Protein 3B4T (pdb70)

Radius of gyration: 34.4 Å; Cα contacts (8 Å, |Δi|>4): 3650; chains: 6; bounding box: 78×94×95 Å

CATH classification: 3.30.230.70

Foldseek 3Di:
DPDPVPDDQLDWADWDWDWCPDPPALTWIWIDRHQWTKIKAKHKDAFDVDDWFAAEFFWEEEQQVQDPHGDDDCVVVVHDDPVRVVLRVVLRLLLVVFFQRNQATRMYIYIYMYIPHAWACRSQRNSLRNQLNVVSSLVQCLLVVVGSHNDRGRWTKGKWKWAQFPNDTHIRHTNVRVQRTQFMWMWMATPVPGGRDTGGDDDDHDDDPVVVVVRCVSGVVNVVVSVVSSVVNSVDDNPHDRD/DDPVPDDQLDWADWDWDWCPDAQALTWIWIDRHQWTKIKAKHKDAAQCCAAEFFFEEEQQVQDPHGDDDQVVVPHDDPVRVVLRVVLRQLQVVFFQSVQAPRMYIYMYIYIDHAFAFSSQRRSLNNQLNVVSSLVQCVLVPRTSHNDRGRWGKGKWKWAQFPNDIGTHHTNVRLVRGLWMWMWMATPVPGGRDIDDIDPPHDDDPVRVVVRVVSTVVVVVVSVVSSCVNSVDDRPHDRD/DDPVPDDQLDWADWDWDWCPDFQALTWIWIDRHQWTKIKGKHKFAADDPDLAAEFFWEEEQQVQEPHGDDDQVVVVHDDPVRVVLRVVLRQLLVVFFRSVQAARMYIYMYMYIDHAFAFRSQRRSLNNQLNVVSNLVQCVLVPVGNHNDRGRWGKGKWKWAAAPNRIHIHDTNVRLVRGLWMWMWMDTPVLGGRDIDDIRPPHDDDVVVVVVRSVSGSVSVNVSVVNSCVNSVDPNPYDRD/DDDVPDDFQAFADWDWDWCPDPPALTWIWIDRHPWTKIKAKHKDDADCCAAEFEWEEEQQVQDPHGDDDQVVVVHDDPVRVVLRVVLRQLLVVFFRSVQAANMYIYIYIYIDHAFACSSQRRSLRNQLNVVSNLVVCVLVVRGNHNDRGRWGKGKWKWAAFPNDIHIRDTNVRLQHTQFIWMWMATPPPGGRDIGGDDPDHDDDPVVVVVRCVSGVVNVNVSVVSSCVNSVDDHPPDDD/DADPVRDDQLDWADWDWDWCPDAPALTWIWIDRHQWTKIKAKHKDDFDCCAAEFFWEEEQQVQDPHGDDDQVVVVHDDPVGVVLRVVLRQLLVVFFSSLQAPGMYIYMYIYIPHAFAPSSQRRSLNNQLNVVSNLVQCVLVVRTNHNPRGRWGKGKWKWAQFPNDTHIRHTNVRVVRGLFMWMWMATPVGGTDDTGGDDPDHDDDVVVVVVNCVSGVVVVNVSVVSSCVNSVDDRPDPRD/DADPVRDDQLDWADWDWDWCPDPQALTWIWIDRHPWIKIKGKHKDAAQCCAAEFFWEEEQQVQDPHGDDDQVVVPHDDPVRVQLRVVLRQLQVVFFQSVFAARMYIYMYIYIDHAFAWSSQRRNLNNQLNVVSSLVQCVLVVRTNHNDGGRWGKGKWKWFQFPNDTHIHHTNVRLVRTLWIWMWMATPVPGGRDIDDIRVPHDDDPVVVVVNVVSGVSVVNVSVVVSCVNSVDPNPHDGD

GO terms:
  GO:0005886 plasma membrane (C, HDA)

Solvent-accessible surface area: 52532 Å² total; per-residue (Å²): 89,176,11,150,74,52,15,77,25,107,63,28,10,100,39,89,29,57,28,26,34,2,101,50,14,10,2,2,0,9,0,28,0,21,104,0,15,0,2,0,3,0,11,42,71,121,23,51,136,128,125,27,88,3,92,0,57,14,41,2,14,47,8,3,4,0,39,102,89,62,45,84,24,31,14,47,155,41,98,27,28,9,79,12,17,12,0,14,88,4,0,2,35,0,0,37,16,0,12,69,26,45,13,0,5,90,4,18,1,16,1,1,0,3,0,1,4,9,26,14,14,7,25,0,0,0,0,0,0,0,18,0,0,0,12,3,0,12,52,75,1,50,46,32,63,85,31,78,68,98,207,2,43,85,19,14,0,0,0,0,10,0,0,20,0,82,60,90,33,3,0,0,3,17,103,88,5,64,75,106,18,116,12,15,5,6,0,0,2,4,64,85,69,28,2,6,8,8,12,10,20,49,98,23,30,43,17,38,69,69,33,2,51,122,0,0,86,50,0,46,42,6,1,94,78,0,7,35,25,3,140,102,9,54,87,113,113,45,71,38,144,71,96,186,18,155,72,36,15,71,44,114,62,27,12,97,39,90,26,55,27,24,36,3,93,40,11,10,1,2,0,10,0,29,0,21,99,0,26,0,2,0,2,0,8,38,60,142,38,49,140,150,4,75,0,53,14,37,1,10,45,9,4,4,1,42,97,90,59,50,104,27,27,10,66,128,39,91,24,33,11,78,10,18,15,0,13,78,0,0,2,13,0,1,36,18,0,11,73,19,54,11,0,16,126,6,16,0,9,1,2,0,4,0,0,4,13,25,16,15,7,38,0,0,0,0,0,0,0,18,0,0,0,12,2,0,11,59,75,1,51,44,35,63,97,30,84,62,101,202,1,41,82,16,14,0,0,0,0,10,0,0,15,0,67,65,119,32,8,0,0,3,19,95,95,8,63,75,109,22,114,14,22,2,12,0,0,1,7,68,84,67,31,3,9,7,8,13,12,10,15,102,47,11,45,6,39,71,72,33,4,51,121,0,1,82,43,0,49,42,6,0,93,80,0,7,36,26,3,142,101,11,52,86,116,114,44,53,49,137,89,73,191,13,154,66,48,14,83,29,112,63,26,8,98,39,86,29,56,27,30,39,3,96,49,9,12,1,2,0,10,0,28,0,22,103,0,18,0,1,0,3,0,11,44,67,125,27,48,85,220,157,92,0,59,0,51,14,42,2,13,47,10,4,6,0,40,108,91,66,46,87,25,29,12,61,148,43,110,22,37,11,86,11,18,14,0,14,80,0,0,2,15,0,0,33,18,0,11,69,17,47,8,0,13,118,11,14,0,10,1,2,0,4,0,1,2,13,26,16,14,7,36,0,0,0,0,0,0,0,16,0,0,0,13,3,0,15,56,73,0,54,53,41,56,93,30,87,59,100,200,1,41,85,23,14,0,0,0,0,8,0,0,17,0,94,57,110,30,12,0,0,3,8,120,54,1,65,83,100,20,110,7,19,3,13,0,0,0,3,68,102,40,28,0,10,7,7,12,15,8,15,102,43,9,49,8,36,72,71,33,2,48,128,0,0,85,47,0,38,39,6,1,95,78,0,8,40,23,3,140,100,9,54,84,114,114,40,68,34,142,86,86,228,12,137,82,66,19,106,29,103,61,27,10,102,42,91,28,54,29,28,34,2,93,42,11,12,0,3,0,12,0,30,3,22,100,0,19,0,2,0,2,0,9,41,64,172,19,68,138,168,5,81,0,52,9,30,1,12,45,11,3,5,0,38,107,88,59,41,86,25,31,13,60,142,43,93,29,42,11,79,13,11,11,0,15,88,5,0,0,29,0,0,37,16,0,10,69,28,50,3,2,9,137,12,12,0,11,1,2,0,4,0,1,2,11,29,13,12,5,22,0,0,0,0,0,0,0,17,0,0,0,11,4,0,8,63,71,0,50,46,34,64,100,26,82,53,112,205,1,42,85,18,14,0,0,0,0,7,0,0,20,0,87,61,137,23,4,0,2,2,13,109,57,0,61,72,102,25,99,17,15,5,4,0,0,2,7,64,80,68,34,1,3,5,9,10,11,17,53,90,20,29,42,16,38,58,67,29,2,58,121,0,4,86,48,0,43,40,4,1,92,76,0,7,36,26,3,143,98,10,55,87,114,112,52,70,67,114,68,154,106,136,10,158,77,43,14,64,26,107,67,27,8,100,39,86,28,56,25,32,37,2,55,42,9,12,0,3,0,10,0,23,1,21,104,0,29,0,2,0,3,0,10,36,60,166,39,70,140,141,2,90,0,55,9,33,2,11,44,9,2,4,0,40,98,88,62,44,86,28,30,11,66,146,44,111,29,35,8,78,11,19,9,0,14,97,4,0,2,29,0,0,34,18,0,14,76,33,50,12,0,13,124,13,17,0,8,1,2,0,4,0,0,4,10,24,16,14,8,23,0,0,0,0,0,0,0,17,0,0,0,11,2,0,14,65,54,0,56,72,34,64,115,26,84,54,91,195,1,45,78,21,12,0,0,0,0,9,0,0,19,0,87,65,83,31,10,0,0,3,19,102,83,7,66,78,109,22,124,11,19,6,7,0,0,1,6,64,93,58,36,3,2,4,8,9,13,30,40,94,22,36,48,16,44,58,69,28,1,46,117,0,1,85,49,0,47,38,7,1,94,78,0,7,38,23,3,143,102,9,52,85,118,115,36,62,24,80,126,86,134,135,8,145,82,36,17,71,24,110,63,26,11,102,42,90,29,55,25,35,34,3,94,42,9,9,2,3,0,8,0,29,0,24,90,0,22,0,2,0,2,0,10,39,66,124,28,57,147,153,4,83,0,48,13,33,2,9,42,10,3,4,0,41,99,89,56,47,101,26,26,12,62,116,41,98,28,32,11,85,11,21,14,0,11,71,0,0,3,14,0,0,34,18,0,16,65,19,56,9,1,13,111,10,19,0,9,1,2,0,3,0,1,5,14,24,14,14,5,33,0,0,0,0,0,0,0,17,0,0,0,12,3,0,15,56,74,4,57,46,40,65,87,34,83,60,99,191,2,39,82,18,12,0,0,0,0,10,0,0,14,0,97,63,105,33,14,0,0,2,16,117,61,2,61,74,119,22,119,2,19,4,13,0,0,1,6,65,84,70,34,2,10,6,7,11,13,8,14,107,42,9,42,7,40,64,68,30,3,46,120,0,1,84,45,0,48,40,6,1,93,80,0,6,37,26,3,144,103,10,57,84,114,114,48,64,43,145,72,73

InterPro domains:
  IPR001247 Exoribonuclease, phosphorolytic domain 1 [PF01138] (12-142)
  IPR002381 Ribonuclease PH, bacterial-type [MF_00564] (16-240)
  IPR002381 Ribonuclease PH, bacterial-type [TIGR01966] (4-239)
  IPR002381 Ribonuclease PH, bacterial-type [cd11362] (12-239)
  IPR015847 Exoribonuclease, phosphorolytic domain 2 [PF03725] (161-225)
  IPR018336 Ribonuclease PH, conserved site [PS01277] (118-131)
  IPR020568 Ribosomal protein uS5 domain 2-type superfamily [SSF54211] (3-184)
  IPR027408 PNPase/RNase PH domain superfamily [G3DSA:3.30.230.70] (11-242)
  IPR036345 Exoribonuclease, PH domain 2 superfamily [SSF55666] (157-247)
  IPR050080 Ribonuclease PH [PTHR11953] (4-236)

B-factor: mean 39.55, std 15.1, range [13.48, 109.02]

Sequence (1442 aa):
SKREDGRLDHELRPVIITRGFTENPAGSVLIEFGHTKVLCTASVTEGVPATGLGWLTAEYAMLPSATHSRSDRESVRGRLSGRTQEISRLIGRSLRACIDLAALGENTIAIDCDVLQADGGTRTAAITGAYVALADAVTYLSAAGKLSDPRPLSCAIAAVSVGVVDGRIRVDLPYEEDSRAEVDMNVVATDTGTLVEIQGTGEGATFARSTLDKLLDMALGACDTLFAAQRDALALPYPGVLPKREDGRLDHELRPVIITRGFTENPAGSVLIEFGHTKVLCTASVTEGVPLGWLTAEYAMLPSATHSRSDRESVRGRLSGRTQEISRLIGRSLRACIDLAALGENTIAIDCDVLQADGGTRTAAITGAYVALADAVTYLSAAGKLSDPRPLSCAIAAVSVGVVDGRIRVDLPYEEDSRAEVDMNVVATDTGTLVEIQGTGEGATFARSTLDKLLDMALGACDTLFAAQRDALALPYPGVLPKREDGRLDHELRPVIITRGFTENPAGSVLIEFGHTKVLCTASVTEGVPRWLGWLTAEYAMLPSATHSRSDRESVRGRLSGRTQEISRLIGRSLRACIDLAALGENTIAIDCDVLQADGGTRTAAITGAYVALADAVTYLSAAGKLSDPRPLSCAIAAVSVGVVDGRIRVDLPYEEDSRAEVDMNVVATDTGTLVEIQGTGEGATFARSTLDKLLDMALGACDTLFAAQRDALALPYPGVLPKREDGRLDHELRPVIITRGFTENPAGSVLIEFGHTKVLCTASVTEGVPLGWLTAEYAMLPSATHSRSDRESVRGRLSGRTQEISRLIGRSLRACIDLAALGENTIAIDCDVLQADGGTRTAAITGAYVALADAVTYLSAAGKLSDPRPLSCAIAAVSVGVVDGRIRVDLPYEEDSRAEVDMNVVATDTGTLVEIQGTGEGATFARSTLDKLLDMALGACDTLFAAQRDALALPYPGVLPSKREDGRLDHELRPVIITRGFTENPAGSVLIEFGHTKVLCTASVTEGVPLGWLTAEYAMLPSATHSRSDRESVRGRLSGRTQEISRLIGRSLRACIDLAALGENTIAIDCDVLQADGGTRTAAITGAYVALADAVTYLSAAGKLSDPRPLSCAIAAVSVGVVDGRIRVDLPYEEDSRAEVDMNVVATDTGTLVEIQGTGEGATFARSTLDKLLDMALGACDTLFAAQRDALALPYPGVLPSKREDGRLDHELRPVIITRGFTENPAGSVLIEFGHTKVLCTASVTEGVPLGWLTAEYAMLPSATHSRSDRESVRGRLSGRTQEISRLIGRSLRACIDLAALGENTIAIDCDVLQADGGTRTAAITGAYVALADAVTYLSAAGKLSDPRPLSCAIAAVSVGVVDGRIRVDLPYEEDSRAEVDMNVVATDTGTLVEIQGTGEGATFARSTLDKLLDMALGACDTLFAAQRDALALPYPGVLP

Structure (mmCIF, N/CA/C/O backbone):
data_3B4T
#
_entry.id   3B4T
#
_cell.length_a   73.529
_cell.length_b   152.406
_cell.length_c   83.512
_cell.angle_alpha   90.00
_cell.angle_beta   109.46
_cell.angle_gamma   90.00
#
_symmetry.space_group_name_H-M   'P 1 21 1'
#
loop_
_entity.id
_entity.type
_entity.pdbx_description
1 polymer 'Ribonuclease PH'
2 non-polymer 'PHOSPHATE ION'
3 water water
#
loop_
_atom_site.group_PDB
_atom_site.id
_atom_site.type_symbol
_atom_site.label_atom_id
_atom_site.label_alt_id
_atom_site.label_comp_id
_atom_site.label_asym_id
_atom_site.label_entity_id
_atom_site.label_seq_id
_atom_site.pdbx_PDB_ins_code
_atom_site.Cartn_x
_atom_site.Cartn_y
_atom_site.Cartn_z
_atom_site.occupancy
_atom_site.B_iso_or_equiv
_atom_site.auth_seq_id
_atom_site.auth_comp_id
_atom_site.auth_asym_id
_atom_site.auth_atom_id
_atom_site.pdbx_PDB_model_num
ATOM 1 N N . SER A 1 5 ? 11.847 -31.329 11.565 1.00 52.91 1 SER A N 1
ATOM 2 C CA . SER A 1 5 ? 11.067 -31.896 12.659 1.00 52.25 1 SER A CA 1
ATOM 3 C C . SER A 1 5 ? 11.842 -32.985 13.384 1.00 47.26 1 SER A C 1
ATOM 4 O O . SER A 1 5 ? 11.782 -34.156 13.008 1.00 49.27 1 SER A O 1
ATOM 7 N N . LYS A 1 6 ? 12.564 -32.596 14.429 1.00 45.15 2 LYS A N 1
ATOM 8 C CA . LYS A 1 6 ? 13.370 -33.547 15.184 1.00 44.63 2 LYS A CA 1
ATOM 9 C C . LYS A 1 6 ? 12.675 -33.995 16.466 1.00 41.88 2 LYS A C 1
ATOM 10 O O . LYS A 1 6 ? 13.330 -34.402 17.429 1.00 45.85 2 LYS A O 1
ATOM 16 N N . ARG A 1 7 ? 11.347 -33.927 16.475 1.00 36.22 3 ARG A N 1
ATOM 17 C CA . ARG A 1 7 ? 10.584 -34.337 17.649 1.00 34.40 3 ARG A CA 1
ATOM 18 C C . ARG A 1 7 ? 10.058 -35.762 17.510 1.00 34.82 3 ARG A C 1
ATOM 19 O O . ARG A 1 7 ? 9.676 -36.193 16.421 1.00 36.46 3 ARG A O 1
ATOM 27 N N . GLU A 1 8 ? 10.049 -36.484 18.625 1.00 31.93 4 GLU A N 1
ATOM 28 C CA . GLU A 1 8 ? 9.713 -37.905 18.635 1.00 38.00 4 GLU A CA 1
ATOM 29 C C . GLU A 1 8 ? 8.364 -38.210 17.987 1.00 36.03 4 GLU A C 1
ATOM 30 O O . GLU A 1 8 ? 8.172 -39.287 17.424 1.00 42.27 4 GLU A O 1
ATOM 36 N N . ASP A 1 9 ? 7.433 -37.265 18.058 1.00 34.17 5 ASP A N 1
ATOM 37 C CA . ASP A 1 9 ? 6.103 -37.484 17.498 1.00 34.22 5 ASP A CA 1
ATOM 38 C C . ASP A 1 9 ? 5.875 -36.749 16.174 1.00 36.92 5 ASP A C 1
ATOM 39 O O . ASP A 1 9 ? 4.743 -36.643 15.704 1.00 37.78 5 ASP A O 1
ATOM 44 N N . GLY A 1 10 ? 6.954 -36.245 15.580 1.00 34.70 6 GLY A N 1
ATOM 45 C CA . GLY A 1 10 ? 6.888 -35.634 14.263 1.00 31.92 6 GLY A CA 1
ATOM 46 C C . GLY A 1 10 ? 6.547 -34.154 14.235 1.00 37.14 6 GLY A C 1
ATOM 47 O O . GLY A 1 10 ? 6.487 -33.550 13.163 1.00 33.53 6 GLY A O 1
ATOM 48 N N . ARG A 1 11 ? 6.330 -33.562 15.407 1.00 36.17 7 ARG A N 1
ATOM 49 C CA . ARG A 1 11 ? 5.931 -32.157 15.487 1.00 31.48 7 ARG A CA 1
ATOM 50 C C . ARG A 1 11 ? 7.073 -31.171 15.259 1.00 33.53 7 ARG A C 1
ATOM 51 O O . ARG A 1 11 ? 8.244 -31.484 15.485 1.00 30.80 7 ARG A O 1
ATOM 59 N N . LEU A 1 12 ? 6.715 -29.973 14.810 1.00 30.22 8 LEU A N 1
ATOM 60 C CA . LEU A 1 12 ? 7.642 -28.852 14.803 1.00 32.12 8 LEU A CA 1
ATOM 61 C C . LEU A 1 12 ? 7.679 -28.273 16.214 1.00 35.79 8 LEU A C 1
ATOM 62 O O . LEU A 1 12 ? 6.766 -28.503 17.009 1.00 29.80 8 LEU A O 1
ATOM 67 N N . ASP A 1 13 ? 8.730 -27.522 16.522 1.00 33.83 9 ASP A N 1
ATOM 68 C CA . ASP A 1 13 ? 8.925 -26.995 17.868 1.00 33.22 9 ASP A CA 1
ATOM 69 C C . ASP A 1 13 ? 7.717 -26.226 18.401 1.00 31.79 9 ASP A C 1
ATOM 70 O O . ASP A 1 13 ? 7.391 -26.317 19.583 1.00 29.22 9 ASP A O 1
ATOM 75 N N . HIS A 1 14 ? 7.050 -25.482 17.525 1.00 29.29 10 HIS A N 1
ATOM 76 C CA . HIS A 1 14 ? 5.960 -24.602 17.939 1.00 30.51 10 HIS A CA 1
ATOM 77 C C . HIS A 1 14 ? 4.580 -25.256 17.862 1.00 30.56 10 HIS A C 1
ATOM 78 O O . HIS A 1 14 ? 3.577 -24.637 18.214 1.00 28.83 10 HIS A O 1
ATOM 85 N N . GLU A 1 15 ? 4.531 -26.504 17.407 1.00 29.88 11 GLU A N 1
ATOM 86 C CA . GLU A 1 15 ? 3.258 -27.193 17.210 1.00 29.42 11 GLU A CA 1
ATOM 87 C C . GLU A 1 15 ? 2.711 -27.864 18.471 1.00 28.42 11 GLU A C 1
ATOM 88 O O . GLU A 1 15 ? 3.454 -28.477 19.236 1.00 27.88 11 GLU A O 1
ATOM 94 N N . LEU A 1 16 ? 1.401 -27.748 18.666 1.00 25.70 12 LEU A N 1
ATOM 95 C CA . LEU A 1 16 ? 0.695 -28.500 19.695 1.00 28.12 12 LEU A CA 1
ATOM 96 C C . LEU A 1 16 ? 0.442 -29.922 19.209 1.00 28.33 12 LEU A C 1
ATOM 97 O O . LEU A 1 16 ? 0.390 -30.173 18.004 1.00 24.66 12 LEU A O 1
ATOM 102 N N . ARG A 1 17 ? 0.280 -30.851 20.146 1.00 24.92 13 ARG A N 1
ATOM 103 C CA . ARG A 1 17 ? -0.192 -32.186 19.813 1.00 23.36 13 ARG A CA 1
ATOM 104 C C . ARG A 1 17 ? -1.647 -32.077 19.380 1.00 23.87 13 ARG A C 1
ATOM 105 O O . ARG A 1 17 ? -2.297 -31.071 19.657 1.00 21.04 13 ARG A O 1
ATOM 113 N N . PRO A 1 18 ? -2.164 -33.101 18.680 1.00 26.67 14 PRO A N 1
ATOM 114 C CA . PRO A 1 18 ? -3.588 -33.074 18.331 1.00 28.48 14 PRO A CA 1
ATOM 115 C C . PRO A 1 18 ? -4.456 -32.950 19.579 1.00 23.81 14 PRO A C 1
ATOM 116 O O . PRO A 1 18 ? -4.291 -33.713 20.528 1.00 25.47 14 PRO A O 1
ATOM 120 N N . VAL A 1 19 ? -5.373 -31.991 19.570 1.00 23.06 15 VAL A N 1
ATOM 121 C CA . VAL A 1 19 ? -6.254 -31.766 20.706 1.00 21.19 15 VAL A CA 1
ATOM 122 C C . VAL A 1 19 ? -7.652 -32.298 20.423 1.00 30.26 15 VAL A C 1
ATOM 123 O O . VAL A 1 19 ? -8.258 -31.962 19.406 1.00 25.35 15 VAL A O 1
ATOM 127 N N . ILE A 1 20 ? -8.159 -33.136 21.322 1.00 25.80 16 ILE A N 1
ATOM 128 C CA . ILE A 1 20 ? -9.514 -33.650 21.194 1.00 24.41 16 ILE A CA 1
ATOM 129 C C . ILE A 1 20 ? -10.323 -33.301 22.432 1.00 24.71 16 ILE A C 1
ATOM 130 O O . ILE A 1 20 ? -9.927 -33.617 23.551 1.00 23.48 16 ILE A O 1
ATOM 135 N N . ILE A 1 21 ? -11.455 -32.642 22.220 1.00 25.15 17 ILE A N 1
ATOM 136 C CA . ILE A 1 21 ? -12.344 -32.260 23.306 1.00 24.26 17 ILE A CA 1
ATOM 137 C C . ILE A 1 21 ? -13.706 -32.916 23.114 1.00 29.93 17 ILE A C 1
ATOM 138 O O . ILE A 1 21 ? -14.374 -32.693 22.103 1.00 26.73 17 ILE A O 1
ATOM 143 N N . THR A 1 22 ? -14.106 -33.736 24.079 1.00 23.35 18 THR A N 1
ATOM 144 C CA . THR A 1 22 ? -15.389 -34.424 24.013 1.00 20.37 18 THR A CA 1
ATOM 145 C C . THR A 1 22 ? -16.266 -34.035 25.196 1.00 23.11 18 THR A C 1
ATOM 146 O O . THR A 1 22 ? -16.041 -34.487 26.318 1.00 21.62 18 THR A O 1
ATOM 150 N N . ARG A 1 23 ? -17.262 -33.193 24.945 1.00 18.13 19 ARG A N 1
ATOM 151 C CA . ARG A 1 23 ? -18.185 -32.771 25.992 1.00 22.75 19 ARG A CA 1
ATOM 152 C C . ARG A 1 23 ? -19.193 -33.869 26.313 1.00 27.92 19 ARG A C 1
ATOM 153 O O . ARG A 1 23 ? -19.422 -34.771 25.505 1.00 24.67 19 ARG A O 1
ATOM 161 N N . GLY A 1 24 ? -19.791 -33.787 27.497 1.00 22.55 20 GLY A N 1
ATOM 162 C CA . GLY A 1 24 ? -20.772 -34.763 27.933 1.00 24.72 20 GLY A CA 1
ATOM 163 C C . GLY A 1 24 ? -20.272 -36.197 27.949 1.00 27.25 20 GLY A C 1
ATOM 164 O O . GLY A 1 24 ? -21.029 -37.123 27.657 1.00 31.10 20 GLY A O 1
ATOM 165 N N . PHE A 1 25 ? -19.003 -36.394 28.293 1.00 27.33 21 PHE A N 1
ATOM 166 C CA . PHE A 1 25 ? -18.440 -37.744 28.346 1.00 28.13 21 PHE A CA 1
ATOM 167 C C . PHE A 1 25 ? -19.194 -38.618 29.349 1.00 28.46 21 PHE A C 1
ATOM 168 O O . PHE A 1 25 ? -19.475 -39.784 29.083 1.00 31.70 21 PHE A O 1
ATOM 176 N N . THR A 1 26 ? -19.513 -38.046 30.504 1.00 25.03 22 THR A N 1
ATOM 177 C CA . THR A 1 26 ? -20.446 -38.671 31.433 1.00 27.04 22 THR A CA 1
ATOM 178 C C . THR A 1 26 ? -21.617 -37.719 31.622 1.00 29.12 22 THR A C 1
ATOM 179 O O . THR A 1 26 ? -21.501 -36.530 31.336 1.00 34.23 22 THR A O 1
ATOM 183 N N . GLU A 1 27 ? -22.743 -38.233 32.102 1.00 35.86 23 GLU A N 1
ATOM 184 C CA . GLU A 1 27 ? -23.991 -37.478 32.050 1.00 38.63 23 GLU A CA 1
ATOM 185 C C . GLU A 1 27 ? -24.479 -36.952 33.399 1.00 40.72 23 GLU A C 1
ATOM 186 O O . GLU A 1 27 ? -25.372 -36.107 33.451 1.00 43.69 23 GLU A O 1
ATOM 192 N N . ASN A 1 28 ? -23.895 -37.447 34.485 1.00 35.46 24 ASN A N 1
ATOM 193 C CA . ASN A 1 28 ? -24.299 -37.019 35.822 1.00 37.81 24 ASN A CA 1
ATOM 194 C C . ASN A 1 28 ? -23.925 -35.568 36.159 1.00 40.62 24 ASN A C 1
ATOM 195 O O . ASN A 1 28 ? -24.753 -34.819 36.675 1.00 42.82 24 ASN A O 1
ATOM 200 N N . PRO A 1 29 ? -22.674 -35.167 35.873 1.00 34.82 25 PRO A N 1
ATOM 201 C CA . PRO A 1 29 ? -22.247 -33.792 36.169 1.00 34.37 25 PRO A CA 1
ATOM 202 C C . PRO A 1 29 ? -22.808 -32.760 35.186 1.00 30.90 25 PRO A C 1
ATOM 203 O O . PRO A 1 29 ? -23.141 -33.099 34.051 1.00 29.95 25 PRO A O 1
ATOM 207 N N . ALA A 1 30 ? -22.902 -31.509 35.629 1.00 33.32 26 ALA A N 1
ATOM 208 C CA . ALA A 1 30 ? -23.370 -30.420 34.776 1.00 31.88 26 ALA A CA 1
ATOM 209 C C . ALA A 1 30 ? -22.413 -30.217 33.610 1.00 31.54 26 ALA A C 1
ATOM 210 O O . ALA A 1 30 ? -22.818 -29.834 32.514 1.00 31.42 26 ALA A O 1
ATOM 212 N N . GLY A 1 31 ? -21.135 -30.469 33.864 1.00 26.60 27 GLY A N 1
ATOM 213 C CA . GLY A 1 31 ? -20.121 -30.435 32.830 1.00 23.01 27 GLY A CA 1
ATOM 214 C C . GLY A 1 31 ? -19.255 -31.670 32.946 1.00 23.63 27 GLY A C 1
ATOM 215 O O . GLY A 1 31 ? -18.899 -32.087 34.047 1.00 26.04 27 GLY A O 1
ATOM 216 N N . SER A 1 32 ? -18.920 -32.266 31.810 1.00 21.58 28 SER A N 1
ATOM 217 C CA . SER A 1 32 ? -18.107 -33.474 31.801 1.00 22.39 28 SER A CA 1
ATOM 218 C C . SER A 1 32 ? -17.344 -33.568 30.492 1.00 24.97 28 SER A C 1
ATOM 219 O O . SER A 1 32 ? -17.908 -33.918 29.457 1.00 25.71 28 SER A O 1
ATOM 222 N N . VAL A 1 33 ? -16.056 -33.256 30.546 1.00 23.81 29 VAL A N 1
ATOM 223 C CA . VAL A 1 33 ? -15.252 -33.136 29.341 1.00 18.97 29 VAL A CA 1
ATOM 224 C C . VAL A 1 33 ? -14.040 -34.051 29.371 1.00 23.91 29 VAL A C 1
ATOM 225 O O . VAL A 1 33 ? -13.218 -33.971 30.281 1.00 22.57 29 VAL A O 1
ATOM 229 N N . LEU A 1 34 ? -13.931 -34.921 28.374 1.00 22.46 30 LEU A N 1
ATOM 230 C CA . LEU A 1 34 ? -12.704 -35.674 28.176 1.00 20.82 30 LEU A CA 1
ATOM 231 C C . LEU A 1 34 ? -11.831 -34.887 27.215 1.00 22.57 30 LEU A C 1
ATOM 232 O O . LEU A 1 34 ? -12.207 -34.666 26.065 1.00 22.68 30 LEU A O 1
ATOM 237 N N . ILE A 1 35 ? -10.672 -34.446 27.689 1.00 20.45 31 ILE A N 1
ATOM 238 C CA . ILE A 1 35 ? -9.757 -33.698 26.838 1.00 17.68 31 ILE A CA 1
ATOM 239 C C . ILE A 1 35 ? -8.491 -34.500 26.586 1.00 20.02 31 ILE A C 1
ATOM 240 O O . ILE A 1 35 ? -8.003 -35.203 27.473 1.00 19.35 31 ILE A O 1
ATOM 245 N N . GLU A 1 36 ? -7.966 -34.400 25.370 1.00 17.07 32 GLU A N 1
ATOM 246 C CA . GLU A 1 36 ? -6.778 -35.150 24.990 1.00 19.55 32 GLU A CA 1
ATOM 247 C C . GLU A 1 36 ? -5.738 -34.250 24.333 1.00 22.03 32 GLU A C 1
ATOM 248 O O . GLU A 1 36 ? -6.031 -33.554 23.365 1.00 19.20 32 GLU A O 1
ATOM 254 N N . PHE A 1 37 ? -4.528 -34.255 24.883 1.00 22.40 33 PHE A N 1
ATOM 255 C CA . PHE A 1 37 ? -3.383 -33.612 24.251 1.00 20.77 33 PHE A CA 1
ATOM 256 C C . PHE A 1 37 ? -2.513 -34.741 23.734 1.00 23.27 33 PHE A C 1
ATOM 257 O O . PHE A 1 37 ? -1.731 -35.318 24.489 1.00 22.99 33 PHE A O 1
ATOM 265 N N . GLY A 1 38 ? -2.651 -35.079 22.458 1.00 22.11 34 GLY A N 1
ATOM 266 C CA . GLY A 1 38 ? -2.010 -36.280 21.959 1.00 23.97 34 GLY A CA 1
ATOM 267 C C . GLY A 1 38 ? -2.431 -37.460 22.822 1.00 25.62 34 GLY A C 1
ATOM 268 O O . GLY A 1 38 ? -3.622 -37.714 22.992 1.00 25.48 34 GLY A O 1
ATOM 269 N N . HIS A 1 39 ? -1.459 -38.164 23.394 1.00 25.53 35 HIS A N 1
ATOM 270 C CA . HIS A 1 39 ? -1.744 -39.376 24.160 1.00 26.27 35 HIS A CA 1
ATOM 271 C C . HIS A 1 39 ? -2.157 -39.114 25.609 1.00 28.88 35 HIS A C 1
ATOM 272 O O . HIS A 1 39 ? -2.599 -40.026 26.307 1.00 27.17 35 HIS A O 1
ATOM 279 N N . THR A 1 40 ? -2.008 -37.873 26.063 1.00 25.55 36 THR A N 1
ATOM 280 C CA . THR A 1 40 ? -2.455 -37.504 27.402 1.00 20.20 36 THR A CA 1
ATOM 281 C C . THR A 1 40 ? -3.973 -37.391 27.428 1.00 21.52 36 THR A C 1
ATOM 282 O O . THR A 1 40 ? -4.569 -36.784 26.540 1.00 23.52 36 THR A O 1
ATOM 286 N N . LYS A 1 41 ? -4.595 -37.993 28.437 1.00 18.10 37 LYS A N 1
ATOM 287 C CA . LYS A 1 41 ? -6.051 -38.012 28.532 1.00 21.04 37 LYS A CA 1
ATOM 288 C C . LYS A 1 41 ? -6.521 -37.666 29.934 1.00 20.41 37 LYS A C 1
ATOM 289 O O . LYS A 1 41 ? -6.118 -38.305 30.903 1.00 21.45 37 LYS A O 1
ATOM 295 N N . VAL A 1 42 ? -7.381 -36.657 30.035 1.00 21.02 38 VAL A N 1
ATOM 296 C CA . VAL A 1 42 ? -7.885 -36.208 31.327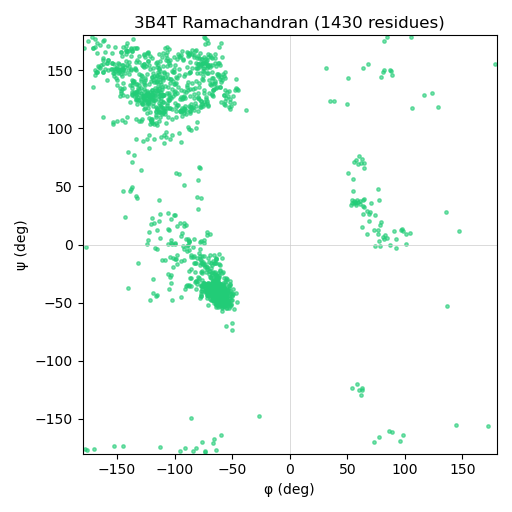 1.00 22.29 38 VAL A CA 1
ATOM 297 C C . VAL A 1 42 ? -9.394 -35.997 31.289 1.00 18.34 38 VAL A C 1
ATOM 298 O O . VAL A 1 42 ? -9.912 -35.333 30.392 1.00 20.29 38 VAL A O 1
ATOM 302 N N . LEU A 1 43 ? -10.097 -36.565 32.265 1.00 20.71 39 LEU A N 1
ATOM 303 C CA . LEU A 1 43 ? -11.535 -36.350 32.392 1.00 20.11 39 LEU A CA 1
ATOM 304 C C . LEU A 1 43 ? -11.791 -35.187 33.343 1.00 21.99 39 LEU A C 1
ATOM 305 O O . LEU A 1 43 ? -11.480 -35.268 34.530 1.00 22.71 39 LEU A O 1
ATOM 310 N N . CYS A 1 44 ? -12.349 -34.104 32.813 1.00 22.04 40 CYS A N 1
ATOM 311 C CA . CYS A 1 44 ? -12.593 -32.904 33.602 1.00 21.82 40 CYS A CA 1
ATOM 312 C C . CYS A 1 44 ? -14.084 -32.682 33.808 1.00 19.86 40 CYS A C 1
ATOM 313 O O . CYS A 1 44 ? -14.813 -32.393 32.864 1.00 20.04 40 CYS A O 1
ATOM 316 N N . THR A 1 45 ? -14.536 -32.814 35.049 1.00 18.21 41 THR A N 1
ATOM 317 C CA . THR A 1 45 ? -15.952 -32.640 35.347 1.00 21.80 41 THR A CA 1
ATOM 318 C C . THR A 1 45 ? -16.210 -31.407 36.201 1.00 21.70 41 THR A C 1
ATOM 319 O O . THR A 1 45 ? -15.319 -30.906 36.882 1.00 22.93 41 THR A O 1
ATOM 323 N N . ALA A 1 46 ? -17.445 -30.923 36.145 1.00 25.85 42 ALA A N 1
ATOM 324 C CA . ALA A 1 46 ? -17.873 -29.790 36.943 1.00 27.11 42 ALA A CA 1
ATOM 325 C C . ALA A 1 46 ? -19.215 -30.128 37.567 1.00 29.14 42 ALA A C 1
ATOM 326 O O . ALA A 1 46 ? -20.231 -30.189 36.875 1.00 31.62 42 ALA A O 1
ATOM 328 N N . SER A 1 47 ? -19.211 -30.362 38.873 1.00 28.08 43 SER A N 1
ATOM 329 C CA . SER A 1 47 ? -20.430 -30.710 39.587 1.00 33.12 43 SER A CA 1
ATOM 330 C C . SER A 1 47 ? -20.985 -29.499 40.321 1.00 36.32 43 SER A C 1
ATOM 331 O O . SER A 1 47 ? -20.261 -28.801 41.025 1.00 36.20 43 SER A O 1
ATOM 334 N N . VAL A 1 48 ? -22.278 -29.256 40.147 1.00 43.33 44 VAL A N 1
ATOM 335 C CA . VAL A 1 48 ? -22.927 -28.106 40.756 1.00 45.35 44 VAL A CA 1
ATOM 336 C C . VAL A 1 48 ? -23.663 -28.477 42.039 1.00 50.23 44 VAL A C 1
ATOM 337 O O . VAL A 1 48 ? -24.316 -29.519 42.118 1.00 48.66 44 VAL A O 1
ATOM 341 N N . THR A 1 49 ? -23.547 -27.613 43.041 1.00 55.25 45 THR A N 1
ATOM 342 C CA . THR A 1 49 ? -24.216 -27.806 44.320 1.00 64.02 45 THR A CA 1
ATOM 343 C C . THR A 1 49 ? -24.990 -26.545 44.697 1.00 73.34 45 THR A C 1
ATOM 344 O O . THR A 1 49 ? -24.654 -25.446 44.252 1.00 67.98 45 THR A O 1
ATOM 348 N N . GLU A 1 50 ? -26.031 -26.707 45.508 1.00 78.64 46 GLU A N 1
ATOM 349 C CA . GLU A 1 50 ? -26.833 -25.574 45.952 1.00 81.34 46 GLU A CA 1
ATOM 350 C C . GLU A 1 50 ? -26.246 -24.944 47.213 1.00 78.93 46 GLU A C 1
ATOM 351 O O . GLU A 1 50 ? -26.137 -25.600 48.249 1.00 80.18 46 GLU A O 1
ATOM 357 N N . GLY A 1 51 ? -25.866 -23.671 47.117 1.00 78.75 47 GLY A N 1
ATOM 358 C CA . GLY A 1 51 ? -25.286 -22.952 48.242 1.00 74.78 47 GLY A CA 1
ATOM 359 C C . GLY A 1 51 ? -23.767 -22.955 48.222 1.00 74.08 47 GLY A C 1
ATOM 360 O O . GLY A 1 51 ? -23.160 -23.358 47.233 1.00 71.90 47 GLY A O 1
ATOM 361 N N . VAL A 1 52 ? -23.157 -22.514 49.321 1.00 74.33 48 VAL A N 1
ATOM 362 C CA . VAL A 1 52 ? -21.704 -22.413 49.434 1.00 69.37 48 VAL A CA 1
ATOM 363 C C . VAL A 1 52 ? -21.249 -22.740 50.865 1.00 69.78 48 VAL A C 1
ATOM 364 O O . VAL A 1 52 ? -21.993 -22.509 51.820 1.00 75.94 48 VAL A O 1
ATOM 368 N N . PRO A 1 53 ? -20.026 -23.28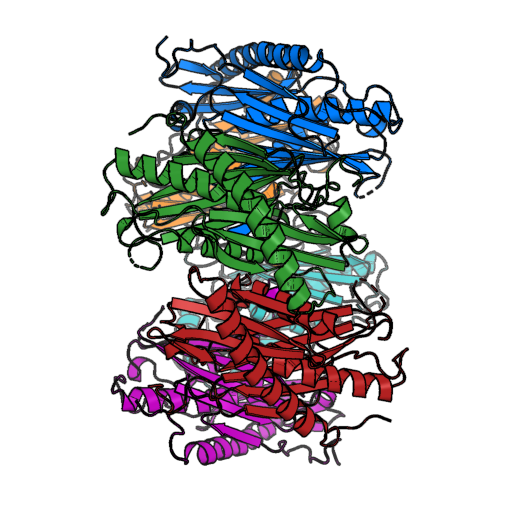3 51.019 1.00 76.07 49 PRO A N 1
ATOM 369 C CA . PRO A 1 53 ? -19.435 -23.471 52.338 1.00 75.80 49 PRO A CA 1
ATOM 370 C C . PRO A 1 53 ? -18.496 -22.311 52.554 1.00 82.89 49 PRO A C 1
ATOM 371 O O . PRO A 1 53 ? -17.296 -22.607 52.445 1.00 79.94 49 PRO A O 1
ATOM 375 N N . ALA A 1 58 ? -20.509 -17.215 52.601 1.00 62.29 54 ALA A N 1
ATOM 376 C CA . ALA A 1 58 ? -21.503 -16.767 53.578 1.00 78.87 54 ALA A CA 1
ATOM 377 C C . ALA A 1 58 ? -21.918 -15.330 53.298 1.00 78.13 54 ALA A C 1
ATOM 378 O O . ALA A 1 58 ? -22.772 -14.769 53.993 1.00 74.31 54 ALA A O 1
ATOM 380 N N . THR A 1 59 ? -21.298 -14.733 52.284 1.00 73.18 55 THR A N 1
ATOM 381 C CA . THR A 1 59 ? -21.513 -13.331 51.975 1.00 71.74 55 THR A CA 1
ATOM 382 C C . THR A 1 59 ? -22.587 -13.184 50.909 1.00 73.71 55 THR A C 1
ATOM 383 O O . THR A 1 59 ? -23.488 -12.346 51.020 1.00 80.68 55 THR A O 1
ATOM 387 N N . GLY A 1 60 ? -22.494 -14.002 49.871 1.00 74.14 56 GLY A N 1
ATOM 388 C CA . GLY A 1 60 ? -23.490 -13.996 48.815 1.00 80.05 56 GLY A CA 1
ATOM 389 C C . GLY A 1 60 ? -22.859 -14.320 47.477 1.00 76.92 56 GLY A C 1
ATOM 390 O O . GLY A 1 60 ? -23.480 -14.153 46.417 1.00 70.83 56 GLY A O 1
ATOM 391 N N . LEU A 1 61 ? -21.615 -14.782 47.528 1.00 67.37 57 LEU A N 1
ATOM 392 C CA . LEU A 1 61 ? -20.867 -15.101 46.324 1.00 62.64 57 LEU A CA 1
ATOM 393 C C . LEU A 1 61 ? -20.601 -16.600 46.265 1.00 56.13 57 LEU A C 1
ATOM 394 O O . LEU A 1 61 ? -20.244 -17.213 47.270 1.00 56.13 57 LEU A O 1
ATOM 399 N N . GLY A 1 62 ? -20.788 -17.188 45.088 1.00 57.54 58 GLY A N 1
ATOM 400 C CA . GLY A 1 62 ? -20.572 -18.611 44.912 1.00 52.98 58 GLY A CA 1
ATOM 401 C C . GLY A 1 62 ? -19.125 -18.991 45.140 1.00 50.71 58 GLY A C 1
ATOM 402 O O . GLY A 1 62 ? -18.299 -18.148 45.486 1.00 49.33 58 GLY A O 1
ATOM 403 N N . TRP A 1 63 ? -18.810 -20.266 44.946 1.00 44.17 59 TRP A N 1
ATOM 404 C CA . TRP A 1 63 ? -17.443 -20.730 45.122 1.00 40.36 59 TRP A CA 1
ATOM 405 C C . TRP A 1 63 ? -17.093 -21.832 44.133 1.00 38.44 59 TRP A C 1
ATOM 406 O O . TRP A 1 63 ? -17.954 -22.605 43.718 1.00 38.90 59 TRP A O 1
ATOM 417 N N . LEU A 1 64 ? -15.822 -21.889 43.752 1.00 36.23 60 LEU A N 1
ATOM 418 C CA . LEU A 1 64 ? -15.331 -22.943 42.879 1.00 33.04 60 LEU A CA 1
ATOM 419 C C . LEU A 1 64 ? -14.112 -23.603 43.511 1.00 33.60 60 LEU A C 1
ATOM 420 O O . LEU A 1 64 ? -13.158 -22.925 43.885 1.00 32.17 60 LEU A O 1
ATOM 425 N N . THR A 1 65 ? -14.155 -24.924 43.641 1.00 26.24 61 THR A N 1
ATOM 426 C CA . THR A 1 65 ? -13.010 -25.677 44.137 1.00 31.89 61 THR A CA 1
ATOM 427 C C . THR A 1 65 ? -12.504 -26.604 43.043 1.00 29.03 61 THR A C 1
ATOM 428 O O . THR A 1 65 ? -13.249 -26.957 42.128 1.00 31.18 61 THR A O 1
ATOM 432 N N . ALA A 1 66 ? -11.237 -26.990 43.130 1.00 20.42 62 ALA A N 1
ATOM 433 C CA . ALA A 1 66 ? -10.660 -27.879 42.129 1.00 28.24 62 ALA A CA 1
ATOM 434 C C . ALA A 1 66 ? -9.824 -28.979 42.759 1.00 25.71 62 ALA A C 1
ATOM 435 O O . ALA A 1 66 ? -9.106 -28.751 43.730 1.00 23.34 62 ALA A O 1
ATOM 437 N N . GLU A 1 67 ? -9.927 -30.176 42.196 1.00 20.51 63 GLU A N 1
ATOM 438 C CA . GLU A 1 67 ? -9.107 -31.295 42.629 1.00 22.80 63 GLU A CA 1
ATOM 439 C C . GLU A 1 67 ? -8.583 -32.054 41.420 1.00 23.74 63 GLU A C 1
ATOM 440 O O . GLU A 1 67 ? -9.307 -32.289 40.451 1.00 23.54 63 GLU A O 1
ATOM 446 N N . TYR A 1 68 ? -7.313 -32.424 41.485 1.00 20.86 64 TYR A N 1
ATOM 447 C CA . TYR A 1 68 ? -6.658 -33.150 40.409 1.00 22.04 64 TYR A CA 1
ATOM 448 C C . TYR A 1 68 ? -6.118 -34.473 40.942 1.00 24.47 64 TYR A C 1
ATOM 449 O O . TYR A 1 68 ? -5.567 -34.528 42.044 1.00 20.58 64 TYR A O 1
ATOM 458 N N . ALA A 1 69 ? -6.289 -35.539 40.168 1.00 19.71 65 ALA A N 1
ATOM 459 C CA . ALA A 1 69 ? -5.761 -36.845 40.551 1.00 24.87 65 ALA A CA 1
ATOM 460 C C . ALA A 1 69 ? -5.364 -37.661 39.330 1.00 23.89 65 ALA A C 1
ATOM 461 O O . ALA A 1 69 ? -5.876 -37.445 38.228 1.00 21.84 65 ALA A O 1
ATOM 463 N N . MET A 1 70 ? -4.445 -38.597 39.534 1.00 24.18 66 MET A N 1
ATOM 464 C CA . MET A 1 70 ? -4.011 -39.492 38.472 1.00 26.84 66 MET A CA 1
ATOM 465 C C . MET A 1 70 ? -4.420 -40.923 38.788 1.00 26.66 66 MET A C 1
ATOM 466 O O . MET A 1 70 ? -4.102 -41.441 39.859 1.00 27.74 66 MET A O 1
ATOM 471 N N . LEU A 1 71 ? -5.131 -41.558 37.864 1.00 25.02 67 LEU A N 1
ATOM 472 C CA . LEU A 1 71 ? -5.428 -42.976 38.004 1.00 23.02 67 LEU A CA 1
ATOM 473 C C . LEU A 1 71 ? -4.104 -43.720 38.073 1.00 28.13 67 LEU A C 1
ATOM 474 O O . LEU A 1 71 ? -3.140 -43.329 37.414 1.00 23.82 67 LEU A O 1
ATOM 479 N N . PRO A 1 72 ? -4.046 -44.787 38.884 1.00 24.11 68 PRO A N 1
ATOM 480 C CA . PRO A 1 72 ? -2.813 -45.554 39.085 1.00 28.17 68 PRO A CA 1
ATOM 481 C C . PRO A 1 72 ? -2.178 -45.991 37.770 1.00 26.73 68 PRO A C 1
ATOM 482 O O . PRO A 1 72 ? -0.957 -45.950 37.633 1.00 28.86 68 PRO A O 1
ATOM 486 N N . SER A 1 73 ? -3.003 -46.402 36.813 1.00 22.60 69 SER A N 1
ATOM 487 C CA . SER A 1 73 ? -2.495 -46.939 35.557 1.00 32.36 69 SER A CA 1
ATOM 488 C C . SER A 1 73 ? -2.231 -45.854 34.514 1.00 32.13 69 SER A C 1
ATOM 489 O O . SER A 1 73 ? -1.838 -46.155 33.388 1.00 32.26 69 SER A O 1
ATOM 492 N N . ALA A 1 74 ? -2.445 -44.595 34.889 1.00 29.76 70 ALA A N 1
ATOM 493 C CA . ALA A 1 74 ? -2.230 -43.486 33.965 1.00 29.63 70 ALA A CA 1
ATOM 494 C C . ALA A 1 74 ? -0.756 -43.351 33.594 1.00 27.82 70 ALA A C 1
ATOM 495 O O . ALA A 1 74 ? -0.420 -43.094 32.441 1.00 28.67 70 ALA A O 1
ATOM 497 N N . THR A 1 75 ? 0.121 -43.528 34.576 1.00 29.53 71 THR A N 1
ATOM 498 C CA . THR A 1 75 ? 1.558 -43.420 34.344 1.00 35.64 71 THR A CA 1
ATOM 499 C C . THR A 1 75 ? 2.106 -44.635 33.600 1.00 38.88 71 THR A C 1
ATOM 500 O O . THR A 1 75 ? 1.467 -45.686 33.551 1.00 36.42 71 THR A O 1
ATOM 504 N N . HIS A 1 76 ? 3.289 -44.479 33.016 1.00 42.04 72 HIS A N 1
ATOM 505 C CA . HIS A 1 76 ? 3.926 -45.558 32.269 1.00 46.59 72 HIS A CA 1
ATOM 506 C C . HIS A 1 76 ? 4.054 -46.802 33.141 1.00 47.48 72 HIS A C 1
ATOM 507 O O . HIS A 1 76 ? 3.678 -47.901 32.733 1.00 47.17 72 HIS A O 1
ATOM 514 N N . SER A 1 77 ? 4.583 -46.620 34.345 1.00 44.43 73 SER A N 1
ATOM 515 C CA . SER A 1 77 ? 4.580 -47.675 35.347 1.00 44.81 73 SER A CA 1
ATOM 516 C C . SER A 1 77 ? 3.552 -47.319 36.412 1.00 43.82 73 SER A C 1
ATOM 517 O O . SER A 1 77 ? 3.545 -46.201 36.928 1.00 35.86 73 SER A O 1
ATOM 520 N N . ARG A 1 78 ? 2.681 -48.268 36.734 1.00 39.82 74 ARG A N 1
ATOM 521 C CA . ARG A 1 78 ? 1.599 -48.017 37.676 1.00 33.83 74 ARG A CA 1
ATOM 522 C C . ARG A 1 78 ? 2.080 -47.317 38.938 1.00 33.37 74 ARG A C 1
ATOM 523 O O . ARG A 1 78 ? 3.088 -47.701 39.528 1.00 38.15 74 ARG A O 1
ATOM 531 N N . SER A 1 79 ? 1.356 -46.280 39.342 1.00 32.12 75 SER A N 1
ATOM 532 C CA . SER A 1 79 ? 1.612 -45.619 40.614 1.00 35.46 75 SER A CA 1
ATOM 533 C C . SER A 1 79 ? 0.543 -46.031 41.622 1.00 39.86 75 SER A C 1
ATOM 534 O O . SER A 1 79 ? -0.537 -46.480 41.243 1.00 39.57 75 SER A O 1
ATOM 537 N N . ASP A 1 80 ? 0.847 -45.881 42.906 1.00 37.13 76 ASP A N 1
ATOM 538 C CA . ASP A 1 80 ? -0.091 -46.261 43.955 1.00 40.21 76 ASP A CA 1
ATOM 539 C C . ASP A 1 80 ? -1.144 -45.180 44.178 1.00 38.05 76 ASP A C 1
ATOM 540 O O . ASP A 1 80 ? -0.867 -43.991 44.020 1.00 33.35 76 ASP A O 1
ATOM 545 N N . ARG A 1 81 ? -2.352 -45.597 44.542 1.00 32.15 77 ARG A N 1
ATOM 546 C CA . ARG A 1 81 ? -3.414 -44.655 44.870 1.00 31.46 77 ARG A CA 1
ATOM 547 C C . ARG A 1 81 ? -3.056 -43.856 46.112 1.00 31.16 77 ARG A C 1
ATOM 548 O O . ARG A 1 81 ? -2.498 -44.395 47.064 1.00 30.10 77 ARG A O 1
ATOM 556 N N . GLU A 1 82 ? -3.386 -42.569 46.098 1.00 32.69 78 GLU A N 1
ATOM 557 C CA . GLU A 1 82 ? -3.137 -41.703 47.245 1.00 30.67 78 GLU A CA 1
ATOM 558 C C . GLU A 1 82 ? -4.054 -42.072 48.404 1.00 29.37 78 GLU A C 1
ATOM 559 O O . GLU A 1 82 ? -3.712 -41.868 49.570 1.00 31.30 78 GLU A O 1
ATOM 565 N N . SER A 1 83 ? -5.222 -42.613 48.074 1.00 23.63 79 SER A N 1
ATOM 566 C CA . SER A 1 83 ? -6.169 -43.063 49.087 1.00 25.68 79 SER A CA 1
ATOM 567 C C . SER A 1 83 ? -5.614 -44.278 49.825 1.00 30.84 79 SER A C 1
ATOM 568 O O . SER A 1 83 ? -5.873 -44.467 51.012 1.00 32.80 79 SER A O 1
ATOM 571 N N . VAL A 1 84 ? -4.849 -45.100 49.115 1.00 33.06 80 VAL A N 1
ATOM 572 C CA . VAL A 1 84 ? -4.268 -46.300 49.704 1.00 36.87 80 VAL A CA 1
ATOM 573 C C . VAL A 1 84 ? -3.060 -45.947 50.567 1.00 39.49 80 VAL A C 1
ATOM 574 O O . VAL A 1 84 ? -2.897 -46.474 51.667 1.00 40.73 80 VAL A O 1
ATOM 578 N N . ARG A 1 85 ? -2.219 -45.048 50.062 1.00 39.10 81 ARG A N 1
ATOM 579 C CA . ARG A 1 85 ? -1.101 -44.523 50.839 1.00 40.84 81 ARG A CA 1
ATOM 580 C C . ARG A 1 85 ? -1.594 -43.732 52.048 1.00 38.61 81 ARG A C 1
ATOM 581 O O . ARG A 1 85 ? -0.900 -43.634 53.058 1.00 44.45 81 ARG A O 1
ATOM 589 N N . GLY A 1 86 ? -2.789 -43.160 51.932 1.00 36.87 82 GLY A N 1
ATOM 590 C CA . GLY A 1 86 ? -3.370 -42.378 53.010 1.00 34.79 82 GLY A CA 1
ATOM 591 C C . GLY A 1 86 ? -2.779 -40.984 53.110 1.00 45.47 82 GLY A C 1
ATOM 592 O O . GLY A 1 86 ? -2.579 -40.460 54.207 1.00 43.82 82 GLY A O 1
ATOM 593 N N . ARG A 1 87 ? -2.514 -40.374 51.958 1.00 40.95 83 ARG A N 1
ATOM 594 C CA . ARG A 1 87 ? -1.822 -39.093 51.910 1.00 42.44 83 ARG A CA 1
ATOM 595 C C . ARG A 1 87 ? -1.847 -38.506 50.498 1.00 34.96 83 ARG A C 1
ATOM 596 O O . ARG A 1 87 ? -1.612 -39.217 49.524 1.00 30.43 83 ARG A O 1
ATOM 604 N N . LEU A 1 88 ? -2.134 -37.211 50.394 1.00 32.73 84 LEU A N 1
ATOM 605 C CA . LEU A 1 88 ? -2.065 -36.503 49.117 1.00 32.13 84 LEU A CA 1
ATOM 606 C C . LEU A 1 88 ? -0.625 -36.099 48.819 1.00 33.20 84 LEU A C 1
ATOM 607 O O . LEU A 1 88 ? 0.071 -35.578 49.690 1.00 35.12 84 LEU A O 1
ATOM 612 N N . SER A 1 89 ? -0.180 -36.329 47.588 1.00 25.75 85 SER A N 1
ATOM 613 C CA . SER A 1 89 ? 1.155 -35.903 47.184 1.00 31.39 85 SER A CA 1
ATOM 614 C C . SER A 1 89 ? 1.209 -34.384 47.045 1.00 31.22 85 SER A C 1
ATOM 615 O O . SER A 1 89 ? 0.198 -33.742 46.748 1.00 24.17 85 SER A O 1
ATOM 618 N N . GLY A 1 90 ? 2.391 -33.815 47.264 1.00 26.03 86 GLY A N 1
ATOM 619 C CA . GLY A 1 90 ? 2.584 -32.386 47.105 1.00 27.64 86 GLY A CA 1
ATOM 620 C C . GLY A 1 90 ? 2.263 -31.951 45.689 1.00 23.08 86 GLY A C 1
ATOM 621 O O . GLY A 1 90 ? 1.708 -30.873 45.470 1.00 25.42 86 GLY A O 1
ATOM 622 N N . ARG A 1 91 ? 2.615 -32.795 44.725 1.00 22.80 87 ARG A N 1
ATOM 623 C CA . ARG A 1 91 ? 2.323 -32.524 43.321 1.00 26.76 87 ARG A CA 1
ATOM 624 C C . ARG A 1 91 ? 0.822 -32.349 43.106 1.00 23.88 87 ARG A C 1
ATOM 625 O O . ARG A 1 91 ? 0.379 -31.422 42.425 1.00 22.34 87 ARG A O 1
ATOM 633 N N . THR A 1 92 ? 0.045 -33.247 43.701 1.00 24.97 88 THR A N 1
ATOM 634 C CA . THR A 1 92 ? -1.407 -33.211 43.589 1.00 24.07 88 THR A CA 1
ATOM 635 C C . THR A 1 92 ? -2.003 -31.922 44.144 1.00 22.25 88 THR A C 1
ATOM 636 O O . THR A 1 92 ? -2.803 -31.266 43.478 1.00 24.19 88 THR A O 1
ATOM 640 N N . GLN A 1 93 ? -1.622 -31.569 45.367 1.00 24.60 89 GLN A N 1
ATOM 641 C CA . GLN A 1 93 ? -2.130 -30.354 45.995 1.00 22.04 89 GLN A CA 1
ATOM 642 C C . GLN A 1 93 ? -1.699 -29.112 45.223 1.00 18.76 89 GLN A C 1
ATOM 643 O O . GLN A 1 93 ? -2.469 -28.165 45.081 1.00 18.49 89 GLN A O 1
ATOM 649 N N . GLU A 1 94 ? -0.467 -29.126 44.724 1.00 17.28 90 GLU A N 1
ATOM 650 C CA . GLU A 1 94 ? 0.062 -28.019 43.935 1.00 22.07 90 GLU A CA 1
ATOM 651 C C . GLU A 1 94 ? -0.809 -27.763 42.698 1.00 24.86 90 GLU A C 1
ATOM 652 O O . GLU A 1 94 ? -1.234 -26.637 42.447 1.00 21.27 90 GLU A O 1
ATOM 658 N N . ILE A 1 95 ? -1.075 -28.817 41.932 1.00 25.08 91 ILE A N 1
ATOM 659 C CA . ILE A 1 95 ? -1.892 -28.699 40.725 1.00 23.58 91 ILE A CA 1
ATOM 660 C C . ILE A 1 95 ? -3.348 -28.376 41.051 1.00 23.34 91 ILE A C 1
ATOM 661 O O . ILE A 1 95 ? -3.972 -27.553 40.381 1.00 22.29 91 ILE A O 1
ATOM 666 N N . SER A 1 96 ? -3.887 -29.025 42.079 1.00 20.34 92 SER A N 1
ATOM 667 C CA . SER A 1 96 ? -5.272 -28.795 42.477 1.00 22.03 92 SER A CA 1
ATOM 668 C C . SER A 1 96 ? -5.528 -27.322 42.781 1.00 23.42 92 SER A C 1
ATOM 669 O O . SER A 1 96 ? -6.551 -26.763 42.385 1.00 18.86 92 SER A O 1
ATOM 672 N N . ARG A 1 97 ? -4.592 -26.700 43.492 1.00 20.91 93 ARG A N 1
ATOM 673 C CA . ARG A 1 97 ? -4.725 -25.301 43.877 1.00 23.47 93 ARG A CA 1
ATOM 674 C C . ARG A 1 97 ? -4.599 -24.364 42.674 1.00 23.85 93 ARG A C 1
ATOM 675 O O . ARG A 1 97 ? -5.340 -23.388 42.558 1.00 21.55 93 ARG A O 1
ATOM 683 N N . LEU A 1 98 ? -3.663 -24.667 41.779 1.00 20.48 94 LEU A N 1
ATOM 684 C CA . LEU A 1 98 ? -3.475 -23.867 40.574 1.00 23.69 94 LEU A CA 1
ATOM 685 C C . LEU A 1 98 ? -4.705 -23.901 39.662 1.00 23.10 94 LEU A C 1
ATOM 686 O O . LEU A 1 98 ? -5.114 -22.874 39.125 1.00 21.53 94 LEU A O 1
ATOM 691 N N . ILE A 1 99 ? -5.290 -25.082 39.488 1.00 21.59 95 ILE A N 1
ATOM 692 C CA . ILE A 1 99 ? -6.476 -25.219 38.647 1.00 21.51 95 ILE A CA 1
ATOM 693 C C . ILE A 1 99 ? -7.630 -24.355 39.153 1.00 22.49 95 ILE A C 1
ATOM 694 O O . ILE A 1 99 ? -8.276 -23.653 38.376 1.00 19.25 95 ILE A O 1
ATOM 699 N N . GLY A 1 100 ? -7.887 -24.413 40.457 1.00 19.07 96 GLY A N 1
ATOM 700 C CA . GLY A 1 100 ? -8.967 -23.646 41.051 1.00 20.35 96 GLY A CA 1
ATOM 701 C C . GLY A 1 100 ? -8.714 -22.156 40.944 1.00 25.14 96 GLY A C 1
ATOM 702 O O . GLY A 1 100 ? -9.616 -21.378 40.632 1.00 23.03 96 GLY A O 1
ATOM 703 N N . ARG A 1 101 ? -7.470 -21.764 41.195 1.00 24.55 97 ARG A N 1
ATOM 704 C CA . ARG A 1 101 ? -7.058 -20.370 41.097 1.00 24.94 97 ARG A CA 1
ATOM 705 C C . ARG A 1 101 ? -7.190 -19.864 39.657 1.00 23.58 97 ARG A C 1
ATOM 706 O O . ARG A 1 101 ? -7.622 -18.738 39.419 1.00 21.42 97 ARG A O 1
ATOM 714 N N . SER A 1 102 ? -6.823 -20.705 38.697 1.00 23.13 98 SER A N 1
ATOM 715 C CA . SER A 1 102 ? -6.886 -20.321 37.290 1.00 26.10 98 SER A CA 1
ATOM 716 C C . SER A 1 102 ? -8.321 -20.091 36.816 1.00 26.20 98 SER A C 1
ATOM 717 O O . SER A 1 102 ? -8.607 -19.107 36.130 1.00 26.42 98 SER A O 1
ATOM 720 N N . LEU A 1 103 ? -9.223 -20.992 37.187 1.00 23.58 99 LEU A N 1
ATOM 721 C CA . LEU A 1 103 ? -10.611 -20.892 36.746 1.00 23.72 99 LEU A CA 1
ATOM 722 C C . LEU A 1 103 ? -11.363 -19.744 37.423 1.00 32.33 99 LEU A C 1
ATOM 723 O O . LEU A 1 103 ? -12.229 -19.115 36.812 1.00 29.74 99 LEU A O 1
ATOM 728 N N . ARG A 1 104 ? -11.032 -19.469 38.682 1.00 28.60 100 ARG A N 1
ATOM 729 C CA . ARG A 1 104 ? -11.709 -18.404 39.420 1.00 32.41 100 ARG A CA 1
ATOM 730 C C . ARG A 1 104 ? -11.378 -17.021 38.859 1.00 31.58 100 ARG A C 1
ATOM 731 O O . ARG A 1 104 ? -12.117 -16.064 39.077 1.00 30.74 100 ARG A O 1
ATOM 739 N N . ALA A 1 105 ? -10.272 -16.929 38.126 1.00 25.67 101 ALA A N 1
ATOM 740 C CA . ALA A 1 105 ? -9.830 -15.667 37.547 1.00 30.23 101 ALA A CA 1
ATOM 741 C C . ALA A 1 105 ? -10.729 -15.179 36.412 1.00 32.54 101 ALA A C 1
ATOM 742 O O . ALA A 1 105 ? -10.653 -14.018 36.015 1.00 37.81 101 ALA A O 1
ATOM 744 N N . CYS A 1 106 ? -11.574 -16.063 35.892 1.00 33.77 102 CYS A N 1
ATOM 745 C CA . CYS A 1 106 ? -12.431 -15.720 34.761 1.00 34.80 102 CYS A CA 1
ATOM 746 C C . CYS A 1 106 ? -13.913 -15.901 35.074 1.00 37.08 102 CYS A C 1
ATOM 747 O O . CYS A 1 106 ? -14.759 -15.842 34.180 1.00 34.24 102 CYS A O 1
ATOM 750 N N . ILE A 1 107 ? -14.225 -16.114 36.346 1.00 31.49 103 ILE A N 1
ATOM 751 C CA . ILE A 1 107 ? -15.609 -16.312 36.755 1.00 37.76 103 ILE A CA 1
ATOM 752 C C . ILE A 1 107 ? -16.030 -15.288 37.809 1.00 42.13 103 ILE A C 1
ATOM 753 O O . ILE A 1 107 ? -15.331 -15.080 38.801 1.00 40.01 103 ILE A O 1
ATOM 758 N N . ASP A 1 108 ? -17.166 -14.637 37.576 1.00 37.93 104 ASP A N 1
ATOM 759 C CA . ASP A 1 108 ? -17.717 -13.693 38.542 1.00 42.84 104 ASP A CA 1
ATOM 760 C C . ASP A 1 108 ? -18.590 -14.447 39.537 1.00 46.19 104 ASP A C 1
ATOM 761 O O . ASP A 1 108 ? -19.745 -14.765 39.250 1.00 46.25 104 ASP A O 1
ATOM 766 N N . LEU A 1 109 ? -18.026 -14.735 40.705 1.00 44.22 105 LEU A N 1
ATOM 767 C CA . LEU A 1 109 ? -18.683 -15.590 41.690 1.00 50.47 105 LEU A CA 1
ATOM 768 C C . LEU A 1 109 ? -19.928 -14.942 42.290 1.00 53.43 105 LEU A C 1
ATOM 769 O O . LEU A 1 109 ? -20.842 -15.635 42.739 1.00 53.81 105 LEU A O 1
ATOM 774 N N . ALA A 1 110 ? -19.954 -13.613 42.297 1.00 53.69 106 ALA A N 1
ATOM 775 C CA . ALA A 1 110 ? -21.127 -12.872 42.746 1.00 57.21 106 ALA A CA 1
ATOM 776 C C . ALA A 1 110 ? -22.249 -13.011 41.723 1.00 59.75 106 ALA A C 1
ATOM 777 O O . ALA A 1 110 ? -23.373 -13.386 42.063 1.00 62.30 106 ALA A O 1
ATOM 779 N N . ALA A 1 111 ? -21.933 -12.714 40.466 1.00 54.79 107 ALA A N 1
ATOM 780 C CA . ALA A 1 111 ? -22.891 -12.856 39.376 1.00 57.42 107 ALA A CA 1
ATOM 781 C C . ALA A 1 111 ? -23.283 -14.319 39.183 1.00 58.27 107 ALA A C 1
ATOM 782 O O . ALA A 1 111 ? -24.232 -14.629 38.462 1.00 61.65 107 ALA A O 1
ATOM 784 N N . LEU A 1 112 ? -22.543 -15.212 39.830 1.00 54.37 108 LEU A N 1
ATOM 785 C CA . LEU A 1 112 ? -22.846 -16.636 39.791 1.00 56.82 108 LEU A CA 1
ATOM 786 C C . LEU A 1 112 ? -23.968 -16.968 40.766 1.00 55.85 108 LEU A C 1
ATOM 787 O O . LEU A 1 112 ? -24.719 -17.921 40.564 1.00 57.90 108 LEU A O 1
ATOM 792 N N . GLY A 1 113 ? -24.081 -16.170 41.823 1.00 59.74 109 GLY A N 1
ATOM 793 C CA . GLY A 1 113 ? -25.029 -16.450 42.885 1.00 60.00 109 GLY A CA 1
ATOM 794 C C . GLY A 1 113 ? -24.413 -17.418 43.875 1.00 59.66 109 GLY A C 1
ATOM 795 O O . GLY A 1 113 ? -23.283 -17.862 43.683 1.00 62.30 109 GLY A O 1
ATOM 796 N N . GLU A 1 114 ? -25.146 -17.747 44.933 1.00 63.82 110 GLU A N 1
ATOM 797 C CA . GLU A 1 114 ? -24.626 -18.655 45.951 1.00 65.62 110 GLU A CA 1
ATOM 798 C C . GLU A 1 114 ? -24.711 -20.116 45.522 1.00 68.52 110 GLU A C 1
ATOM 799 O O . GLU A 1 114 ? -25.467 -20.905 46.088 1.00 73.83 110 GLU A O 1
ATOM 805 N N . ASN A 1 115 ? -23.926 -20.458 44.507 1.00 66.65 111 ASN A N 1
ATOM 806 C CA . ASN A 1 115 ? -23.789 -21.832 44.051 1.00 66.87 111 ASN A CA 1
ATOM 807 C C . ASN A 1 115 ? -22.318 -22.223 44.093 1.00 60.65 111 ASN A C 1
ATOM 808 O O . ASN A 1 115 ? -21.445 -21.385 43.870 1.00 54.33 111 ASN A O 1
ATOM 813 N N . THR A 1 116 ? -22.036 -23.486 44.386 1.00 58.99 112 THR A N 1
ATOM 814 C CA . THR A 1 116 ? -20.653 -23.951 44.393 1.00 53.42 112 THR A CA 1
ATOM 815 C C . THR A 1 116 ? -20.386 -24.955 43.270 1.00 47.94 112 THR A C 1
ATOM 816 O O . THR A 1 116 ? -21.147 -25.901 43.066 1.00 46.34 112 THR A O 1
ATOM 820 N N . ILE A 1 117 ? -19.305 -24.726 42.535 1.00 36.23 113 ILE A N 1
ATOM 821 C CA . ILE A 1 117 ? -18.921 -25.598 41.438 1.00 30.14 113 ILE A CA 1
ATOM 822 C C . ILE A 1 117 ? -17.667 -26.372 41.812 1.00 32.56 113 ILE A C 1
ATOM 823 O O . ILE A 1 117 ? -16.640 -25.783 42.147 1.00 30.38 113 ILE A O 1
ATOM 828 N N . ALA A 1 118 ? -17.758 -27.696 41.772 1.00 28.88 114 ALA A N 1
ATOM 829 C CA . ALA A 1 118 ? -16.615 -28.539 42.091 1.00 28.12 114 ALA A CA 1
ATOM 830 C C . ALA A 1 118 ? -15.977 -29.080 40.817 1.00 26.55 114 ALA A C 1
ATOM 831 O O . ALA A 1 118 ? -16.603 -29.821 40.062 1.00 27.27 114 ALA A O 1
ATOM 833 N N . ILE A 1 119 ? -14.730 -28.693 40.581 1.00 22.20 115 ILE A N 1
ATOM 834 C CA . ILE A 1 119 ? -13.988 -29.153 39.417 1.00 25.15 115 ILE A CA 1
ATOM 835 C C . ILE A 1 119 ? -13.152 -30.377 39.787 1.00 24.19 115 ILE A C 1
ATOM 836 O O . ILE A 1 119 ? -12.397 -30.350 40.758 1.00 19.08 115 ILE A O 1
ATOM 841 N N . ASP A 1 120 ? -13.310 -31.455 39.024 1.00 19.75 116 ASP A N 1
ATOM 842 C CA . ASP A 1 120 ? -12.526 -32.669 39.234 1.00 20.96 116 ASP A CA 1
ATOM 843 C C . ASP A 1 120 ? -11.786 -33.056 37.962 1.00 24.93 116 ASP A C 1
ATOM 844 O O . ASP A 1 120 ? -12.402 -33.300 36.924 1.00 24.51 116 ASP A O 1
ATOM 849 N N . CYS A 1 121 ? -10.462 -33.117 38.047 1.00 18.93 117 CYS A N 1
ATOM 850 C CA . CYS A 1 121 ? -9.645 -33.470 36.898 1.00 17.60 117 CYS A CA 1
ATOM 851 C C . CYS A 1 121 ? -8.904 -34.775 37.151 1.00 23.13 117 CYS A C 1
ATOM 852 O O . CYS A 1 121 ? -7.924 -34.812 37.891 1.00 21.20 117 CYS A O 1
ATOM 855 N N . ASP A 1 122 ? -9.377 -35.849 36.534 1.00 20.19 118 ASP A N 1
ATOM 856 C CA . ASP A 1 122 ? -8.757 -37.153 36.724 1.00 20.64 118 ASP A CA 1
ATOM 857 C C . ASP A 1 122 ? -8.039 -37.633 35.470 1.00 20.71 118 ASP A C 1
ATOM 858 O O . ASP A 1 122 ? -8.657 -37.841 34.422 1.00 21.24 118 ASP A O 1
ATOM 863 N N . VAL A 1 123 ? -6.727 -37.802 35.591 1.00 18.95 119 VAL A N 1
ATOM 864 C CA . VAL A 1 123 ? -5.900 -38.247 34.478 1.00 21.61 119 VAL A CA 1
ATOM 865 C C . VAL A 1 123 ? -6.113 -39.736 34.199 1.00 22.93 119 VAL A C 1
ATOM 866 O O . VAL A 1 123 ? -5.892 -40.579 35.070 1.00 20.19 119 VAL A O 1
ATOM 870 N N . LEU A 1 124 ? -6.548 -40.051 32.983 1.00 19.07 120 LEU A N 1
ATOM 871 C CA . LEU A 1 124 ? -6.755 -41.438 32.578 1.00 21.80 120 LEU A CA 1
ATOM 872 C C . LEU A 1 124 ? -5.471 -41.999 31.971 1.00 23.57 120 LEU A C 1
ATOM 8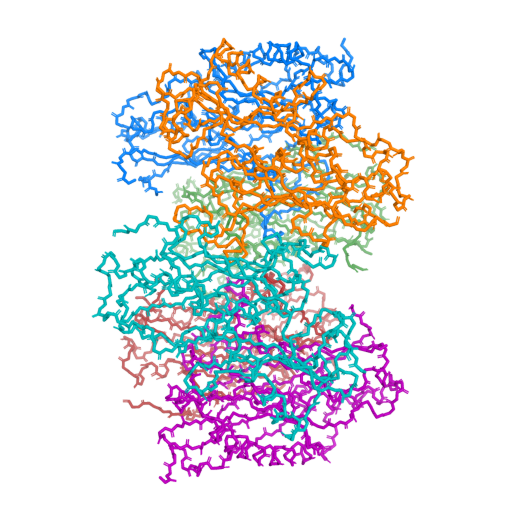73 O O . LEU A 1 124 ? -5.149 -43.173 32.152 1.00 24.08 120 LEU A O 1
ATOM 878 N N . GLN A 1 125 ? -4.740 -41.144 31.261 1.00 19.63 121 GLN A N 1
ATOM 879 C CA . GLN A 1 125 ? -3.452 -41.507 30.683 1.00 20.65 121 GLN A CA 1
ATOM 880 C C . GLN A 1 125 ? -2.507 -40.309 30.742 1.00 22.37 121 GLN A C 1
ATOM 881 O O . GLN A 1 125 ? -2.898 -39.185 30.419 1.00 20.94 121 GLN A O 1
ATOM 887 N N . ALA A 1 126 ? -1.266 -40.549 31.158 1.00 22.88 122 ALA A N 1
ATOM 888 C CA . ALA A 1 126 ? -0.306 -39.468 31.374 1.00 22.55 122 ALA A CA 1
ATOM 889 C C . ALA A 1 126 ? 0.886 -39.554 30.430 1.00 28.30 122 ALA A C 1
ATOM 890 O O . ALA A 1 126 ? 1.674 -40.497 30.490 1.00 26.93 122 ALA A O 1
ATOM 892 N N . ASP A 1 127 ? 1.007 -38.562 29.557 1.00 25.64 123 ASP A N 1
ATOM 893 C CA . ASP A 1 127 ? 2.130 -38.484 28.636 1.00 28.37 123 ASP A CA 1
ATOM 894 C C . ASP A 1 127 ? 2.604 -37.040 28.541 1.00 27.36 123 ASP A C 1
ATOM 895 O O . ASP A 1 127 ? 2.824 -36.517 27.447 1.00 25.41 123 ASP A O 1
ATOM 900 N N . GLY A 1 128 ? 2.749 -36.399 29.697 1.00 25.73 124 GLY A N 1
ATOM 901 C CA . GLY A 1 128 ? 3.170 -35.011 29.759 1.00 22.58 124 GLY A CA 1
ATOM 902 C C . GLY A 1 128 ? 2.026 -34.042 29.518 1.00 22.86 124 GLY A C 1
ATOM 903 O O . GLY A 1 128 ? 1.070 -34.356 28.811 1.00 18.56 124 GLY A O 1
ATOM 904 N N . GLY A 1 129 ? 2.123 -32.861 30.118 1.00 21.59 125 GLY A N 1
ATOM 905 C CA . GLY A 1 129 ? 1.133 -31.818 29.927 1.00 20.25 125 GLY A CA 1
ATOM 906 C C . GLY A 1 129 ? -0.221 -32.125 30.537 1.00 23.46 125 GLY A C 1
ATOM 907 O O . GLY A 1 129 ? -1.238 -31.607 30.081 1.00 21.42 125 GLY A O 1
ATOM 908 N N . THR A 1 130 ? -0.241 -32.959 31.573 1.00 22.97 126 THR A N 1
ATOM 909 C CA . THR A 1 130 ? -1.508 -33.378 32.169 1.00 27.04 126 THR A CA 1
ATOM 910 C C . THR A 1 130 ? -2.205 -32.265 32.949 1.00 23.46 126 THR A C 1
ATOM 911 O O . THR A 1 130 ? -3.433 -32.207 32.994 1.00 21.21 126 THR A O 1
ATOM 915 N N . ARG A 1 131 ? -1.430 -31.383 33.571 1.00 23.37 127 ARG A N 1
ATOM 916 C CA . ARG A 1 131 ? -2.039 -30.311 34.348 1.00 26.66 127 ARG A CA 1
ATOM 917 C C . ARG A 1 131 ? -2.477 -29.158 33.450 1.00 19.32 127 ARG A C 1
ATOM 918 O O . ARG A 1 131 ? -3.462 -28.484 33.738 1.00 20.26 127 ARG A O 1
ATOM 926 N N . THR A 1 132 ? -1.759 -28.946 32.352 1.00 15.78 128 THR A N 1
ATOM 927 C CA . THR A 1 132 ? -2.182 -27.953 31.370 1.00 23.00 128 THR A CA 1
ATOM 928 C C . THR A 1 132 ? -3.421 -28.443 30.623 1.00 19.39 128 THR A C 1
ATOM 929 O O . THR A 1 132 ? -4.330 -27.666 30.345 1.00 20.07 128 THR A O 1
ATOM 933 N N . ALA A 1 133 ? -3.456 -29.735 30.310 1.00 18.12 129 ALA A N 1
ATOM 934 C CA . ALA A 1 133 ? -4.634 -30.337 29.696 1.00 18.77 129 ALA A CA 1
ATOM 935 C C . ALA A 1 133 ? -5.817 -30.263 30.656 1.00 16.92 129 ALA A C 1
ATOM 936 O O . ALA A 1 133 ? -6.932 -29.932 30.260 1.00 16.04 129 ALA A O 1
ATOM 938 N N . ALA A 1 134 ? -5.560 -30.563 31.926 1.00 19.51 130 ALA A N 1
ATOM 939 C CA . ALA A 1 134 ? -6.595 -30.504 32.955 1.00 17.32 130 ALA A CA 1
ATOM 940 C C . ALA A 1 134 ? -7.241 -29.124 33.033 1.00 16.92 130 ALA A C 1
ATOM 941 O O . ALA A 1 134 ? -8.466 -29.005 33.075 1.00 20.26 130 ALA A O 1
ATOM 943 N N . ILE A 1 135 ? -6.410 -28.087 33.064 1.00 15.67 131 ILE A N 1
ATOM 944 C CA . ILE A 1 135 ? -6.891 -26.709 33.117 1.00 18.54 131 ILE A CA 1
ATOM 945 C C . ILE A 1 135 ? -7.699 -26.364 31.867 1.00 17.96 131 ILE A C 1
ATOM 946 O O . ILE A 1 135 ? -8.804 -25.825 31.953 1.00 18.58 131 ILE A O 1
ATOM 951 N N . THR A 1 136 ? -7.139 -26.680 30.704 1.00 20.36 132 THR A N 1
ATOM 952 C CA . THR A 1 136 ? -7.799 -26.401 29.433 1.00 17.02 132 THR A CA 1
ATOM 953 C C . THR A 1 136 ? -9.161 -27.093 29.345 1.00 19.47 132 THR A C 1
ATOM 954 O O . THR A 1 136 ? -10.134 -26.510 28.865 1.00 20.43 132 THR A O 1
ATOM 958 N N . GLY A 1 137 ? -9.233 -28.333 29.822 1.00 18.82 133 GLY A N 1
ATOM 959 C CA . GLY A 1 137 ? -10.476 -29.085 29.788 1.00 16.34 133 GLY A CA 1
ATOM 960 C C . GLY A 1 137 ? -11.458 -28.646 30.859 1.00 20.59 133 GLY A C 1
ATOM 961 O O . GLY A 1 137 ? -12.670 -28.635 30.638 1.00 18.67 133 GLY A O 1
ATOM 962 N N . ALA A 1 138 ? -10.933 -28.282 32.025 1.00 17.15 134 ALA A N 1
ATOM 963 C CA . ALA A 1 138 ? -11.768 -27.842 33.137 1.00 18.44 134 ALA A CA 1
ATOM 964 C C . ALA A 1 138 ? -12.560 -26.589 32.783 1.00 17.34 134 ALA A C 1
ATOM 965 O O . ALA A 1 138 ? -13.694 -26.419 33.228 1.00 22.59 134 ALA A O 1
ATOM 967 N N . TYR A 1 139 ? -11.967 -25.703 31.991 1.00 19.00 135 TYR A N 1
ATOM 968 C CA . TYR A 1 139 ? -12.689 -24.505 31.587 1.00 22.83 135 TYR A CA 1
ATOM 969 C C . TYR A 1 139 ? -13.922 -24.849 30.754 1.00 20.90 135 TYR A C 1
ATOM 970 O O . TYR A 1 139 ? -14.982 -24.248 30.928 1.00 25.16 135 TYR A O 1
ATOM 979 N N . VAL A 1 140 ? -13.782 -25.809 29.846 1.00 17.28 136 VAL A N 1
ATOM 980 C CA . VAL A 1 140 ? -14.910 -26.226 29.017 1.00 18.24 136 VAL A CA 1
ATOM 981 C C . VAL A 1 140 ? -16.002 -26.832 29.895 1.00 20.27 136 VAL A C 1
ATOM 982 O O . VAL A 1 140 ? -17.186 -26.543 29.722 1.00 23.08 136 VAL A O 1
ATOM 986 N N . ALA A 1 141 ? -15.594 -27.662 30.851 1.00 20.81 137 ALA A N 1
ATOM 987 C CA . ALA A 1 141 ? -16.531 -28.249 31.802 1.00 19.64 137 ALA A CA 1
ATOM 988 C C . ALA A 1 141 ? -17.218 -27.160 32.614 1.00 20.47 137 ALA A C 1
ATOM 989 O O . ALA A 1 141 ? -18.419 -27.231 32.870 1.00 21.16 137 ALA A O 1
ATOM 991 N N . LEU A 1 142 ? -16.441 -26.158 33.020 1.00 20.68 138 LEU A N 1
ATOM 992 C CA . LEU A 1 142 ? -16.966 -25.015 33.756 1.00 24.74 138 LEU A CA 1
ATOM 993 C C . LEU A 1 142 ? -17.998 -24.263 32.922 1.00 25.07 138 LEU A C 1
ATOM 994 O O . LEU A 1 142 ? -19.066 -23.895 33.418 1.00 23.57 138 LEU A O 1
ATOM 999 N N . ALA A 1 143 ? -17.669 -24.031 31.656 1.00 20.53 139 ALA A N 1
ATOM 1000 C CA . ALA A 1 143 ? -18.588 -23.372 30.733 1.00 22.99 139 ALA A CA 1
ATOM 1001 C C . ALA A 1 143 ? -19.898 -24.149 30.604 1.00 24.78 139 ALA A C 1
ATOM 1002 O O . ALA A 1 143 ? -20.977 -23.560 30.555 1.00 25.54 139 ALA A O 1
ATOM 1004 N N . ASP A 1 144 ? -19.805 -25.473 30.553 1.00 24.06 140 ASP A N 1
ATOM 1005 C CA . ASP A 1 144 ? -21.001 -26.303 30.474 1.00 24.34 140 ASP A CA 1
ATOM 1006 C C . ASP A 1 144 ? -21.813 -26.251 31.767 1.00 26.48 140 ASP A C 1
ATOM 1007 O O . ASP A 1 144 ? -23.041 -26.213 31.733 1.00 25.14 140 ASP A O 1
ATOM 1012 N N . ALA A 1 145 ? -21.121 -26.237 32.903 1.00 28.68 141 ALA A N 1
ATOM 1013 C CA . ALA A 1 145 ? -21.785 -26.095 34.193 1.00 29.36 141 ALA A CA 1
ATOM 1014 C C . ALA A 1 145 ? -22.533 -24.766 34.271 1.00 29.04 141 ALA A C 1
ATOM 1015 O O . ALA A 1 145 ? -23.625 -24.690 34.830 1.00 34.73 141 ALA A O 1
ATOM 1017 N N . VAL A 1 146 ? -21.940 -23.721 33.704 1.00 28.63 142 VAL A N 1
ATOM 1018 C CA . VAL A 1 146 ? -22.573 -22.405 33.673 1.00 31.48 142 VAL A CA 1
ATOM 1019 C C . VAL A 1 146 ? -23.809 -22.416 32.775 1.00 33.31 142 VAL A C 1
ATOM 1020 O O . VAL A 1 146 ? -24.840 -21.832 33.108 1.00 33.86 142 VAL A O 1
ATOM 1024 N N . THR A 1 147 ? -23.704 -23.092 31.637 1.00 30.74 143 THR A N 1
ATOM 1025 C CA . THR A 1 147 ? -24.845 -23.248 30.742 1.00 32.14 143 THR A CA 1
ATOM 1026 C C . THR A 1 147 ? -25.981 -23.961 31.466 1.00 34.36 143 THR A C 1
ATOM 1027 O O . THR A 1 147 ? -27.145 -23.590 31.337 1.00 37.18 143 THR A O 1
ATOM 1031 N N . TYR A 1 148 ? -25.629 -24.982 32.239 1.00 32.73 144 TYR A N 1
ATOM 1032 C CA . TYR A 1 148 ? -26.605 -25.726 33.026 1.00 35.31 144 TYR A CA 1
ATOM 1033 C C . TYR A 1 148 ? -27.313 -24.835 34.046 1.00 40.67 144 TYR A C 1
ATOM 1034 O O . TYR A 1 148 ? -28.542 -24.796 34.103 1.00 43.14 144 TYR A O 1
ATOM 1043 N N . LEU A 1 149 ? -26.529 -24.130 34.855 1.00 38.51 145 LEU A N 1
ATOM 1044 C CA . LEU A 1 149 ? -27.073 -23.255 35.887 1.00 42.01 145 LEU A CA 1
ATOM 1045 C C . LEU A 1 149 ? -27.930 -22.147 35.286 1.00 47.53 145 LEU A C 1
ATOM 1046 O O . LEU A 1 149 ? -28.951 -21.760 35.854 1.00 46.61 145 LEU A O 1
ATOM 1051 N N . SER A 1 150 ? -27.506 -21.639 34.134 1.00 43.69 146 SER A N 1
ATOM 1052 C CA . SER A 1 150 ? -28.244 -20.588 33.449 1.00 44.57 146 SER A CA 1
ATOM 1053 C C . SER A 1 150 ? -29.641 -21.071 33.083 1.00 47.12 146 SER A C 1
ATOM 1054 O O . SER A 1 150 ? -30.630 -20.378 33.317 1.00 50.43 146 SER A O 1
ATOM 1057 N N . ALA A 1 151 ? -29.714 -22.270 32.515 1.00 44.64 147 ALA A N 1
ATOM 1058 C CA . ALA A 1 151 ? -30.983 -22.841 32.083 1.00 43.25 147 ALA A CA 1
ATOM 1059 C C . ALA A 1 151 ? -31.898 -23.125 33.267 1.00 49.44 147 ALA A C 1
ATOM 1060 O O . ALA A 1 151 ? -33.115 -22.973 33.172 1.00 51.67 147 ALA A O 1
ATOM 1062 N N . ALA A 1 152 ? -31.308 -23.540 34.383 1.00 50.21 148 ALA A N 1
ATOM 1063 C CA . ALA A 1 152 ? -32.075 -23.843 35.584 1.00 51.75 148 ALA A CA 1
ATOM 1064 C C . ALA A 1 152 ? -32.475 -22.566 36.319 1.00 52.37 148 ALA A C 1
ATOM 1065 O O . ALA A 1 152 ? -33.184 -22.613 37.323 1.00 59.54 148 ALA A O 1
ATOM 1067 N N . GLY A 1 153 ? -32.013 -21.427 35.811 1.00 53.72 149 GLY A N 1
ATOM 1068 C CA . GLY A 1 153 ? -32.338 -20.137 36.394 1.00 51.42 149 GLY A CA 1
ATOM 1069 C C . GLY A 1 153 ? -31.793 -19.958 37.798 1.00 53.51 149 GLY A C 1
ATOM 1070 O O . GLY A 1 153 ? -32.455 -19.380 38.658 1.00 56.45 149 GLY A O 1
ATOM 1071 N N . LYS A 1 154 ? -30.580 -20.450 38.027 1.00 55.79 150 LYS A N 1
ATOM 1072 C CA . LYS A 1 154 ? -29.954 -20.371 39.343 1.00 56.60 150 LYS A CA 1
ATOM 1073 C C . LYS A 1 154 ? -28.850 -19.315 39.371 1.00 54.12 150 LYS A C 1
ATOM 1074 O O . LYS A 1 154 ? -28.050 -19.267 40.304 1.00 52.46 150 LYS A O 1
ATOM 1080 N N . LEU A 1 155 ? -28.814 -18.470 38.345 1.00 49.93 151 LEU A N 1
ATOM 1081 C CA . LEU A 1 155 ? -27.767 -17.461 38.222 1.00 53.08 151 LEU A CA 1
ATOM 1082 C C . LEU A 1 155 ? -28.270 -16.056 38.541 1.00 57.25 151 LEU A C 1
ATOM 1083 O O . LEU A 1 155 ? -29.342 -15.652 38.091 1.00 60.93 151 LEU A O 1
ATOM 1088 N N . SER A 1 156 ? -27.485 -15.313 39.313 1.00 54.56 152 SER A N 1
ATOM 1089 C CA . SER A 1 156 ? -27.801 -13.922 39.609 1.00 54.59 152 SER A CA 1
ATOM 1090 C C . SER A 1 156 ? -27.559 -13.064 38.372 1.00 58.30 152 SER A C 1
ATOM 1091 O O . SER A 1 156 ? -28.135 -11.987 38.227 1.00 55.98 152 SER A O 1
ATOM 1094 N N . ASP A 1 157 ? -26.699 -13.555 37.485 1.00 59.02 153 ASP A N 1
ATOM 1095 C CA . ASP A 1 157 ? -26.434 -12.904 36.206 1.00 57.77 153 ASP A CA 1
ATOM 1096 C C . ASP A 1 157 ? -26.181 -13.937 35.112 1.00 60.99 153 ASP A C 1
ATOM 1097 O O . ASP A 1 157 ? -25.507 -14.941 35.342 1.00 60.79 153 ASP A O 1
ATOM 1102 N N . PRO A 1 158 ? -26.729 -13.690 33.914 1.00 60.18 154 PRO A N 1
ATOM 1103 C CA . PRO A 1 158 ? -26.701 -14.612 32.772 1.00 59.95 154 PRO A CA 1
ATOM 1104 C C . PRO A 1 158 ? -25.298 -14.969 32.281 1.00 55.13 154 PRO A C 1
ATOM 1105 O O . PRO A 1 158 ? -25.141 -16.001 31.628 1.00 59.89 154 PRO A O 1
ATOM 1109 N N . ARG A 1 159 ? -24.300 -14.141 32.580 1.00 51.82 155 ARG A N 1
ATOM 1110 C CA . ARG A 1 159 ? -22.954 -14.373 32.057 1.00 52.85 155 ARG A CA 1
ATOM 1111 C C . ARG A 1 159 ? -21.830 -14.091 33.053 1.00 49.64 155 ARG A C 1
ATOM 1112 O O . ARG A 1 159 ? -21.182 -13.044 32.993 1.00 45.60 155 ARG A O 1
ATOM 1120 N N . PRO A 1 160 ? -21.586 -15.045 33.963 1.00 45.13 156 PRO A N 1
ATOM 1121 C CA . PRO A 1 160 ? -20.557 -14.943 35.002 1.00 42.58 156 PRO A CA 1
ATOM 1122 C C . PRO A 1 160 ? -19.147 -15.071 34.433 1.00 38.09 156 PRO A C 1
ATOM 1123 O O . PRO A 1 160 ? -18.188 -14.657 35.083 1.00 38.98 156 PRO A O 1
ATOM 1127 N N . LEU A 1 161 ? -19.024 -15.638 33.238 1.00 32.39 157 LEU A N 1
ATOM 1128 C CA . LEU A 1 161 ? -17.713 -15.868 32.642 1.00 33.53 157 LEU A CA 1
ATOM 1129 C C . LEU A 1 161 ? -17.216 -14.641 31.883 1.00 39.29 157 LEU A C 1
ATOM 1130 O O . LEU A 1 161 ? -17.842 -14.194 30.920 1.00 37.74 157 LEU A O 1
ATOM 1135 N N . SER A 1 162 ? -16.086 -14.100 32.327 1.00 33.27 158 SER A N 1
ATOM 1136 C CA . SER A 1 162 ? -15.541 -12.876 31.747 1.00 39.45 158 SER A CA 1
ATOM 1137 C C . SER A 1 162 ? -14.443 -13.156 30.724 1.00 39.87 158 SER A C 1
ATOM 1138 O O . SER A 1 162 ? -14.096 -12.290 29.921 1.00 39.58 158 SER A O 1
ATOM 1141 N N . CYS A 1 163 ? -13.902 -14.368 30.754 1.00 36.68 159 CYS A N 1
ATOM 1142 C CA . CYS A 1 163 ? -12.886 -14.768 29.787 1.00 33.83 159 CYS A CA 1
ATOM 1143 C C . CYS A 1 163 ? -12.740 -16.285 29.729 1.00 34.02 159 CYS A C 1
ATOM 1144 O O . CYS A 1 163 ? -13.369 -17.012 30.499 1.00 30.31 159 CYS A O 1
ATOM 1147 N N . ALA A 1 164 ? -11.914 -16.757 28.802 1.00 28.14 160 ALA A N 1
ATOM 1148 C CA . ALA A 1 164 ? -11.632 -18.179 28.685 1.00 27.63 160 ALA A CA 1
ATOM 1149 C C . ALA A 1 164 ? -10.239 -18.478 29.225 1.00 27.75 160 ALA A C 1
ATOM 1150 O O . ALA A 1 164 ? -9.319 -17.678 29.063 1.00 25.79 160 ALA A O 1
ATOM 1152 N N . ILE A 1 165 ? -10.090 -19.631 29.871 1.00 23.94 161 ILE A N 1
ATOM 1153 C CA . ILE A 1 165 ? -8.807 -20.033 30.435 1.00 19.78 161 ILE A CA 1
ATOM 1154 C C . ILE A 1 165 ? -8.232 -21.229 29.688 1.00 23.22 161 ILE A C 1
ATOM 1155 O O . ILE A 1 165 ? -8.927 -22.213 29.446 1.00 23.07 161 ILE A O 1
ATOM 1160 N N . ALA A 1 166 ? -6.961 -21.134 29.315 1.00 19.01 162 ALA A N 1
ATOM 1161 C CA . ALA A 1 166 ? -6.252 -22.270 28.740 1.00 22.61 162 ALA A CA 1
ATOM 1162 C C . ALA A 1 166 ? -4.821 -22.286 29.258 1.00 18.42 162 ALA A C 1
ATOM 1163 O O . ALA A 1 166 ? -4.350 -21.308 29.838 1.00 19.70 162 ALA A O 1
ATOM 1165 N N . ALA A 1 167 ? -4.131 -23.399 29.055 1.00 14.26 163 ALA A N 1
ATOM 1166 C CA . ALA A 1 167 ? -2.758 -23.516 29.514 1.00 21.24 163 ALA A CA 1
ATOM 1167 C C . ALA A 1 167 ? -1.982 -24.503 28.660 1.00 21.69 163 ALA A C 1
ATOM 1168 O O . ALA A 1 167 ? -2.551 -25.446 28.107 1.00 20.96 163 ALA A O 1
ATOM 1170 N N . VAL A 1 168 ? -0.680 -24.273 28.555 1.00 19.59 164 VAL A N 1
ATOM 1171 C CA . VAL A 1 168 ? 0.201 -25.169 27.826 1.00 20.95 164 VAL A CA 1
ATOM 1172 C C . VAL A 1 168 ? 1.571 -25.178 28.486 1.00 23.09 164 VAL A C 1
ATOM 1173 O O . VAL A 1 168 ? 1.980 -24.193 29.100 1.00 21.79 164 VAL A O 1
ATOM 1177 N N . SER A 1 169 ? 2.270 -26.301 28.375 1.00 19.37 165 SER A N 1
ATOM 1178 C CA . SER A 1 169 ? 3.628 -26.394 28.880 1.00 23.75 165 SER A CA 1
ATOM 1179 C C . SER A 1 169 ? 4.594 -25.907 27.812 1.00 27.19 165 SER A C 1
ATOM 1180 O O . SER A 1 169 ? 4.340 -26.046 26.616 1.00 26.59 165 SER A O 1
ATOM 1183 N N . VAL A 1 170 ? 5.696 -25.319 28.252 1.00 26.59 166 VAL A N 1
ATOM 1184 C CA . VAL A 1 170 ? 6.703 -24.802 27.342 1.00 25.11 166 VAL A CA 1
ATOM 1185 C C . VAL A 1 170 ? 8.054 -24.924 28.025 1.00 26.60 166 VAL A C 1
ATOM 1186 O O . VAL A 1 170 ? 8.136 -24.894 29.251 1.00 26.98 166 VAL A O 1
ATOM 1190 N N . GLY A 1 171 ? 9.114 -25.081 27.242 1.00 25.32 167 GLY A N 1
ATOM 1191 C CA . GLY A 1 171 ? 10.437 -25.156 27.823 1.00 28.09 167 GLY A CA 1
ATOM 1192 C C . GLY A 1 171 ? 11.559 -25.284 26.819 1.00 31.19 167 GLY A C 1
ATOM 1193 O O . GLY A 1 171 ? 11.342 -25.240 25.610 1.00 27.75 167 GLY A O 1
ATOM 1194 N N . VAL A 1 172 ? 12.770 -25.439 27.340 1.00 30.88 168 VAL A N 1
ATOM 1195 C CA . VAL A 1 172 ? 13.949 -25.639 26.516 1.00 31.99 168 VAL A CA 1
ATOM 1196 C C . VAL A 1 172 ? 14.332 -27.112 26.523 1.00 31.61 168 VAL A C 1
ATOM 1197 O O . VAL A 1 172 ? 14.813 -27.635 27.528 1.00 30.03 168 VAL A O 1
ATOM 1201 N N . VAL A 1 173 ? 14.093 -27.778 25.399 1.00 32.08 169 VAL A N 1
ATOM 1202 C CA . VAL A 1 173 ? 14.428 -29.187 25.250 1.00 33.27 169 VAL A CA 1
ATOM 1203 C C . VAL A 1 173 ? 15.393 -29.364 24.088 1.00 34.70 169 VAL A C 1
ATOM 1204 O O . VAL A 1 173 ? 15.158 -28.847 22.995 1.00 34.47 169 VAL A O 1
ATOM 1208 N N . ASP A 1 174 ? 16.477 -30.095 24.327 1.00 37.59 170 ASP A N 1
ATOM 1209 C CA . ASP A 1 174 ? 17.491 -30.309 23.303 1.00 38.20 170 ASP A CA 1
ATOM 1210 C C . ASP A 1 174 ? 17.968 -28.966 22.752 1.00 38.09 170 ASP A C 1
ATOM 1211 O O . ASP A 1 174 ? 18.244 -28.834 21.561 1.00 44.10 170 ASP A O 1
ATOM 1216 N N . GLY A 1 175 ? 18.045 -27.970 23.630 1.00 37.99 171 GLY A N 1
ATOM 1217 C CA . GLY A 1 175 ? 18.536 -26.652 23.264 1.00 33.35 171 GLY A CA 1
ATOM 1218 C C . GLY A 1 175 ? 17.578 -25.836 22.417 1.00 38.84 171 GLY A C 1
ATOM 1219 O O . GLY A 1 175 ? 17.960 -24.813 21.850 1.00 41.77 171 GLY A O 1
ATOM 1220 N N . ARG A 1 176 ? 16.331 -26.286 22.325 1.00 38.59 172 ARG A N 1
ATOM 1221 C CA . ARG A 1 176 ? 15.330 -25.585 21.529 1.00 35.85 172 ARG A CA 1
ATOM 1222 C C . ARG A 1 176 ? 14.096 -25.278 22.363 1.00 35.31 172 ARG A C 1
ATOM 1223 O O . ARG A 1 176 ? 13.698 -26.072 23.216 1.00 35.31 172 ARG A O 1
ATOM 1231 N N . ILE A 1 177 ? 13.493 -24.120 22.116 1.00 35.34 173 ILE A N 1
ATOM 1232 C CA . ILE A 1 177 ? 12.240 -23.766 22.767 1.00 32.86 173 ILE A CA 1
ATOM 1233 C C . ILE A 1 177 ? 11.078 -24.505 22.106 1.00 35.24 173 ILE A C 1
ATOM 1234 O O . ILE A 1 177 ? 10.841 -24.363 20.906 1.00 34.41 173 ILE A O 1
ATOM 1239 N N . ARG A 1 178 ? 10.370 -25.304 22.898 1.00 32.32 174 ARG A N 1
ATOM 1240 C CA . ARG A 1 178 ? 9.300 -26.154 22.390 1.00 27.28 174 ARG A CA 1
ATOM 1241 C C . ARG A 1 178 ? 8.059 -26.060 23.270 1.00 28.59 174 ARG A C 1
ATOM 1242 O O . ARG A 1 178 ? 8.156 -25.798 24.469 1.00 27.97 174 ARG A O 1
ATOM 1250 N N . VAL A 1 179 ? 6.895 -26.288 22.670 1.00 25.76 175 VAL A N 1
ATOM 1251 C CA . VAL A 1 179 ? 5.632 -26.194 23.395 1.00 28.42 175 VAL A CA 1
ATOM 1252 C C . VAL A 1 179 ? 4.937 -27.557 23.502 1.00 25.39 175 VAL A C 1
ATOM 1253 O O . VAL A 1 179 ? 5.076 -28.407 22.618 1.00 24.57 175 VAL A O 1
ATOM 1257 N N . ASP A 1 180 ? 4.208 -27.762 24.597 1.00 25.78 176 ASP A N 1
ATOM 1258 C CA . ASP A 1 180 ? 3.408 -28.973 24.794 1.00 23.75 176 ASP A CA 1
ATOM 1259 C C . ASP A 1 180 ? 4.281 -30.231 24.813 1.00 25.41 176 ASP A C 1
ATOM 1260 O O . ASP A 1 180 ? 4.238 -31.048 23.890 1.00 23.10 176 ASP A O 1
ATOM 1265 N N . LEU A 1 181 ? 5.061 -30.380 25.879 1.00 23.15 177 LEU A N 1
ATOM 1266 C CA . LEU A 1 181 ? 6.060 -31.441 25.979 1.00 24.12 177 LEU A CA 1
ATOM 1267 C C . LEU A 1 181 ? 5.460 -32.763 26.446 1.00 24.82 177 LEU A C 1
ATOM 1268 O O . LEU A 1 181 ? 4.748 -32.805 27.448 1.00 25.83 177 LEU A O 1
ATOM 1273 N N . PRO A 1 182 ? 5.742 -33.853 25.715 1.00 24.01 178 PRO A N 1
ATOM 1274 C CA . PRO A 1 182 ? 5.333 -35.189 26.164 1.00 28.99 178 PRO A CA 1
ATOM 1275 C C . PRO A 1 182 ? 6.207 -35.673 27.319 1.00 28.46 178 PRO A C 1
ATOM 1276 O O . PRO A 1 182 ? 7.137 -34.971 27.725 1.00 27.44 178 PRO A O 1
ATOM 1280 N N . TYR A 1 183 ? 5.910 -36.859 27.840 1.00 30.86 179 TYR A N 1
ATOM 1281 C CA . TYR A 1 183 ? 6.648 -37.400 28.976 1.00 31.90 179 TYR A CA 1
ATOM 1282 C C . TYR A 1 183 ? 8.156 -37.306 28.786 1.00 32.74 179 TYR A C 1
ATOM 1283 O O . TYR A 1 183 ? 8.860 -36.738 29.617 1.00 30.53 179 TYR A O 1
ATOM 1292 N N . GLU A 1 184 ? 8.644 -37.861 27.682 1.00 30.43 180 GLU A N 1
ATOM 1293 C CA . GLU A 1 184 ? 10.080 -37.969 27.453 1.00 31.00 180 GLU A CA 1
ATOM 1294 C C . GLU A 1 184 ? 10.778 -36.614 27.321 1.00 33.60 180 GLU A C 1
ATOM 1295 O O . GLU A 1 184 ? 11.880 -36.426 27.835 1.00 33.17 180 GLU A O 1
ATOM 1301 N N . GLU A 1 185 ? 10.142 -35.673 26.629 1.00 32.27 181 GLU A N 1
ATOM 1302 C CA . GLU A 1 185 ? 10.721 -34.345 26.468 1.00 31.45 181 GLU A CA 1
ATOM 1303 C C . GLU A 1 185 ? 10.786 -33.620 27.805 1.00 31.76 181 GLU A C 1
ATOM 1304 O O . GLU A 1 185 ? 11.781 -32.974 28.126 1.00 30.13 181 GLU A O 1
ATOM 1310 N N . ASP A 1 186 ? 9.716 -33.733 28.581 1.00 32.11 182 ASP A N 1
ATOM 1311 C CA . ASP A 1 186 ? 9.651 -33.085 29.881 1.00 33.71 182 ASP A CA 1
ATOM 1312 C C . ASP A 1 186 ? 10.739 -33.592 30.824 1.00 34.26 182 ASP A C 1
ATOM 1313 O O . ASP A 1 186 ? 11.333 -32.815 31.565 1.00 31.12 182 ASP A O 1
ATOM 1318 N N . SER A 1 187 ? 11.006 -34.895 30.785 1.00 32.49 183 SER A N 1
ATOM 1319 C CA . SER A 1 187 ? 11.942 -35.503 31.726 1.00 34.63 183 SER A CA 1
ATOM 1320 C C . SER A 1 187 ? 13.398 -35.115 31.464 1.00 35.93 183 SER A C 1
ATOM 1321 O O . SER A 1 187 ? 14.265 -35.366 32.299 1.00 42.50 183 SER A O 1
ATOM 1324 N N . ARG A 1 188 ? 13.669 -34.499 30.317 1.00 31.76 184 ARG A N 1
ATOM 1325 C CA . ARG A 1 188 ? 15.041 -34.121 29.980 1.00 33.37 184 ARG A CA 1
ATOM 1326 C C . ARG A 1 188 ? 15.210 -32.631 29.688 1.00 30.13 184 ARG A C 1
ATOM 1327 O O . ARG A 1 188 ? 16.298 -32.186 29.327 1.00 33.04 184 ARG A O 1
ATOM 1335 N N . ALA A 1 189 ? 14.138 -31.863 29.854 1.00 31.73 185 ALA A N 1
ATOM 1336 C CA . ALA A 1 189 ? 14.174 -30.431 29.561 1.00 34.22 185 ALA A CA 1
ATOM 1337 C C . ALA A 1 189 ? 15.081 -29.657 30.522 1.00 35.19 185 ALA A C 1
ATOM 1338 O O . ALA A 1 189 ? 15.009 -29.844 31.734 1.00 33.30 185 ALA A O 1
ATOM 1340 N N . GLU A 1 190 ? 15.933 -28.794 29.973 1.00 34.80 186 GLU A N 1
ATOM 1341 C CA . GLU A 1 190 ? 16.753 -27.902 30.787 1.00 39.19 186 GLU A CA 1
ATOM 1342 C C . GLU A 1 190 ? 15.849 -27.048 31.660 1.00 38.17 186 GLU A C 1
ATOM 1343 O O . GLU A 1 190 ? 16.013 -26.978 32.877 1.00 42.75 186 GLU A O 1
ATOM 1349 N N . VAL A 1 191 ? 14.897 -26.389 31.010 1.00 37.05 187 VAL A N 1
ATOM 1350 C CA . VAL A 1 191 ? 13.952 -25.511 31.675 1.00 33.68 187 VAL A CA 1
ATOM 1351 C C . VAL A 1 191 ? 12.558 -25.837 31.172 1.00 33.10 187 VAL A C 1
ATOM 1352 O O . VAL A 1 191 ? 12.367 -26.069 29.982 1.00 33.83 187 VAL A O 1
ATOM 1356 N N . ASP A 1 192 ? 11.583 -25.865 32.070 1.00 31.73 188 ASP A N 1
ATOM 1357 C CA . ASP A 1 192 ? 10.199 -26.034 31.644 1.00 35.94 188 ASP A CA 1
ATOM 1358 C C . ASP A 1 192 ? 9.235 -25.397 32.629 1.00 34.19 188 ASP A C 1
ATOM 1359 O O . ASP A 1 192 ? 9.546 -25.238 33.810 1.00 38.18 188 ASP A O 1
ATOM 1364 N N . MET A 1 193 ? 8.061 -25.033 32.130 1.00 27.58 189 MET A N 1
ATOM 1365 C CA . MET A 1 193 ? 7.066 -24.362 32.946 1.00 31.56 189 MET A CA 1
ATOM 1366 C C . MET A 1 193 ? 5.700 -24.460 32.295 1.00 26.25 189 MET A C 1
ATOM 1367 O O . MET A 1 193 ? 5.586 -24.727 31.099 1.00 26.78 189 MET A O 1
ATOM 1372 N N . ASN A 1 194 ? 4.664 -24.250 33.094 1.00 24.03 190 ASN A N 1
ATOM 1373 C CA . ASN A 1 194 ? 3.306 -24.240 32.584 1.00 25.25 190 ASN A CA 1
ATOM 1374 C C . ASN A 1 194 ? 2.750 -22.822 32.548 1.00 24.42 190 ASN A C 1
ATOM 1375 O O . ASN A 1 194 ? 2.669 -22.150 33.578 1.00 23.37 190 ASN A O 1
ATOM 1380 N N . VAL A 1 195 ? 2.382 -22.368 31.354 1.00 19.49 191 VAL A N 1
ATOM 1381 C CA . VAL A 1 195 ? 1.832 -21.031 31.180 1.00 21.12 191 VAL A CA 1
ATOM 1382 C C . VAL A 1 195 ? 0.307 -21.067 31.148 1.00 20.64 191 VAL A C 1
ATOM 1383 O O . VAL A 1 195 ? -0.290 -21.732 30.307 1.00 25.09 191 VAL A O 1
ATOM 1387 N N . VAL A 1 196 ? -0.318 -20.363 32.084 1.00 20.66 192 VAL A N 1
ATOM 1388 C CA . VAL A 1 196 ? -1.768 -20.260 32.122 1.00 18.29 192 VAL A CA 1
ATOM 1389 C C . VAL A 1 196 ? -2.155 -18.865 31.653 1.00 25.69 192 VAL A C 1
ATOM 1390 O O . VAL A 1 196 ? -1.666 -17.872 32.186 1.00 20.33 192 VAL A O 1
ATOM 1394 N N . ALA A 1 197 ? -3.019 -18.789 30.647 1.00 21.07 193 ALA A N 1
ATOM 1395 C CA . ALA A 1 197 ? -3.406 -17.500 30.088 1.00 25.65 193 ALA A CA 1
ATOM 1396 C C . ALA A 1 197 ? -4.911 -17.383 29.897 1.00 26.36 193 ALA A C 1
ATOM 1397 O O . ALA A 1 197 ? -5.643 -18.366 30.016 1.00 20.34 193 ALA A O 1
ATOM 1399 N N . THR A 1 198 ? -5.365 -16.167 29.608 1.00 24.35 194 THR A N 1
ATOM 1400 C CA . THR A 1 198 ? -6.755 -15.926 29.256 1.00 25.12 194 THR A CA 1
ATOM 1401 C C . THR A 1 198 ? -6.833 -15.643 27.765 1.00 26.12 194 THR A C 1
ATOM 1402 O O . THR A 1 198 ? -5.808 -15.458 27.111 1.00 28.38 194 THR A O 1
ATOM 1406 N N . ASP A 1 199 ? -8.048 -15.604 27.229 1.00 25.90 195 ASP A N 1
ATOM 1407 C CA . ASP A 1 199 ? -8.243 -15.261 25.825 1.00 30.31 195 ASP A CA 1
ATOM 1408 C C . ASP A 1 199 ? -8.439 -13.754 25.642 1.00 31.65 195 ASP A C 1
ATOM 1409 O O . ASP A 1 199 ? -8.923 -13.304 24.604 1.00 35.56 195 ASP A O 1
ATOM 1414 N N . THR A 1 200 ? -8.069 -12.982 26.658 1.00 32.49 196 THR A N 1
ATOM 1415 C CA . THR A 1 200 ? -8.098 -11.525 26.559 1.00 37.93 196 THR A CA 1
ATOM 1416 C C . THR A 1 200 ? -6.680 -10.962 26.587 1.00 39.34 196 THR A C 1
ATOM 1417 O O . THR A 1 200 ? -6.461 -9.821 26.988 1.00 45.16 196 THR A O 1
ATOM 1421 N N . GLY A 1 201 ? -5.720 -11.779 26.161 1.00 36.72 197 GLY A N 1
ATOM 1422 C CA . GLY A 1 201 ? -4.334 -11.358 26.063 1.00 39.25 197 GLY A CA 1
ATOM 1423 C C . GLY A 1 201 ? -3.651 -11.075 27.390 1.00 37.59 197 GLY A C 1
ATOM 1424 O O . GLY A 1 201 ? -2.734 -10.256 27.456 1.00 46.32 197 GLY A O 1
ATOM 1425 N N . THR A 1 202 ? -4.090 -11.746 28.448 1.00 31.86 198 THR A N 1
ATOM 1426 C CA . THR A 1 202 ? -3.471 -11.574 29.758 1.00 32.16 198 THR A CA 1
ATOM 1427 C C . THR A 1 202 ? -2.970 -12.901 30.322 1.00 32.72 198 THR A C 1
ATOM 1428 O O . THR A 1 202 ? -3.426 -13.972 29.918 1.00 27.88 198 THR A O 1
ATOM 1432 N N . LEU A 1 203 ? -2.025 -12.820 31.252 1.00 31.06 199 LEU A N 1
ATOM 1433 C CA . LEU A 1 203 ? -1.467 -14.003 31.891 1.00 28.90 199 LEU A CA 1
ATOM 1434 C C . LEU A 1 203 ? -2.112 -14.246 33.249 1.00 28.56 199 LEU A C 1
ATOM 1435 O O . LEU A 1 203 ? -2.440 -13.306 33.970 1.00 34.78 199 LEU A O 1
ATOM 1440 N N . VAL A 1 204 ? -2.289 -15.517 33.590 1.00 25.65 200 VAL A N 1
ATOM 1441 C CA . VAL A 1 204 ? -2.845 -15.900 34.878 1.00 27.86 200 VAL A CA 1
ATOM 1442 C C . VAL A 1 204 ? -1.731 -16.371 35.804 1.00 33.61 200 VAL A C 1
ATOM 1443 O O . VAL A 1 204 ? -1.645 -15.945 36.958 1.00 36.20 200 VAL A O 1
ATOM 1447 N N . GLU A 1 205 ? -0.869 -17.242 35.288 1.00 27.70 201 GLU A N 1
ATOM 1448 C CA . GLU A 1 205 ? 0.261 -17.739 36.064 1.00 28.09 201 GLU A CA 1
ATOM 1449 C C . GLU A 1 205 ? 1.315 -18.420 35.198 1.00 23.90 201 GLU A C 1
ATOM 1450 O O . GLU A 1 205 ? 1.005 -18.967 34.143 1.00 23.11 201 GLU A O 1
ATOM 1456 N N . ILE A 1 206 ? 2.563 -18.371 35.656 1.00 21.23 202 ILE A N 1
ATOM 1457 C CA . ILE A 1 206 ? 3.667 -19.086 35.024 1.00 23.03 202 ILE A CA 1
ATOM 1458 C C . ILE A 1 206 ? 4.222 -20.095 36.026 1.00 29.66 202 ILE A C 1
ATOM 1459 O O . ILE A 1 206 ? 5.106 -19.774 36.818 1.00 30.26 202 ILE A O 1
ATOM 1464 N N . GLN A 1 207 ? 3.691 -21.312 35.999 1.00 28.02 203 GLN A N 1
ATOM 1465 C CA . GLN A 1 207 ? 4.042 -22.311 37.002 1.00 28.91 203 GLN A CA 1
ATOM 1466 C C . GLN A 1 207 ? 5.340 -23.041 36.684 1.00 28.98 203 GLN A C 1
ATOM 1467 O O . GLN A 1 207 ? 5.429 -23.767 35.693 1.00 27.78 203 GLN A O 1
ATOM 1473 N N . GLY A 1 208 ? 6.339 -22.856 37.539 1.00 29.06 204 GLY A N 1
ATOM 1474 C CA . GLY A 1 208 ? 7.592 -23.571 37.406 1.00 28.54 204 GLY A CA 1
ATOM 1475 C C . GLY A 1 208 ? 7.406 -25.048 37.691 1.00 30.65 204 GLY A C 1
ATOM 1476 O O . GLY A 1 208 ? 6.705 -25.425 38.631 1.00 34.46 204 GLY A O 1
ATOM 1477 N N . THR A 1 209 ? 8.024 -25.889 36.870 1.00 29.90 205 THR A N 1
ATOM 1478 C CA . THR A 1 209 ? 7.954 -27.332 37.068 1.00 34.97 205 THR A CA 1
ATOM 1479 C C . THR A 1 209 ? 9.338 -27.960 36.965 1.00 38.00 205 THR A C 1
ATOM 1480 O O . THR A 1 209 ? 10.299 -27.309 36.554 1.00 40.93 205 THR A O 1
ATOM 1484 N N . GLY A 1 210 ? 9.437 -29.226 37.351 1.00 44.25 206 GLY A N 1
ATOM 1485 C CA . GLY A 1 210 ? 10.693 -29.944 37.265 1.00 47.31 206 GLY A CA 1
ATOM 1486 C C . GLY A 1 210 ? 11.576 -29.814 38.493 1.00 46.37 206 GLY A C 1
ATOM 1487 O O . GLY A 1 210 ? 11.120 -29.446 39.578 1.00 44.47 206 GLY A O 1
ATOM 1488 N N . GLU A 1 211 ? 12.855 -30.118 38.308 1.00 41.33 207 GLU A N 1
ATOM 1489 C CA . GLU A 1 211 ? 13.814 -30.165 39.403 1.00 44.26 207 GLU A CA 1
ATOM 1490 C C . GLU A 1 211 ? 14.226 -28.767 39.856 1.00 41.68 207 GLU A C 1
ATOM 1491 O O . GLU A 1 211 ? 14.537 -28.550 41.026 1.00 39.49 207 GLU A O 1
ATOM 1497 N N . GLY A 1 212 ? 14.222 -27.823 38.922 1.00 39.99 208 GLY A N 1
ATOM 1498 C CA . GLY A 1 212 ? 14.619 -26.459 39.212 1.00 37.25 208 GLY A CA 1
ATOM 1499 C C . GLY A 1 212 ? 15.749 -26.005 38.309 1.00 40.44 208 GLY A C 1
ATOM 1500 O O . GLY A 1 212 ? 16.755 -26.697 38.165 1.00 35.82 208 GLY A O 1
ATOM 1501 N N . ALA A 1 213 ? 15.585 -24.837 37.698 1.00 38.28 209 ALA A N 1
ATOM 1502 C CA . ALA A 1 213 ? 16.598 -24.317 36.789 1.00 34.74 209 ALA A CA 1
ATOM 1503 C C . ALA A 1 213 ? 16.549 -22.797 36.694 1.00 35.50 209 ALA A C 1
ATOM 1504 O O . ALA A 1 213 ? 15.578 -22.166 37.112 1.00 36.41 209 ALA A O 1
ATOM 1506 N N . THR A 1 214 ? 17.608 -22.214 36.143 1.00 33.44 210 THR A N 1
ATOM 1507 C CA . THR A 1 214 ? 17.647 -20.779 35.909 1.00 35.03 210 THR A CA 1
ATOM 1508 C C . THR A 1 214 ? 17.495 -20.503 34.419 1.00 34.92 210 THR A C 1
ATOM 1509 O O . THR A 1 214 ? 17.825 -21.348 33.585 1.00 36.84 210 THR A O 1
ATOM 1513 N N . PHE A 1 215 ? 16.987 -19.322 34.087 1.00 32.67 211 PHE A N 1
ATOM 1514 C CA . PHE A 1 215 ? 16.826 -18.932 32.692 1.00 32.34 211 PHE A CA 1
ATOM 1515 C C . PHE A 1 215 ? 16.919 -17.421 32.551 1.00 31.33 211 PHE A C 1
ATOM 1516 O O . PHE A 1 215 ? 16.463 -16.680 33.421 1.00 28.64 211 PHE A O 1
ATOM 1524 N N . ALA A 1 216 ? 17.520 -16.971 31.455 1.00 34.67 212 ALA A N 1
ATOM 1525 C CA . ALA A 1 216 ? 17.623 -15.548 31.172 1.00 31.38 212 ALA A CA 1
ATOM 1526 C C . ALA A 1 216 ? 16.236 -14.959 30.957 1.00 31.42 212 ALA A C 1
ATOM 1527 O O . ALA A 1 216 ? 15.294 -15.669 30.599 1.00 29.79 212 ALA A O 1
ATOM 1529 N N . ARG A 1 217 ? 16.116 -13.657 31.181 1.00 25.57 213 ARG A N 1
ATOM 1530 C CA . ARG A 1 217 ? 14.852 -12.964 30.996 1.00 30.85 213 ARG A CA 1
ATOM 1531 C C . ARG A 1 217 ? 14.441 -12.977 29.528 1.00 34.01 213 ARG A C 1
ATOM 1532 O O . ARG A 1 217 ? 13.254 -13.016 29.204 1.00 30.73 213 ARG A O 1
ATOM 1540 N N . SER A 1 218 ? 15.431 -12.941 28.642 1.00 33.29 214 SER A N 1
ATOM 1541 C CA . SER A 1 218 ? 15.173 -12.985 27.208 1.00 32.22 214 SER A CA 1
ATOM 1542 C C . SER A 1 218 ? 14.603 -14.343 26.813 1.00 31.03 214 SER A C 1
ATOM 1543 O O . SER A 1 218 ? 13.789 -14.441 25.897 1.00 27.32 214 SER A O 1
ATOM 1546 N N . THR A 1 219 ? 15.033 -15.389 27.512 1.00 30.45 215 THR A N 1
ATOM 1547 C CA . THR A 1 219 ? 14.511 -16.729 27.278 1.00 26.31 215 THR A CA 1
ATOM 1548 C C . THR A 1 219 ? 13.059 -16.822 27.740 1.00 26.52 215 THR A C 1
ATOM 1549 O O . THR A 1 219 ? 12.222 -17.416 27.063 1.00 27.02 215 THR A O 1
ATOM 1553 N N . LEU A 1 220 ? 12.763 -16.227 28.893 1.00 28.90 216 LEU A N 1
ATOM 1554 C CA . LEU A 1 220 ? 11.395 -16.193 29.394 1.00 26.88 216 LEU A CA 1
ATOM 1555 C C . LEU A 1 220 ? 10.464 -15.543 28.374 1.00 23.71 216 LEU A C 1
ATOM 1556 O O . LEU A 1 220 ? 9.372 -16.044 28.110 1.00 24.63 216 LEU A O 1
ATOM 1561 N N . ASP A 1 221 ? 10.901 -14.424 27.805 1.00 27.02 217 ASP A N 1
ATOM 1562 C CA . ASP A 1 221 ? 10.103 -13.719 26.807 1.00 28.08 217 ASP A CA 1
ATOM 1563 C C . ASP A 1 221 ? 9.813 -14.598 25.591 1.00 26.48 217 ASP A C 1
ATOM 1564 O O . ASP A 1 221 ? 8.722 -14.542 25.022 1.00 28.15 217 ASP A O 1
ATOM 1569 N N . LYS A 1 222 ? 10.791 -15.410 25.197 1.00 26.46 218 LYS A N 1
ATOM 1570 C CA . LYS A 1 222 ? 10.610 -16.328 24.080 1.00 28.60 218 LYS A CA 1
ATOM 1571 C C . LYS A 1 222 ? 9.667 -17.460 24.466 1.00 28.77 218 LYS A C 1
ATOM 1572 O O . LYS A 1 222 ? 8.847 -17.898 23.661 1.00 27.67 218 LYS A O 1
ATOM 1578 N N . LEU A 1 223 ? 9.794 -17.934 25.703 1.00 28.33 219 LEU A N 1
ATOM 1579 C CA . LEU A 1 223 ? 8.937 -19.006 26.197 1.00 27.11 219 LEU A CA 1
ATOM 1580 C C . LEU A 1 223 ? 7.482 -18.552 26.220 1.00 24.41 219 LEU A C 1
ATOM 1581 O O . LEU A 1 223 ? 6.584 -19.286 25.806 1.00 22.88 219 LEU A O 1
ATOM 1586 N N . LEU A 1 224 ? 7.258 -17.334 26.701 1.00 25.12 220 LEU A N 1
ATOM 1587 C CA . LEU A 1 224 ? 5.915 -16.772 26.759 1.00 25.74 220 LEU A CA 1
ATOM 1588 C C . LEU A 1 224 ? 5.345 -16.549 25.358 1.00 26.51 220 LEU A C 1
ATOM 1589 O O . LEU A 1 224 ? 4.174 -16.835 25.110 1.00 27.65 220 LEU A O 1
ATOM 1594 N N . ASP A 1 225 ? 6.174 -16.041 24.449 1.00 28.31 221 ASP A N 1
ATOM 1595 C CA . ASP A 1 225 ? 5.759 -15.829 23.060 1.00 28.89 221 ASP A CA 1
ATOM 1596 C C . ASP A 1 225 ? 5.168 -17.101 22.458 1.00 26.76 221 ASP A C 1
ATOM 1597 O O . ASP A 1 225 ? 4.051 -17.094 21.944 1.00 25.86 221 ASP A O 1
ATOM 1602 N N . MET A 1 226 ? 5.926 -18.193 22.520 1.00 25.44 222 MET A N 1
ATOM 1603 C CA . MET A 1 226 ? 5.488 -19.445 21.909 1.00 28.08 222 MET A CA 1
ATOM 1604 C C . MET A 1 226 ? 4.328 -20.083 22.667 1.00 30.15 222 MET A C 1
ATOM 1605 O O . MET A 1 226 ? 3.417 -20.638 22.057 1.00 29.65 222 MET A O 1
ATOM 1610 N N . ALA A 1 227 ? 4.360 -20.002 23.995 1.00 28.21 223 ALA A N 1
ATOM 1611 C CA . ALA A 1 227 ? 3.283 -20.556 24.808 1.00 26.17 223 ALA A CA 1
ATOM 1612 C C . ALA A 1 227 ? 1.961 -19.850 24.522 1.00 24.77 223 ALA A C 1
ATOM 1613 O O . ALA A 1 227 ? 0.934 -20.495 24.330 1.00 26.54 223 ALA A O 1
ATOM 1615 N N . LEU A 1 228 ? 1.990 -18.523 24.494 1.00 28.56 224 LEU A N 1
ATOM 1616 C CA . LEU A 1 228 ? 0.777 -17.752 24.238 1.00 27.76 224 LEU A CA 1
ATOM 1617 C C . LEU A 1 228 ? 0.258 -17.974 22.821 1.00 27.50 224 LEU A C 1
ATOM 1618 O O . LEU A 1 228 ? -0.948 -17.953 22.582 1.00 31.77 224 LEU A O 1
ATOM 1623 N N . GLY A 1 229 ? 1.174 -18.190 21.884 1.00 27.03 225 GLY A N 1
ATOM 1624 C CA . GLY A 1 229 ? 0.794 -18.494 20.518 1.00 28.99 225 GLY A CA 1
ATOM 1625 C C . GLY A 1 229 ? 0.087 -19.833 20.439 1.00 33.09 225 GLY A C 1
ATOM 1626 O O . GLY A 1 229 ? -0.840 -20.015 19.648 1.00 28.14 225 GLY A O 1
ATOM 1627 N N . ALA A 1 230 ? 0.524 -20.776 21.269 1.00 25.43 226 ALA A N 1
ATOM 1628 C CA . ALA A 1 230 ? -0.087 -22.098 21.305 1.00 26.77 226 ALA A CA 1
ATOM 1629 C C . ALA A 1 230 ? -1.443 -22.050 22.001 1.00 24.31 226 ALA A C 1
ATOM 1630 O O . ALA A 1 230 ? -2.362 -22.776 21.628 1.00 25.40 226 ALA A O 1
ATOM 1632 N N . CYS A 1 231 ? -1.568 -21.183 23.003 1.00 24.26 227 CYS A N 1
ATOM 1633 C CA . CYS A 1 231 ? -2.832 -21.023 23.725 1.00 24.44 227 CYS A CA 1
ATOM 1634 C C . CYS A 1 231 ? -3.965 -20.518 22.825 1.00 27.29 227 CYS A C 1
ATOM 1635 O O . CYS A 1 231 ? -5.135 -20.827 23.062 1.00 29.27 227 CYS A O 1
ATOM 1638 N N . ASP A 1 232 ? -3.619 -19.738 21.802 1.00 24.22 228 ASP A N 1
ATOM 1639 C CA . ASP A 1 232 ? -4.609 -19.256 20.841 1.00 26.22 228 ASP A CA 1
ATOM 1640 C C . ASP A 1 232 ? -5.285 -20.430 20.139 1.00 25.10 228 ASP A C 1
ATOM 1641 O O . ASP A 1 232 ? -6.505 -20.458 19.973 1.00 25.47 228 ASP A O 1
ATOM 1646 N N . THR A 1 233 ? -4.479 -21.399 19.727 1.00 24.30 229 THR A N 1
ATOM 1647 C CA . THR A 1 233 ? -5.001 -22.631 19.162 1.00 22.69 229 THR A CA 1
ATOM 1648 C C . THR A 1 233 ? -5.921 -23.330 20.163 1.00 27.25 229 THR A C 1
ATOM 1649 O O . THR A 1 233 ? -6.998 -23.801 19.801 1.00 23.83 229 THR A O 1
ATOM 1653 N N . LEU A 1 234 ? -5.500 -23.389 21.425 1.00 24.76 230 LEU A N 1
ATOM 1654 C CA . LEU A 1 234 ? -6.313 -24.029 22.460 1.00 22.91 230 LEU A CA 1
ATOM 1655 C C . LEU A 1 234 ? -7.656 -23.325 22.627 1.00 22.51 230 LEU A C 1
ATOM 1656 O O . LEU A 1 234 ? -8.691 -23.976 22.754 1.00 19.54 230 LEU A O 1
ATOM 1661 N N . PHE A 1 235 ? -7.631 -21.995 22.629 1.00 21.94 231 PHE A N 1
ATOM 1662 C CA . PHE A 1 235 ? -8.851 -21.207 22.767 1.00 26.93 231 PHE A CA 1
ATOM 1663 C C . PHE A 1 235 ? -9.817 -21.479 21.622 1.00 25.94 231 PHE A C 1
ATOM 1664 O O . PHE A 1 235 ? -11.030 -21.526 21.823 1.00 26.34 231 PHE A O 1
ATOM 1672 N N . ALA A 1 236 ? -9.274 -21.660 20.422 1.00 23.25 232 ALA A N 1
ATOM 1673 C CA . ALA A 1 236 ? -10.101 -21.978 19.260 1.00 27.87 232 ALA A CA 1
ATOM 1674 C C . ALA A 1 236 ? -10.695 -23.382 19.383 1.00 26.29 232 ALA A C 1
ATOM 1675 O O . ALA A 1 236 ? -11.851 -23.607 19.030 1.00 23.40 232 ALA A O 1
ATOM 1677 N N . ALA A 1 237 ? -9.900 -24.320 19.891 1.00 24.68 233 ALA A N 1
ATOM 1678 C CA . ALA A 1 237 ? -10.368 -25.688 20.087 1.00 20.69 233 ALA A CA 1
ATOM 1679 C C . ALA A 1 237 ? -11.513 -25.726 21.095 1.00 25.20 233 ALA A C 1
ATOM 1680 O O . ALA A 1 237 ? -12.485 -26.460 20.915 1.00 23.59 233 ALA A O 1
ATOM 1682 N N . GLN A 1 238 ? -11.390 -24.931 22.156 1.00 22.69 234 GLN A N 1
ATOM 1683 C CA . GLN A 1 238 ? -12.448 -24.802 23.153 1.00 21.71 234 GLN A CA 1
ATOM 1684 C C . GLN A 1 238 ? -13.710 -24.212 22.533 1.00 27.14 234 GLN A C 1
ATOM 1685 O O . GLN A 1 238 ? -14.811 -24.720 22.748 1.00 22.88 234 GLN A O 1
ATOM 1691 N N . ARG A 1 239 ? -13.546 -23.123 21.784 1.00 23.36 235 ARG A N 1
ATOM 1692 C CA . ARG A 1 239 ? -14.665 -22.493 21.089 1.00 28.10 235 ARG A CA 1
ATOM 1693 C C . ARG A 1 239 ? -15.384 -23.479 20.173 1.00 25.58 235 ARG A C 1
ATOM 1694 O O . ARG A 1 239 ? -16.602 -23.619 20.238 1.00 29.09 235 ARG A O 1
ATOM 1702 N N . ASP A 1 240 ? -14.624 -24.159 19.322 1.00 23.34 236 ASP A N 1
ATOM 1703 C CA . ASP A 1 240 ? -15.201 -25.105 18.370 1.00 24.71 236 ASP A CA 1
ATOM 1704 C C . ASP A 1 240 ? -15.993 -26.212 19.065 1.00 25.62 236 ASP A C 1
ATOM 1705 O O . ASP A 1 240 ? -17.008 -26.669 18.549 1.00 23.66 236 ASP A O 1
ATOM 1710 N N . ALA A 1 241 ? -15.529 -26.642 20.235 1.00 22.62 237 ALA A N 1
ATOM 1711 C CA . ALA A 1 241 ? -16.227 -27.682 20.981 1.00 22.89 237 ALA A CA 1
ATOM 1712 C C . ALA A 1 241 ? -17.500 -27.142 21.626 1.00 19.90 237 ALA A C 1
ATOM 1713 O O . ALA A 1 241 ? -18.535 -27.814 21.647 1.00 19.06 237 ALA A O 1
ATOM 1715 N N . LEU A 1 242 ? -17.419 -25.922 22.145 1.00 19.12 238 LEU A N 1
ATOM 1716 C CA . LEU A 1 242 ? -18.550 -25.298 22.822 1.00 23.38 238 LEU A CA 1
ATOM 1717 C C . LEU A 1 242 ? -19.612 -24.820 21.831 1.00 25.08 238 LEU A C 1
ATOM 1718 O O . LEU A 1 242 ? -20.747 -24.536 22.213 1.00 24.89 238 LEU A O 1
ATOM 1723 N N . ALA A 1 243 ? -19.238 -24.741 20.559 1.00 23.29 239 ALA A N 1
ATOM 1724 C CA . ALA A 1 243 ? -20.172 -24.340 19.509 1.00 30.78 239 ALA A CA 1
ATOM 1725 C C . ALA A 1 243 ? -21.194 -25.443 19.246 1.00 31.55 239 ALA A C 1
ATOM 1726 O O . ALA A 1 243 ? -22.269 -25.194 18.699 1.00 33.21 239 ALA A O 1
ATOM 1728 N N . LEU A 1 244 ? -20.846 -26.664 19.638 1.00 28.25 240 LEU A N 1
ATOM 1729 C CA . LEU A 1 244 ? -21.744 -27.800 19.505 1.00 28.31 240 LEU A CA 1
ATOM 1730 C C . LEU A 1 244 ? -22.885 -27.682 20.505 1.00 27.74 240 LEU A C 1
ATOM 1731 O O . LEU A 1 244 ? -22.791 -26.927 21.469 1.00 30.99 240 LEU A O 1
ATOM 1736 N N . PRO A 1 245 ? -23.978 -28.422 20.270 1.00 32.98 241 PRO A N 1
ATOM 1737 C CA . PRO A 1 245 ? -25.117 -28.420 21.195 1.00 34.56 241 PRO A CA 1
ATOM 1738 C C . PRO A 1 245 ? -24.731 -28.967 22.566 1.00 32.78 241 PRO A C 1
ATOM 1739 O O . PRO A 1 245 ? -23.885 -29.856 22.650 1.00 28.47 241 PRO A O 1
ATOM 1743 N N . TYR A 1 246 ? -25.346 -28.447 23.624 1.00 32.35 242 TYR A N 1
ATOM 1744 C CA . TYR A 1 246 ? -25.134 -28.992 24.959 1.00 35.93 242 TYR A CA 1
ATOM 1745 C C . TYR A 1 246 ? -25.559 -30.456 24.975 1.00 38.31 242 TYR A C 1
ATOM 1746 O O . TYR A 1 246 ? -26.698 -30.779 24.641 1.00 34.71 242 TYR A O 1
ATOM 1755 N N . PRO A 1 247 ? -24.630 -31.347 25.350 1.00 38.28 243 PRO A N 1
ATOM 1756 C CA . PRO A 1 247 ? -24.812 -32.805 25.340 1.00 42.95 243 PRO A CA 1
ATOM 1757 C C . PRO A 1 247 ? -25.888 -33.312 26.303 1.00 47.73 243 PRO A C 1
ATOM 1758 O O . PRO A 1 247 ? -26.272 -34.478 26.208 1.00 53.90 243 PRO A O 1
ATOM 1762 N N . GLY A 1 248 ? -26.357 -32.461 27.211 1.00 50.48 244 GLY A N 1
ATOM 1763 C CA . GLY A 1 248 ? -27.379 -32.851 28.170 1.00 56.28 244 GLY A CA 1
ATOM 1764 C C . GLY A 1 248 ? -28.708 -32.143 27.958 1.00 64.39 244 GLY A C 1
ATOM 1765 O O . GLY A 1 248 ? -28.882 -31.414 26.982 1.00 65.39 244 GLY A O 1
ATOM 1766 N N . VAL A 1 249 ? -29.649 -32.355 28.874 1.00 68.10 245 VAL A N 1
ATOM 1767 C CA . VAL A 1 249 ? -30.970 -31.737 28.765 1.00 71.37 245 VAL A CA 1
ATOM 1768 C C . VAL A 1 249 ? -31.195 -30.642 29.810 1.00 66.85 245 VAL A C 1
ATOM 1769 O O . VAL A 1 249 ? -31.731 -30.893 30.890 1.00 70.01 245 VAL A O 1
ATOM 1773 N N . LEU A 1 250 ? -30.781 -29.425 29.474 1.00 63.85 246 LEU A N 1
ATOM 1774 C CA . LEU A 1 250 ? -30.940 -28.282 30.363 1.00 67.46 246 LEU A CA 1
ATOM 1775 C C . LEU A 1 250 ? -32.338 -28.238 30.972 1.00 68.94 246 LEU A C 1
ATOM 1776 O O . LEU A 1 250 ? -33.332 -28.386 30.263 1.00 70.99 246 LEU A O 1
ATOM 1781 N N . PRO A 1 251 ? -32.415 -28.036 32.297 1.00 67.09 247 PRO A N 1
ATOM 1782 C CA . PRO A 1 251 ? -33.695 -27.968 33.012 1.00 73.03 247 PRO A CA 1
ATOM 1783 C C . PRO A 1 251 ? -34.667 -26.984 32.365 1.00 65.44 247 PRO A C 1
ATOM 1784 O O . PRO A 1 251 ? -35.668 -26.632 32.991 1.00 67.38 247 PRO A O 1
ATOM 1788 N N . LYS B 1 6 ? 3.871 7.997 51.298 1.00 56.69 2 LYS B N 1
ATOM 1789 C CA . LYS B 1 6 ? 4.605 6.874 51.873 1.00 52.01 2 LYS B CA 1
ATOM 1790 C C . LYS B 1 6 ? 3.676 5.767 52.368 1.00 47.99 2 LYS B C 1
ATOM 1791 O O . LYS B 1 6 ? 2.514 6.013 52.696 1.00 51.23 2 LYS B O 1
ATOM 1797 N N . ARG B 1 7 ? 4.198 4.546 52.419 1.00 47.10 3 ARG B N 1
ATOM 1798 C CA . ARG B 1 7 ? 3.420 3.399 52.871 1.00 40.87 3 ARG B CA 1
ATOM 1799 C C . ARG B 1 7 ? 3.070 3.518 54.351 1.00 41.94 3 ARG B C 1
ATOM 1800 O O . ARG B 1 7 ? 3.286 4.562 54.967 1.00 42.87 3 ARG B O 1
ATOM 1808 N N . GLU B 1 8 ? 2.529 2.443 54.914 1.00 20.00 4 GLU B N 1
ATOM 1809 C CA . GLU B 1 8 ? 2.147 2.425 56.321 1.00 20.00 4 GLU B CA 1
ATOM 1810 C C . GLU B 1 8 ? 3.371 2.309 57.224 1.00 20.00 4 GLU B C 1
ATOM 1811 O O . GLU B 1 8 ? 3.391 2.849 58.330 1.00 20.00 4 GLU B O 1
ATOM 1817 N N . ASP B 1 9 ? 4.389 1.602 56.745 1.00 39.86 5 ASP B N 1
ATOM 1818 C CA . ASP B 1 9 ? 5.616 1.412 57.508 1.00 41.56 5 ASP B CA 1
ATOM 1819 C C . ASP B 1 9 ? 6.639 2.497 57.188 1.00 39.65 5 ASP B C 1
ATOM 1820 O O . ASP B 1 9 ? 7.824 2.355 57.490 1.00 41.15 5 ASP B O 1
ATOM 1825 N N . GLY B 1 10 ? 6.174 3.580 56.574 1.00 40.96 6 GLY B N 1
ATOM 1826 C CA . GLY B 1 10 ? 7.044 4.686 56.214 1.00 39.69 6 GLY B CA 1
ATOM 1827 C C . GLY B 1 10 ? 7.962 4.422 55.035 1.00 39.69 6 GLY B C 1
ATOM 1828 O O . GLY B 1 10 ? 8.722 5.300 54.626 1.00 41.57 6 GLY B O 1
ATOM 1829 N N . ARG B 1 11 ? 7.893 3.215 54.485 1.00 32.45 7 ARG B N 1
ATOM 1830 C CA . ARG B 1 11 ? 8.746 2.838 53.363 1.00 31.43 7 ARG B CA 1
ATOM 1831 C C . ARG B 1 11 ? 8.339 3.523 52.067 1.00 31.29 7 ARG B C 1
ATOM 1832 O O . ARG B 1 11 ? 7.181 3.898 51.885 1.00 32.93 7 ARG B O 1
ATOM 1840 N N . LEU B 1 12 ? 9.305 3.676 51.169 1.00 34.41 8 LEU B N 1
ATOM 1841 C CA . LEU B 1 12 ? 9.026 4.080 49.800 1.00 31.95 8 LEU B CA 1
ATOM 1842 C C . LEU B 1 12 ? 8.583 2.840 49.025 1.00 36.09 8 LEU B C 1
ATOM 1843 O O . LEU B 1 12 ? 8.740 1.715 49.502 1.00 30.24 8 LEU B O 1
ATOM 1848 N N . ASP B 1 13 ? 8.036 3.046 47.832 1.00 30.10 9 ASP B N 1
ATOM 1849 C CA . ASP B 1 13 ? 7.493 1.948 47.037 1.00 33.38 9 ASP B CA 1
ATOM 1850 C C . ASP B 1 13 ? 8.538 0.897 46.668 1.00 32.00 9 ASP B C 1
ATOM 1851 O O . ASP B 1 13 ? 8.233 -0.292 46.602 1.00 29.82 9 ASP B O 1
ATOM 1856 N N . HIS B 1 14 ? 9.769 1.335 46.432 1.00 31.25 10 HIS B N 1
ATOM 1857 C CA . HIS B 1 14 ? 10.820 0.428 45.987 1.00 28.30 10 HIS B CA 1
ATOM 1858 C C . HIS B 1 14 ? 11.663 -0.099 47.141 1.00 27.49 10 HIS B C 1
ATOM 1859 O O . HIS B 1 14 ? 12.672 -0.766 46.922 1.00 31.38 10 HIS B O 1
ATOM 1866 N N . GLU B 1 15 ? 11.258 0.202 48.368 1.00 28.40 11 GLU B N 1
ATOM 1867 C CA . GLU B 1 15 ? 12.084 -0.135 49.523 1.00 31.04 11 GLU B CA 1
ATOM 1868 C C . GLU B 1 15 ? 11.732 -1.464 50.175 1.00 27.68 11 GLU B C 1
ATOM 1869 O O . GLU B 1 15 ? 10.564 -1.759 50.428 1.00 23.44 11 GLU B O 1
ATOM 1875 N N . LEU B 1 16 ? 12.763 -2.257 50.446 1.00 30.18 12 LEU B N 1
ATOM 1876 C CA . LEU B 1 16 ? 12.618 -3.464 51.244 1.00 27.83 12 LEU B CA 1
ATOM 1877 C C . LEU B 1 16 ? 12.449 -3.087 52.706 1.00 28.53 12 LEU B C 1
ATOM 1878 O O . LEU B 1 16 ? 12.934 -2.044 53.144 1.00 26.73 12 LEU B O 1
ATOM 1883 N N . ARG B 1 17 ? 11.762 -3.936 53.463 1.00 27.30 13 ARG B N 1
ATOM 1884 C CA . ARG B 1 17 ? 11.751 -3.806 54.914 1.00 30.37 13 ARG B CA 1
ATOM 1885 C C . ARG B 1 17 ? 13.162 -4.062 55.431 1.00 27.81 13 ARG B C 1
ATOM 1886 O O . ARG B 1 17 ? 14.001 -4.593 54.705 1.00 28.31 13 ARG B O 1
ATOM 1894 N N . PRO B 1 18 ? 13.439 -3.671 56.683 1.00 34.02 14 PRO B N 1
ATOM 1895 C CA . PRO B 1 18 ? 14.746 -3.991 57.266 1.00 29.07 14 PRO B CA 1
ATOM 1896 C C . PRO B 1 18 ? 15.013 -5.493 57.206 1.00 26.76 14 PRO B C 1
ATOM 1897 O O . PRO B 1 18 ? 14.192 -6.280 57.674 1.00 32.98 14 PRO B O 1
ATOM 1901 N N . VAL B 1 19 ? 16.142 -5.880 56.623 1.00 28.42 15 VAL B N 1
ATOM 1902 C CA . VAL B 1 19 ? 16.513 -7.285 56.530 1.00 26.83 15 VAL B CA 1
ATOM 1903 C C . VAL B 1 19 ? 17.608 -7.608 57.540 1.00 32.62 15 VAL B C 1
ATOM 1904 O O . VAL B 1 19 ? 18.661 -6.972 57.548 1.00 35.48 15 VAL B O 1
ATOM 1908 N N . ILE B 1 20 ? 17.353 -8.597 58.390 1.00 28.76 16 ILE B N 1
ATOM 1909 C CA . ILE B 1 20 ? 18.341 -9.032 59.370 1.00 29.36 16 ILE B CA 1
ATOM 1910 C C . ILE B 1 20 ? 18.651 -10.510 59.175 1.00 27.88 16 ILE B C 1
ATOM 1911 O O . ILE B 1 20 ? 17.760 -11.353 59.251 1.00 31.50 16 ILE B O 1
ATOM 1916 N N . ILE B 1 21 ? 19.919 -10.815 58.925 1.00 29.68 17 ILE B N 1
ATOM 1917 C CA . ILE B 1 21 ? 20.360 -12.189 58.710 1.00 29.15 17 ILE B CA 1
ATOM 1918 C C . ILE B 1 21 ? 21.330 -12.638 59.802 1.00 30.32 17 ILE B C 1
ATOM 1919 O O . ILE B 1 21 ? 22.433 -12.109 59.919 1.00 33.82 17 ILE B O 1
ATOM 1924 N N . THR B 1 22 ? 20.911 -13.613 60.602 1.00 31.97 18 THR B N 1
ATOM 1925 C CA . THR B 1 22 ? 21.730 -14.101 61.707 1.00 24.45 18 THR B CA 1
ATOM 1926 C C . THR B 1 22 ? 22.146 -15.553 61.510 1.00 30.57 18 THR B C 1
ATOM 1927 O O . THR B 1 22 ? 21.353 -16.473 61.721 1.00 27.22 18 THR B O 1
ATOM 1931 N N . ARG B 1 23 ? 23.394 -15.756 61.105 1.00 28.24 19 ARG B N 1
ATOM 1932 C CA . ARG B 1 23 ? 23.921 -17.103 60.938 1.00 27.29 19 ARG B CA 1
ATOM 1933 C C . ARG B 1 23 ? 24.162 -17.764 62.293 1.00 30.77 19 ARG B C 1
ATOM 1934 O O . ARG B 1 23 ? 24.291 -17.084 63.313 1.00 26.62 19 ARG B O 1
ATOM 1942 N N . GLY B 1 24 ? 24.204 -19.093 62.296 1.00 33.45 20 GLY B N 1
ATOM 1943 C CA . GLY B 1 24 ? 24.447 -19.863 63.503 1.00 34.37 20 GLY B CA 1
ATOM 1944 C C . GLY B 1 24 ? 23.463 -19.624 64.634 1.00 35.27 20 GLY B C 1
ATOM 1945 O O . GLY B 1 24 ? 23.839 -19.680 65.804 1.00 32.58 20 GLY B O 1
ATOM 1946 N N . PHE B 1 25 ? 22.204 -19.362 64.295 1.00 30.86 21 PHE B N 1
ATOM 1947 C CA . PHE B 1 25 ? 21.178 -19.137 65.313 1.00 32.09 21 PHE B CA 1
ATOM 1948 C C . PHE B 1 25 ? 21.022 -20.371 66.203 1.00 31.66 21 PHE B C 1
ATOM 1949 O O . PHE B 1 25 ? 20.746 -20.259 67.399 1.00 33.40 21 PHE B O 1
ATOM 1957 N N . THR B 1 26 ? 21.194 -21.546 65.605 1.00 31.48 22 THR B N 1
ATOM 1958 C CA . THR B 1 26 ? 21.305 -22.794 66.352 1.00 33.72 22 THR B CA 1
ATOM 1959 C C . THR B 1 26 ? 22.586 -23.492 65.911 1.00 38.98 22 THR B C 1
ATOM 1960 O O . THR B 1 26 ? 23.145 -23.164 64.862 1.00 34.14 22 THR B O 1
ATOM 1964 N N . GLU B 1 27 ? 23.050 -24.456 66.699 1.00 38.10 23 GLU B N 1
ATOM 1965 C CA . GLU B 1 27 ? 24.379 -25.024 66.484 1.00 35.58 23 GLU B CA 1
ATOM 1966 C C . GLU B 1 27 ? 24.399 -26.409 65.835 1.00 33.12 23 GLU B C 1
ATOM 1967 O O . GLU B 1 27 ? 25.362 -26.765 65.158 1.00 39.95 23 GLU B O 1
ATOM 1973 N N . ASN B 1 28 ? 23.340 -27.185 66.035 1.00 33.56 24 ASN B N 1
ATOM 1974 C CA . ASN B 1 28 ? 23.301 -28.550 65.512 1.00 36.74 24 ASN B CA 1
ATOM 1975 C C . ASN B 1 28 ? 23.343 -28.659 63.983 1.00 41.83 24 ASN B C 1
ATOM 1976 O O . ASN B 1 28 ? 24.111 -29.455 63.440 1.00 39.94 24 ASN B O 1
ATOM 1981 N N . PRO B 1 29 ? 22.514 -27.868 63.281 1.00 35.85 25 PRO B N 1
ATOM 1982 C CA . PRO B 1 29 ? 22.530 -27.927 61.816 1.00 39.29 25 PRO B CA 1
ATOM 1983 C C . PRO B 1 29 ? 23.801 -27.306 61.250 1.00 34.60 25 PRO B C 1
ATOM 1984 O O . PRO B 1 29 ? 24.334 -26.366 61.837 1.00 35.88 25 PRO B O 1
ATOM 1988 N N . ALA B 1 30 ? 24.279 -27.830 60.126 1.00 34.31 26 ALA B N 1
ATOM 1989 C CA . ALA B 1 30 ? 25.443 -27.265 59.455 1.00 35.56 26 ALA B CA 1
ATOM 1990 C C . ALA B 1 30 ? 25.172 -25.813 59.073 1.00 30.84 26 ALA B C 1
ATOM 1991 O O . ALA B 1 30 ? 26.069 -24.973 59.094 1.00 32.32 26 ALA B O 1
ATOM 1993 N N . GLY B 1 31 ? 23.923 -25.532 58.716 1.00 32.31 27 GLY B N 1
ATOM 1994 C CA . GLY B 1 31 ? 23.488 -24.178 58.429 1.00 28.60 27 GLY B CA 1
ATOM 1995 C C . GLY B 1 31 ? 22.268 -23.838 59.260 1.00 27.84 27 GLY B C 1
ATOM 1996 O O . GLY B 1 31 ? 21.337 -24.633 59.362 1.00 31.48 27 GLY B O 1
ATOM 1997 N N . SER B 1 32 ? 22.276 -22.660 59.871 1.00 32.70 28 SER B N 1
ATOM 1998 C CA . SER B 1 32 ? 21.169 -22.229 60.715 1.00 29.01 28 SER B CA 1
ATOM 1999 C C . SER B 1 32 ? 21.056 -20.712 60.675 1.00 30.89 28 SER B C 1
ATOM 2000 O O . SER B 1 32 ? 21.870 -20.005 61.264 1.00 27.38 28 SER B O 1
ATOM 2003 N N . VAL B 1 33 ? 20.044 -20.216 59.975 1.00 27.16 29 VAL B N 1
ATOM 2004 C CA . VAL B 1 33 ? 19.924 -18.784 59.737 1.00 27.81 29 VAL B CA 1
ATOM 2005 C C . VAL B 1 33 ? 18.550 -18.256 60.119 1.00 25.18 29 VAL B C 1
ATOM 2006 O O . VAL B 1 33 ? 17.531 -18.706 59.595 1.00 25.82 29 VAL B O 1
ATOM 2010 N N . LEU B 1 34 ? 18.526 -17.303 61.041 1.00 21.83 30 LEU B N 1
ATOM 2011 C CA . LEU B 1 34 ? 17.296 -16.601 61.361 1.00 27.12 30 LEU B CA 1
ATOM 2012 C C . LEU B 1 34 ? 17.228 -15.340 60.514 1.00 26.59 30 LEU B C 1
ATOM 2013 O O . LEU B 1 34 ? 18.007 -14.409 60.710 1.00 32.83 30 LEU B O 1
ATOM 2018 N N . ILE B 1 35 ? 16.303 -15.314 59.563 1.00 25.41 31 ILE B N 1
ATOM 2019 C CA . ILE B 1 35 ? 16.159 -14.155 58.692 1.00 24.03 31 ILE B CA 1
ATOM 2020 C C . ILE B 1 35 ? 14.873 -13.406 59.003 1.00 23.09 31 ILE B C 1
ATOM 2021 O O . ILE B 1 35 ? 13.843 -14.010 59.296 1.00 26.74 31 ILE B O 1
ATOM 2026 N N . GLU B 1 36 ? 14.945 -12.082 58.956 1.00 23.56 32 GLU B N 1
ATOM 2027 C CA . GLU B 1 36 ? 13.794 -11.246 59.252 1.00 25.78 32 GLU B CA 1
ATOM 2028 C C . GLU B 1 36 ? 13.563 -10.221 58.145 1.00 24.15 32 GLU B C 1
ATOM 2029 O O . GLU B 1 36 ? 14.454 -9.439 57.821 1.00 29.86 32 GLU B O 1
ATOM 2035 N N . PHE B 1 37 ? 12.371 -10.252 57.555 1.00 27.62 33 PHE B N 1
ATOM 2036 C CA . PHE B 1 37 ? 11.915 -9.194 56.660 1.00 23.99 33 PHE B CA 1
ATOM 2037 C C . PHE B 1 37 ? 10.918 -8.370 57.455 1.00 25.29 33 PHE B C 1
ATOM 2038 O O . PHE B 1 37 ? 9.727 -8.677 57.470 1.00 28.82 33 PHE B O 1
ATOM 2046 N N . GLY B 1 38 ? 11.397 -7.331 58.128 1.00 27.29 34 GLY B N 1
ATOM 2047 C CA . GLY B 1 38 ? 10.542 -6.590 59.038 1.00 29.86 34 GLY B CA 1
ATOM 2048 C C . GLY B 1 38 ? 10.069 -7.505 60.153 1.00 28.49 34 GLY B C 1
ATOM 2049 O O . GLY B 1 38 ? 10.876 -8.193 60.775 1.00 27.83 34 GLY B O 1
ATOM 2050 N N . HIS B 1 39 ? 8.763 -7.534 60.398 1.00 28.55 35 HIS B N 1
ATOM 2051 C CA . HIS B 1 39 ? 8.215 -8.368 61.465 1.00 31.16 35 HIS B CA 1
ATOM 2052 C C . HIS B 1 39 ? 8.141 -9.849 61.082 1.00 31.23 35 HIS B C 1
ATOM 2053 O O . HIS B 1 39 ? 7.935 -10.709 61.939 1.00 30.34 35 HIS B O 1
ATOM 2060 N N . THR B 1 40 ? 8.308 -10.144 59.797 1.00 25.55 36 THR B N 1
ATOM 2061 C CA . THR B 1 40 ? 8.368 -11.533 59.350 1.00 25.82 36 THR B CA 1
ATOM 2062 C C . THR B 1 40 ? 9.682 -12.181 59.770 1.00 23.43 36 THR B C 1
ATOM 2063 O O . THR B 1 40 ? 10.761 -11.690 59.441 1.00 26.58 36 THR B O 1
ATOM 2067 N N . LYS B 1 41 ? 9.579 -13.282 60.508 1.00 25.88 37 LYS B N 1
ATOM 2068 C CA . LYS B 1 41 ? 10.746 -13.996 61.009 1.00 26.75 37 LYS B CA 1
ATOM 2069 C C . LYS B 1 41 ? 10.679 -15.464 60.617 1.00 23.60 37 LYS B C 1
ATOM 2070 O O . LYS B 1 41 ? 9.692 -16.140 60.894 1.00 21.39 37 LYS B O 1
ATOM 2076 N N . VAL B 1 42 ? 11.740 -15.958 59.992 1.00 21.50 38 VAL B N 1
ATOM 2077 C CA . VAL B 1 42 ? 11.790 -17.349 59.573 1.00 25.06 38 VAL B CA 1
ATOM 2078 C C . VAL B 1 42 ? 13.139 -17.959 59.926 1.00 27.78 38 VAL B C 1
ATOM 2079 O O . VAL B 1 42 ? 14.185 -17.378 59.637 1.00 23.52 38 VAL B O 1
ATOM 2083 N N . LEU B 1 43 ? 13.113 -19.128 60.558 1.00 25.24 39 LEU B N 1
ATOM 2084 C CA . LEU B 1 43 ? 14.341 -19.852 60.859 1.00 23.48 39 LEU B CA 1
ATOM 2085 C C . LEU B 1 43 ? 14.626 -20.877 59.769 1.00 25.37 39 LEU B C 1
ATOM 2086 O O . LEU B 1 43 ? 13.869 -21.829 59.585 1.00 26.87 39 LEU B O 1
ATOM 2091 N N . CYS B 1 44 ? 15.723 -20.676 59.048 1.00 24.31 40 CYS B N 1
ATOM 2092 C CA . CYS B 1 44 ? 16.072 -21.543 57.933 1.00 25.78 40 CYS B CA 1
ATOM 2093 C C . CYS B 1 44 ? 17.314 -22.366 58.248 1.00 26.63 40 CYS B C 1
ATOM 2094 O O . CYS B 1 44 ? 18.391 -21.818 58.471 1.00 30.41 40 CYS B O 1
ATOM 2097 N N . THR B 1 45 ? 17.161 -23.685 58.256 1.00 26.03 41 THR B N 1
ATOM 2098 C CA . THR B 1 45 ? 18.270 -24.569 58.586 1.00 27.19 41 THR B CA 1
ATOM 2099 C C . THR B 1 45 ? 18.613 -25.506 57.436 1.00 30.96 41 THR B C 1
ATOM 2100 O O . THR B 1 45 ? 17.741 -25.913 56.665 1.00 30.55 41 THR B O 1
ATOM 2104 N N . ALA B 1 46 ? 19.894 -25.832 57.320 1.00 27.36 42 ALA B N 1
ATOM 2105 C CA . ALA B 1 46 ? 20.354 -26.787 56.325 1.00 29.37 42 ALA B CA 1
ATOM 2106 C C . ALA B 1 46 ? 21.045 -27.948 57.028 1.00 37.64 42 ALA B C 1
ATOM 2107 O O . ALA B 1 46 ? 22.143 -27.793 57.565 1.00 36.31 42 ALA B O 1
ATOM 2109 N N . SER B 1 47 ? 20.390 -29.104 57.033 1.00 37.58 43 SER B N 1
ATOM 2110 C CA . SER B 1 47 ? 20.931 -30.287 57.695 1.00 40.58 43 SER B CA 1
ATOM 2111 C C . SER B 1 47 ? 21.576 -31.227 56.688 1.00 41.37 43 SER B C 1
ATOM 2112 O O . SER B 1 47 ? 20.992 -31.536 55.650 1.00 45.65 43 SER B O 1
ATOM 2115 N N . VAL B 1 48 ? 22.786 -31.679 57.001 1.00 42.78 44 VAL B N 1
ATOM 2116 C CA . VAL B 1 48 ? 23.530 -32.562 56.110 1.00 50.69 44 VAL B CA 1
ATOM 2117 C C . VAL B 1 48 ? 23.491 -34.011 56.587 1.00 56.26 44 VAL B C 1
ATOM 2118 O O . VAL B 1 48 ? 23.543 -34.283 57.788 1.00 58.16 44 VAL B O 1
ATOM 2122 N N . THR B 1 49 ? 23.395 -34.937 55.639 1.00 58.12 45 THR B N 1
ATOM 2123 C CA . THR B 1 49 ? 23.449 -36.362 55.940 1.00 62.72 45 THR B CA 1
ATOM 2124 C C . THR B 1 49 ? 24.309 -37.077 54.905 1.00 70.36 45 THR B C 1
ATOM 2125 O O . THR B 1 49 ? 24.571 -36.542 53.827 1.00 68.61 45 THR B O 1
ATOM 2129 N N . GLU B 1 50 ? 24.751 -38.286 55.234 1.00 75.76 46 GLU B N 1
ATOM 2130 C CA . GLU B 1 50 ? 25.540 -39.075 54.299 1.00 76.86 46 GLU B CA 1
ATOM 2131 C C . GLU B 1 50 ? 24.659 -40.090 53.580 1.00 72.78 46 GLU B C 1
ATOM 2132 O O . GLU B 1 50 ? 24.035 -40.941 54.211 1.00 77.02 46 GLU B O 1
ATOM 2138 N N . GLY B 1 51 ? 24.603 -39.986 52.257 1.00 71.86 47 GLY B N 1
ATOM 2139 C CA . GLY B 1 51 ? 23.853 -40.935 51.457 1.00 77.97 47 GLY B CA 1
ATOM 2140 C C . GLY B 1 51 ? 22.551 -40.396 50.899 1.00 79.89 47 GLY B C 1
ATOM 2141 O O . GLY B 1 51 ? 21.642 -40.027 51.642 1.00 81.59 47 GLY B O 1
ATOM 2142 N N . VAL B 1 52 ? 22.469 -40.354 49.574 1.00 76.70 48 VAL B N 1
ATOM 2143 C CA . VAL B 1 52 ? 21.255 -39.959 48.876 1.00 80.73 48 VAL B CA 1
ATOM 2144 C C . VAL B 1 52 ? 20.221 -41.070 49.032 1.00 84.10 48 VAL B C 1
ATOM 2145 O O . VAL B 1 52 ? 20.587 -42.228 49.226 1.00 88.44 48 VAL B O 1
ATOM 2149 N N . PRO B 1 53 ? 18.923 -40.727 48.964 1.00 84.82 49 PRO B N 1
ATOM 2150 C CA . PRO B 1 53 ? 17.896 -41.774 49.046 1.00 86.77 49 PRO B CA 1
ATOM 2151 C C . PRO B 1 53 ? 17.801 -42.590 47.761 1.00 90.32 49 PRO B C 1
ATOM 2152 O O . PRO B 1 53 ? 18.616 -42.392 46.860 1.00 92.84 49 PRO B O 1
ATOM 2156 N N . LEU B 1 61 ? 25.401 -38.491 42.320 1.00 71.00 57 LEU B N 1
ATOM 2157 C CA . LEU B 1 61 ? 24.555 -37.304 42.383 1.00 73.47 57 LEU B CA 1
ATOM 2158 C C . LEU B 1 61 ? 23.882 -37.170 43.744 1.00 70.37 57 LEU B C 1
ATOM 2159 O O . LEU B 1 61 ? 23.183 -38.078 44.194 1.00 70.55 57 LEU B O 1
ATOM 2164 N N . GLY B 1 62 ? 24.095 -36.031 44.395 1.00 67.16 58 GLY B N 1
ATOM 2165 C CA . GLY B 1 62 ? 23.493 -35.767 45.687 1.00 64.83 58 GLY B CA 1
ATOM 2166 C C . GLY B 1 62 ? 22.065 -35.280 45.555 1.00 60.27 58 GLY B C 1
ATOM 2167 O O . GLY B 1 62 ? 21.518 -35.223 44.454 1.00 58.70 58 GLY B O 1
ATOM 2168 N N . TRP B 1 63 ? 21.456 -34.921 46.679 1.00 55.32 59 TRP B N 1
ATOM 2169 C CA . TRP B 1 63 ? 20.075 -34.461 46.666 1.00 51.50 59 TRP B CA 1
ATOM 2170 C C . TRP B 1 63 ? 19.839 -33.324 47.654 1.00 49.67 59 TRP B C 1
ATOM 2171 O O . TRP B 1 63 ? 20.599 -33.141 48.606 1.00 47.98 59 TRP B O 1
ATOM 2182 N N . LEU B 1 64 ? 18.784 -32.556 47.409 1.00 45.74 60 LEU B N 1
ATOM 2183 C CA . LEU B 1 64 ? 18.379 -31.494 48.318 1.00 42.87 60 LEU B CA 1
ATOM 2184 C C . LEU B 1 64 ? 16.863 -31.479 48.446 1.00 40.64 60 LEU B C 1
ATOM 2185 O O . LEU B 1 64 ? 16.148 -31.362 47.451 1.00 41.92 60 LEU B O 1
ATOM 2190 N N . THR B 1 65 ? 16.379 -31.617 49.675 1.00 38.30 61 THR B N 1
ATOM 2191 C CA . THR B 1 65 ? 14.952 -31.539 49.950 1.00 34.68 61 THR B CA 1
ATOM 2192 C C . THR B 1 65 ? 14.661 -30.227 50.660 1.00 33.45 61 THR B C 1
ATOM 2193 O O . THR B 1 65 ? 15.557 -29.629 51.252 1.00 34.05 61 THR B O 1
ATOM 2197 N N . ALA B 1 66 ? 13.413 -29.778 50.598 1.00 31.36 62 ALA B N 1
ATOM 2198 C CA . ALA B 1 66 ? 13.027 -28.534 51.250 1.00 30.52 62 ALA B CA 1
ATOM 2199 C C . ALA B 1 66 ? 11.641 -28.639 51.872 1.00 28.87 62 ALA B C 1
ATOM 2200 O O . ALA B 1 66 ? 10.681 -29.028 51.211 1.00 22.95 62 ALA B O 1
ATOM 2202 N N . GLU B 1 67 ? 11.545 -28.290 53.148 1.00 25.21 63 GLU B N 1
ATOM 2203 C CA . GLU B 1 67 ? 10.266 -28.301 53.843 1.00 25.07 63 GLU B CA 1
ATOM 2204 C C . GLU B 1 67 ? 9.986 -26.953 54.492 1.00 23.57 63 GLU B C 1
ATOM 2205 O O . GLU B 1 67 ? 10.845 -26.380 55.160 1.00 27.72 63 GLU B O 1
ATOM 2211 N N . TYR B 1 68 ? 8.777 -26.452 54.277 1.00 21.68 64 TYR B N 1
ATOM 2212 C CA . TYR B 1 68 ? 8.343 -25.178 54.825 1.00 22.37 64 TYR B CA 1
ATOM 2213 C C . TYR B 1 68 ? 7.197 -25.424 55.794 1.00 23.45 64 TYR B C 1
ATOM 2214 O O . TYR B 1 68 ? 6.355 -26.294 55.563 1.00 24.68 64 TYR B O 1
ATOM 2223 N N . ALA B 1 69 ? 7.162 -24.659 56.878 1.00 20.80 65 ALA B N 1
ATOM 2224 C CA . ALA B 1 69 ? 6.085 -24.789 57.849 1.00 25.67 65 ALA B CA 1
ATOM 2225 C C . ALA B 1 69 ? 5.958 -23.524 58.678 1.00 24.44 65 ALA B C 1
ATOM 2226 O O . ALA B 1 69 ? 6.911 -22.758 58.805 1.00 26.08 65 ALA B O 1
ATOM 2228 N N . MET B 1 70 ? 4.772 -23.308 59.232 1.00 24.48 66 MET B N 1
ATOM 2229 C CA . MET B 1 70 ? 4.524 -22.163 60.091 1.00 27.15 66 MET B CA 1
ATOM 2230 C C . MET B 1 70 ? 4.160 -22.641 61.488 1.00 32.17 66 MET B C 1
ATOM 2231 O O . MET B 1 70 ? 3.353 -23.561 61.643 1.00 23.97 66 MET B O 1
ATOM 2236 N N . LEU B 1 71 ? 4.760 -22.025 62.504 1.00 24.04 67 LEU B N 1
ATOM 2237 C CA . LEU B 1 71 ? 4.348 -22.283 63.877 1.00 25.50 67 LEU B CA 1
ATOM 2238 C C . LEU B 1 71 ? 2.898 -21.846 64.031 1.00 25.34 67 LEU B C 1
ATOM 2239 O O . LEU B 1 71 ? 2.469 -20.885 63.397 1.00 29.16 67 LEU B O 1
ATOM 2244 N N . PRO B 1 72 ? 2.135 -22.556 64.873 1.00 30.09 68 PRO B N 1
ATOM 2245 C CA . PRO B 1 72 ? 0.713 -22.254 65.064 1.00 31.70 68 PRO B CA 1
ATOM 2246 C C . PRO B 1 72 ? 0.453 -20.785 65.394 1.00 31.92 68 PRO B C 1
ATOM 2247 O O . PRO B 1 72 ? -0.569 -20.241 64.976 1.00 33.43 68 PRO B O 1
ATOM 2251 N N . SER B 1 73 ? 1.369 -20.154 66.122 1.00 29.78 69 SER B N 1
ATOM 2252 C CA . SER B 1 73 ? 1.169 -18.785 66.592 1.00 35.24 69 SER B CA 1
ATOM 2253 C C . SER B 1 73 ? 1.712 -17.725 65.633 1.00 31.33 69 SER B C 1
ATOM 2254 O O . SER B 1 73 ? 1.560 -16.528 65.877 1.00 30.57 69 SER B O 1
ATOM 2257 N N . ALA B 1 74 ? 2.356 -18.165 64.557 1.00 27.83 70 ALA B N 1
ATOM 2258 C CA . ALA B 1 74 ? 2.991 -17.246 63.615 1.00 30.31 70 ALA B CA 1
ATOM 2259 C C . ALA B 1 74 ? 1.992 -16.281 62.982 1.00 31.37 70 ALA B C 1
ATOM 2260 O O . ALA B 1 74 ? 2.315 -15.124 62.718 1.00 29.17 70 ALA B O 1
ATOM 2262 N N . THR B 1 75 ? 0.778 -16.764 62.745 1.00 35.90 71 THR B N 1
ATOM 2263 C CA . THR B 1 75 ? -0.263 -15.966 62.109 1.00 36.10 71 THR B CA 1
ATOM 2264 C C . THR B 1 75 ? -1.031 -15.146 63.141 1.00 38.62 71 THR B C 1
ATOM 2265 O O . THR B 1 75 ? -0.937 -15.410 64.338 1.00 38.87 71 THR B O 1
ATOM 2269 N N . HIS B 1 76 ? -1.786 -14.152 62.677 1.00 37.75 72 HIS B N 1
ATOM 2270 C CA . HIS B 1 76 ? -2.532 -13.279 63.582 1.00 42.78 72 HIS B CA 1
ATOM 2271 C C . HIS B 1 76 ? -3.414 -14.104 64.506 1.00 41.69 72 HIS B C 1
ATOM 2272 O O . HIS B 1 76 ? -3.417 -13.906 65.720 1.00 42.95 72 HIS B O 1
ATOM 2279 N N . SER B 1 77 ? -4.169 -15.025 63.919 1.00 42.88 73 SER B N 1
ATOM 2280 C CA . SER B 1 77 ? -4.935 -15.994 64.690 1.00 44.33 73 SER B CA 1
ATOM 2281 C C . SER B 1 77 ? -4.223 -17.337 64.627 1.00 36.73 73 SER B C 1
ATOM 2282 O O . SER B 1 77 ? -3.716 -17.727 63.577 1.00 36.12 73 SER B O 1
ATOM 2285 N N . ARG B 1 78 ? -4.173 -18.040 65.752 1.00 37.64 74 ARG B N 1
ATOM 2286 C CA . ARG B 1 78 ? -3.484 -19.321 65.799 1.00 37.21 74 ARG B CA 1
ATOM 2287 C C . ARG B 1 78 ? -4.106 -20.318 64.829 1.00 38.18 74 ARG B C 1
ATOM 2288 O O . ARG B 1 78 ? -5.328 -20.431 64.736 1.00 38.96 74 ARG B O 1
ATOM 2296 N N . SER B 1 79 ? -3.256 -21.034 64.102 1.00 35.99 75 SER B N 1
ATOM 2297 C CA . SER B 1 79 ? -3.718 -22.095 63.217 1.00 38.74 75 SER B CA 1
ATOM 2298 C C . SER B 1 79 ? -3.424 -23.461 63.829 1.00 37.12 75 SER B C 1
ATOM 2299 O O . SER B 1 79 ? -2.531 -23.596 64.666 1.00 32.04 75 SER B O 1
ATOM 2302 N N . ASP B 1 80 ? -4.185 -24.468 63.417 1.00 38.66 76 ASP B N 1
ATOM 2303 C CA . ASP B 1 80 ? -3.995 -25.822 63.919 1.00 33.60 76 ASP B CA 1
ATOM 2304 C C . ASP B 1 80 ? -2.661 -26.396 63.453 1.00 36.38 76 ASP B C 1
ATOM 2305 O O . ASP B 1 80 ? -2.260 -26.212 62.303 1.00 28.54 76 ASP B O 1
ATOM 2310 N N . ARG B 1 81 ? -1.973 -27.092 64.350 1.00 27.51 77 ARG B N 1
ATOM 2311 C CA . ARG B 1 81 ? -0.736 -27.765 63.985 1.00 26.04 77 ARG B CA 1
ATOM 2312 C C . ARG B 1 81 ? -1.066 -28.869 62.984 1.00 30.12 77 ARG B C 1
ATOM 2313 O O . ARG B 1 81 ? -2.021 -29.620 63.175 1.00 26.29 77 ARG B O 1
ATOM 2321 N N . GLU B 1 82 ? -0.287 -28.953 61.910 1.00 25.95 78 GLU B N 1
ATOM 2322 C CA . GLU B 1 82 ? -0.546 -29.926 60.852 1.00 30.68 78 GLU B CA 1
ATOM 2323 C C . GLU B 1 82 ? -0.353 -31.364 61.327 1.00 33.21 78 GLU B C 1
ATOM 2324 O O . GLU B 1 82 ? -1.025 -32.283 60.848 1.00 25.30 78 GLU B O 1
ATOM 2330 N N . SER B 1 83 ? 0.568 -31.554 62.265 1.00 27.96 79 SER B N 1
ATOM 2331 C CA . SER B 1 83 ? 0.805 -32.872 62.840 1.00 25.79 79 SER B CA 1
ATOM 2332 C C . SER B 1 83 ? -0.417 -33.319 63.632 1.00 27.63 79 SER B C 1
ATOM 2333 O O . SER B 1 83 ? -0.791 -34.488 63.600 1.00 30.74 79 SER B O 1
ATOM 2336 N N . VAL B 1 84 ? -1.032 -32.377 64.341 1.00 28.52 80 VAL B N 1
ATOM 2337 C CA . VAL B 1 84 ? -2.223 -32.658 65.134 1.00 30.55 80 VAL B CA 1
ATOM 2338 C C . VAL B 1 84 ? -3.418 -32.894 64.221 1.00 38.26 80 VAL B C 1
ATOM 2339 O O . VAL B 1 84 ? -4.207 -33.817 64.427 1.00 37.41 80 VAL B O 1
ATOM 2343 N N . ARG B 1 85 ? -3.541 -32.045 63.210 1.00 35.96 81 ARG B N 1
ATOM 2344 C CA . ARG B 1 85 ? -4.607 -32.165 62.231 1.00 39.75 81 ARG B CA 1
ATOM 2345 C C . ARG B 1 85 ? -4.483 -33.481 61.468 1.00 38.91 81 ARG B C 1
ATOM 2346 O O . ARG B 1 85 ? -5.485 -34.074 61.070 1.00 41.37 81 ARG B O 1
ATOM 2354 N N . GLY B 1 86 ? -3.248 -33.931 61.265 1.00 34.82 82 GLY B N 1
ATOM 2355 C CA . GLY B 1 86 ? -2.999 -35.211 60.626 1.00 36.05 82 GLY B CA 1
ATOM 2356 C C . GLY B 1 86 ? -2.671 -35.140 59.145 1.00 44.14 82 GLY B C 1
ATOM 2357 O O . GLY B 1 86 ? -2.657 -36.165 58.461 1.00 44.73 82 GLY B O 1
ATOM 2358 N N . ARG B 1 87 ? -2.403 -33.938 58.643 1.00 35.99 83 ARG B N 1
ATOM 2359 C CA . ARG B 1 87 ? -2.068 -33.766 57.232 1.00 41.37 83 ARG B CA 1
ATOM 2360 C C . ARG B 1 87 ? -1.475 -32.391 56.936 1.00 33.61 83 ARG B C 1
ATOM 2361 O O . ARG B 1 87 ? -1.749 -31.419 57.642 1.00 29.27 83 ARG B O 1
ATOM 2369 N N . LEU B 1 88 ? -0.664 -32.323 55.884 1.00 29.53 84 LEU B N 1
ATOM 2370 C CA . LEU B 1 88 ? -0.093 -31.064 55.422 1.00 32.89 84 LEU B CA 1
ATOM 2371 C C . LEU B 1 88 ? -1.142 -30.247 54.682 1.00 31.36 84 LEU B C 1
ATOM 2372 O O . LEU B 1 88 ? -1.965 -30.799 53.955 1.00 37.26 84 LEU B O 1
ATOM 2377 N N . SER B 1 89 ? -1.113 -28.932 54.863 1.00 25.99 85 SER B N 1
ATOM 2378 C CA . SER B 1 89 ? -2.000 -28.057 54.107 1.00 26.40 85 SER B CA 1
ATOM 2379 C C . SER B 1 89 ? -1.491 -27.928 52.671 1.00 25.94 85 SER B C 1
ATOM 2380 O O . SER B 1 89 ? -0.305 -28.133 52.402 1.00 21.77 85 SER B O 1
ATOM 2383 N N . GLY B 1 90 ? -2.391 -27.600 51.750 1.00 26.43 86 GLY B N 1
ATOM 2384 C CA . GLY B 1 90 ? -2.013 -27.425 50.359 1.00 28.75 86 GLY B CA 1
ATOM 2385 C C . GLY B 1 90 ? -0.977 -26.332 50.179 1.00 25.67 86 GLY B C 1
ATOM 2386 O O . GLY B 1 90 ? -0.011 -26.493 49.429 1.00 23.86 86 GLY B O 1
ATOM 2387 N N . ARG B 1 91 ? -1.183 -25.214 50.869 1.00 26.72 87 ARG B N 1
ATOM 2388 C CA . ARG B 1 91 ? -0.244 -24.097 50.838 1.00 29.63 87 ARG B CA 1
ATOM 2389 C C . ARG B 1 91 ? 1.152 -24.545 51.260 1.00 25.81 87 ARG B C 1
ATOM 2390 O O . ARG B 1 91 ? 2.142 -24.218 50.604 1.00 26.87 87 ARG B O 1
ATOM 2398 N N . THR B 1 92 ? 1.226 -25.295 52.355 1.00 26.02 88 THR B N 1
ATOM 2399 C CA . THR B 1 92 ? 2.500 -25.824 52.840 1.00 22.20 88 THR B CA 1
ATOM 2400 C C . THR B 1 92 ? 3.245 -26.593 51.755 1.00 24.31 88 THR B C 1
ATOM 2401 O O . THR B 1 92 ? 4.432 -26.364 51.519 1.00 23.29 88 THR B O 1
ATOM 2405 N N . GLN B 1 93 ? 2.539 -27.510 51.102 1.00 24.03 89 GLN B N 1
ATOM 2406 C CA . GLN B 1 93 ? 3.115 -28.301 50.023 1.00 24.14 89 GLN B CA 1
ATOM 2407 C C . GLN B 1 93 ? 3.562 -27.417 48.860 1.00 22.29 89 GLN B C 1
ATOM 2408 O O . GLN B 1 93 ? 4.649 -27.594 48.307 1.00 20.75 89 GLN B O 1
ATOM 2414 N N . GLU B 1 94 ? 2.712 -26.465 48.495 1.00 21.67 90 GLU B N 1
ATOM 2415 C CA . GLU B 1 94 ? 3.027 -25.515 47.435 1.00 26.03 90 GLU B CA 1
ATOM 2416 C C . GLU B 1 94 ? 4.344 -24.786 47.707 1.00 26.12 90 GLU B C 1
ATOM 2417 O O . GLU B 1 94 ? 5.239 -24.757 46.861 1.00 25.47 90 GLU B O 1
ATOM 2423 N N . ILE B 1 95 ? 4.466 -24.203 48.894 1.00 25.02 91 ILE B N 1
ATOM 2424 C CA . ILE B 1 95 ? 5.660 -23.438 49.231 1.00 21.09 91 ILE B CA 1
ATOM 2425 C C . ILE B 1 95 ? 6.904 -24.319 49.345 1.00 23.45 91 ILE B C 1
ATOM 2426 O O . ILE B 1 95 ? 7.964 -23.969 48.823 1.00 23.06 91 ILE B O 1
ATOM 2431 N N . SER B 1 96 ? 6.769 -25.463 50.012 1.00 21.29 92 SER B N 1
ATOM 2432 C CA . SER B 1 96 ? 7.884 -26.394 50.167 1.00 23.81 92 SER B CA 1
ATOM 2433 C C . SER B 1 96 ? 8.514 -26.727 48.820 1.00 24.87 92 SER B C 1
ATOM 2434 O O . SER B 1 96 ? 9.737 -26.718 48.676 1.00 23.18 92 SER B O 1
ATOM 2437 N N . ARG B 1 97 ? 7.669 -27.023 47.837 1.00 24.10 93 ARG B N 1
ATOM 2438 C CA . ARG B 1 97 ? 8.141 -27.407 46.511 1.00 23.77 93 ARG B CA 1
ATOM 2439 C C . ARG B 1 97 ? 8.807 -26.239 45.785 1.00 25.08 93 ARG B C 1
ATOM 2440 O O . ARG B 1 97 ? 9.809 -26.423 45.091 1.00 25.47 93 ARG B O 1
ATOM 2448 N N . LEU B 1 98 ? 8.254 -25.040 45.953 1.00 22.80 94 LEU B N 1
ATOM 2449 C CA . LEU B 1 98 ? 8.872 -23.835 45.406 1.00 23.45 94 LEU B CA 1
ATOM 2450 C C . LEU B 1 98 ? 10.290 -23.664 45.945 1.00 25.68 94 LEU B C 1
ATOM 2451 O O . LEU B 1 98 ? 11.231 -23.421 45.185 1.00 26.30 94 LEU B O 1
ATOM 2456 N N . ILE B 1 99 ? 10.442 -23.794 47.259 1.00 22.88 95 ILE B N 1
ATOM 2457 C CA . ILE B 1 99 ? 11.748 -23.632 47.890 1.00 26.78 95 ILE B CA 1
ATOM 2458 C C . ILE B 1 99 ? 12.735 -24.670 47.368 1.00 24.80 95 ILE B C 1
ATOM 2459 O O . ILE B 1 99 ? 13.876 -24.345 47.037 1.00 27.63 95 ILE B O 1
ATOM 2464 N N . GLY B 1 100 ? 12.287 -25.917 47.287 1.00 24.74 96 GLY B N 1
ATOM 2465 C CA . GLY B 1 100 ? 13.111 -26.987 46.755 1.00 28.88 96 GLY B CA 1
ATOM 2466 C C . GLY B 1 100 ? 13.592 -26.708 45.342 1.00 30.95 96 GLY B C 1
ATOM 2467 O O . GLY B 1 100 ? 14.768 -26.902 45.031 1.00 30.55 96 GLY B O 1
ATOM 2468 N N . ARG B 1 101 ? 12.685 -26.253 44.482 1.00 27.17 97 ARG B N 1
ATOM 2469 C CA . ARG B 1 101 ? 13.060 -25.888 43.120 1.00 31.35 97 ARG B CA 1
ATOM 2470 C C . ARG B 1 101 ? 14.065 -24.742 43.123 1.00 28.86 97 ARG B C 1
ATOM 2471 O O . ARG B 1 101 ? 15.082 -24.791 42.433 1.00 33.64 97 ARG B O 1
ATOM 2479 N N . SER B 1 102 ? 13.774 -23.713 43.909 1.00 27.97 98 SER B N 1
ATOM 2480 C CA . SER B 1 102 ? 14.601 -22.513 43.930 1.00 29.29 98 SER B CA 1
ATOM 2481 C C . SER B 1 102 ? 16.047 -22.805 44.318 1.00 27.25 98 SER B C 1
ATOM 2482 O O . SER B 1 102 ? 16.976 -22.311 43.684 1.00 33.18 98 SER B O 1
ATOM 2485 N N . LEU B 1 103 ? 16.240 -23.611 45.356 1.00 29.96 99 LEU B N 1
ATOM 2486 C CA . LEU B 1 103 ? 17.587 -23.880 45.855 1.00 29.53 99 LEU B CA 1
ATOM 2487 C C . LEU B 1 103 ? 18.396 -24.806 44.942 1.00 35.54 99 LEU B C 1
ATOM 2488 O O . LEU B 1 103 ? 19.600 -24.612 44.765 1.00 36.68 99 LEU B O 1
ATOM 2493 N N . ARG B 1 104 ? 17.734 -25.802 44.359 1.00 31.29 100 ARG B N 1
ATOM 2494 C CA . ARG B 1 104 ? 18.411 -26.751 43.476 1.00 33.08 100 ARG B CA 1
ATOM 2495 C C . ARG B 1 104 ? 18.930 -26.084 42.204 1.00 36.73 100 ARG B C 1
ATOM 2496 O O . ARG B 1 104 ? 19.871 -26.571 41.577 1.00 39.06 100 ARG B O 1
ATOM 2504 N N . ALA B 1 105 ? 18.316 -24.968 41.828 1.00 35.32 101 ALA B N 1
ATOM 2505 C CA . ALA B 1 105 ? 18.678 -24.275 40.595 1.00 39.62 101 ALA B CA 1
ATOM 2506 C C . ALA B 1 105 ? 20.110 -23.740 40.607 1.00 38.59 101 ALA B C 1
ATOM 2507 O O . ALA B 1 105 ? 20.723 -23.576 39.553 1.00 40.95 101 ALA B O 1
ATOM 2509 N N . CYS B 1 106 ? 20.645 -23.476 41.795 1.00 38.35 102 CYS B N 1
ATOM 2510 C CA . CYS B 1 106 ? 21.966 -22.864 41.904 1.00 37.40 102 CYS B CA 1
ATOM 2511 C C . CYS B 1 106 ? 23.016 -23.755 42.558 1.00 43.89 102 CYS B C 1
ATOM 2512 O O . CYS B 1 106 ? 24.097 -23.288 42.915 1.00 47.52 102 CYS B O 1
ATOM 2515 N N . ILE B 1 107 ? 22.703 -25.035 42.711 1.00 41.81 103 ILE B N 1
ATOM 2516 C CA . ILE B 1 107 ? 23.669 -25.972 43.269 1.00 48.24 103 ILE B CA 1
ATOM 2517 C C . ILE B 1 107 ? 23.908 -27.147 42.325 1.00 48.35 103 ILE B C 1
ATOM 2518 O O . ILE B 1 107 ? 22.965 -27.746 41.810 1.00 51.29 103 ILE B O 1
ATOM 2523 N N . ASP B 1 108 ? 25.179 -27.456 42.091 1.00 52.15 104 ASP B N 1
ATOM 2524 C CA . ASP B 1 108 ? 25.556 -28.588 41.255 1.00 57.22 104 ASP B CA 1
ATOM 2525 C C . ASP B 1 108 ? 25.583 -29.860 42.096 1.00 57.84 104 ASP B C 1
ATOM 2526 O O . ASP B 1 108 ? 26.559 -30.136 42.794 1.00 56.09 104 ASP B O 1
ATOM 2531 N N . LEU B 1 109 ? 24.503 -30.631 42.022 1.00 56.70 105 LEU B N 1
ATOM 2532 C CA . LEU B 1 109 ? 24.338 -31.812 42.863 1.00 57.75 105 LEU B CA 1
ATOM 2533 C C . LEU B 1 109 ? 25.377 -32.897 42.581 1.00 64.02 105 LEU B C 1
ATOM 2534 O O . LEU B 1 109 ? 25.513 -33.849 43.349 1.00 65.26 105 LEU B O 1
ATOM 2539 N N . ALA B 1 110 ? 26.109 -32.749 41.481 1.00 64.67 106 ALA B N 1
ATOM 2540 C CA . ALA B 1 110 ? 27.180 -33.684 41.148 1.00 65.39 106 ALA B CA 1
ATOM 2541 C C . ALA B 1 110 ? 28.453 -33.320 41.902 1.00 64.98 106 ALA B C 1
ATOM 2542 O O . ALA B 1 110 ? 29.243 -34.189 42.267 1.00 68.55 106 ALA B O 1
ATOM 2544 N N . ALA B 1 111 ? 28.643 -32.025 42.130 1.00 64.19 107 ALA B N 1
ATOM 2545 C CA . ALA B 1 111 ? 29.794 -31.537 42.874 1.00 67.71 107 ALA B CA 1
ATOM 2546 C C . ALA B 1 111 ? 29.598 -31.775 44.368 1.00 68.40 107 ALA B C 1
ATOM 2547 O O . ALA B 1 111 ? 30.547 -31.710 45.150 1.00 68.71 107 ALA B O 1
ATOM 2549 N N . LEU B 1 112 ? 28.357 -32.050 44.755 1.00 65.67 108 LEU B N 1
ATOM 2550 C CA . LEU B 1 112 ? 28.017 -32.262 46.155 1.00 63.97 108 LEU B CA 1
ATOM 2551 C C . LEU B 1 112 ? 28.354 -33.684 46.587 1.00 67.72 108 LEU B C 1
ATOM 2552 O O . LEU B 1 112 ? 28.425 -33.979 47.779 1.00 68.50 108 LEU B O 1
ATOM 2557 N N . GLY B 1 113 ? 28.569 -34.561 45.612 1.00 67.18 109 GLY B N 1
ATOM 2558 C CA . GLY B 1 113 ? 28.784 -35.968 45.897 1.00 73.37 109 GLY B CA 1
ATOM 2559 C C . GLY B 1 113 ? 27.477 -36.615 46.309 1.00 70.71 109 GLY B C 1
ATOM 2560 O O . GLY B 1 113 ? 26.417 -36.003 46.188 1.00 72.28 109 GLY B O 1
ATOM 2561 N N . GLU B 1 114 ? 27.541 -37.849 46.797 1.00 71.93 110 GLU B N 1
ATOM 2562 C CA . GLU B 1 114 ? 26.334 -38.550 47.225 1.00 75.20 110 GLU B CA 1
ATOM 2563 C C . GLU B 1 114 ? 25.879 -38.112 48.614 1.00 76.07 110 GLU B C 1
ATOM 2564 O O . GLU B 1 114 ? 25.708 -38.935 49.513 1.00 75.50 110 GLU B O 1
ATOM 2570 N N . ASN B 1 115 ? 25.680 -36.807 48.773 1.00 74.07 111 ASN B N 1
ATOM 2571 C CA . ASN B 1 115 ? 25.212 -36.239 50.030 1.00 69.38 111 ASN B CA 1
ATOM 2572 C C . ASN B 1 115 ? 23.762 -35.785 49.927 1.00 65.46 111 ASN B C 1
ATOM 2573 O O . ASN B 1 115 ? 23.230 -35.624 48.829 1.00 62.82 111 ASN B O 1
ATOM 2578 N N . THR B 1 116 ? 23.125 -35.579 51.074 1.00 64.05 112 THR B N 1
ATOM 2579 C CA . THR B 1 116 ? 21.768 -35.051 51.109 1.00 56.99 112 THR B CA 1
ATOM 2580 C C . THR B 1 116 ? 21.686 -33.830 52.018 1.00 55.25 112 THR B C 1
ATOM 2581 O O . THR B 1 116 ? 22.125 -33.868 53.169 1.00 47.46 112 THR B O 1
ATOM 2585 N N . ILE B 1 117 ? 21.128 -32.746 51.492 1.00 46.97 113 ILE B N 1
ATOM 2586 C CA . ILE B 1 117 ? 20.925 -31.538 52.278 1.00 40.42 113 ILE B CA 1
ATOM 2587 C C . ILE B 1 117 ? 19.436 -31.283 52.472 1.00 39.40 113 ILE B C 1
ATOM 2588 O O . ILE B 1 117 ? 18.706 -31.054 51.507 1.00 44.28 113 ILE B O 1
ATOM 2593 N N . ALA B 1 118 ? 18.988 -31.337 53.722 1.00 34.49 114 ALA B N 1
ATOM 2594 C CA . ALA B 1 118 ? 17.584 -31.105 54.041 1.00 32.66 114 ALA B CA 1
ATOM 2595 C C . ALA B 1 118 ? 17.367 -29.673 54.516 1.00 30.23 114 ALA B C 1
ATOM 2596 O O . ALA B 1 118 ? 17.869 -29.275 55.566 1.00 32.19 114 ALA B O 1
ATOM 2598 N N . ILE B 1 119 ? 16.619 -28.906 53.731 1.00 29.18 115 ILE B N 1
ATOM 2599 C CA . ILE B 1 119 ? 16.327 -27.516 54.052 1.00 25.71 115 ILE B CA 1
ATOM 2600 C C . ILE B 1 119 ? 15.015 -27.406 54.818 1.00 26.76 115 ILE B C 1
ATOM 2601 O O . ILE B 1 119 ? 13.985 -27.912 54.375 1.00 28.60 115 ILE B O 1
ATOM 2606 N N . ASP B 1 120 ? 15.060 -26.745 55.969 1.00 24.96 116 ASP B N 1
ATOM 2607 C CA . ASP B 1 120 ? 13.872 -26.543 56.787 1.00 24.42 116 ASP B CA 1
ATOM 2608 C C . ASP B 1 120 ? 13.624 -25.061 57.024 1.00 25.24 116 ASP B C 1
ATOM 2609 O O . ASP B 1 120 ? 14.494 -24.353 57.525 1.00 25.13 116 ASP B O 1
ATOM 2614 N N . CYS B 1 121 ? 12.434 -24.597 56.659 1.00 24.45 117 CYS B N 1
ATOM 2615 C CA . CYS B 1 121 ? 12.059 -23.204 56.877 1.00 23.35 117 CYS B CA 1
ATOM 2616 C C . CYS B 1 121 ? 10.830 -23.128 57.762 1.00 25.52 117 CYS B C 1
ATOM 2617 O O . CYS B 1 121 ? 9.720 -23.445 57.339 1.00 24.63 117 CYS B O 1
ATOM 2620 N N . ASP B 1 122 ? 11.036 -22.707 59.001 1.00 25.97 118 ASP B N 1
ATOM 2621 C CA . ASP B 1 122 ? 9.948 -22.633 59.956 1.00 22.46 118 ASP B CA 1
ATOM 2622 C C . ASP B 1 122 ? 9.653 -21.185 60.317 1.00 25.17 118 ASP B C 1
ATOM 2623 O O . ASP B 1 122 ? 10.485 -20.495 60.908 1.00 23.99 118 ASP B O 1
ATOM 2628 N N . VAL B 1 123 ? 8.465 -20.729 59.935 1.00 22.49 119 VAL B N 1
ATOM 2629 C CA . VAL B 1 123 ? 8.057 -19.351 60.159 1.00 25.23 119 VAL B CA 1
ATOM 2630 C C . VAL B 1 123 ? 7.693 -19.126 61.618 1.00 24.65 119 VAL B C 1
ATOM 2631 O O . VAL B 1 123 ? 6.773 -19.755 62.140 1.00 23.98 119 VAL B O 1
ATOM 2635 N N . LEU B 1 124 ? 8.416 -18.223 62.272 1.00 25.66 120 LEU B N 1
ATOM 2636 C CA . LEU B 1 124 ? 8.154 -17.900 63.669 1.00 22.90 120 LEU B CA 1
ATOM 2637 C C . LEU B 1 124 ? 7.106 -16.798 63.764 1.00 25.70 120 LEU B C 1
ATOM 2638 O O . LEU B 1 124 ? 6.290 -16.780 64.684 1.00 24.35 120 LEU B O 1
ATOM 2643 N N . GLN B 1 125 ? 7.144 -15.875 62.809 1.00 23.26 121 GLN B N 1
ATOM 2644 C CA . GLN B 1 125 ? 6.136 -14.824 62.716 1.00 28.60 121 GLN B CA 1
ATOM 2645 C C . GLN B 1 125 ? 5.871 -14.473 61.259 1.00 22.76 121 GLN B C 1
ATOM 2646 O O . GLN B 1 125 ? 6.801 -14.295 60.476 1.00 23.42 121 GLN B O 1
ATOM 2652 N N . ALA B 1 126 ? 4.595 -14.374 60.905 1.00 27.74 122 ALA B N 1
ATOM 2653 C CA . ALA B 1 126 ? 4.198 -14.129 59.525 1.00 24.11 122 ALA B CA 1
ATOM 2654 C C . ALA B 1 126 ? 3.536 -12.768 59.364 1.00 28.87 122 ALA B C 1
ATOM 2655 O O . ALA B 1 126 ? 2.454 -12.526 59.897 1.00 29.62 122 ALA B O 1
ATOM 2657 N N . ASP B 1 127 ? 4.199 -11.884 58.625 1.00 24.52 123 ASP B N 1
ATOM 2658 C CA . ASP B 1 127 ? 3.646 -10.576 58.309 1.00 27.34 123 ASP B CA 1
ATOM 2659 C C . ASP B 1 127 ? 3.840 -10.293 56.822 1.00 26.27 123 ASP B C 1
ATOM 2660 O O . ASP B 1 127 ? 4.194 -9.182 56.434 1.00 24.69 123 ASP B O 1
ATOM 2665 N N . GLY B 1 128 ? 3.613 -11.313 55.998 1.00 24.06 124 GLY B N 1
ATOM 2666 C CA . GLY B 1 128 ? 3.763 -11.193 54.559 1.00 27.46 124 GLY B CA 1
ATOM 2667 C C . GLY B 1 128 ? 5.171 -11.503 54.086 1.00 27.62 124 GLY B C 1
ATOM 2668 O O . GLY B 1 128 ? 6.146 -11.221 54.781 1.00 25.55 124 GLY B O 1
ATOM 2669 N N . GLY B 1 129 ? 5.278 -12.092 52.900 1.00 20.78 125 GLY B N 1
ATOM 2670 C CA . GLY B 1 129 ? 6.571 -12.385 52.307 1.00 21.47 125 GLY B CA 1
ATOM 2671 C C . GLY B 1 129 ? 7.352 -13.477 53.016 1.00 25.06 125 GLY B C 1
ATOM 2672 O O . GLY B 1 129 ? 8.585 -13.490 52.981 1.00 24.97 125 GLY B O 1
ATOM 2673 N N . THR B 1 130 ? 6.645 -14.402 53.658 1.00 20.16 126 THR B N 1
ATOM 2674 C CA . THR B 1 130 ? 7.314 -15.462 54.411 1.00 20.34 126 THR B CA 1
ATOM 2675 C C . THR B 1 130 ? 8.045 -16.450 53.505 1.00 22.06 126 THR B C 1
ATOM 2676 O O . THR B 1 130 ? 9.122 -16.934 53.854 1.00 21.09 126 THR B O 1
ATOM 2680 N N . ARG B 1 131 ? 7.474 -16.745 52.339 1.00 18.20 127 ARG B N 1
ATOM 2681 C CA . ARG B 1 131 ? 8.101 -17.707 51.440 1.00 20.98 127 ARG B CA 1
ATOM 2682 C C . ARG B 1 131 ? 9.329 -17.123 50.743 1.00 18.23 127 ARG B C 1
ATOM 2683 O O . ARG B 1 131 ? 10.292 -17.839 50.468 1.00 18.71 127 ARG B O 1
ATOM 2691 N N . THR B 1 132 ? 9.300 -15.825 50.463 1.00 15.10 128 THR B N 1
ATOM 2692 C CA . THR B 1 132 ? 10.448 -15.175 49.833 1.00 19.84 128 THR B CA 1
ATOM 2693 C C . THR B 1 132 ? 11.568 -14.934 50.847 1.00 20.27 128 THR B C 1
ATOM 2694 O O . THR B 1 132 ? 12.749 -15.104 50.537 1.00 17.67 128 THR B O 1
ATOM 2698 N N . ALA B 1 133 ? 11.193 -14.543 52.059 1.00 18.68 129 ALA B N 1
ATOM 2699 C CA . ALA B 1 133 ? 12.165 -14.431 53.142 1.00 22.80 129 ALA B CA 1
ATOM 2700 C C . ALA B 1 133 ? 12.806 -15.798 53.385 1.00 20.26 129 ALA B C 1
ATOM 2701 O O . ALA B 1 133 ? 14.023 -15.910 53.523 1.00 23.41 129 ALA B O 1
ATOM 2703 N N . ALA B 1 134 ? 11.977 -16.838 53.405 1.00 22.09 130 ALA B N 1
ATOM 2704 C CA . ALA B 1 134 ? 12.451 -18.203 53.622 1.00 22.67 130 ALA B CA 1
ATOM 2705 C C . ALA B 1 134 ? 13.479 -18.629 52.578 1.00 24.47 130 ALA B C 1
ATOM 2706 O O . ALA B 1 134 ? 14.507 -19.217 52.917 1.00 25.29 130 ALA B O 1
ATOM 2708 N N . ILE B 1 135 ? 13.199 -18.343 51.310 1.00 23.36 131 ILE B N 1
ATOM 2709 C CA . ILE B 1 135 ? 14.127 -18.690 50.237 1.00 21.48 131 ILE B CA 1
ATOM 2710 C C . ILE B 1 135 ? 15.444 -17.935 50.387 1.00 20.01 131 ILE B C 1
ATOM 2711 O O . ILE B 1 135 ? 16.524 -18.510 50.251 1.00 24.01 131 ILE B O 1
ATOM 2716 N N . THR B 1 136 ? 15.341 -16.643 50.675 1.00 21.94 132 THR B N 1
ATOM 2717 C CA . THR B 1 136 ? 16.512 -15.787 50.827 1.00 20.98 132 THR B CA 1
ATOM 2718 C C . THR B 1 136 ? 17.413 -16.263 51.966 1.00 24.38 132 THR B C 1
ATOM 2719 O O . THR B 1 136 ? 18.638 -16.289 51.833 1.00 23.93 132 THR B O 1
ATOM 2723 N N . GLY B 1 137 ? 16.799 -16.646 53.080 1.00 21.03 133 GLY B N 1
ATOM 2724 C CA . GLY B 1 137 ? 17.541 -17.122 54.233 1.00 26.20 133 GLY B CA 1
ATOM 2725 C C . GLY B 1 137 ? 18.029 -18.546 54.056 1.00 27.41 133 GLY B C 1
ATOM 2726 O O . GLY B 1 137 ? 19.114 -18.903 54.518 1.00 29.55 133 GLY B O 1
ATOM 2727 N N . ALA B 1 138 ? 17.224 -19.364 53.385 1.00 24.57 134 ALA B N 1
ATOM 2728 C CA . ALA B 1 138 ? 17.589 -20.748 53.122 1.00 22.56 134 ALA B CA 1
ATOM 2729 C C . ALA B 1 138 ? 18.872 -20.840 52.304 1.00 28.33 134 ALA B C 1
ATOM 2730 O O . ALA B 1 138 ? 19.665 -21.763 52.492 1.00 27.76 134 ALA B O 1
ATOM 2732 N N . TYR B 1 139 ? 19.085 -19.887 51.399 1.00 21.66 135 TYR B N 1
ATOM 2733 C CA . TYR B 1 139 ? 20.299 -19.917 50.593 1.00 26.33 135 TYR B CA 1
ATOM 2734 C C . TYR B 1 139 ? 21.549 -19.719 51.443 1.00 25.53 135 TYR B C 1
ATOM 2735 O O . TYR B 1 139 ? 22.563 -20.381 51.226 1.00 26.68 135 TYR B O 1
ATOM 2744 N N . VAL B 1 140 ? 21.479 -18.791 52.392 1.00 25.79 136 VAL B N 1
ATOM 2745 C CA . VAL B 1 140 ? 22.594 -18.546 53.299 1.00 27.09 136 VAL B CA 1
ATOM 2746 C C . VAL B 1 140 ? 22.886 -19.802 54.119 1.00 32.30 136 VAL B C 1
ATOM 2747 O O . VAL B 1 140 ? 24.042 -20.186 54.293 1.00 32.88 136 VAL B O 1
ATOM 2751 N N . ALA B 1 141 ? 21.827 -20.442 54.609 1.00 26.25 137 ALA B N 1
ATOM 2752 C CA . ALA B 1 141 ? 21.955 -21.694 55.343 1.00 28.47 137 ALA B CA 1
ATOM 2753 C C . ALA B 1 141 ? 22.603 -22.755 54.463 1.00 28.18 137 ALA B C 1
ATOM 2754 O O . ALA B 1 141 ? 23.442 -23.530 54.922 1.00 32.30 137 ALA B O 1
ATOM 2756 N N . LEU B 1 142 ? 22.210 -22.783 53.194 1.00 26.77 138 LEU B N 1
ATOM 2757 C CA . LEU B 1 142 ? 22.775 -23.725 52.238 1.00 30.05 138 LEU B CA 1
ATOM 2758 C C . LEU B 1 142 ? 24.264 -23.466 52.035 1.00 33.47 138 LEU B C 1
ATOM 2759 O O . LEU B 1 142 ? 25.059 -24.402 51.934 1.00 30.99 138 LEU B O 1
ATOM 2764 N N . ALA B 1 143 ? 24.635 -22.190 51.975 1.00 30.37 139 ALA B N 1
ATOM 2765 C CA . ALA B 1 143 ? 26.032 -21.806 51.818 1.00 31.83 139 ALA B CA 1
ATOM 2766 C C . ALA B 1 143 ? 26.862 -22.313 52.995 1.00 35.10 139 ALA B C 1
ATOM 2767 O O . ALA B 1 143 ? 27.954 -22.849 52.810 1.00 35.55 139 ALA B O 1
ATOM 2769 N N . ASP B 1 144 ? 26.334 -22.143 54.202 1.00 33.40 140 ASP B N 1
ATOM 2770 C CA . ASP B 1 144 ? 27.013 -22.603 55.408 1.00 35.30 140 ASP B CA 1
ATOM 2771 C C . ASP B 1 144 ? 27.152 -24.120 55.437 1.00 34.91 140 ASP B C 1
ATOM 2772 O O . ASP B 1 144 ? 28.197 -24.645 55.818 1.00 40.78 140 ASP B O 1
ATOM 2777 N N . ALA B 1 145 ? 26.097 -24.822 55.038 1.00 35.00 141 ALA B N 1
ATOM 2778 C CA . ALA B 1 145 ? 26.133 -26.278 54.974 1.00 36.44 141 ALA B CA 1
ATOM 2779 C C . ALA B 1 145 ? 27.216 -26.748 54.006 1.00 42.14 141 ALA B C 1
ATOM 2780 O O . ALA B 1 145 ? 27.923 -27.719 54.274 1.00 42.36 141 ALA B O 1
ATOM 2782 N N . VAL B 1 146 ? 27.336 -26.054 52.878 1.00 33.24 142 VAL B N 1
ATOM 2783 C CA . VAL B 1 146 ? 28.365 -26.362 51.890 1.00 42.98 142 VAL B CA 1
ATOM 2784 C C . VAL B 1 146 ? 29.755 -26.083 52.457 1.00 46.14 142 VAL B C 1
ATOM 2785 O O . VAL B 1 146 ? 30.675 -26.880 52.285 1.00 48.11 142 VAL B O 1
ATOM 2789 N N . THR B 1 147 ? 29.898 -24.945 53.129 1.00 41.18 143 THR B N 1
ATOM 2790 C CA . THR B 1 147 ? 31.140 -24.616 53.817 1.00 43.40 143 THR B CA 1
ATOM 2791 C C . THR B 1 147 ? 31.499 -25.729 54.797 1.00 50.16 143 THR B C 1
ATOM 2792 O O . THR B 1 147 ? 32.659 -26.122 54.910 1.00 51.18 143 THR B O 1
ATOM 2796 N N . TYR B 1 148 ? 30.487 -26.238 55.496 1.00 46.90 144 TYR B N 1
ATOM 2797 C CA . TYR B 1 148 ? 30.669 -27.313 56.467 1.00 50.59 144 TYR B CA 1
ATOM 2798 C C . TYR B 1 148 ? 31.144 -28.597 55.796 1.00 51.78 144 TYR B C 1
ATOM 2799 O O . TYR B 1 148 ? 32.126 -29.203 56.223 1.00 53.09 144 TYR B O 1
ATOM 2808 N N . LEU B 1 149 ? 30.436 -29.011 54.749 1.00 51.32 145 LEU B N 1
ATOM 2809 C CA . LEU B 1 149 ? 30.802 -30.203 53.995 1.00 53.76 145 LEU B CA 1
ATOM 2810 C C . LEU B 1 149 ? 32.208 -30.084 53.420 1.00 59.16 145 LEU B C 1
ATOM 2811 O O . LEU B 1 149 ? 32.940 -31.070 53.338 1.00 62.12 145 LEU B O 1
ATOM 2816 N N . SER B 1 150 ? 32.578 -28.871 53.021 1.00 56.29 146 SER B N 1
ATOM 2817 C CA . SER B 1 150 ? 33.900 -28.623 52.461 1.00 58.21 146 SER B CA 1
ATOM 2818 C C . SER B 1 150 ? 34.984 -28.882 53.502 1.00 59.37 146 SER B C 1
ATOM 2819 O O . SER B 1 150 ? 35.968 -29.570 53.230 1.00 59.46 146 SER B O 1
ATOM 2822 N N . ALA B 1 151 ? 34.795 -28.327 54.695 1.00 53.66 147 ALA B N 1
ATOM 2823 C CA . ALA B 1 151 ? 35.738 -28.526 55.788 1.00 59.37 147 ALA B CA 1
ATOM 2824 C C . ALA B 1 151 ? 35.904 -30.010 56.097 1.00 60.26 147 ALA B C 1
ATOM 2825 O O . ALA B 1 151 ? 37.018 -30.491 56.304 1.00 64.28 147 ALA B O 1
ATOM 2827 N N . ALA B 1 152 ? 34.788 -30.731 56.122 1.00 60.23 148 ALA B N 1
ATOM 2828 C CA . ALA B 1 152 ? 34.799 -32.161 56.404 1.00 60.21 148 ALA B CA 1
ATOM 2829 C C . ALA B 1 152 ? 35.257 -32.964 55.191 1.00 58.85 148 ALA B C 1
ATOM 2830 O O . ALA B 1 152 ? 35.272 -34.195 55.220 1.00 63.49 148 ALA B O 1
ATOM 2832 N N . GLY B 1 153 ? 35.629 -32.259 54.128 1.00 58.25 149 GLY B N 1
ATOM 2833 C CA . GLY B 1 153 ? 36.096 -32.897 52.911 1.00 58.66 149 GLY B CA 1
ATOM 2834 C C . GLY B 1 153 ? 35.163 -33.987 52.420 1.00 63.60 149 GLY B C 1
ATOM 2835 O O . GLY B 1 153 ? 35.549 -35.152 52.336 1.00 66.31 149 GLY B O 1
ATOM 2836 N N . LYS B 1 154 ? 33.930 -33.608 52.097 1.00 63.76 150 LYS B N 1
ATOM 2837 C CA . LYS B 1 154 ? 32.946 -34.559 51.591 1.00 64.04 150 LYS B CA 1
ATOM 2838 C C . LYS B 1 154 ? 32.384 -34.125 50.241 1.00 65.18 150 LYS B C 1
ATOM 2839 O O . LYS B 1 154 ? 31.532 -34.802 49.667 1.00 67.41 150 LYS B O 1
ATOM 2845 N N . LEU B 1 155 ? 32.868 -32.994 49.740 1.00 66.74 151 LEU B N 1
ATOM 2846 C CA . LEU B 1 155 ? 32.417 -32.471 48.456 1.00 65.57 151 LEU B CA 1
ATOM 2847 C C . LEU B 1 155 ? 33.237 -33.038 47.304 1.00 64.38 151 LEU B C 1
ATOM 2848 O O . LEU B 1 155 ? 34.465 -33.061 47.358 1.00 64.50 151 LEU B O 1
ATOM 2853 N N . SER B 1 156 ? 32.550 -33.495 46.262 1.00 65.69 152 SER B N 1
ATOM 2854 C CA . SER B 1 156 ? 33.218 -33.964 45.055 1.00 65.74 152 SER B CA 1
ATOM 2855 C C . SER B 1 156 ? 33.974 -32.812 44.395 1.00 70.67 152 SER B C 1
ATOM 2856 O O . SER B 1 156 ? 35.023 -33.012 43.781 1.00 71.76 152 SER B O 1
ATOM 2859 N N . ASP B 1 157 ? 33.430 -31.605 44.530 1.00 71.32 153 ASP B N 1
ATOM 2860 C CA . ASP B 1 157 ? 34.061 -30.399 44.006 1.00 67.43 153 ASP B CA 1
ATOM 2861 C C . ASP B 1 157 ? 33.957 -29.282 45.041 1.00 69.12 153 ASP B C 1
ATOM 2862 O O . ASP B 1 157 ? 32.939 -29.157 45.720 1.00 68.98 153 ASP B O 1
ATOM 2867 N N . PRO B 1 158 ? 35.016 -28.467 45.166 1.00 71.33 154 PRO B N 1
ATOM 2868 C CA . PRO B 1 158 ? 35.100 -27.427 46.201 1.00 73.13 154 PRO B CA 1
ATOM 2869 C C . PRO B 1 158 ? 34.062 -26.311 46.058 1.00 71.78 154 PRO B C 1
ATOM 2870 O O . PRO B 1 158 ? 33.851 -25.561 47.012 1.00 68.76 154 PRO B O 1
ATOM 2874 N N . ARG B 1 159 ? 33.429 -26.198 44.895 1.00 69.86 155 ARG B N 1
ATOM 2875 C CA . ARG B 1 159 ? 32.440 -25.144 44.679 1.00 64.93 155 ARG B CA 1
ATOM 2876 C C . ARG B 1 159 ? 31.170 -25.641 43.992 1.00 62.75 155 ARG B C 1
ATOM 2877 O O . ARG B 1 159 ? 30.978 -25.416 42.798 1.00 61.31 155 ARG B O 1
ATOM 2885 N N . PRO B 1 160 ? 30.294 -26.315 44.754 1.00 58.67 156 PRO B N 1
ATOM 2886 C CA . PRO B 1 160 ? 29.009 -26.817 44.254 1.00 54.21 156 PRO B CA 1
ATOM 2887 C C . PRO B 1 160 ? 28.031 -25.692 43.923 1.00 51.67 156 PRO B C 1
ATOM 2888 O O . PRO B 1 160 ? 27.168 -25.871 43.065 1.00 49.92 156 PRO B O 1
ATOM 2892 N N . LEU B 1 161 ? 28.154 -24.555 44.602 1.00 46.20 157 LEU B N 1
ATOM 2893 C CA . LEU B 1 161 ? 27.253 -23.432 44.361 1.00 46.22 157 LEU B CA 1
ATOM 2894 C C . LEU B 1 161 ? 27.700 -22.619 43.150 1.00 47.28 157 LEU B C 1
ATOM 2895 O O . LEU B 1 161 ? 28.822 -22.115 43.110 1.00 53.82 157 LEU B O 1
ATOM 2900 N N . SER B 1 162 ? 26.819 -22.495 42.163 1.00 45.51 158 SER B N 1
ATOM 2901 C CA . SER B 1 162 ? 27.147 -21.785 40.933 1.00 43.80 158 SER B CA 1
ATOM 2902 C C . SER B 1 162 ? 26.564 -20.375 40.911 1.00 44.40 158 SER B C 1
ATOM 2903 O O . SER B 1 162 ? 26.920 -19.561 40.057 1.00 46.76 158 SER B O 1
ATOM 2906 N N . CYS B 1 163 ? 25.668 -20.092 41.851 1.00 38.80 159 CYS B N 1
ATOM 2907 C CA . CYS B 1 163 ? 25.072 -18.763 41.968 1.00 40.00 159 CYS B CA 1
ATOM 2908 C C . CYS B 1 163 ? 24.324 -18.598 43.285 1.00 39.04 159 CYS B C 1
ATOM 2909 O O . CYS B 1 163 ? 24.028 -19.577 43.971 1.00 38.21 159 CYS B O 1
ATOM 2912 N N . ALA B 1 164 ? 24.024 -17.352 43.635 1.00 31.79 160 ALA B N 1
ATOM 2913 C CA . ALA B 1 164 ? 23.272 -17.064 44.848 1.00 32.03 160 ALA B CA 1
ATOM 2914 C C . ALA B 1 164 ? 21.788 -16.885 44.534 1.00 34.42 160 ALA B C 1
ATOM 2915 O O . ALA B 1 164 ? 21.425 -16.381 43.473 1.00 33.32 160 ALA B O 1
ATOM 2917 N N . ILE B 1 165 ? 20.938 -17.306 45.463 1.00 29.45 161 ILE B N 1
ATOM 2918 C CA . ILE B 1 165 ? 19.495 -17.250 45.274 1.00 29.96 161 ILE B CA 1
ATOM 2919 C C . ILE B 1 165 ? 18.843 -16.279 46.253 1.00 31.66 161 ILE B C 1
ATOM 2920 O O . ILE B 1 165 ? 19.130 -16.299 47.451 1.00 25.18 161 ILE B O 1
ATOM 2925 N N . ALA B 1 166 ? 17.968 -15.426 45.732 1.00 24.03 162 ALA B N 1
ATOM 2926 C CA . ALA B 1 166 ? 17.185 -14.530 46.568 1.00 25.42 162 ALA B CA 1
ATOM 2927 C C . ALA B 1 166 ? 15.784 -14.400 45.994 1.00 25.53 162 ALA B C 1
ATOM 2928 O O . ALA B 1 166 ? 15.546 -14.744 44.838 1.00 24.43 162 ALA B O 1
ATOM 2930 N N . ALA B 1 167 ? 14.857 -13.901 46.801 1.00 22.35 163 ALA B N 1
ATOM 2931 C CA . ALA B 1 167 ? 13.472 -13.801 46.365 1.00 21.84 163 ALA B CA 1
ATOM 2932 C C . ALA B 1 167 ? 12.741 -12.711 47.122 1.00 24.07 163 ALA B C 1
ATOM 2933 O O . ALA B 1 167 ? 13.068 -12.412 48.272 1.00 23.93 163 ALA B O 1
ATOM 2935 N N . VAL B 1 168 ? 11.749 -12.114 46.471 1.00 23.62 164 VAL B N 1
ATOM 2936 C CA . VAL B 1 168 ? 10.982 -11.046 47.086 1.00 22.22 164 VAL B CA 1
ATOM 2937 C C . VAL B 1 168 ? 9.572 -10.976 46.508 1.00 23.30 164 VAL B C 1
ATOM 2938 O O . VAL B 1 168 ? 9.349 -11.300 45.338 1.00 22.80 164 VAL B O 1
ATOM 2942 N N . SER B 1 169 ? 8.617 -10.571 47.337 1.00 20.58 165 SER B N 1
ATOM 2943 C CA . SER B 1 169 ? 7.255 -10.366 46.872 1.00 22.56 165 SER B CA 1
ATOM 2944 C C . SER B 1 169 ? 7.138 -9.008 46.185 1.00 26.61 165 SER B C 1
ATOM 2945 O O . SER B 1 169 ? 7.878 -8.076 46.497 1.00 24.13 165 SER B O 1
ATOM 2948 N N . VAL B 1 170 ? 6.213 -8.906 45.238 1.00 26.63 166 VAL B N 1
ATOM 2949 C CA . VAL B 1 170 ? 6.004 -7.664 44.506 1.00 27.22 166 VAL B CA 1
ATOM 2950 C C . VAL B 1 170 ? 4.570 -7.619 44.010 1.00 23.35 166 VAL B C 1
ATOM 2951 O O . VAL B 1 170 ? 3.980 -8.657 43.725 1.00 23.17 166 VAL B O 1
ATOM 2955 N N . GLY B 1 171 ? 3.996 -6.425 43.923 1.00 21.09 167 GLY B N 1
ATOM 2956 C CA . GLY B 1 171 ? 2.635 -6.309 43.434 1.00 22.95 167 GLY B CA 1
ATOM 2957 C C . GLY B 1 171 ? 2.122 -4.892 43.277 1.00 27.56 167 GLY B C 1
ATOM 2958 O O . GLY B 1 171 ? 2.800 -3.923 43.621 1.00 24.12 167 GLY B O 1
ATOM 2959 N N . VAL B 1 172 ? 0.912 -4.777 42.743 1.00 26.68 168 VAL B N 1
ATOM 2960 C CA . VAL B 1 172 ? 0.250 -3.488 42.625 1.00 29.21 168 VAL B CA 1
ATOM 2961 C C . VAL B 1 172 ? -0.655 -3.280 43.832 1.00 27.56 168 VAL B C 1
ATOM 2962 O O . VAL B 1 172 ? -1.610 -4.026 44.044 1.00 27.13 168 VAL B O 1
ATOM 2966 N N . VAL B 1 173 ? -0.332 -2.272 44.632 1.00 29.23 169 VAL B N 1
ATOM 2967 C CA . VAL B 1 173 ? -1.112 -1.946 45.813 1.00 27.61 169 VAL B CA 1
ATOM 2968 C C . VAL B 1 173 ? -1.446 -0.462 45.796 1.00 28.59 169 VAL B C 1
ATOM 2969 O O . VAL B 1 173 ? -0.568 0.375 45.591 1.00 28.95 169 VAL B O 1
ATOM 2973 N N . ASP B 1 174 ? -2.717 -0.140 46.008 1.00 28.00 170 ASP B N 1
ATOM 2974 C CA . ASP B 1 174 ? -3.171 1.244 45.949 1.00 33.59 170 ASP B CA 1
ATOM 2975 C C . ASP B 1 174 ? -2.779 1.903 44.623 1.00 31.37 170 ASP B C 1
ATOM 2976 O O . ASP B 1 174 ? -2.410 3.076 44.586 1.00 32.17 170 ASP B O 1
ATOM 2981 N N . GLY B 1 175 ? -2.858 1.133 43.541 1.00 31.44 171 GLY B N 1
ATOM 2982 C CA . GLY B 1 175 ? -2.591 1.642 42.206 1.00 28.33 171 GLY B CA 1
ATOM 2983 C C . GLY B 1 175 ? -1.123 1.840 41.877 1.00 28.74 171 GLY B C 1
ATOM 2984 O O . GLY B 1 175 ? -0.787 2.415 40.840 1.00 27.55 171 GLY B O 1
ATOM 2985 N N . ARG B 1 176 ? -0.248 1.360 42.755 1.00 29.08 172 ARG B N 1
ATOM 2986 C CA . ARG B 1 176 ? 1.193 1.529 42.590 1.00 30.14 172 ARG B CA 1
ATOM 2987 C C . ARG B 1 176 ? 1.931 0.203 42.725 1.00 31.75 172 ARG B C 1
ATOM 2988 O O . ARG B 1 176 ? 1.541 -0.650 43.519 1.00 28.18 172 ARG B O 1
ATOM 2996 N N . ILE B 1 177 ? 3.007 0.041 41.963 1.00 25.51 173 ILE B N 1
ATOM 2997 C CA . ILE B 1 177 ? 3.860 -1.132 42.101 1.00 28.97 173 ILE B CA 1
ATOM 2998 C C . ILE B 1 177 ? 4.761 -1.002 43.325 1.00 34.77 173 ILE B C 1
ATOM 2999 O O . ILE B 1 177 ? 5.518 -0.040 43.448 1.00 32.85 173 ILE B O 1
ATOM 3004 N N . ARG B 1 178 ? 4.672 -1.976 44.227 1.00 31.31 174 ARG B N 1
ATOM 3005 C CA . ARG B 1 178 ? 5.454 -1.963 45.460 1.00 26.95 174 ARG B CA 1
ATOM 3006 C C . ARG B 1 178 ? 6.153 -3.299 45.696 1.00 32.07 174 ARG B C 1
ATOM 3007 O O . ARG B 1 178 ? 5.727 -4.335 45.181 1.00 26.09 174 ARG B O 1
ATOM 3015 N N . VAL B 1 179 ? 7.229 -3.270 46.477 1.00 25.76 175 VAL B N 1
ATOM 3016 C CA . VAL B 1 179 ? 8.028 -4.468 46.709 1.00 28.18 175 VAL B CA 1
ATOM 3017 C C . VAL B 1 179 ? 8.076 -4.863 48.189 1.00 24.92 175 VAL B C 1
ATOM 3018 O O . VAL B 1 179 ? 8.096 -4.007 49.074 1.00 23.69 175 VAL B O 1
ATOM 3022 N N . ASP B 1 180 ? 8.083 -6.170 48.439 1.00 29.04 176 ASP B N 1
ATOM 3023 C CA . ASP B 1 180 ? 8.120 -6.717 49.792 1.00 25.79 176 ASP B CA 1
ATOM 3024 C C . ASP B 1 180 ? 6.883 -6.321 50.590 1.00 26.79 176 ASP B C 1
ATOM 3025 O O . ASP B 1 180 ? 6.955 -5.485 51.488 1.00 26.41 176 ASP B O 1
ATOM 3030 N N . LEU B 1 181 ? 5.752 -6.938 50.265 1.00 29.46 177 LEU B N 1
ATOM 3031 C CA . LEU B 1 181 ? 4.476 -6.569 50.865 1.00 30.35 177 LEU B CA 1
ATOM 3032 C C . LEU B 1 181 ? 4.246 -7.234 52.218 1.00 27.57 177 LEU B C 1
ATOM 3033 O O . LEU B 1 181 ? 4.332 -8.455 52.335 1.00 26.44 177 LEU B O 1
ATOM 3038 N N . PRO B 1 182 ? 3.948 -6.426 53.247 1.00 28.00 178 PRO B N 1
ATOM 3039 C CA . PRO B 1 182 ? 3.523 -6.971 54.539 1.00 27.84 178 PRO B CA 1
ATOM 3040 C C . PRO B 1 182 ? 2.097 -7.489 54.432 1.00 25.82 178 PRO B C 1
ATOM 3041 O O . PRO B 1 182 ? 1.482 -7.362 53.374 1.00 29.25 178 PRO B O 1
ATOM 3045 N N . TYR B 1 183 ? 1.577 -8.061 55.510 1.00 26.79 179 TYR B N 1
ATOM 3046 C CA . TYR B 1 183 ? 0.249 -8.663 55.484 1.00 32.80 179 TYR B CA 1
ATOM 3047 C C . TYR B 1 183 ? -0.820 -7.728 54.924 1.00 31.64 179 TYR B C 1
ATOM 3048 O O . TYR B 1 183 ? -1.564 -8.097 54.015 1.00 32.06 179 TYR B O 1
ATOM 3057 N N . GLU B 1 184 ? -0.895 -6.520 55.472 1.00 31.43 180 GLU B N 1
ATOM 3058 C CA . GLU B 1 184 ? -1.961 -5.584 55.118 1.00 38.49 180 GLU B CA 1
ATOM 3059 C C . GLU B 1 184 ? -1.962 -5.168 53.648 1.00 32.96 180 GLU B C 1
ATOM 3060 O O . GLU B 1 184 ? -3.024 -5.045 53.035 1.00 35.30 180 GLU B O 1
ATOM 3066 N N . GLU B 1 185 ? -0.778 -4.952 53.084 1.00 30.42 181 GLU B N 1
ATOM 3067 C CA . GLU B 1 185 ? -0.674 -4.606 51.670 1.00 33.50 181 GLU B CA 1
ATOM 3068 C C . GLU B 1 185 ? -1.050 -5.786 50.781 1.00 31.74 181 GLU B C 1
ATOM 3069 O O . GLU B 1 185 ? -1.750 -5.622 49.781 1.00 34.06 181 GLU B O 1
ATOM 3075 N N . ASP B 1 186 ? -0.580 -6.975 51.148 1.00 28.81 182 ASP B N 1
ATOM 3076 C CA . ASP B 1 186 ? -0.866 -8.181 50.378 1.00 32.31 182 ASP B CA 1
ATOM 3077 C C . ASP B 1 186 ? -2.366 -8.420 50.236 1.00 32.79 182 ASP B C 1
ATOM 3078 O O . ASP B 1 186 ? -2.861 -8.674 49.139 1.00 34.79 182 ASP B O 1
ATOM 3083 N N . SER B 1 187 ? -3.085 -8.338 51.349 1.00 31.69 183 SER B N 1
ATOM 3084 C CA . SER B 1 187 ? -4.523 -8.578 51.345 1.00 32.63 183 SER B CA 1
ATOM 3085 C C . SER B 1 187 ? -5.267 -7.516 50.542 1.00 35.99 183 SER B C 1
ATOM 3086 O O . SER B 1 187 ? -6.461 -7.650 50.278 1.00 34.29 183 SER B O 1
ATOM 3089 N N . ARG B 1 188 ? -4.548 -6.469 50.151 1.00 33.73 184 ARG B N 1
ATOM 3090 C CA . ARG B 1 188 ? -5.142 -5.312 49.491 1.00 36.29 184 ARG B CA 1
ATOM 3091 C C . ARG B 1 188 ? -4.713 -5.237 48.026 1.00 36.46 184 ARG B C 1
ATOM 3092 O O . ARG B 1 188 ? -5.290 -4.491 47.234 1.00 38.39 184 ARG B O 1
ATOM 3100 N N . ALA B 1 189 ? -3.700 -6.025 47.675 1.00 29.61 185 ALA B N 1
ATOM 3101 C CA . ALA B 1 189 ? -3.095 -5.986 46.348 1.00 31.87 185 ALA B CA 1
ATOM 3102 C C . ALA B 1 189 ? -4.059 -6.402 45.238 1.00 31.92 185 ALA B C 1
ATOM 3103 O O . ALA B 1 189 ? -4.765 -7.401 45.360 1.00 33.52 185 ALA B O 1
ATOM 3105 N N . GLU B 1 190 ? -4.083 -5.638 44.151 1.00 27.04 186 GLU B N 1
ATOM 3106 C CA . GLU B 1 190 ? -4.905 -6.005 43.006 1.00 33.48 186 GLU B CA 1
ATOM 3107 C C . GLU B 1 190 ? -4.197 -7.089 42.203 1.00 25.24 186 GLU B C 1
ATOM 3108 O O . GLU B 1 190 ? -4.837 -7.920 41.571 1.00 27.16 186 GLU B O 1
ATOM 3114 N N . VAL B 1 191 ? -2.869 -7.076 42.252 1.00 28.68 187 VAL B N 1
ATOM 3115 C CA . VAL B 1 191 ? -2.050 -8.130 41.664 1.00 26.75 187 VAL B CA 1
ATOM 3116 C C . VAL B 1 191 ? -0.785 -8.286 42.503 1.00 29.81 187 VAL B C 1
ATOM 3117 O O . VAL B 1 191 ? -0.163 -7.297 42.877 1.00 29.65 187 VAL B O 1
ATOM 3121 N N . ASP B 1 192 ? -0.407 -9.520 42.812 1.00 24.52 188 ASP B N 1
ATOM 3122 C CA . ASP B 1 192 ? 0.815 -9.746 43.579 1.00 25.34 188 ASP B CA 1
ATOM 3123 C C . ASP B 1 192 ? 1.519 -11.029 43.156 1.00 28.99 188 ASP B C 1
ATOM 3124 O O . ASP B 1 192 ? 0.921 -11.909 42.536 1.00 28.70 188 ASP B O 1
ATOM 3129 N N . MET B 1 193 ? 2.792 -11.135 43.509 1.00 25.90 189 MET B N 1
ATOM 3130 C CA . MET B 1 193 ? 3.653 -12.118 42.885 1.00 32.41 189 MET B CA 1
ATOM 3131 C C . MET B 1 193 ? 4.901 -12.361 43.720 1.00 27.51 189 MET B C 1
ATOM 3132 O O . MET B 1 193 ? 5.318 -11.498 44.489 1.00 28.14 189 MET B O 1
ATOM 3137 N N . ASN B 1 194 ? 5.492 -13.541 43.567 1.00 20.95 190 ASN B N 1
ATOM 3138 C CA . ASN B 1 194 ? 6.767 -13.849 44.200 1.00 23.64 190 ASN B CA 1
ATOM 3139 C C . ASN B 1 194 ? 7.833 -14.126 43.148 1.00 24.62 190 ASN B C 1
ATOM 3140 O O . ASN B 1 194 ? 7.658 -14.995 42.292 1.00 23.50 190 ASN B O 1
ATOM 3145 N N . VAL B 1 195 ? 8.934 -13.385 43.212 1.00 20.57 191 VAL B N 1
ATOM 3146 C CA . VAL B 1 195 ? 9.999 -13.504 42.220 1.00 20.60 191 VAL B CA 1
ATOM 3147 C C . VAL B 1 195 ? 11.273 -14.101 42.814 1.00 20.79 191 VAL B C 1
ATOM 3148 O O . VAL B 1 195 ? 11.792 -13.608 43.816 1.00 25.51 191 VAL B O 1
ATOM 3152 N N . VAL B 1 196 ? 11.766 -15.166 42.189 1.00 19.46 192 VAL B N 1
ATOM 3153 C CA . VAL B 1 196 ? 13.019 -15.798 42.584 1.00 19.97 192 VAL B CA 1
ATOM 3154 C C . VAL B 1 196 ? 14.067 -15.528 41.511 1.00 25.28 192 VAL B C 1
ATOM 3155 O O . VAL B 1 196 ? 13.830 -15.770 40.328 1.00 25.88 192 VAL B O 1
ATOM 3159 N N . ALA B 1 197 ? 15.226 -15.024 41.921 1.00 23.15 193 ALA B N 1
ATOM 3160 C CA . ALA B 1 197 ? 16.261 -14.642 40.965 1.00 27.38 193 ALA B CA 1
ATOM 3161 C C . ALA B 1 197 ? 17.659 -15.011 41.453 1.00 31.18 193 ALA B C 1
ATOM 3162 O O . ALA B 1 197 ? 17.851 -15.335 42.626 1.00 27.02 193 ALA B O 1
ATOM 3164 N N . THR B 1 198 ? 18.628 -14.964 40.542 1.00 29.88 194 THR B N 1
ATOM 3165 C CA . THR B 1 198 ? 20.023 -15.218 40.887 1.00 31.84 194 THR B CA 1
ATOM 3166 C C . THR B 1 198 ? 20.843 -13.937 40.797 1.00 35.57 194 THR B C 1
ATOM 3167 O O . THR B 1 198 ? 20.405 -12.947 40.210 1.00 34.96 194 THR B O 1
ATOM 3171 N N . ASP B 1 199 ? 22.038 -13.961 41.378 1.00 34.70 195 ASP B N 1
ATOM 3172 C CA . ASP B 1 199 ? 22.942 -12.819 41.306 1.00 37.31 195 ASP B CA 1
ATOM 3173 C C . ASP B 1 199 ? 23.739 -12.844 40.006 1.00 37.12 195 ASP B C 1
ATOM 3174 O O . ASP B 1 199 ? 24.528 -11.942 39.735 1.00 42.75 195 ASP B O 1
ATOM 3179 N N . THR B 1 200 ? 23.524 -13.883 39.206 1.00 35.16 196 THR B N 1
ATOM 3180 C CA . THR B 1 200 ? 24.218 -14.031 37.932 1.00 35.49 196 THR B CA 1
ATOM 3181 C C . THR B 1 200 ? 23.342 -13.608 36.755 1.00 37.50 196 THR B C 1
ATOM 3182 O O . THR B 1 200 ? 23.531 -14.075 35.633 1.00 41.56 196 THR B O 1
ATOM 3186 N N . GLY B 1 201 ? 22.381 -12.728 37.020 1.00 39.25 197 GLY B N 1
ATOM 3187 C CA . GLY B 1 201 ? 21.556 -12.146 35.976 1.00 40.27 197 GLY B CA 1
ATOM 3188 C C . GLY B 1 201 ? 20.553 -13.081 35.322 1.00 42.93 197 GLY B C 1
ATOM 3189 O O . GLY B 1 201 ? 20.302 -12.985 34.119 1.00 41.46 197 GLY B O 1
ATOM 3190 N N . THR B 1 202 ? 19.975 -13.986 36.106 1.00 39.26 198 THR B N 1
ATOM 3191 C CA . THR B 1 202 ? 18.951 -14.889 35.585 1.00 35.73 198 THR B CA 1
ATOM 3192 C C . THR B 1 202 ? 17.782 -15.050 36.550 1.00 33.48 198 THR B C 1
ATOM 3193 O O . THR B 1 202 ? 17.859 -14.662 37.716 1.00 32.66 198 THR B O 1
ATOM 3197 N N . LEU B 1 203 ? 16.695 -15.622 36.046 1.00 30.24 199 LEU B N 1
ATOM 3198 C CA . LEU B 1 203 ? 15.513 -15.863 36.854 1.00 29.62 199 LEU B CA 1
ATOM 3199 C C . LEU B 1 203 ? 15.428 -17.338 37.209 1.00 30.75 199 LEU B C 1
ATOM 3200 O O . LEU B 1 203 ? 15.954 -18.191 36.496 1.00 29.29 199 LEU B O 1
ATOM 3205 N N . VAL B 1 204 ? 14.762 -17.635 38.316 1.00 29.05 200 VAL B N 1
ATOM 3206 C CA . VAL B 1 204 ? 14.565 -19.015 38.723 1.00 26.67 200 VAL B CA 1
ATOM 3207 C C . VAL B 1 204 ? 13.085 -19.362 38.684 1.00 28.19 200 VAL B C 1
ATOM 3208 O O . VAL B 1 204 ? 12.702 -20.431 38.206 1.00 25.27 200 VAL B O 1
ATOM 3212 N N . GLU B 1 205 ? 12.254 -18.451 39.179 1.00 24.62 201 GLU B N 1
ATOM 3213 C CA . GLU B 1 205 ? 10.817 -18.672 39.171 1.00 22.94 201 GLU B CA 1
ATOM 3214 C C . GLU B 1 205 ? 10.013 -17.422 39.511 1.00 24.07 201 GLU B C 1
ATOM 3215 O O . GLU B 1 205 ? 10.458 -16.560 40.268 1.00 23.27 201 GLU B O 1
ATOM 3221 N N . ILE B 1 206 ? 8.827 -17.340 38.923 1.00 20.55 202 ILE B N 1
ATOM 3222 C CA . ILE B 1 206 ? 7.843 -16.328 39.257 1.00 19.81 202 ILE B CA 1
ATOM 3223 C C . ILE B 1 206 ? 6.645 -17.111 39.757 1.00 27.49 202 ILE B C 1
ATOM 3224 O O . ILE B 1 206 ? 6.147 -17.990 39.055 1.00 29.31 202 ILE B O 1
ATOM 3229 N N . GLN B 1 207 ? 6.181 -16.818 40.966 1.00 23.71 203 GLN B N 1
ATOM 3230 C CA . GLN B 1 207 ? 5.253 -17.737 41.611 1.00 30.62 203 GLN B CA 1
ATOM 3231 C C . GLN B 1 207 ? 4.090 -17.105 42.364 1.00 32.59 203 GLN B C 1
ATOM 3232 O O . GLN B 1 207 ? 4.208 -16.020 42.931 1.00 29.04 203 GLN B O 1
ATOM 3238 N N . GLY B 1 208 ? 2.963 -17.812 42.348 1.00 39.74 204 GLY B N 1
ATOM 3239 C CA . GLY B 1 208 ? 1.836 -17.530 43.218 1.00 37.38 204 GLY B CA 1
ATOM 3240 C C . GLY B 1 208 ? 1.154 -16.198 43.002 1.00 41.38 204 GLY B C 1
ATOM 3241 O O . GLY B 1 208 ? 1.190 -15.328 43.874 1.00 40.60 204 GLY B O 1
ATOM 3242 N N . THR B 1 209 ? 0.527 -16.035 41.843 1.00 32.87 205 THR B N 1
ATOM 3243 C CA . THR B 1 209 ? -0.242 -14.827 41.581 1.00 39.51 205 THR B CA 1
ATOM 3244 C C . THR B 1 209 ? -1.389 -14.724 42.582 1.00 42.83 205 THR B C 1
ATOM 3245 O O . THR B 1 209 ? -1.964 -15.737 42.989 1.00 45.01 205 THR B O 1
ATOM 3249 N N . GLY B 1 210 ? -1.710 -13.499 42.988 1.00 40.86 206 GLY B N 1
ATOM 3250 C CA . GLY B 1 210 ? -2.796 -13.265 43.922 1.00 40.35 206 GLY B CA 1
ATOM 3251 C C . GLY B 1 210 ? -4.145 -13.727 43.398 1.00 50.33 206 GLY B C 1
ATOM 3252 O O . GLY B 1 210 ? -4.422 -13.649 42.198 1.00 51.50 206 GLY B O 1
ATOM 3253 N N . GLU B 1 211 ? -4.987 -14.203 44.310 1.00 40.20 207 GLU B N 1
ATOM 3254 C CA . GLU B 1 211 ? -6.309 -14.718 43.962 1.00 44.30 207 GLU B CA 1
ATOM 3255 C C . GLU B 1 211 ? -7.143 -13.730 43.139 1.00 48.33 207 GLU B C 1
ATOM 3256 O O . GLU B 1 211 ? -7.455 -12.630 43.596 1.00 42.80 207 GLU B O 1
ATOM 3262 N N . GLY B 1 212 ? -7.489 -14.131 41.918 1.00 53.90 208 GLY B N 1
ATOM 3263 C CA . GLY B 1 212 ? -8.434 -13.391 41.099 1.00 48.55 208 GLY B CA 1
ATOM 3264 C C . GLY B 1 212 ? -7.845 -12.339 40.177 1.00 56.44 208 GLY B C 1
ATOM 3265 O O . GLY B 1 212 ? -8.581 -11.537 39.599 1.00 58.35 208 GLY B O 1
ATOM 3266 N N . ALA B 1 213 ? -6.525 -12.341 40.024 1.00 48.48 209 ALA B N 1
ATOM 3267 C CA . ALA B 1 213 ? -5.862 -11.327 39.211 1.00 50.01 209 ALA B CA 1
ATOM 3268 C C . ALA B 1 213 ? -5.227 -11.902 37.945 1.00 55.25 209 ALA B C 1
ATOM 3269 O O . ALA B 1 213 ? -4.650 -12.993 37.967 1.00 48.43 209 ALA B O 1
ATOM 3271 N N . THR B 1 214 ? -5.353 -11.162 36.845 1.00 47.13 210 THR B N 1
ATOM 3272 C CA . THR B 1 214 ? -4.659 -11.486 35.603 1.00 37.33 210 THR B CA 1
ATOM 3273 C C . THR B 1 214 ? -3.879 -10.258 35.154 1.00 40.06 210 THR B C 1
ATOM 3274 O O . THR B 1 214 ? -4.365 -9.133 35.265 1.00 35.13 210 THR B O 1
ATOM 3278 N N . PHE B 1 215 ? -2.669 -10.468 34.649 1.00 31.98 211 PHE B N 1
ATOM 3279 C CA . PHE B 1 215 ? -1.796 -9.344 34.339 1.00 35.16 211 PHE B CA 1
ATOM 3280 C C . PHE B 1 215 ? -1.346 -9.298 32.883 1.00 34.52 211 PHE B C 1
ATOM 3281 O O . PHE B 1 215 ? -1.291 -10.321 32.198 1.00 34.73 211 PHE B O 1
ATOM 3289 N N . ALA B 1 216 ? -1.026 -8.095 32.420 1.00 29.17 212 ALA B N 1
ATOM 3290 C CA . ALA B 1 216 ? -0.501 -7.909 31.078 1.00 27.70 212 ALA B CA 1
ATOM 3291 C C . ALA B 1 216 ? 1.014 -8.067 31.079 1.00 28.87 212 ALA B C 1
ATOM 3292 O O . ALA B 1 216 ? 1.653 -8.017 32.133 1.00 28.92 212 ALA B O 1
ATOM 3294 N N . ARG B 1 217 ? 1.578 -8.258 29.891 1.00 25.27 213 ARG B N 1
ATOM 3295 C CA . ARG B 1 217 ? 3.020 -8.392 29.724 1.00 29.48 213 ARG B CA 1
ATOM 3296 C C . ARG B 1 217 ? 3.760 -7.178 30.255 1.00 28.23 213 ARG B C 1
ATOM 3297 O O . ARG B 1 217 ? 4.797 -7.307 30.905 1.00 29.18 213 ARG B O 1
ATOM 3305 N N . SER B 1 218 ? 3.231 -5.996 29.954 1.00 28.64 214 SER B 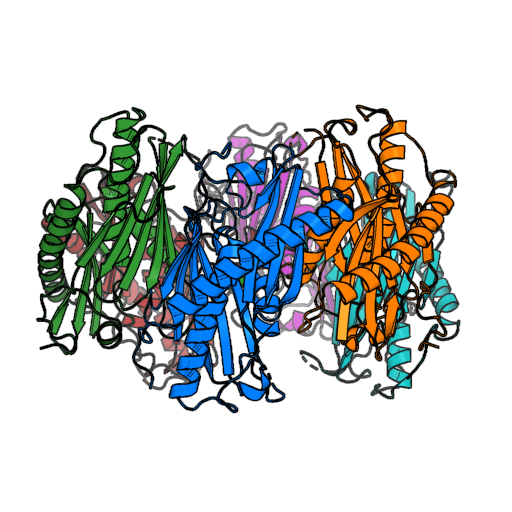N 1
ATOM 3306 C CA . SER B 1 218 ? 3.848 -4.754 30.392 1.00 28.50 214 SER B CA 1
ATOM 3307 C C . SER B 1 218 ? 3.902 -4.700 31.915 1.00 24.05 214 SER B C 1
ATOM 3308 O O . SER B 1 218 ? 4.920 -4.325 32.497 1.00 26.88 214 SER B O 1
ATOM 3311 N N . THR B 1 219 ? 2.802 -5.082 32.555 1.00 22.48 215 THR B N 1
ATOM 3312 C CA . THR B 1 219 ? 2.744 -5.115 34.011 1.00 25.05 215 THR B CA 1
ATOM 3313 C C . THR B 1 219 ? 3.763 -6.107 34.568 1.00 26.64 215 THR B C 1
ATOM 3314 O O . THR B 1 219 ? 4.433 -5.825 35.559 1.00 23.88 215 THR B O 1
ATOM 3318 N N . LEU B 1 220 ? 3.880 -7.266 33.926 1.00 25.78 216 LEU B N 1
ATOM 3319 C CA . LEU B 1 220 ? 4.835 -8.276 34.366 1.00 27.14 216 LEU B CA 1
ATOM 3320 C C . LEU B 1 220 ? 6.247 -7.717 34.329 1.00 25.74 216 LEU B C 1
ATOM 3321 O O . LEU B 1 220 ? 7.019 -7.885 35.271 1.00 23.65 216 LEU B O 1
ATOM 3326 N N . ASP B 1 221 ? 6.580 -7.050 33.230 1.00 25.05 217 ASP B N 1
ATOM 3327 C CA . ASP B 1 221 ? 7.912 -6.488 33.060 1.00 29.28 217 ASP B CA 1
ATOM 3328 C C . ASP B 1 221 ? 8.230 -5.462 34.141 1.00 27.38 217 ASP B C 1
ATOM 3329 O O . ASP B 1 221 ? 9.331 -5.451 34.680 1.00 25.80 217 ASP B O 1
ATOM 3334 N N . LYS B 1 222 ? 7.259 -4.616 34.473 1.00 26.90 218 LYS B N 1
ATOM 3335 C CA . LYS B 1 222 ? 7.457 -3.621 35.523 1.00 29.07 218 LYS B CA 1
ATOM 3336 C C . LYS B 1 222 ? 7.611 -4.268 36.900 1.00 27.99 218 LYS B C 1
ATOM 3337 O O . LYS B 1 222 ? 8.464 -3.866 37.693 1.00 27.57 218 LYS B O 1
ATOM 3343 N N . LEU B 1 223 ? 6.785 -5.273 37.179 1.00 27.28 219 LEU B N 1
ATOM 3344 C CA . LEU B 1 223 ? 6.885 -6.020 38.429 1.00 26.08 219 LEU B CA 1
ATOM 3345 C C . LEU B 1 223 ? 8.255 -6.679 38.557 1.00 23.97 219 LEU B C 1
ATOM 3346 O O . LEU B 1 223 ? 8.860 -6.687 39.633 1.00 22.27 219 LEU B O 1
ATOM 3351 N N . LEU B 1 224 ? 8.740 -7.237 37.453 1.00 26.60 220 LEU B N 1
ATOM 3352 C CA . LEU B 1 224 ? 10.053 -7.869 37.432 1.00 24.01 220 LEU B CA 1
ATOM 3353 C C . LEU B 1 224 ? 11.164 -6.843 37.654 1.00 31.54 220 LEU B C 1
ATOM 3354 O O . LEU B 1 224 ? 12.108 -7.102 38.404 1.00 25.62 220 LEU B O 1
ATOM 3359 N N . ASP B 1 225 ? 11.188 -5.771 36.941 1.00 20.00 221 ASP B N 1
ATOM 3360 C CA . ASP B 1 225 ? 12.082 -4.638 37.151 1.00 20.00 221 ASP B CA 1
ATOM 3361 C C . ASP B 1 225 ? 12.144 -4.254 38.627 1.00 20.00 221 ASP B C 1
ATOM 3362 O O . ASP B 1 225 ? 13.201 -4.164 39.217 1.00 30.02 221 ASP B O 1
ATOM 3367 N N . MET B 1 226 ? 11.067 -4.086 39.311 1.00 24.58 222 MET B N 1
ATOM 3368 C CA . MET B 1 226 ? 11.038 -3.766 40.731 1.00 26.58 222 MET B CA 1
ATOM 3369 C C . MET B 1 226 ? 11.671 -4.872 41.574 1.00 27.98 222 MET B C 1
ATOM 3370 O O . MET B 1 226 ? 12.580 -4.617 42.365 1.00 28.73 222 MET B O 1
ATOM 3375 N N . ALA B 1 227 ? 11.188 -6.098 41.400 1.00 23.62 223 ALA B N 1
ATOM 3376 C CA . ALA B 1 227 ? 11.675 -7.230 42.181 1.00 22.85 223 ALA B CA 1
ATOM 3377 C C . ALA B 1 227 ? 13.177 -7.436 42.028 1.00 27.49 223 ALA B C 1
ATOM 3378 O O . ALA B 1 227 ? 13.871 -7.720 43.002 1.00 27.20 223 ALA B O 1
ATOM 3380 N N . LEU B 1 228 ? 13.677 -7.300 40.805 1.00 27.01 224 LEU B N 1
ATOM 3381 C CA . LEU B 1 228 ? 15.094 -7.532 40.542 1.00 29.19 224 LEU B CA 1
ATOM 3382 C C . LEU B 1 228 ? 15.969 -6.458 41.182 1.00 33.16 224 LEU B C 1
ATOM 3383 O O . LEU B 1 228 ? 17.086 -6.734 41.616 1.00 30.48 224 LEU B O 1
ATOM 3388 N N . GLY B 1 229 ? 15.459 -5.233 41.237 1.00 31.37 225 GLY B N 1
ATOM 3389 C CA . GLY B 1 229 ? 16.153 -4.167 41.932 1.00 35.67 225 GLY B CA 1
ATOM 3390 C C . GLY B 1 229 ? 16.320 -4.523 43.398 1.00 36.79 225 GLY B C 1
ATOM 3391 O O . GLY B 1 229 ? 17.418 -4.436 43.951 1.00 36.59 225 GLY B O 1
ATOM 3392 N N . ALA B 1 230 ? 15.223 -4.941 44.022 1.00 30.44 226 ALA B N 1
ATOM 3393 C CA . ALA B 1 230 ? 15.227 -5.291 45.438 1.00 32.18 226 ALA B CA 1
ATOM 3394 C C . ALA B 1 230 ? 16.091 -6.519 45.731 1.00 31.74 226 ALA B C 1
ATOM 3395 O O . ALA B 1 230 ? 16.762 -6.579 46.759 1.00 32.80 226 ALA B O 1
ATOM 3397 N N . CYS B 1 231 ? 16.076 -7.496 44.829 1.00 30.89 227 CYS B N 1
ATOM 3398 C CA . CYS B 1 231 ? 16.884 -8.697 45.014 1.00 31.93 227 CYS B CA 1
ATOM 3399 C C . CYS B 1 231 ? 18.368 -8.357 45.118 1.00 35.84 227 CYS B C 1
ATOM 3400 O O . CYS B 1 231 ? 19.098 -8.969 45.900 1.00 34.69 227 CYS B O 1
ATOM 3403 N N . ASP B 1 232 ? 18.808 -7.380 44.328 1.00 33.45 228 ASP B N 1
ATOM 3404 C CA . ASP B 1 232 ? 20.192 -6.916 44.388 1.00 37.58 228 ASP B CA 1
ATOM 3405 C C . ASP B 1 232 ? 20.565 -6.529 45.813 1.00 31.44 228 ASP B C 1
ATOM 3406 O O . ASP B 1 232 ? 21.666 -6.820 46.279 1.00 33.00 228 ASP B O 1
ATOM 3411 N N . THR B 1 233 ? 19.635 -5.872 46.497 1.00 31.23 229 THR B N 1
ATOM 3412 C CA . THR B 1 233 ? 19.826 -5.493 47.888 1.00 29.95 229 THR B CA 1
ATOM 3413 C C . THR B 1 233 ? 19.925 -6.729 48.777 1.00 31.97 229 THR B C 1
ATOM 3414 O O . THR B 1 233 ? 20.672 -6.740 49.755 1.00 28.78 229 THR B O 1
ATOM 3418 N N . LEU B 1 234 ? 19.173 -7.772 48.431 1.00 30.24 230 LEU B N 1
ATOM 3419 C CA . LEU B 1 234 ? 19.186 -9.008 49.205 1.00 24.03 230 LEU B CA 1
ATOM 3420 C C . LEU B 1 234 ? 20.512 -9.745 49.050 1.00 26.08 230 LEU B C 1
ATOM 3421 O O . LEU B 1 234 ? 21.065 -10.250 50.026 1.00 28.17 230 LEU B O 1
ATOM 3426 N N . PHE B 1 235 ? 21.020 -9.803 47.823 1.00 25.95 231 PHE B N 1
ATOM 3427 C CA . PHE B 1 235 ? 22.296 -10.459 47.563 1.00 31.09 231 PHE B CA 1
ATOM 3428 C C . PHE B 1 235 ? 23.412 -9.807 48.376 1.00 35.44 231 PHE B C 1
ATOM 3429 O O . PHE B 1 235 ? 24.322 -10.486 48.857 1.00 34.02 231 PHE B O 1
ATOM 3437 N N . ALA B 1 236 ? 23.336 -8.487 48.519 1.00 29.63 232 ALA B N 1
ATOM 3438 C CA . ALA B 1 236 ? 24.339 -7.743 49.265 1.00 33.10 232 ALA B CA 1
ATOM 3439 C C . ALA B 1 236 ? 24.252 -8.087 50.745 1.00 32.44 232 ALA B C 1
ATOM 3440 O O . ALA B 1 236 ? 25.269 -8.301 51.403 1.00 33.79 232 ALA B O 1
ATOM 3442 N N . ALA B 1 237 ? 23.029 -8.142 51.263 1.00 30.70 233 ALA B N 1
ATOM 3443 C CA . ALA B 1 237 ? 22.813 -8.517 52.653 1.00 30.02 233 ALA B CA 1
ATOM 3444 C C . ALA B 1 237 ? 23.335 -9.925 52.905 1.00 31.39 233 ALA B C 1
ATOM 3445 O O . ALA B 1 237 ? 23.922 -10.200 53.950 1.00 32.86 233 ALA B O 1
ATOM 3447 N N . GLN B 1 238 ? 23.120 -10.816 51.941 1.00 31.53 234 GLN B N 1
ATOM 3448 C CA . GLN B 1 238 ? 23.605 -12.187 52.047 1.00 32.32 234 GLN B CA 1
ATOM 3449 C C . GLN B 1 238 ? 25.127 -12.217 52.072 1.00 35.09 234 GLN B C 1
ATOM 3450 O O . GLN B 1 238 ? 25.730 -12.925 52.878 1.00 30.45 234 GLN B O 1
ATOM 3456 N N . ARG B 1 239 ? 25.739 -11.454 51.171 1.00 33.67 235 ARG B N 1
ATOM 3457 C CA . ARG B 1 239 ? 27.194 -11.387 51.086 1.00 36.85 235 ARG B CA 1
ATOM 3458 C C . ARG B 1 239 ? 27.805 -10.851 52.376 1.00 33.47 235 ARG B C 1
ATOM 3459 O O . ARG B 1 239 ? 28.816 -11.365 52.854 1.00 35.69 235 ARG B O 1
ATOM 3467 N N . ASP B 1 240 ? 27.183 -9.823 52.942 1.00 30.55 236 ASP B N 1
ATOM 3468 C CA . ASP B 1 240 ? 27.659 -9.241 54.191 1.00 34.33 236 ASP B CA 1
ATOM 3469 C C . ASP B 1 240 ? 27.649 -10.262 55.325 1.00 39.94 236 ASP B C 1
ATOM 3470 O O . ASP B 1 240 ? 28.624 -10.390 56.066 1.00 39.73 236 ASP B O 1
ATOM 3475 N N . ALA B 1 241 ? 26.543 -10.989 55.454 1.00 38.46 237 ALA B N 1
ATOM 3476 C CA . ALA B 1 241 ? 26.400 -11.977 56.517 1.00 37.36 237 ALA B CA 1
ATOM 3477 C C . ALA B 1 241 ? 27.356 -13.148 56.320 1.00 38.53 237 ALA B C 1
ATOM 3478 O O . ALA B 1 241 ? 27.894 -13.691 57.287 1.00 39.67 237 ALA B O 1
ATOM 3480 N N . LEU B 1 242 ? 27.568 -13.531 55.066 1.00 35.41 238 LEU B N 1
ATOM 3481 C CA . LEU B 1 242 ? 28.434 -14.663 54.754 1.00 37.24 238 LEU B CA 1
ATOM 3482 C C . LEU B 1 242 ? 29.919 -14.301 54.833 1.00 39.95 238 LEU B C 1
ATOM 3483 O O . LEU B 1 242 ? 30.774 -15.180 54.923 1.00 40.53 238 LEU B O 1
ATOM 3488 N N . ALA B 1 243 ? 30.216 -13.005 54.804 1.00 40.27 239 ALA B N 1
ATOM 3489 C CA . ALA B 1 243 ? 31.594 -12.533 54.903 1.00 41.10 239 ALA B CA 1
ATOM 3490 C C . ALA B 1 243 ? 32.155 -12.757 56.306 1.00 44.05 239 ALA B C 1
ATOM 3491 O O . ALA B 1 243 ? 33.370 -12.814 56.499 1.00 45.40 239 ALA B O 1
ATOM 3493 N N . LEU B 1 244 ? 31.261 -12.878 57.282 1.00 40.50 240 LEU B N 1
ATOM 3494 C CA . LEU B 1 244 ? 31.657 -13.134 58.660 1.00 42.41 240 LEU B CA 1
ATOM 3495 C C . LEU B 1 244 ? 32.173 -14.560 58.813 1.00 42.44 240 LEU B C 1
ATOM 3496 O O . LEU B 1 244 ? 31.944 -15.403 57.945 1.00 46.74 240 LEU B O 1
ATOM 3501 N N . PRO B 1 245 ? 32.879 -14.833 59.918 1.00 46.53 241 PRO B N 1
ATOM 3502 C CA . PRO B 1 245 ? 33.387 -16.183 60.183 1.00 41.07 241 PRO B CA 1
ATOM 3503 C C . PRO B 1 245 ? 32.251 -17.162 60.453 1.00 42.75 241 PRO B C 1
ATOM 3504 O O . PRO B 1 245 ? 31.215 -16.771 60.990 1.00 41.73 241 PRO B O 1
ATOM 3508 N N . TYR B 1 246 ? 32.454 -18.422 60.078 1.00 42.08 242 TYR B N 1
ATOM 3509 C CA . TYR B 1 246 ? 31.484 -19.477 60.345 1.00 42.33 242 TYR B CA 1
ATOM 3510 C C . TYR B 1 246 ? 31.187 -19.549 61.839 1.00 50.66 242 TYR B C 1
ATOM 3511 O O . TYR B 1 246 ? 32.099 -19.725 62.648 1.00 52.44 242 TYR B O 1
ATOM 3520 N N . PRO B 1 247 ? 29.906 -19.412 62.210 1.00 47.63 243 PRO B N 1
ATOM 3521 C CA . PRO B 1 247 ? 29.479 -19.384 63.612 1.00 49.81 243 PRO B CA 1
ATOM 3522 C C . PRO B 1 247 ? 29.431 -20.780 64.232 1.00 53.97 243 PRO B C 1
ATOM 3523 O O . PRO B 1 247 ? 28.352 -21.262 64.571 1.00 53.96 243 PRO B O 1
ATOM 3527 N N . GLY B 1 248 ? 30.586 -21.419 64.377 1.00 52.28 244 GLY B N 1
ATOM 3528 C CA . GLY B 1 248 ? 30.644 -22.738 64.976 1.00 58.99 244 GLY B CA 1
ATOM 3529 C C . GLY B 1 248 ? 32.013 -23.381 64.889 1.00 63.09 244 GLY B C 1
ATOM 3530 O O . GLY B 1 248 ? 33.027 -22.696 64.762 1.00 66.67 244 GLY B O 1
ATOM 3531 N N . VAL B 1 249 ? 32.040 -24.708 64.957 1.00 64.15 245 VAL B N 1
ATOM 3532 C CA . VAL B 1 249 ? 33.291 -25.452 64.904 1.00 69.71 245 VAL B CA 1
ATOM 3533 C C . VAL B 1 249 ? 33.377 -26.267 63.619 1.00 64.52 245 VAL B C 1
ATOM 3534 O O . VAL B 1 249 ? 32.651 -27.245 63.443 1.00 68.96 245 VAL B O 1
ATOM 3538 N N . LEU B 1 250 ? 34.267 -25.853 62.723 1.00 64.50 246 LEU B N 1
ATOM 3539 C CA . LEU B 1 250 ? 34.470 -26.553 61.461 1.00 67.37 246 LEU B CA 1
ATOM 3540 C C . LEU B 1 250 ? 35.034 -27.952 61.696 1.00 68.72 246 LEU B C 1
ATOM 3541 O O . LEU B 1 250 ? 35.896 -28.142 62.555 1.00 69.08 246 LEU B O 1
ATOM 3546 N N . PRO B 1 251 ? 34.539 -28.940 60.935 1.00 69.49 247 PRO B N 1
ATOM 3547 C CA . PRO B 1 251 ? 35.015 -30.327 61.002 1.00 69.66 247 PRO B CA 1
ATOM 3548 C C . PRO B 1 251 ? 36.481 -30.445 60.602 1.00 66.57 247 PRO B C 1
ATOM 3549 O O . PRO B 1 251 ? 36.857 -29.920 59.555 1.00 67.87 247 PRO B O 1
ATOM 3553 N N . LYS C 1 6 ? -43.527 -54.234 32.468 1.00 74.98 2 LYS C N 1
ATOM 3554 C CA . LYS C 1 6 ? -42.340 -53.519 32.011 1.00 73.02 2 LYS C CA 1
ATOM 3555 C C . LYS C 1 6 ? -41.744 -52.623 33.094 1.00 71.41 2 LYS C C 1
ATOM 3556 O O . LYS C 1 6 ? -42.464 -52.041 33.906 1.00 73.01 2 LYS C O 1
ATOM 3562 N N . ARG C 1 7 ? -40.419 -52.521 33.094 1.00 68.40 3 ARG C N 1
ATOM 3563 C CA . ARG C 1 7 ? -39.694 -51.715 34.068 1.00 63.45 3 ARG C CA 1
ATOM 3564 C C . ARG C 1 7 ? -39.565 -50.273 33.580 1.00 66.15 3 ARG C C 1
ATOM 3565 O O . ARG C 1 7 ? -39.759 -49.993 32.396 1.00 67.05 3 ARG C O 1
ATOM 3573 N N . GLU C 1 8 ? -39.242 -49.360 34.491 1.00 65.24 4 GLU C N 1
ATOM 3574 C CA . GLU C 1 8 ? -39.046 -47.958 34.130 1.00 70.81 4 GLU C CA 1
ATOM 3575 C C . GLU C 1 8 ? -37.939 -47.822 33.092 1.00 69.67 4 GLU C C 1
ATOM 3576 O O . GLU C 1 8 ? -37.752 -46.761 32.498 1.00 73.17 4 GLU C O 1
ATOM 3582 N N . ASP C 1 9 ? -37.211 -48.912 32.883 1.00 68.02 5 ASP C N 1
ATOM 3583 C CA . ASP C 1 9 ? -36.089 -48.941 31.957 1.00 65.16 5 ASP C CA 1
ATOM 3584 C C . ASP C 1 9 ? -36.574 -49.136 30.526 1.00 59.92 5 ASP C C 1
ATOM 3585 O O . ASP C 1 9 ? -35.964 -48.644 29.578 1.00 58.30 5 ASP C O 1
ATOM 3590 N N . GLY C 1 10 ? -37.679 -49.858 30.380 1.00 61.07 6 GLY C N 1
ATOM 3591 C CA . GLY C 1 10 ? -38.133 -50.306 29.078 1.00 55.43 6 GLY C CA 1
ATOM 3592 C C . GLY C 1 10 ? -37.754 -51.764 28.902 1.00 57.75 6 GLY C C 1
ATOM 3593 O O . GLY C 1 10 ? -38.035 -52.376 27.871 1.00 58.95 6 GLY C O 1
ATOM 3594 N N . ARG C 1 11 ? -37.120 -52.321 29.932 1.00 50.95 7 ARG C N 1
ATOM 3595 C CA . ARG C 1 11 ? -36.614 -53.690 29.894 1.00 55.32 7 ARG C CA 1
ATOM 3596 C C . ARG C 1 11 ? -37.600 -54.716 30.443 1.00 51.00 7 ARG C C 1
ATOM 3597 O O . ARG C 1 11 ? -38.511 -54.383 31.203 1.00 52.89 7 ARG C O 1
ATOM 3605 N N . LEU C 1 12 ? -37.398 -55.970 30.050 1.00 46.82 8 LEU C N 1
ATOM 3606 C CA . LEU C 1 12 ? -38.073 -57.094 30.680 1.00 50.35 8 LEU C CA 1
ATOM 3607 C C . LEU C 1 12 ? -37.264 -57.510 31.906 1.00 49.01 8 LEU C C 1
ATOM 3608 O O . LEU C 1 12 ? -36.121 -57.086 32.073 1.00 44.56 8 LEU C O 1
ATOM 3613 N N . ASP C 1 13 ? -37.853 -58.339 32.759 1.00 46.93 9 ASP C N 1
ATOM 3614 C CA . ASP C 1 13 ? -37.216 -58.705 34.018 1.00 45.64 9 ASP C CA 1
ATOM 3615 C C . ASP C 1 13 ? -35.882 -59.433 33.843 1.00 44.00 9 ASP C C 1
ATOM 3616 O O . ASP C 1 13 ? -35.008 -59.344 34.705 1.00 41.97 9 ASP C O 1
ATOM 3621 N N . HIS C 1 14 ? -35.723 -60.139 32.728 1.00 42.36 10 HIS C N 1
ATOM 3622 C CA . HIS C 1 14 ? -34.519 -60.932 32.499 1.00 43.11 10 HIS C CA 1
ATOM 3623 C C . HIS C 1 14 ? -33.507 -60.225 31.598 1.00 41.02 10 HIS C C 1
ATOM 3624 O O . HIS C 1 14 ? -32.442 -60.768 31.301 1.00 38.22 10 HIS C O 1
ATOM 3631 N N . GLU C 1 15 ? -33.837 -59.012 31.170 1.00 38.77 11 GLU C N 1
ATOM 3632 C CA . GLU C 1 15 ? -32.985 -58.280 30.237 1.00 43.02 11 GLU C CA 1
ATOM 3633 C C . GLU C 1 15 ? -31.886 -57.466 30.915 1.00 34.45 11 GLU C C 1
ATOM 3634 O O . GLU C 1 15 ? -32.134 -56.755 31.889 1.00 33.58 11 GLU C O 1
ATOM 3640 N N . LEU C 1 16 ? -30.673 -57.579 30.384 1.00 33.23 12 LEU C N 1
ATOM 3641 C CA . LEU C 1 16 ? -29.561 -56.733 30.792 1.00 31.96 12 LEU C CA 1
ATOM 3642 C C . LEU C 1 16 ? -29.663 -55.399 30.073 1.00 35.89 12 LEU C C 1
ATOM 3643 O O . LEU C 1 16 ? -30.201 -55.322 28.970 1.00 32.97 12 LEU C O 1
ATOM 3648 N N . ARG C 1 17 ? -29.138 -54.348 30.691 1.00 32.36 13 ARG C N 1
ATOM 3649 C CA . ARG C 1 17 ? -28.995 -53.079 30.000 1.00 32.31 13 ARG C CA 1
ATOM 3650 C C . ARG C 1 17 ? -27.998 -53.266 28.863 1.00 31.42 13 ARG C C 1
ATOM 3651 O O . ARG C 1 17 ? -27.218 -54.217 28.875 1.00 27.20 13 ARG C O 1
ATOM 3659 N N . PRO C 1 18 ? -28.024 -52.365 27.870 1.00 33.79 14 PRO C N 1
ATOM 3660 C CA . PRO C 1 18 ? -27.082 -52.453 26.749 1.00 25.16 14 PRO C CA 1
ATOM 3661 C C . PRO C 1 18 ? -25.645 -52.560 27.246 1.00 32.21 14 PRO C C 1
ATOM 3662 O O . PRO C 1 18 ? -25.199 -51.716 28.027 1.00 32.18 14 PRO C O 1
ATOM 3666 N N . VAL C 1 19 ? -24.932 -53.588 26.803 1.00 26.22 15 VAL C N 1
ATOM 3667 C CA . VAL C 1 19 ? -23.551 -53.789 27.224 1.00 28.45 15 VAL C CA 1
ATOM 3668 C C . VAL C 1 19 ? -22.563 -53.340 26.151 1.00 32.68 15 VAL C C 1
ATOM 3669 O O . VAL C 1 19 ? -22.660 -53.748 24.993 1.00 38.09 15 VAL C O 1
ATOM 3673 N N . ILE C 1 20 ? -21.612 -52.498 26.542 1.00 27.77 16 ILE C N 1
ATOM 3674 C CA . ILE C 1 20 ? -20.573 -52.042 25.627 1.00 26.73 16 ILE C CA 1
ATOM 3675 C C . ILE C 1 20 ? -19.192 -52.281 26.220 1.00 29.53 16 ILE C C 1
ATOM 3676 O O . ILE C 1 20 ? -18.899 -51.838 27.331 1.00 29.49 16 ILE C O 1
ATOM 3681 N N . ILE C 1 21 ? -18.348 -52.986 25.476 1.00 22.34 17 ILE C N 1
ATOM 3682 C CA . ILE C 1 21 ? -16.980 -53.241 25.900 1.00 27.04 17 ILE C CA 1
ATOM 3683 C C . ILE C 1 21 ? -15.997 -52.645 24.899 1.00 31.86 17 ILE C C 1
ATOM 3684 O O . ILE C 1 21 ? -16.021 -52.988 23.716 1.00 30.94 17 ILE C O 1
ATOM 3689 N N . THR C 1 22 ? -15.139 -51.748 25.376 1.00 23.06 18 THR C N 1
ATOM 3690 C CA . THR C 1 22 ? -14.143 -51.112 24.521 1.00 26.55 18 THR C CA 1
ATOM 3691 C C . THR C 1 22 ? -12.735 -51.399 25.021 1.00 26.65 18 THR C C 1
ATOM 3692 O O . THR C 1 22 ? -12.303 -50.837 26.028 1.00 27.22 18 THR C O 1
ATOM 3696 N N . ARG C 1 23 ? -12.022 -52.270 24.312 1.00 23.78 19 ARG C N 1
ATOM 3697 C CA . ARG C 1 23 ? -10.652 -52.623 24.672 1.00 25.51 19 ARG C CA 1
ATOM 3698 C C . ARG C 1 23 ? -9.677 -51.530 24.244 1.00 27.93 19 ARG C C 1
ATOM 3699 O O . ARG C 1 23 ? -9.957 -50.762 23.327 1.00 27.77 19 ARG C O 1
ATOM 3707 N N . GLY C 1 24 ? -8.528 -51.474 24.907 1.00 33.28 20 GLY C N 1
ATOM 3708 C CA . GLY C 1 24 ? -7.512 -50.487 24.596 1.00 33.26 20 GLY C CA 1
ATOM 3709 C C . GLY C 1 24 ? -7.981 -49.048 24.718 1.00 32.07 20 GLY C C 1
ATOM 3710 O O . GLY C 1 24 ? -7.611 -48.204 23.909 1.00 34.46 20 GLY C O 1
ATOM 3711 N N . PHE C 1 25 ? -8.798 -48.760 25.725 1.00 30.31 21 PHE C N 1
ATOM 3712 C CA . PHE C 1 25 ? -9.251 -47.390 25.948 1.00 32.63 21 PHE C CA 1
ATOM 3713 C C . PHE C 1 25 ? -8.063 -46.470 26.246 1.00 34.39 21 PHE C C 1
ATOM 3714 O O . PHE C 1 25 ? -7.973 -45.366 25.707 1.00 35.65 21 PHE C O 1
ATOM 3722 N N . THR C 1 26 ? -7.159 -46.927 27.110 1.00 31.68 22 THR C N 1
ATOM 3723 C CA . THR C 1 26 ? -5.870 -46.266 27.292 1.00 29.24 22 THR C CA 1
ATOM 3724 C C . THR C 1 26 ? -4.771 -47.201 26.802 1.00 36.14 22 THR C C 1
ATOM 3725 O O . THR C 1 26 ? -4.997 -48.401 26.643 1.00 36.01 22 THR C O 1
ATOM 3729 N N . GLU C 1 27 ? -3.581 -46.654 26.577 1.00 38.23 23 GLU C N 1
ATOM 3730 C CA . GLU C 1 27 ? -2.507 -47.392 25.918 1.00 38.86 23 GLU C CA 1
ATOM 3731 C C . GLU C 1 27 ? -1.418 -47.894 26.865 1.00 42.91 23 GLU C C 1
ATOM 3732 O O . GLU C 1 27 ? -0.751 -48.888 26.576 1.00 45.03 23 GLU C O 1
ATOM 3738 N N . ASN C 1 28 ? -1.240 -47.212 27.992 1.00 36.09 24 ASN C N 1
ATOM 3739 C CA . ASN C 1 28 ? -0.188 -47.570 28.944 1.00 39.22 24 ASN C CA 1
ATOM 3740 C C . ASN C 1 28 ? -0.333 -48.945 29.602 1.00 40.37 24 ASN C C 1
ATOM 3741 O O . ASN C 1 28 ? 0.641 -49.693 29.690 1.00 41.68 24 ASN C O 1
ATOM 3746 N N . PRO C 1 29 ? -1.544 -49.282 30.076 1.00 39.25 25 PRO C N 1
ATOM 3747 C CA . PRO C 1 29 ? -1.732 -50.578 30.738 1.00 39.45 25 PRO C CA 1
ATOM 3748 C C . PRO C 1 29 ? -1.774 -51.720 29.728 1.00 37.38 25 PRO C C 1
ATOM 3749 O O . PRO C 1 29 ? -2.295 -51.537 28.629 1.00 36.23 25 PRO C O 1
ATOM 3753 N N . ALA C 1 30 ? -1.235 -52.878 30.097 1.00 40.12 26 ALA C N 1
ATOM 3754 C CA . ALA C 1 30 ? -1.297 -54.058 29.240 1.00 37.86 26 ALA C CA 1
ATOM 3755 C C . ALA C 1 30 ? -2.739 -54.339 28.840 1.00 34.44 26 ALA C C 1
ATOM 3756 O O . ALA C 1 30 ? -3.018 -54.724 27.707 1.00 36.95 26 ALA C O 1
ATOM 3758 N N . GLY C 1 31 ? -3.652 -54.143 29.784 1.00 32.80 27 GLY C N 1
ATOM 3759 C CA . GLY C 1 31 ? -5.071 -54.263 29.517 1.00 30.36 27 GLY C CA 1
ATOM 3760 C C . GLY C 1 31 ? -5.796 -53.000 29.947 1.00 28.83 27 GLY C C 1
ATOM 3761 O O . GLY C 1 31 ? -5.519 -52.451 31.011 1.00 28.58 27 GLY C O 1
ATOM 3762 N N . SER C 1 32 ? -6.720 -52.532 29.118 1.00 24.94 28 SER C N 1
ATOM 3763 C CA . SER C 1 32 ? -7.460 -51.315 29.429 1.00 28.68 28 SER C CA 1
ATOM 3764 C C . SER C 1 32 ? -8.817 -51.318 28.745 1.00 26.74 28 SER C C 1
ATOM 3765 O O . SER C 1 32 ? -8.918 -51.102 27.537 1.00 23.03 28 SER C O 1
ATOM 3768 N N . VAL C 1 33 ? -9.860 -51.554 29.531 1.00 22.17 29 VAL C N 1
ATOM 3769 C CA . VAL C 1 33 ? -11.193 -51.743 28.988 1.00 22.89 29 VAL C CA 1
ATOM 3770 C C . VAL C 1 33 ? -12.203 -50.808 29.631 1.00 27.79 29 VAL C C 1
ATOM 3771 O O . VAL C 1 33 ? -12.355 -50.786 30.852 1.00 24.53 29 VAL C O 1
ATOM 3775 N N . LEU C 1 34 ? -12.889 -50.032 28.803 1.00 22.95 30 LEU C N 1
ATOM 3776 C CA . LEU C 1 34 ? -14.042 -49.283 29.264 1.00 24.03 30 LEU C CA 1
ATOM 3777 C C . LEU C 1 34 ? -15.279 -50.139 29.050 1.00 27.00 30 LEU C C 1
ATOM 3778 O O . LEU C 1 34 ? -15.590 -50.521 27.922 1.00 27.82 30 LEU C O 1
ATOM 3783 N N . ILE C 1 35 ? -15.980 -50.452 30.132 1.00 19.97 31 ILE C N 1
ATOM 3784 C CA . ILE C 1 35 ? -17.193 -51.246 30.028 1.00 19.34 31 ILE C CA 1
ATOM 3785 C C . ILE C 1 35 ? -18.393 -50.451 30.520 1.00 22.84 31 ILE C C 1
ATOM 3786 O O . ILE C 1 35 ? -18.283 -49.653 31.453 1.00 24.27 31 ILE C O 1
ATOM 3791 N N . GLU C 1 36 ? -19.536 -50.662 29.880 1.00 23.72 32 GLU C N 1
ATOM 3792 C CA . GLU C 1 36 ? -20.745 -49.927 30.215 1.00 25.42 32 GLU C CA 1
ATOM 3793 C C . GLU C 1 36 ? -21.948 -50.854 30.354 1.00 29.54 32 GLU C C 1
ATOM 3794 O O . GLU C 1 36 ? -22.298 -51.574 29.419 1.00 33.66 32 GLU C O 1
ATOM 3800 N N . PHE C 1 37 ? -22.564 -50.843 31.530 1.00 27.59 33 PHE C N 1
ATOM 3801 C CA . PHE C 1 37 ? -23.859 -51.477 31.729 1.00 23.73 33 PHE C CA 1
ATOM 3802 C C . PHE C 1 37 ? -24.885 -50.354 31.736 1.00 25.49 33 PHE C C 1
ATOM 3803 O O . PHE C 1 37 ? -25.127 -49.727 32.768 1.00 28.31 33 PHE C O 1
ATOM 3811 N N . GLY C 1 38 ? -25.474 -50.077 30.580 1.00 28.28 34 GLY C N 1
ATOM 3812 C CA . GLY C 1 38 ? -26.335 -48.919 30.458 1.00 26.27 34 GLY C CA 1
ATOM 3813 C C . GLY C 1 38 ? -25.540 -47.664 30.774 1.00 30.90 34 GLY C C 1
ATOM 3814 O O . GLY C 1 38 ? -24.488 -47.425 30.178 1.00 28.07 34 GLY C O 1
ATOM 3815 N N . HIS C 1 39 ? -26.026 -46.874 31.726 1.00 26.99 35 HIS C N 1
ATOM 3816 C CA . HIS C 1 39 ? -25.373 -45.617 32.076 1.00 27.93 35 HIS C CA 1
ATOM 3817 C C . HIS C 1 39 ? -24.178 -45.792 33.012 1.00 33.46 35 HIS C C 1
ATOM 3818 O O . HIS C 1 39 ? -23.405 -44.855 33.221 1.00 31.14 35 HIS C O 1
ATOM 3825 N N . THR C 1 40 ? -24.029 -46.987 33.576 1.00 27.48 36 THR C N 1
ATOM 3826 C CA . THR C 1 40 ? -22.874 -47.291 34.412 1.00 25.00 36 THR C CA 1
ATOM 3827 C C . THR C 1 40 ? -21.634 -47.483 33.544 1.00 25.45 36 THR C C 1
ATOM 3828 O O . THR C 1 40 ? -21.626 -48.314 32.640 1.00 30.71 36 THR C O 1
ATOM 3832 N N . LYS C 1 41 ? -20.596 -46.697 33.813 1.00 28.18 37 LYS C N 1
ATOM 3833 C CA . LYS C 1 41 ? -19.347 -46.776 33.062 1.00 26.98 37 LYS C CA 1
ATOM 3834 C C . LYS C 1 41 ? -18.189 -47.019 34.012 1.00 25.81 37 LYS C C 1
ATOM 3835 O O . LYS C 1 41 ? -18.044 -46.318 35.010 1.00 21.84 37 LYS C O 1
ATOM 3841 N N . VAL C 1 42 ? -17.358 -48.006 33.698 1.00 22.97 38 VAL C N 1
ATOM 3842 C CA . VAL C 1 42 ? -16.215 -48.323 34.541 1.00 21.27 38 VAL C CA 1
ATOM 3843 C C . VAL C 1 42 ? -14.980 -48.594 33.696 1.00 24.60 38 VAL C C 1
ATOM 3844 O O . VAL C 1 42 ? -15.025 -49.388 32.757 1.00 24.32 38 VAL C O 1
ATOM 3848 N N . LEU C 1 43 ? -13.878 -47.930 34.028 1.00 20.96 39 LEU C N 1
ATOM 3849 C CA . LEU C 1 43 ? -12.610 -48.188 33.355 1.00 23.34 39 LEU C CA 1
ATOM 3850 C C . LEU C 1 43 ? -11.828 -49.258 34.108 1.00 26.68 39 LEU C C 1
ATOM 3851 O O . LEU C 1 43 ? -11.447 -49.067 35.265 1.00 23.79 39 LEU C O 1
ATOM 3856 N N . CYS C 1 44 ? -11.594 -50.382 33.442 1.00 22.82 40 CYS C N 1
ATOM 3857 C CA . CYS C 1 44 ? -10.931 -51.522 34.058 1.00 20.77 40 CYS C CA 1
ATOM 3858 C C . CYS C 1 44 ? -9.569 -51.767 33.414 1.00 23.30 40 CYS C C 1
ATOM 3859 O O . CYS C 1 44 ? -9.485 -52.128 32.242 1.00 25.51 40 CYS C O 1
ATOM 3862 N N . THR C 1 45 ? -8.505 -51.574 34.184 1.00 22.21 41 THR C N 1
ATOM 3863 C CA . THR C 1 45 ? -7.157 -51.701 33.650 1.00 20.51 41 THR C CA 1
ATOM 3864 C C . THR C 1 45 ? -6.397 -52.857 34.283 1.00 25.52 41 THR C C 1
ATOM 3865 O O . THR C 1 45 ? -6.660 -53.243 35.423 1.00 23.07 41 THR C O 1
ATOM 3869 N N . ALA C 1 46 ? -5.452 -53.405 33.528 1.00 25.55 42 ALA C N 1
ATOM 3870 C CA . ALA C 1 46 ? -4.612 -54.492 34.003 1.00 26.38 42 ALA C CA 1
ATOM 3871 C C . ALA C 1 46 ? -3.150 -54.128 33.779 1.00 28.78 42 ALA C C 1
ATOM 3872 O O . ALA C 1 46 ? -2.678 -54.105 32.645 1.00 31.55 42 ALA C O 1
ATOM 3874 N N . SER C 1 47 ? -2.441 -53.833 34.862 1.00 27.22 43 SER C N 1
ATOM 3875 C CA . SER C 1 47 ? -1.052 -53.402 34.770 1.00 33.58 43 SER C CA 1
ATOM 3876 C C . SER C 1 47 ? -0.107 -54.536 35.137 1.00 37.42 43 SER C C 1
ATOM 3877 O O . SER C 1 47 ? -0.223 -55.131 36.209 1.00 38.65 43 SER C O 1
ATOM 3880 N N . VAL C 1 48 ? 0.827 -54.831 34.242 1.00 39.05 44 VAL C N 1
ATOM 3881 C CA . VAL C 1 48 ? 1.765 -55.923 34.458 1.00 46.14 44 VAL C CA 1
ATOM 3882 C C . VAL C 1 48 ? 3.025 -55.457 35.182 1.00 49.69 44 VAL C C 1
ATOM 3883 O O . VAL C 1 48 ? 3.638 -54.459 34.808 1.00 49.73 44 VAL C O 1
ATOM 3887 N N . THR C 1 49 ? 3.396 -56.193 36.224 1.00 52.60 45 THR C N 1
ATOM 3888 C CA . THR C 1 49 ? 4.609 -55.924 36.983 1.00 60.37 45 THR C CA 1
ATOM 3889 C C . THR C 1 49 ? 5.417 -57.210 37.105 1.00 66.94 45 THR C C 1
ATOM 3890 O O . THR C 1 49 ? 4.851 -58.293 37.247 1.00 68.57 45 THR C O 1
ATOM 3894 N N . GLU C 1 50 ? 6.739 -57.097 37.040 1.00 71.30 46 GLU C N 1
ATOM 3895 C CA . GLU C 1 50 ? 7.597 -58.264 37.194 1.00 76.07 46 GLU C CA 1
ATOM 3896 C C . GLU C 1 50 ? 7.911 -58.474 38.671 1.00 75.41 46 GLU C C 1
ATOM 3897 O O . GLU C 1 50 ? 8.135 -57.515 39.411 1.00 69.86 46 GLU C O 1
ATOM 3903 N N . GLY C 1 51 ? 7.907 -59.731 39.101 1.00 74.93 47 GLY C N 1
ATOM 3904 C CA . GLY C 1 51 ? 8.188 -60.051 40.488 1.00 75.90 47 GLY C CA 1
ATOM 3905 C C . GLY C 1 51 ? 6.949 -60.269 41.340 1.00 71.28 47 GLY C C 1
ATOM 3906 O O . GLY C 1 51 ? 5.855 -60.480 40.819 1.00 73.77 47 GLY C O 1
ATOM 3907 N N . VAL C 1 52 ? 7.123 -60.229 42.657 1.00 68.43 48 VAL C N 1
ATOM 3908 C CA . VAL C 1 52 ? 6.024 -60.492 43.572 1.00 64.42 48 VAL C CA 1
ATOM 3909 C C . VAL C 1 52 ? 6.202 -59.764 44.901 1.00 66.26 48 VAL C C 1
ATOM 3910 O O . VAL C 1 52 ? 7.319 -59.522 45.359 1.00 68.38 48 VAL C O 1
ATOM 3914 N N . PRO C 1 53 ? 5.073 -59.405 45.526 1.00 66.42 49 PRO C N 1
ATOM 3915 C CA . PRO C 1 53 ? 4.987 -58.627 46.771 1.00 71.28 49 PRO C CA 1
ATOM 3916 C C . PRO C 1 53 ? 5.747 -59.160 47.996 1.00 81.69 49 PRO C C 1
ATOM 3917 O O . PRO C 1 53 ? 6.680 -58.499 48.481 1.00 79.46 49 PRO C O 1
ATOM 3921 N N . ARG C 1 54 ? 5.317 -60.245 48.574 1.00 20.00 50 ARG C N 1
ATOM 3922 C CA . ARG C 1 54 ? 5.906 -60.819 49.778 1.00 20.00 50 ARG C CA 1
ATOM 3923 C C . ARG C 1 54 ? 6.152 -62.315 49.612 1.00 20.00 50 ARG C C 1
ATOM 3924 O O . ARG C 1 54 ? 6.892 -62.925 50.258 1.00 67.78 50 ARG C O 1
ATOM 3932 N N . TRP C 1 55 ? 5.436 -62.758 48.535 1.00 79.51 51 TRP C N 1
ATOM 3933 C CA . TRP C 1 55 ? 5.474 -64.147 48.163 1.00 75.13 51 TRP C CA 1
ATOM 3934 C C . TRP C 1 55 ? 6.767 -64.820 48.584 1.00 77.81 51 TRP C C 1
ATOM 3935 O O . TRP C 1 55 ? 7.178 -65.803 47.952 1.00 80.01 51 TRP C O 1
ATOM 3946 N N . LEU C 1 61 ? 5.182 -68.706 42.164 1.00 63.38 57 LEU C N 1
ATOM 3947 C CA . LEU C 1 61 ? 3.832 -68.389 41.709 1.00 66.77 57 LEU C CA 1
ATOM 3948 C C . LEU C 1 61 ? 3.636 -66.872 41.650 1.00 66.73 57 LEU C C 1
ATOM 3949 O O . LEU C 1 61 ? 4.156 -66.141 42.493 1.00 65.56 57 LEU C O 1
ATOM 3954 N N . GLY C 1 62 ? 2.892 -66.399 40.653 1.00 61.90 58 GLY C N 1
ATOM 3955 C CA . GLY C 1 62 ? 2.616 -64.978 40.517 1.00 60.87 58 GLY C CA 1
ATOM 3956 C C . GLY C 1 62 ? 1.437 -64.516 41.354 1.00 52.68 58 GLY C C 1
ATOM 3957 O O . GLY C 1 62 ? 0.836 -65.303 42.086 1.00 51.89 58 GLY C O 1
ATOM 3958 N N . TRP C 1 63 ? 1.096 -63.237 41.242 1.00 53.46 59 TRP C N 1
ATOM 3959 C CA . TRP C 1 63 ? 0.026 -62.669 42.055 1.00 46.23 59 TRP C CA 1
ATOM 3960 C C . TRP C 1 63 ? -0.846 -61.704 41.259 1.00 45.28 59 TRP C C 1
ATOM 3961 O O . TRP C 1 63 ? -0.420 -61.153 40.244 1.00 42.46 59 TRP C O 1
ATOM 3972 N N . LEU C 1 64 ? -2.075 -61.516 41.725 1.00 38.65 60 LEU C N 1
ATOM 3973 C CA . LEU C 1 64 ? -2.981 -60.542 41.140 1.00 34.97 60 LEU C CA 1
ATOM 3974 C C . LEU C 1 64 ? -3.663 -59.758 42.251 1.00 41.11 60 LEU C C 1
ATOM 3975 O O . LEU C 1 64 ? -4.223 -60.340 43.183 1.00 39.67 60 LEU C O 1
ATOM 3980 N N . THR C 1 65 ? -3.602 -58.435 42.152 1.00 32.40 61 THR C N 1
ATOM 3981 C CA . THR C 1 65 ? -4.266 -57.563 43.109 1.00 35.77 61 THR C CA 1
ATOM 3982 C C . THR C 1 65 ? -5.377 -56.795 42.409 1.00 27.50 61 THR C C 1
ATOM 3983 O O . THR C 1 65 ? -5.329 -56.587 41.199 1.00 32.37 61 THR C O 1
ATOM 3987 N N . ALA C 1 66 ? -6.377 -56.374 43.173 1.00 28.58 62 ALA C N 1
ATOM 3988 C CA . ALA C 1 66 ? -7.479 -55.606 42.612 1.00 26.14 62 ALA C CA 1
ATOM 3989 C C . ALA C 1 66 ? -7.846 -54.424 43.498 1.00 28.62 62 ALA C C 1
ATOM 3990 O O . ALA C 1 66 ? -7.867 -54.529 44.726 1.00 22.45 62 ALA C O 1
ATOM 3992 N N . GLU C 1 67 ? -8.130 -53.296 42.861 1.00 23.97 63 GLU C N 1
ATOM 3993 C CA . GLU C 1 67 ? -8.563 -52.104 43.573 1.00 23.12 63 GLU C CA 1
ATOM 3994 C C . GLU C 1 67 ? -9.713 -51.445 42.830 1.00 24.27 63 GLU C C 1
ATOM 3995 O O . GLU C 1 67 ? -9.682 -51.301 41.606 1.00 22.83 63 GLU C O 1
ATOM 4001 N N . TYR C 1 68 ? -10.733 -51.062 43.585 1.00 19.93 64 TYR C N 1
ATOM 4002 C CA . TYR C 1 68 ? -11.920 -50.430 43.035 1.00 22.23 64 TYR C CA 1
ATOM 4003 C C . TYR C 1 68 ? -12.062 -49.043 43.644 1.00 24.59 64 TYR C C 1
ATOM 4004 O O . TYR C 1 68 ? -11.726 -48.832 44.809 1.00 22.68 64 TYR C O 1
ATOM 4013 N N . ALA C 1 69 ? -12.536 -48.097 42.843 1.00 23.12 65 ALA C N 1
ATOM 4014 C CA . ALA C 1 69 ? -12.708 -46.723 43.296 1.00 25.42 65 ALA C CA 1
ATOM 4015 C C . ALA C 1 69 ? -13.708 -46.005 42.405 1.00 23.06 65 ALA C C 1
ATOM 4016 O O . ALA C 1 69 ? -13.917 -46.387 41.257 1.00 25.24 65 ALA C O 1
ATOM 4018 N N . MET C 1 70 ? -14.331 -44.967 42.944 1.00 24.14 66 MET C N 1
ATOM 4019 C CA . MET C 1 70 ? -15.279 -44.175 42.182 1.00 26.83 66 MET C CA 1
ATOM 4020 C C . MET C 1 70 ? -14.800 -42.735 42.088 1.00 28.10 66 MET C C 1
ATOM 4021 O O . MET C 1 70 ? -14.425 -42.133 43.092 1.00 23.11 66 MET C O 1
ATOM 4026 N N . LEU C 1 71 ? -14.806 -42.185 40.879 1.00 28.27 67 LEU C N 1
ATOM 4027 C CA . LEU C 1 71 ? -14.545 -40.766 40.709 1.00 25.68 67 LEU C CA 1
ATOM 4028 C C . LEU C 1 71 ? -15.620 -40.003 41.467 1.00 26.18 67 LEU C C 1
ATOM 4029 O O . LEU C 1 71 ? -16.775 -40.423 41.489 1.00 28.88 67 LEU C O 1
ATOM 4034 N N . PRO C 1 72 ? -15.242 -38.886 42.104 1.00 27.68 68 PRO C N 1
ATOM 4035 C CA . PRO C 1 72 ? -16.166 -38.091 42.919 1.00 28.32 68 PRO C CA 1
ATOM 4036 C C . PRO C 1 72 ? -17.482 -37.785 42.210 1.00 27.39 68 PRO C C 1
ATOM 4037 O O . PRO C 1 72 ? -18.536 -37.802 42.845 1.00 28.99 68 PRO C O 1
ATOM 4041 N N . SER C 1 73 ? -17.423 -37.512 40.911 1.00 27.58 69 SER C N 1
ATOM 4042 C CA . SER C 1 73 ? -18.614 -37.114 40.167 1.00 29.45 69 SER C CA 1
ATOM 4043 C C . SER C 1 73 ? -19.365 -38.301 39.562 1.00 30.12 69 SER C C 1
ATOM 4044 O O . SER C 1 73 ? -20.343 -38.116 38.838 1.00 29.35 69 SER C O 1
ATOM 4047 N N . ALA C 1 74 ? -18.910 -39.515 39.855 1.00 27.07 70 ALA C N 1
ATOM 4048 C CA . ALA C 1 74 ? -19.543 -40.709 39.297 1.00 29.39 70 ALA C CA 1
ATOM 4049 C C . ALA C 1 74 ? -20.966 -40.881 39.822 1.00 30.43 70 ALA C C 1
ATOM 4050 O O . ALA C 1 74 ? -21.838 -41.399 39.128 1.00 31.14 70 ALA C O 1
ATOM 4052 N N . THR C 1 75 ? -21.193 -40.430 41.049 1.00 29.79 71 THR C N 1
ATOM 4053 C CA . THR C 1 75 ? -22.496 -40.567 41.689 1.00 35.96 71 THR C CA 1
ATOM 4054 C C . THR C 1 75 ? -23.398 -39.376 41.370 1.00 42.79 71 THR C C 1
ATOM 4055 O O . THR C 1 75 ? -22.926 -38.347 40.890 1.00 41.32 71 THR C O 1
ATOM 4059 N N . HIS C 1 76 ? -24.695 -39.521 41.627 1.00 49.51 72 HIS C N 1
ATOM 4060 C CA . HIS C 1 76 ? -25.647 -38.451 41.335 1.00 50.14 72 HIS C CA 1
ATOM 4061 C C . HIS C 1 76 ? -25.247 -37.168 42.051 1.00 45.24 72 HIS C C 1
ATOM 4062 O O . HIS C 1 76 ? -25.156 -36.106 41.436 1.00 50.65 72 HIS C O 1
ATOM 4069 N N . SER C 1 77 ? -25.014 -37.274 43.354 1.00 46.76 73 SER C N 1
ATOM 4070 C CA . SER C 1 77 ? -24.458 -36.173 44.127 1.00 44.96 73 SER C CA 1
ATOM 4071 C C . SER C 1 77 ? -22.971 -36.428 44.309 1.00 40.57 73 SER C C 1
ATOM 4072 O O . SER C 1 77 ? -22.572 -37.516 44.720 1.00 40.55 73 SER C O 1
ATOM 4075 N N . ARG C 1 78 ? -22.148 -35.433 43.997 1.00 37.62 74 ARG C N 1
ATOM 4076 C CA . ARG C 1 78 ? -20.705 -35.603 44.107 1.00 37.91 74 ARG C CA 1
ATOM 4077 C C . ARG C 1 78 ? -20.320 -36.100 45.495 1.00 34.41 74 ARG C C 1
ATOM 4078 O O . ARG C 1 78 ? -20.780 -35.569 46.505 1.00 41.60 74 ARG C O 1
ATOM 4086 N N . SER C 1 79 ? -19.479 -37.126 45.539 1.00 31.60 75 SER C N 1
ATOM 4087 C CA . SER C 1 79 ? -19.005 -37.665 46.806 1.00 39.45 75 SER C CA 1
ATOM 4088 C C . SER C 1 79 ? -17.559 -37.256 47.058 1.00 38.06 75 SER C C 1
ATOM 4089 O O . SER C 1 79 ? -16.823 -36.930 46.127 1.00 37.02 75 SER C O 1
ATOM 4092 N N . ASP C 1 80 ? -17.156 -37.276 48.322 1.00 42.13 76 ASP C N 1
ATOM 4093 C CA . ASP C 1 80 ? -15.813 -36.854 48.699 1.00 38.66 76 ASP C CA 1
ATOM 4094 C C . ASP C 1 80 ? -14.738 -37.824 48.215 1.00 31.83 76 ASP C C 1
ATOM 4095 O O . ASP C 1 80 ? -14.897 -39.042 48.290 1.00 34.88 76 ASP C O 1
ATOM 4100 N N . ARG C 1 81 ? -13.644 -37.264 47.716 1.00 28.50 77 ARG C N 1
ATOM 4101 C CA . ARG C 1 81 ? -12.493 -38.049 47.293 1.00 30.66 77 ARG C CA 1
ATOM 4102 C C . ARG C 1 81 ? -11.847 -38.710 48.512 1.00 33.02 77 ARG C C 1
ATOM 4103 O O . ARG C 1 81 ? -11.545 -38.042 49.501 1.00 28.90 77 ARG C O 1
ATOM 4111 N N . GLU C 1 82 ? -11.639 -40.021 48.443 1.00 29.42 78 GLU C N 1
ATOM 4112 C CA . GLU C 1 82 ? -11.101 -40.771 49.577 1.00 29.06 78 GLU C CA 1
ATOM 4113 C C . GLU C 1 82 ? -9.708 -40.304 49.999 1.00 33.05 78 GLU C C 1
ATOM 4114 O O . GLU C 1 82 ? -9.388 -40.280 51.190 1.00 25.75 78 GLU C O 1
ATOM 4120 N N . SER C 1 83 ? -8.884 -39.938 49.024 1.00 25.88 79 SER C N 1
ATOM 4121 C CA . SER C 1 83 ? -7.543 -39.441 49.306 1.00 28.98 79 SER C CA 1
ATOM 4122 C C . SER C 1 83 ? -7.610 -38.150 50.117 1.00 30.02 79 SER C C 1
ATOM 4123 O O . SER C 1 83 ? -6.717 -37.860 50.913 1.00 25.78 79 SER C O 1
ATOM 4126 N N . VAL C 1 84 ? -8.677 -37.384 49.905 1.00 27.34 80 VAL C N 1
ATOM 4127 C CA . VAL C 1 84 ? -8.887 -36.122 50.606 1.00 29.94 80 VAL C CA 1
ATOM 4128 C C . VAL C 1 84 ? -9.484 -36.369 51.988 1.00 36.75 80 VAL C C 1
ATOM 4129 O O . VAL C 1 84 ? -9.141 -35.687 52.953 1.00 33.43 80 VAL C O 1
ATOM 4133 N N . ARG C 1 85 ? -10.383 -37.346 52.074 1.00 37.60 81 ARG C N 1
ATOM 4134 C CA . ARG C 1 85 ? -10.917 -37.793 53.358 1.00 36.33 81 ARG C CA 1
ATOM 4135 C C . ARG C 1 85 ? -9.794 -38.246 54.283 1.00 35.93 81 ARG C C 1
ATOM 4136 O O . ARG C 1 85 ? -9.795 -37.941 55.474 1.00 42.44 81 ARG C O 1
ATOM 4144 N N . GLY C 1 86 ? -8.845 -38.993 53.729 1.00 32.91 82 GLY C N 1
ATOM 4145 C CA . GLY C 1 86 ? -7.746 -39.526 54.511 1.00 34.52 82 GLY C CA 1
ATOM 4146 C C . GLY C 1 86 ? -7.891 -41.008 54.809 1.00 42.51 82 GLY C C 1
ATOM 4147 O O . GLY C 1 86 ? -7.132 -41.562 55.608 1.00 38.41 82 GLY C O 1
ATOM 4148 N N . ARG C 1 87 ? -8.859 -41.655 54.165 1.00 31.56 83 ARG C N 1
ATOM 4149 C CA . ARG C 1 87 ? -9.083 -43.083 54.375 1.00 36.13 83 ARG C CA 1
ATOM 4150 C C . ARG C 1 87 ? -9.990 -43.710 53.319 1.00 35.65 83 ARG C C 1
ATOM 4151 O O . ARG C 1 87 ? -10.839 -43.040 52.728 1.00 28.40 83 ARG C O 1
ATOM 4159 N N . LEU C 1 88 ? -9.805 -45.006 53.096 1.00 31.92 84 LEU C N 1
ATOM 4160 C CA . LEU C 1 88 ? -10.686 -45.763 52.224 1.00 30.13 84 LEU C CA 1
ATOM 4161 C C . LEU C 1 88 ? -12.016 -46.007 52.924 1.00 29.96 84 LEU C C 1
ATOM 4162 O O . LEU C 1 88 ? -12.069 -46.130 54.148 1.00 32.91 84 LEU C O 1
ATOM 4167 N N . SER C 1 89 ? -13.090 -46.066 52.149 1.00 24.60 85 SER C N 1
ATOM 4168 C CA . SER C 1 89 ? -14.392 -46.417 52.695 1.00 34.22 85 SER C CA 1
ATOM 4169 C C . SER C 1 89 ? -14.518 -47.936 52.741 1.00 32.65 85 SER C C 1
ATOM 4170 O O . SER C 1 89 ? -13.904 -48.639 51.936 1.00 24.34 85 SER C O 1
ATOM 4173 N N . GLY C 1 90 ? -15.308 -48.435 53.686 1.00 33.08 86 GLY C N 1
ATOM 4174 C CA . GLY C 1 90 ? -15.522 -49.864 53.827 1.00 32.63 86 GLY C CA 1
ATOM 4175 C C . GLY C 1 90 ? -16.064 -50.491 52.556 1.00 27.95 86 GLY C C 1
ATOM 4176 O O . GLY C 1 90 ? -15.681 -51.600 52.188 1.00 24.64 86 GLY C O 1
ATOM 4177 N N . ARG C 1 91 ? -16.962 -49.777 51.886 1.00 28.80 87 ARG C N 1
ATOM 4178 C CA . ARG C 1 91 ? -17.522 -50.237 50.621 1.00 27.61 87 ARG C CA 1
ATOM 4179 C C . ARG C 1 91 ? -16.412 -50.497 49.609 1.00 27.17 87 ARG C C 1
ATOM 4180 O O . ARG C 1 91 ? -16.419 -51.504 48.903 1.00 24.61 87 ARG C O 1
ATOM 4188 N N . THR C 1 92 ? -15.454 -49.580 49.549 1.00 25.46 88 THR C N 1
ATOM 4189 C CA . THR C 1 92 ? -14.359 -49.679 48.595 1.00 24.27 88 THR C CA 1
ATOM 4190 C C . THR C 1 92 ? -13.534 -50.942 48.820 1.00 27.08 88 THR C C 1
ATOM 4191 O O . THR C 1 92 ? -13.275 -51.699 47.884 1.00 24.74 88 THR C O 1
ATOM 4195 N N . GLN C 1 93 ? -13.129 -51.175 50.064 1.00 23.29 89 GLN C N 1
ATOM 4196 C CA . GLN C 1 93 ? -12.303 -52.335 50.380 1.00 27.53 89 GLN C CA 1
ATOM 4197 C C . GLN C 1 93 ? -13.078 -53.634 50.194 1.00 26.37 89 GLN C C 1
ATOM 4198 O O . GLN C 1 93 ? -12.528 -54.632 49.736 1.00 22.76 89 GLN C O 1
ATOM 4204 N N . GLU C 1 94 ? -14.357 -53.613 50.549 1.00 23.68 90 GLU C N 1
ATOM 4205 C CA . GLU C 1 94 ? -15.227 -54.755 50.313 1.00 28.82 90 GLU C CA 1
ATOM 4206 C C . GLU C 1 94 ? -15.248 -55.145 48.834 1.00 28.29 90 GLU C C 1
ATOM 4207 O O . GLU C 1 94 ? -15.037 -56.306 48.489 1.00 25.10 90 GLU C O 1
ATOM 4213 N N . ILE C 1 95 ? -15.503 -54.172 47.965 1.00 27.80 91 ILE C N 1
ATOM 4214 C CA . ILE C 1 95 ? -15.578 -54.430 46.527 1.00 25.04 91 ILE C CA 1
ATOM 4215 C C . ILE C 1 95 ? -14.216 -54.793 45.930 1.00 25.52 91 ILE C C 1
ATOM 4216 O O . ILE C 1 95 ? -14.121 -55.680 45.081 1.00 23.74 91 ILE C O 1
ATOM 4221 N N . SER C 1 96 ? -13.165 -54.112 46.381 1.00 22.08 92 SER C N 1
ATOM 4222 C CA . SER C 1 96 ? -11.814 -54.393 45.908 1.00 25.16 92 SER C CA 1
ATOM 4223 C C . SER C 1 96 ? -11.437 -55.857 46.140 1.00 28.71 92 SER C C 1
ATOM 4224 O O . SER C 1 96 ? -10.846 -56.500 45.271 1.00 24.97 92 SER C O 1
ATOM 4227 N N . ARG C 1 97 ? -11.776 -56.375 47.317 1.00 23.51 93 ARG C N 1
ATOM 4228 C CA . ARG C 1 97 ? -11.444 -57.754 47.668 1.00 25.78 93 ARG C CA 1
ATOM 4229 C C . ARG C 1 97 ? -12.276 -58.759 46.869 1.00 25.60 93 ARG C C 1
ATOM 4230 O O . ARG C 1 97 ? -11.767 -59.794 46.439 1.00 24.51 93 ARG C O 1
ATOM 4238 N N . LEU C 1 98 ? -13.556 -58.450 46.677 1.00 28.16 94 LEU C N 1
ATOM 4239 C CA . LEU C 1 98 ? -14.435 -59.290 45.869 1.00 24.67 94 LEU C CA 1
ATOM 4240 C C . LEU C 1 98 ? -13.882 -59.456 44.460 1.00 27.85 94 LEU C C 1
ATOM 4241 O O . LEU C 1 98 ? -13.898 -60.554 43.902 1.00 26.89 94 LEU C O 1
ATOM 4246 N N . ILE C 1 99 ? -13.396 -58.359 43.888 1.00 25.02 95 ILE C N 1
ATOM 4247 C CA . ILE C 1 99 ? -12.857 -58.378 42.532 1.00 26.91 95 ILE C CA 1
ATOM 4248 C C . ILE C 1 99 ? -11.607 -59.251 42.457 1.00 25.66 95 ILE C C 1
ATOM 4249 O O . ILE C 1 99 ? -11.433 -60.023 41.513 1.00 26.75 95 ILE C O 1
ATOM 4254 N N . GLY C 1 100 ? -10.746 -59.131 43.462 1.00 24.85 96 GLY C N 1
ATOM 4255 C CA . GLY C 1 100 ? -9.518 -59.904 43.521 1.00 25.58 96 GLY C CA 1
ATOM 4256 C C . GLY C 1 100 ? -9.753 -61.401 43.595 1.00 26.45 96 GLY C C 1
ATOM 4257 O O . GLY C 1 100 ? -9.115 -62.166 42.876 1.00 26.65 96 GLY C O 1
ATOM 4258 N N . ARG C 1 101 ? -10.665 -61.818 44.470 1.00 25.56 97 ARG C N 1
ATOM 4259 C CA . ARG C 1 101 ? -11.014 -63.231 44.610 1.00 28.55 97 ARG C CA 1
ATOM 4260 C C . ARG C 1 101 ? -11.581 -63.779 43.308 1.00 30.32 97 ARG C C 1
ATOM 4261 O O . ARG C 1 101 ? -11.250 -64.887 42.888 1.00 33.35 97 ARG C O 1
ATOM 4269 N N . SER C 1 102 ? -12.444 -62.992 42.678 1.00 25.25 98 SER C N 1
ATOM 4270 C CA . SER C 1 102 ? -13.148 -63.427 41.480 1.00 27.08 98 SER C CA 1
ATOM 4271 C C . SER C 1 102 ? -12.197 -63.729 40.331 1.00 27.40 98 SER C C 1
ATOM 4272 O O . SER C 1 102 ? -12.328 -64.752 39.660 1.00 32.64 98 SER C O 1
ATOM 4275 N N . LEU C 1 103 ? -11.238 -62.838 40.111 1.00 25.91 99 LEU C N 1
ATOM 4276 C CA . LEU C 1 103 ? -10.325 -62.971 38.982 1.00 29.52 99 LEU C CA 1
ATOM 4277 C C . LEU C 1 103 ? -9.282 -64.061 39.204 1.00 34.22 99 LEU C C 1
ATOM 4278 O O . LEU C 1 103 ? -8.894 -64.755 38.265 1.00 35.09 99 LEU C O 1
ATOM 4283 N N . ARG C 1 104 ? -8.834 -64.215 40.445 1.00 31.95 100 ARG C N 1
ATOM 4284 C CA . ARG C 1 104 ? -7.838 -65.231 40.767 1.00 35.85 100 ARG C CA 1
ATOM 4285 C C . ARG C 1 104 ? -8.408 -66.644 40.643 1.00 35.60 100 ARG C C 1
ATOM 4286 O O . ARG C 1 104 ? -7.666 -67.603 40.450 1.00 37.78 100 ARG C O 1
ATOM 4294 N N . ALA C 1 105 ? -9.728 -66.759 40.742 1.00 33.80 101 ALA C N 1
ATOM 4295 C CA . ALA C 1 105 ? -10.401 -68.052 40.669 1.00 34.28 101 ALA C CA 1
ATOM 4296 C C . ALA C 1 105 ? -10.254 -68.724 39.305 1.00 39.28 101 ALA C C 1
ATOM 4297 O O . ALA C 1 105 ? -10.308 -69.948 39.206 1.00 44.00 101 ALA C O 1
ATOM 4299 N N . CYS C 1 106 ? -10.074 -67.926 38.257 1.00 35.61 102 CYS C N 1
ATOM 4300 C CA . CYS C 1 106 ? -9.968 -68.468 36.905 1.00 35.90 102 CYS C CA 1
ATOM 4301 C C . CYS C 1 106 ? -8.590 -68.288 36.278 1.00 36.67 102 CYS C C 1
ATOM 4302 O O . CYS C 1 106 ? -8.447 -68.342 35.058 1.00 40.27 102 CYS C O 1
ATOM 4305 N N . ILE C 1 107 ? -7.575 -68.076 37.107 1.00 38.37 103 ILE C N 1
ATOM 4306 C CA . ILE C 1 107 ? -6.214 -67.961 36.597 1.00 42.43 103 ILE C CA 1
ATOM 4307 C C . ILE C 1 107 ? -5.237 -68.825 37.386 1.00 43.90 103 ILE C C 1
ATOM 4308 O O . ILE C 1 107 ? -5.274 -68.862 38.615 1.00 43.66 103 ILE C O 1
ATOM 4313 N N . ASP C 1 108 ? -4.376 -69.532 36.662 1.00 46.22 104 ASP C N 1
ATOM 4314 C CA . ASP C 1 108 ? -3.330 -70.336 37.275 1.00 50.93 104 ASP C CA 1
ATOM 4315 C C . ASP C 1 108 ? -2.091 -69.475 37.478 1.00 53.47 104 ASP C C 1
ATOM 4316 O O . ASP C 1 108 ? -1.338 -69.219 36.537 1.00 48.22 104 ASP C O 1
ATOM 4321 N N . LEU C 1 109 ? -1.890 -69.024 38.712 1.00 53.23 105 LEU C N 1
ATOM 4322 C CA . LEU C 1 109 ? -0.787 -68.125 39.033 1.00 53.88 105 LEU C CA 1
ATOM 4323 C C . LEU C 1 109 ? 0.569 -68.811 38.887 1.00 57.78 105 LEU C C 1
ATOM 4324 O O . LEU C 1 109 ? 1.602 -68.149 38.795 1.00 60.18 105 LEU C O 1
ATOM 4329 N N . ALA C 1 110 ? 0.558 -70.140 38.867 1.00 59.56 106 ALA C N 1
ATOM 4330 C CA . ALA C 1 110 ? 1.766 -70.911 38.601 1.00 63.62 106 ALA C CA 1
ATOM 4331 C C . ALA C 1 110 ? 2.133 -70.779 37.135 1.00 63.90 106 ALA C C 1
ATOM 4332 O O . ALA C 1 110 ? 3.291 -70.549 36.784 1.00 65.20 106 ALA C O 1
ATOM 4334 N N . ALA C 1 111 ? 1.126 -70.932 36.283 1.00 63.82 107 ALA C N 1
ATOM 4335 C CA . ALA C 1 111 ? 1.302 -70.830 34.844 1.00 61.13 107 ALA C CA 1
ATOM 4336 C C . ALA C 1 111 ? 1.613 -69.396 34.432 1.00 57.43 107 ALA C C 1
ATOM 4337 O O . ALA C 1 111 ? 1.958 -69.132 33.281 1.00 62.42 107 ALA C O 1
ATOM 4339 N N . LEU C 1 112 ? 1.494 -68.474 35.380 1.00 63.96 108 LEU C N 1
ATOM 4340 C CA . LEU C 1 112 ? 1.708 -67.057 35.104 1.00 65.52 108 LEU C CA 1
ATOM 4341 C C . LEU C 1 112 ? 3.157 -66.650 35.353 1.00 64.51 108 LEU C C 1
ATOM 4342 O O . LEU C 1 112 ? 3.588 -65.569 34.949 1.00 67.91 108 LEU C O 1
ATOM 4347 N N . GLY C 1 113 ? 3.909 -67.523 36.016 1.00 66.39 109 GLY C N 1
ATOM 4348 C CA . GLY C 1 113 ? 5.278 -67.215 36.385 1.00 66.80 109 GLY C CA 1
ATOM 4349 C C . GLY C 1 113 ? 5.303 -66.293 37.587 1.00 69.38 109 GLY C C 1
ATOM 4350 O O . GLY C 1 113 ? 4.286 -66.119 38.257 1.00 69.17 109 GLY C O 1
ATOM 4351 N N . GLU C 1 114 ? 6.459 -65.699 37.863 1.00 73.06 110 GLU C N 1
ATOM 4352 C CA . GLU C 1 114 ? 6.592 -64.802 39.006 1.00 74.50 110 GLU C CA 1
ATOM 4353 C C . GLU C 1 114 ? 6.322 -63.351 38.618 1.00 77.01 110 GLU C C 1
ATOM 4354 O O . GLU C 1 114 ? 7.116 -62.458 38.915 1.00 78.38 110 GLU C O 1
ATOM 4360 N N . ASN C 1 115 ? 5.192 -63.127 37.953 1.00 73.98 111 ASN C N 1
ATOM 4361 C CA . ASN C 1 115 ? 4.785 -61.787 37.549 1.00 70.87 111 ASN C CA 1
ATOM 4362 C C . ASN C 1 115 ? 3.519 -61.349 38.284 1.00 67.04 111 ASN C C 1
ATOM 4363 O O . ASN C 1 115 ? 2.699 -62.181 38.671 1.00 64.84 111 ASN C O 1
ATOM 4368 N N . THR C 1 116 ? 3.364 -60.042 38.475 1.00 61.08 112 THR C N 1
ATOM 4369 C CA . THR C 1 116 ? 2.217 -59.504 39.200 1.00 53.00 112 THR C CA 1
ATOM 4370 C C . THR C 1 116 ? 1.292 -58.693 38.296 1.00 49.27 112 THR C C 1
ATOM 4371 O O . THR C 1 116 ? 1.735 -57.794 37.584 1.00 44.28 112 THR C O 1
ATOM 4375 N N . ILE C 1 117 ? 0.004 -59.019 38.328 1.00 45.13 113 ILE C N 1
ATOM 4376 C CA . ILE C 1 117 ? -0.992 -58.275 37.568 1.00 37.65 113 ILE C CA 1
ATOM 4377 C C . ILE C 1 117 ? -1.868 -57.448 38.504 1.00 36.35 113 ILE C C 1
ATOM 4378 O O . ILE C 1 117 ? -2.601 -57.996 39.326 1.00 30.71 113 ILE C O 1
ATOM 4383 N N . ALA C 1 118 ? -1.782 -56.127 38.377 1.00 36.30 114 ALA C N 1
ATOM 4384 C CA . ALA C 1 118 ? -2.573 -55.222 39.203 1.00 29.64 114 ALA C CA 1
ATOM 4385 C C . ALA C 1 118 ? -3.810 -54.744 38.451 1.00 28.05 114 ALA C C 1
ATOM 4386 O O . ALA C 1 118 ? -3.705 -54.100 37.407 1.00 28.17 114 ALA C O 1
ATOM 4388 N N . ILE C 1 119 ? -4.981 -55.066 38.989 1.00 25.74 115 ILE C N 1
ATOM 4389 C CA . ILE C 1 119 ? -6.245 -54.687 38.367 1.00 30.72 115 ILE C CA 1
ATOM 4390 C C . ILE C 1 119 ? -6.803 -53.424 39.012 1.00 25.54 115 ILE C C 1
ATOM 4391 O O . ILE C 1 119 ? -6.882 -53.333 40.235 1.00 24.57 115 ILE C O 1
ATOM 4396 N N . ASP C 1 120 ? -7.188 -52.454 38.187 1.00 23.21 116 ASP C N 1
ATOM 4397 C CA . ASP C 1 120 ? -7.778 -51.211 38.681 1.00 23.32 116 ASP C CA 1
ATOM 4398 C C . ASP C 1 120 ? -9.120 -50.950 38.017 1.00 24.92 116 ASP C C 1
ATOM 4399 O O . ASP C 1 120 ? -9.216 -50.898 36.791 1.00 26.23 116 ASP C O 1
ATOM 4404 N N . CYS C 1 121 ? -10.154 -50.789 38.833 1.00 23.69 117 CYS C N 1
ATOM 4405 C CA . CYS C 1 121 ? -11.491 -50.522 38.323 1.00 25.83 117 CYS C CA 1
ATOM 4406 C C . CYS C 1 121 ? -11.986 -49.186 38.858 1.00 28.04 117 CYS C C 1
ATOM 4407 O O . CYS C 1 121 ? -12.351 -49.071 40.029 1.00 24.82 117 CYS C O 1
ATOM 4410 N N . ASP C 1 122 ? -11.989 -48.179 37.992 1.00 22.04 118 ASP C N 1
ATOM 4411 C CA . ASP C 1 122 ? -12.395 -46.835 38.379 1.00 27.07 118 ASP C CA 1
ATOM 4412 C C . ASP C 1 122 ? -13.721 -46.455 37.735 1.00 19.11 118 ASP C C 1
ATOM 4413 O O . ASP C 1 122 ? -13.809 -46.305 36.519 1.00 18.00 118 ASP C O 1
ATOM 4418 N N . VAL C 1 123 ? -14.751 -46.309 38.564 1.00 19.26 119 VAL C N 1
ATOM 4419 C CA . VAL C 1 123 ? -16.088 -45.976 38.087 1.00 21.74 119 VAL C CA 1
ATOM 4420 C C . VAL C 1 123 ? -16.158 -44.528 37.600 1.00 22.63 119 VAL C C 1
ATOM 4421 O O . VAL C 1 123 ? -15.921 -43.600 38.370 1.00 19.91 119 VAL C O 1
ATOM 4425 N N . LEU C 1 124 ? -16.488 -44.340 36.326 1.00 19.24 120 LEU C N 1
ATOM 4426 C CA . LEU C 1 124 ? -16.615 -42.999 35.760 1.00 21.07 120 LEU C CA 1
ATOM 4427 C C . LEU C 1 124 ? -18.027 -42.467 35.972 1.00 22.49 120 LEU C C 1
ATOM 4428 O O . LEU C 1 124 ? -18.227 -41.273 36.197 1.00 26.51 120 LEU C O 1
ATOM 4433 N N . GLN C 1 125 ? -19.002 -43.366 35.894 1.00 21.05 121 GLN C N 1
ATOM 4434 C CA . GLN C 1 125 ? -20.398 -43.018 36.119 1.00 28.93 121 GLN C CA 1
ATOM 4435 C C . GLN C 1 125 ? -21.124 -44.185 36.775 1.00 25.63 121 GLN C C 1
ATOM 4436 O O . GLN C 1 125 ? -21.039 -45.319 36.308 1.00 26.83 121 GLN C O 1
ATOM 4442 N N . ALA C 1 126 ? -21.840 -43.900 37.856 1.00 27.54 122 ALA C N 1
ATOM 4443 C CA . ALA C 1 126 ? -22.499 -44.944 38.631 1.00 28.07 122 ALA C CA 1
ATOM 4444 C C . ALA C 1 126 ? -24.015 -44.870 38.517 1.00 30.75 122 ALA C C 1
ATOM 4445 O O . ALA C 1 126 ? -24.623 -43.844 38.820 1.00 30.44 122 ALA C O 1
ATOM 4447 N N . ASP C 1 127 ? -24.616 -45.969 38.074 1.00 28.60 123 ASP C N 1
ATOM 4448 C CA . ASP C 1 127 ? -26.064 -46.084 38.014 1.00 31.34 123 ASP C CA 1
ATOM 4449 C C . ASP C 1 127 ? -26.474 -47.517 38.331 1.00 30.30 123 ASP C C 1
ATOM 4450 O O . ASP C 1 127 ? -27.305 -48.105 37.641 1.00 30.98 123 ASP C O 1
ATOM 4455 N N . GLY C 1 128 ? -25.877 -48.073 39.380 1.00 30.50 124 GLY C N 1
ATOM 4456 C CA . GLY C 1 128 ? -26.150 -49.438 39.790 1.00 28.23 124 GLY C CA 1
ATOM 4457 C C . GLY C 1 128 ? -25.270 -50.444 39.072 1.00 28.96 124 GLY C C 1
ATOM 4458 O O . GLY C 1 128 ? -24.849 -50.217 37.938 1.00 20.50 124 GLY C O 1
ATOM 4459 N N . GLY C 1 129 ? -24.985 -51.557 39.740 1.00 26.01 125 GLY C N 1
ATOM 4460 C CA . GLY C 1 129 ? -24.241 -52.647 39.137 1.00 22.95 125 GLY C CA 1
ATOM 4461 C C . GLY C 1 129 ? -22.811 -52.319 38.743 1.00 26.16 125 GLY C C 1
ATOM 4462 O O . GLY C 1 129 ? -22.254 -52.946 37.841 1.00 21.51 125 GLY C O 1
ATOM 4463 N N . THR C 1 130 ? -22.210 -51.349 39.426 1.00 21.24 126 THR C N 1
ATOM 4464 C CA . THR C 1 130 ? -20.840 -50.941 39.122 1.00 25.22 126 THR C CA 1
ATOM 4465 C C . THR C 1 130 ? -19.799 -52.013 39.450 1.00 19.48 126 THR C C 1
ATOM 4466 O O . THR C 1 130 ? -18.834 -52.189 38.711 1.00 22.43 126 THR C O 1
ATOM 4470 N N . ARG C 1 131 ? -19.978 -52.726 40.557 1.00 20.07 127 ARG C N 1
ATOM 4471 C CA . ARG C 1 131 ? -18.986 -53.730 40.933 1.00 21.10 127 ARG C CA 1
ATOM 4472 C C . ARG C 1 131 ? -19.072 -54.943 40.007 1.00 21.05 127 ARG C C 1
ATOM 4473 O O . ARG C 1 131 ? -18.056 -55.562 39.685 1.00 20.44 127 ARG C O 1
ATOM 4481 N N . THR C 1 132 ? -20.282 -55.268 39.564 1.00 18.61 128 THR C N 1
ATOM 4482 C CA . THR C 1 132 ? -20.462 -56.384 38.641 1.00 23.17 128 THR C CA 1
ATOM 4483 C C . THR C 1 132 ? -19.936 -56.017 37.257 1.00 24.21 128 THR C C 1
ATOM 4484 O O . THR C 1 132 ? -19.286 -56.830 36.592 1.00 23.82 128 THR C O 1
ATOM 4488 N N . ALA C 1 133 ? -20.205 -54.787 36.830 1.00 24.78 129 ALA C N 1
ATOM 4489 C CA . ALA C 1 133 ? -19.623 -54.276 35.596 1.00 24.14 129 ALA C CA 1
ATOM 4490 C C . ALA C 1 133 ? -18.104 -54.305 35.703 1.00 21.19 129 ALA C C 1
ATOM 4491 O O . ALA C 1 133 ? -17.412 -54.689 34.762 1.00 19.95 129 ALA C O 1
ATOM 4493 N N . ALA C 1 134 ? -17.592 -53.897 36.861 1.00 21.59 130 ALA C N 1
ATOM 4494 C CA . ALA C 1 134 ? -16.152 -53.856 37.099 1.00 21.34 130 ALA C CA 1
ATOM 4495 C C . ALA C 1 134 ? -15.515 -55.231 36.916 1.00 19.47 130 ALA C C 1
ATOM 4496 O O . ALA C 1 134 ? -14.486 -55.368 36.257 1.00 22.38 130 ALA C O 1
ATOM 4498 N N . ILE C 1 135 ? -16.129 -56.245 37.513 1.00 18.45 131 ILE C N 1
ATOM 4499 C CA . ILE C 1 135 ? -15.620 -57.608 37.419 1.00 20.29 131 ILE C CA 1
ATOM 4500 C C . ILE C 1 135 ? -15.652 -58.097 35.973 1.00 20.36 131 ILE C C 1
ATOM 4501 O O . ILE C 1 135 ? -14.690 -58.693 35.484 1.00 22.11 131 ILE C O 1
ATOM 4506 N N . THR C 1 136 ? -16.759 -57.827 35.290 1.00 19.39 132 THR C N 1
ATOM 4507 C CA . THR C 1 136 ? -16.935 -58.263 33.909 1.00 23.34 132 THR C CA 1
ATOM 4508 C C . THR C 1 136 ? -15.907 -57.618 32.985 1.00 23.60 132 THR C C 1
ATOM 4509 O O . THR C 1 136 ? -15.369 -58.270 32.090 1.00 23.42 132 THR C O 1
ATOM 4513 N N . GLY C 1 137 ? -15.638 -56.336 33.211 1.00 25.77 133 GLY C N 1
ATOM 4514 C CA . GLY C 1 137 ? -14.673 -55.604 32.411 1.00 20.46 133 GLY C CA 1
ATOM 4515 C C . GLY C 1 137 ? -13.248 -55.939 32.803 1.00 25.62 133 GLY C C 1
ATOM 4516 O O . GLY C 1 137 ? -12.352 -55.972 31.958 1.00 24.39 133 GLY C O 1
ATOM 4517 N N . ALA C 1 138 ? -13.034 -56.187 34.090 1.00 21.18 134 ALA C N 1
ATOM 4518 C CA . ALA C 1 138 ? -11.708 -56.543 34.581 1.00 24.33 134 ALA C CA 1
ATOM 4519 C C . ALA C 1 138 ? -11.195 -57.833 33.943 1.00 22.65 134 ALA C C 1
ATOM 4520 O O . ALA C 1 138 ? -10.018 -57.933 33.600 1.00 23.98 134 ALA C O 1
ATOM 4522 N N . TYR C 1 139 ? -12.072 -58.819 33.780 1.00 24.08 135 TYR C N 1
ATOM 4523 C CA . TYR C 1 139 ? -11.663 -60.059 33.122 1.00 26.37 135 TYR C CA 1
ATOM 4524 C C . TYR C 1 139 ? -11.135 -59.809 31.714 1.00 24.43 135 TYR C C 1
ATOM 4525 O O . TYR C 1 139 ? -10.120 -60.376 31.313 1.00 24.84 135 TYR C O 1
ATOM 4534 N N . VAL C 1 140 ? -11.837 -58.970 30.962 1.00 22.99 136 VAL C N 1
ATOM 4535 C CA . VAL C 1 140 ? -11.425 -58.655 29.602 1.00 22.46 136 VAL C CA 1
ATOM 4536 C C . VAL C 1 140 ? -10.049 -58.006 29.609 1.00 29.64 136 VAL C C 1
ATOM 4537 O O . VAL C 1 140 ? -9.208 -58.311 28.763 1.00 25.91 136 VAL C O 1
ATOM 4541 N N . ALA C 1 141 ? -9.821 -57.119 30.576 1.00 28.93 137 ALA C N 1
ATOM 4542 C CA . ALA C 1 141 ? -8.524 -56.474 30.733 1.00 25.61 137 ALA C CA 1
ATOM 4543 C C . ALA C 1 141 ? -7.469 -57.497 31.136 1.00 24.48 137 ALA C C 1
ATOM 4544 O O . ALA C 1 141 ? -6.330 -57.441 30.676 1.00 27.09 137 ALA C O 1
ATOM 4546 N N . LEU C 1 142 ? -7.855 -58.423 32.006 1.00 25.42 138 LEU C N 1
ATOM 4547 C CA . LEU C 1 142 ? -6.963 -59.493 32.435 1.00 30.30 138 LEU C CA 1
ATOM 4548 C C . LEU C 1 142 ? -6.525 -60.338 31.242 1.00 30.56 138 LEU C C 1
ATOM 4549 O O . LEU C 1 142 ? -5.358 -60.708 31.125 1.00 29.08 138 LEU C O 1
ATOM 4554 N N . ALA C 1 143 ? -7.473 -60.638 30.361 1.00 25.71 139 ALA C N 1
ATOM 4555 C CA . ALA C 1 143 ? -7.185 -61.407 29.158 1.00 29.74 139 ALA C CA 1
ATOM 4556 C C . ALA C 1 143 ? -6.161 -60.680 28.293 1.00 35.74 139 ALA C C 1
ATOM 4557 O O . ALA C 1 143 ? -5.201 -61.283 27.813 1.00 34.52 139 ALA C O 1
ATOM 4559 N N . ASP C 1 144 ? -6.368 -59.381 28.100 1.00 30.25 140 ASP C N 1
ATOM 4560 C CA . ASP C 1 144 ? -5.445 -58.584 27.303 1.00 34.14 140 ASP C CA 1
ATOM 4561 C C . ASP C 1 144 ? -4.060 -58.541 27.943 1.00 34.21 140 ASP C C 1
ATOM 4562 O O . ASP C 1 144 ? -3.046 -58.540 27.247 1.00 34.71 140 ASP C O 1
ATOM 4567 N N . ALA C 1 145 ? -4.023 -58.517 29.271 1.00 32.18 141 ALA C N 1
ATOM 4568 C CA . ALA C 1 145 ? -2.760 -58.549 29.998 1.00 34.86 141 ALA C CA 1
ATOM 4569 C C . ALA C 1 145 ? -2.045 -59.883 29.785 1.00 39.00 141 ALA C C 1
ATOM 4570 O O . ALA C 1 145 ? -0.824 -59.925 29.628 1.00 37.53 141 ALA C O 1
ATOM 4572 N N . VAL C 1 146 ? -2.812 -60.971 29.781 1.00 34.46 142 VAL C N 1
ATOM 4573 C CA . VAL C 1 146 ? -2.256 -62.298 29.532 1.00 38.74 142 VAL C CA 1
ATOM 4574 C C . VAL C 1 146 ? -1.730 -62.390 28.105 1.00 39.25 142 VAL C C 1
ATOM 4575 O O . VAL C 1 146 ? -0.668 -62.960 27.859 1.00 43.74 142 VAL C O 1
ATOM 4579 N N . THR C 1 147 ? -2.478 -61.817 27.167 1.00 35.39 143 THR C N 1
ATOM 4580 C CA . THR C 1 147 ? -2.046 -61.757 25.778 1.00 40.67 143 THR C CA 1
ATOM 4581 C C . THR C 1 147 ? -0.720 -61.012 25.662 1.00 43.18 143 THR C C 1
ATOM 4582 O O . THR C 1 147 ? 0.186 -61.439 24.946 1.00 43.22 143 THR C O 1
ATOM 4586 N N . TYR C 1 148 ? -0.613 -59.898 26.378 1.00 43.91 144 TYR C N 1
ATOM 4587 C CA . TYR C 1 148 ? 0.609 -59.106 26.391 1.00 45.10 144 TYR C CA 1
ATOM 4588 C C . TYR C 1 148 ? 1.791 -59.934 26.888 1.00 47.63 144 TYR C C 1
ATOM 4589 O O . TYR C 1 148 ? 2.821 -60.022 26.221 1.00 46.48 144 TYR C O 1
ATOM 4598 N N . LEU C 1 149 ? 1.633 -60.537 28.064 1.00 44.50 145 LEU C N 1
ATOM 4599 C CA . LEU C 1 149 ? 2.685 -61.352 28.668 1.00 45.38 145 LEU C CA 1
ATOM 4600 C C . LEU C 1 149 ? 3.124 -62.495 27.758 1.00 50.38 145 LEU C C 1
ATOM 4601 O O . LEU C 1 149 ? 4.306 -62.833 27.698 1.00 49.90 145 LEU C O 1
ATOM 4606 N N . SER C 1 150 ? 2.166 -63.092 27.057 1.00 50.33 146 SER C N 1
ATOM 4607 C CA . SER C 1 150 ? 2.459 -64.176 26.130 1.00 49.84 146 SER C CA 1
ATOM 4608 C C . SER C 1 150 ? 3.338 -63.681 24.987 1.00 53.43 146 SER C C 1
ATOM 4609 O O . SER C 1 150 ? 4.385 -64.262 24.700 1.00 51.44 146 SER C O 1
ATOM 4612 N N . ALA C 1 151 ? 2.905 -62.602 24.342 1.00 45.83 147 ALA C N 1
ATOM 4613 C CA . ALA C 1 151 ? 3.649 -62.017 23.233 1.00 49.84 147 ALA C CA 1
ATOM 4614 C C . ALA C 1 151 ? 5.057 -61.611 23.658 1.00 53.16 147 ALA C C 1
ATOM 4615 O O . ALA C 1 151 ? 5.965 -61.523 22.831 1.00 56.23 147 ALA C O 1
ATOM 4617 N N . ALA C 1 152 ? 5.233 -61.362 24.951 1.00 54.59 148 ALA C N 1
ATOM 4618 C CA . ALA C 1 152 ? 6.536 -60.988 25.486 1.00 53.98 148 ALA C CA 1
ATOM 4619 C C . ALA C 1 152 ? 7.340 -62.229 25.860 1.00 59.23 148 ALA C C 1
ATOM 4620 O O . ALA C 1 152 ? 8.568 -62.185 25.932 1.00 67.90 148 ALA C O 1
ATOM 4622 N N . GLY C 1 153 ? 6.638 -63.332 26.099 1.00 61.34 149 GLY C N 1
ATOM 4623 C CA . GLY C 1 153 ? 7.277 -64.605 26.384 1.00 57.42 149 GLY C CA 1
ATOM 4624 C C . GLY C 1 153 ? 7.486 -64.875 27.861 1.00 63.19 149 GLY C C 1
ATOM 4625 O O . GLY C 1 153 ? 7.966 -65.944 28.241 1.00 72.91 149 GLY C O 1
ATOM 4626 N N . LYS C 1 154 ? 7.116 -63.910 28.696 1.00 60.25 150 LYS C N 1
ATOM 4627 C CA . LYS C 1 154 ? 7.339 -64.006 30.136 1.00 62.85 150 LYS C CA 1
ATOM 4628 C C . LYS C 1 154 ? 6.300 -64.885 30.836 1.00 59.85 150 LYS C C 1
ATOM 4629 O O . LYS C 1 154 ? 5.973 -64.660 32.001 1.00 65.12 150 LYS C O 1
ATOM 4635 N N . LEU C 1 155 ? 5.786 -65.884 30.126 1.00 63.34 151 LEU C N 1
ATOM 4636 C CA . LEU C 1 155 ? 4.804 -66.804 30.696 1.00 61.84 151 LEU C CA 1
ATOM 4637 C C . LEU C 1 155 ? 5.361 -68.219 30.825 1.00 62.66 151 LEU C C 1
ATOM 4638 O O . LEU C 1 155 ? 5.990 -68.732 29.900 1.00 66.47 151 LEU C O 1
ATOM 4643 N N . SER C 1 156 ? 5.122 -68.845 31.973 1.00 62.47 152 SER C N 1
ATOM 4644 C CA . SER C 1 156 ? 5.554 -70.220 32.201 1.00 63.71 152 SER C CA 1
ATOM 4645 C C . SER C 1 156 ? 4.687 -71.190 31.405 1.00 64.88 152 SER C C 1
ATOM 4646 O O . SER C 1 156 ? 5.176 -72.190 30.876 1.00 65.91 152 SER C O 1
ATOM 4649 N N . ASP C 1 157 ? 3.396 -70.887 31.329 1.00 63.87 153 ASP C N 1
ATOM 4650 C CA . ASP C 1 157 ? 2.461 -71.678 30.541 1.00 61.67 153 ASP C CA 1
ATOM 4651 C C . ASP C 1 157 ? 1.635 -70.749 29.659 1.00 62.47 153 ASP C C 1
ATOM 4652 O O . ASP C 1 157 ? 1.186 -69.696 30.112 1.00 60.27 153 ASP C O 1
ATOM 4657 N N . PRO C 1 158 ? 1.436 -71.138 28.391 1.00 59.72 154 PRO C N 1
ATOM 4658 C CA . PRO C 1 158 ? 0.767 -70.309 27.381 1.00 59.39 154 PRO C CA 1
ATOM 4659 C C . PRO C 1 158 ? -0.700 -70.015 27.693 1.00 57.91 154 PRO C C 1
ATOM 4660 O O . PRO C 1 158 ? -1.274 -69.112 27.083 1.00 56.59 154 PRO C O 1
ATOM 4664 N N . ARG C 1 159 ? -1.296 -70.759 28.619 1.00 58.58 155 ARG C N 1
ATOM 4665 C CA . ARG C 1 159 ? -2.724 -70.617 28.897 1.00 55.90 155 ARG C CA 1
ATOM 4666 C C . ARG C 1 159 ? -3.045 -70.630 30.389 1.00 48.82 155 ARG C C 1
ATOM 4667 O O . ARG C 1 159 ? -3.635 -71.587 30.892 1.00 45.69 155 ARG C O 1
ATOM 4675 N N . PRO C 1 160 ? -2.671 -69.554 31.098 1.00 44.20 156 PRO C N 1
ATOM 4676 C CA . PRO C 1 160 ? -2.899 -69.444 32.544 1.00 38.99 156 PRO C CA 1
ATOM 4677 C C . PRO C 1 160 ? -4.370 -69.230 32.891 1.00 38.88 156 PRO C C 1
ATOM 4678 O O . PRO C 1 160 ? -4.767 -69.466 34.030 1.00 34.43 156 PRO C O 1
ATOM 4682 N N . LEU C 1 161 ? -5.168 -68.788 31.924 1.00 36.90 157 LEU C N 1
ATOM 4683 C CA . LEU C 1 161 ? -6.596 -68.596 32.157 1.00 41.07 157 LEU C CA 1
ATOM 4684 C C . LEU C 1 161 ? -7.363 -69.904 31.980 1.00 43.26 157 LEU C C 1
ATOM 4685 O O . LEU C 1 161 ? -7.374 -70.483 30.894 1.00 44.17 157 LEU C O 1
ATOM 4690 N N . SER C 1 162 ? -8.000 -70.362 33.054 1.00 39.41 158 SER C N 1
ATOM 4691 C CA . SER C 1 162 ? -8.706 -71.640 33.052 1.00 38.21 158 SER C CA 1
ATOM 4692 C C . SER C 1 162 ? -10.189 -71.478 32.737 1.00 44.89 158 SER C C 1
ATOM 4693 O O . SER C 1 162 ? -10.880 -72.454 32.446 1.00 46.10 158 SER C O 1
ATOM 4696 N N . CYS C 1 163 ? -10.675 -70.244 32.808 1.00 36.57 159 CYS C N 1
ATOM 4697 C CA . CYS C 1 163 ? -12.064 -69.951 32.479 1.00 35.89 159 CYS C CA 1
ATOM 4698 C C . CYS C 1 163 ? -12.302 -68.451 32.346 1.00 37.72 159 CYS C C 1
ATOM 4699 O O . CYS C 1 163 ? -11.415 -67.642 32.623 1.00 36.90 159 CYS C O 1
ATOM 4702 N N . ALA C 1 164 ? -13.503 -68.088 31.910 1.00 33.15 160 ALA C N 1
ATOM 4703 C CA . ALA C 1 164 ? -13.877 -66.687 31.791 1.00 36.05 160 ALA C CA 1
ATOM 4704 C C . ALA C 1 164 ? -14.807 -66.291 32.933 1.00 32.81 160 ALA C C 1
ATOM 4705 O O . ALA C 1 164 ? -15.662 -67.073 33.351 1.00 31.72 160 ALA C O 1
ATOM 4707 N N . ILE C 1 165 ? -14.629 -65.073 33.430 1.00 30.60 161 ILE C N 1
ATOM 4708 C CA . ILE C 1 165 ? -15.385 -64.586 34.575 1.00 30.36 161 ILE C CA 1
ATOM 4709 C C . ILE C 1 165 ? -16.341 -63.472 34.180 1.00 27.57 161 ILE C C 1
ATOM 4710 O O . ILE C 1 165 ? -15.988 -62.586 33.408 1.00 25.67 161 ILE C O 1
ATOM 4715 N N . ALA C 1 166 ? -17.554 -63.523 34.717 1.00 22.22 162 ALA C N 1
ATOM 4716 C CA . ALA C 1 166 ? -18.522 -62.455 34.520 1.00 25.24 162 ALA C CA 1
ATOM 4717 C C . ALA C 1 166 ? -19.422 -62.363 35.744 1.00 27.85 162 ALA C C 1
ATOM 4718 O O . ALA C 1 166 ? -19.571 -63.331 36.489 1.00 27.96 162 ALA C O 1
ATOM 4720 N N . ALA C 1 167 ? -20.013 -61.194 35.952 1.00 20.87 163 ALA C N 1
ATOM 4721 C CA . ALA C 1 167 ? -20.826 -60.954 37.134 1.00 25.34 163 ALA C CA 1
ATOM 4722 C C . ALA C 1 167 ? -21.995 -60.037 36.807 1.00 20.62 163 ALA C C 1
ATOM 4723 O O . ALA C 1 167 ? -21.911 -59.201 35.908 1.00 23.53 163 ALA C O 1
ATOM 4725 N N . VAL C 1 168 ? -23.085 -60.199 37.547 1.00 21.02 164 VAL C N 1
ATOM 4726 C CA . VAL C 1 168 ? -24.283 -59.406 37.327 1.00 21.71 164 VAL C CA 1
ATOM 4727 C C . VAL C 1 168 ? -25.041 -59.262 38.638 1.00 22.48 164 VAL C C 1
ATOM 4728 O O . VAL C 1 168 ? -24.951 -60.125 39.511 1.00 24.39 164 VAL C O 1
ATOM 4732 N N . SER C 1 169 ? -25.779 -58.167 38.783 1.00 23.97 165 SER C N 1
ATOM 4733 C CA . SER C 1 169 ? -26.617 -57.973 39.961 1.00 24.97 165 SER C CA 1
ATOM 4734 C C . SER C 1 169 ? -28.002 -58.567 39.726 1.00 24.44 165 SER C C 1
ATOM 4735 O O . SER C 1 169 ? -28.463 -58.660 38.592 1.00 25.26 165 SER C O 1
ATOM 4738 N N . VAL C 1 170 ? -28.664 -58.965 40.804 1.00 25.87 166 VAL C N 1
ATOM 4739 C CA . VAL C 1 170 ? -29.975 -59.588 40.706 1.00 28.06 166 VAL C CA 1
ATOM 4740 C C . VAL C 1 170 ? -30.702 -59.422 42.034 1.00 25.60 166 VAL C C 1
ATOM 4741 O O . VAL C 1 170 ? -30.070 -59.346 43.084 1.00 27.90 166 VAL C O 1
ATOM 4745 N N . GLY C 1 171 ? -32.026 -59.353 41.991 1.00 31.59 167 GLY C N 1
ATOM 4746 C CA . GLY C 1 171 ? -32.797 -59.199 43.209 1.00 32.50 167 GLY C CA 1
ATOM 4747 C C . GLY C 1 171 ? -34.294 -59.229 42.991 1.00 38.85 167 GLY C C 1
ATOM 4748 O O . GLY C 1 171 ? -34.767 -59.447 41.876 1.00 41.05 167 GLY C O 1
ATOM 4749 N N . VAL C 1 172 ? -35.040 -59.017 44.069 1.00 38.86 168 VAL C N 1
ATOM 4750 C CA . VAL C 1 172 ? -36.493 -58.964 43.995 1.00 48.24 168 VAL C CA 1
ATOM 4751 C C . VAL C 1 172 ? -36.975 -57.523 44.121 1.00 48.84 168 VAL C C 1
ATOM 4752 O O . VAL C 1 172 ? -36.877 -56.913 45.187 1.00 45.60 168 VAL C O 1
ATOM 4756 N N . VAL C 1 173 ? -37.485 -56.985 43.020 1.00 53.51 169 VAL C N 1
ATOM 4757 C CA . VAL C 1 173 ? -38.006 -55.626 42.995 1.00 55.42 169 VAL C CA 1
ATOM 4758 C C . VAL C 1 173 ? -39.496 -55.637 42.677 1.00 58.90 169 VAL C C 1
ATOM 4759 O O . VAL C 1 173 ? -39.918 -56.193 41.661 1.00 57.93 169 VAL C O 1
ATOM 4763 N N . ASP C 1 174 ? -40.285 -55.023 43.554 1.00 59.96 170 ASP C N 1
ATOM 4764 C CA . ASP C 1 174 ? -41.735 -54.985 43.395 1.00 64.67 170 ASP C CA 1
ATOM 4765 C C . ASP C 1 174 ? -42.317 -56.390 43.278 1.00 65.07 170 ASP C C 1
ATOM 4766 O O . ASP C 1 174 ? -43.277 -56.617 42.539 1.00 69.48 170 ASP C O 1
ATOM 4771 N N . GLY C 1 175 ? -41.725 -57.330 44.008 1.00 62.70 171 GLY C N 1
ATOM 4772 C CA . GLY C 1 175 ? -42.221 -58.692 44.050 1.00 64.11 171 GLY C CA 1
ATOM 4773 C C . GLY C 1 175 ? -41.778 -59.546 42.879 1.00 61.68 171 GLY C C 1
ATOM 4774 O O . GLY C 1 175 ? -42.195 -60.697 42.753 1.00 64.67 171 GLY C O 1
ATOM 4775 N N . ARG C 1 176 ? -40.933 -58.988 42.018 1.00 61.94 172 ARG C N 1
ATOM 4776 C CA . ARG C 1 176 ? -40.450 -59.721 40.853 1.00 56.14 172 ARG C CA 1
ATOM 4777 C C . ARG C 1 176 ? -38.929 -59.831 40.832 1.00 56.34 172 ARG C C 1
ATOM 4778 O O . ARG C 1 176 ? -38.226 -58.971 41.361 1.00 56.49 172 ARG C O 1
ATOM 4786 N N . ILE C 1 177 ? -38.429 -60.900 40.220 1.00 51.10 173 ILE C N 1
ATOM 4787 C CA . ILE C 1 177 ? -36.993 -61.137 40.132 1.00 46.58 173 ILE C CA 1
ATOM 4788 C C . ILE C 1 177 ? -36.410 -60.542 38.854 1.00 44.21 173 ILE C C 1
ATOM 4789 O O . ILE C 1 177 ? -36.899 -60.806 37.757 1.00 38.72 173 ILE C O 1
ATOM 4794 N N . ARG C 1 178 ? -35.361 -59.739 39.006 1.00 42.88 174 ARG C N 1
ATOM 4795 C CA . ARG C 1 178 ? -34.791 -59.003 37.884 1.00 42.00 174 ARG C CA 1
ATOM 4796 C C . ARG C 1 178 ? -33.267 -58.987 37.929 1.00 35.59 174 ARG C C 1
ATOM 4797 O O . ARG C 1 178 ? -32.669 -59.105 38.996 1.00 33.52 174 ARG C O 1
ATOM 4805 N N . VAL C 1 179 ? -32.644 -58.843 36.764 1.00 32.24 175 VAL C N 1
ATOM 4806 C CA . VAL C 1 179 ? -31.191 -58.772 36.682 1.00 30.36 175 VAL C CA 1
ATOM 4807 C C . VAL C 1 179 ? -30.731 -57.372 36.303 1.00 33.13 175 VAL C C 1
ATOM 4808 O O . VAL C 1 179 ? -31.463 -56.625 35.654 1.00 31.39 175 VAL C O 1
ATOM 4812 N N . ASP C 1 180 ? -29.515 -57.027 36.719 1.00 32.33 176 ASP C N 1
ATOM 4813 C CA . ASP C 1 180 ? -28.895 -55.763 36.341 1.00 30.92 176 ASP C CA 1
ATOM 4814 C C . ASP C 1 180 ? -29.733 -54.571 36.794 1.00 29.63 176 ASP C C 1
ATOM 4815 O O . ASP C 1 180 ? -30.306 -53.859 35.971 1.00 34.96 176 ASP C O 1
ATOM 4820 N N . LEU C 1 181 ? -29.795 -54.359 38.105 1.00 30.62 177 LEU C N 1
ATOM 4821 C CA . LEU C 1 181 ? -30.609 -53.294 38.681 1.00 35.97 177 LEU C CA 1
ATOM 4822 C C . LEU C 1 181 ? -29.934 -51.927 38.586 1.00 35.97 177 LEU C C 1
ATOM 4823 O O . LEU C 1 181 ? -28.788 -51.766 39.006 1.00 30.84 177 LEU C O 1
ATOM 4828 N N . PRO C 1 182 ? -30.645 -50.936 38.028 1.00 36.39 178 PRO C N 1
ATOM 4829 C CA . PRO C 1 182 ? -30.149 -49.557 38.045 1.00 37.70 178 PRO C CA 1
ATOM 4830 C C . PRO C 1 182 ? -30.277 -48.980 39.448 1.00 37.08 178 PRO C C 1
ATOM 4831 O O . PRO C 1 182 ? -30.871 -49.623 40.314 1.00 31.60 178 PRO C O 1
ATOM 4835 N N . TYR C 1 183 ? -29.730 -47.789 39.669 1.00 37.15 179 TYR C N 1
ATOM 4836 C CA . TYR C 1 183 ? -29.830 -47.139 40.971 1.00 41.50 179 TYR C CA 1
ATOM 4837 C C . TYR C 1 183 ? -31.274 -47.125 41.456 1.00 43.06 179 TYR C C 1
ATOM 4838 O O . TYR C 1 183 ? -31.554 -47.413 42.619 1.00 52.00 179 TYR C O 1
ATOM 4847 N N . GLU C 1 184 ? -32.184 -46.785 40.550 1.00 44.88 180 GLU C N 1
ATOM 4848 C CA . GLU C 1 184 ? -33.607 -46.733 40.858 1.00 50.87 180 GLU C CA 1
ATOM 4849 C C . GLU C 1 184 ? -34.085 -48.005 41.547 1.00 49.38 180 GLU C C 1
ATOM 4850 O O . GLU C 1 184 ? -34.457 -47.985 42.719 1.00 51.85 180 GLU C O 1
ATOM 4856 N N . GLU C 1 185 ? -34.076 -49.110 40.807 1.00 47.69 181 GLU C N 1
ATOM 4857 C CA . GLU C 1 185 ? -34.546 -50.389 41.326 1.00 48.09 181 GLU C CA 1
ATOM 4858 C C . GLU C 1 185 ? -33.725 -50.843 42.525 1.00 45.04 181 GLU C C 1
ATOM 4859 O O . GLU C 1 185 ? -34.248 -51.465 43.446 1.00 51.95 181 GLU C O 1
ATOM 4865 N N . ASP C 1 186 ? -32.436 -50.526 42.506 1.00 45.58 182 ASP C N 1
ATOM 4866 C CA . ASP C 1 186 ? -31.534 -50.922 43.580 1.00 44.07 182 ASP C CA 1
ATOM 4867 C C . ASP C 1 186 ? -32.047 -50.469 44.943 1.00 47.47 182 ASP C C 1
ATOM 4868 O O . ASP C 1 186 ? -31.902 -51.178 45.939 1.00 49.61 182 ASP C O 1
ATOM 4873 N N . SER C 1 187 ? -32.647 -49.284 44.981 1.00 47.61 183 SER C N 1
ATOM 4874 C CA . SER C 1 187 ? -33.099 -48.697 46.239 1.00 50.48 183 SER C CA 1
ATOM 4875 C C . SER C 1 187 ? -34.464 -49.221 46.684 1.00 52.33 183 SER C C 1
ATOM 4876 O O . SER C 1 187 ? -34.849 -49.059 47.842 1.00 57.92 183 SER C O 1
ATOM 4879 N N . ARG C 1 188 ? -35.189 -49.849 45.765 1.00 50.44 184 ARG C N 1
ATOM 4880 C CA . ARG C 1 188 ? -36.516 -50.383 46.062 1.00 51.28 184 ARG C CA 1
ATOM 4881 C C . ARG C 1 188 ? -36.497 -51.895 46.258 1.00 50.19 184 ARG C C 1
ATOM 4882 O O . ARG C 1 188 ? -37.538 -52.510 46.486 1.00 52.69 184 ARG C O 1
ATOM 4890 N N . ALA C 1 189 ? -35.313 -52.489 46.165 1.00 51.46 185 ALA C N 1
ATOM 4891 C CA . ALA C 1 189 ? -35.185 -53.942 46.185 1.00 52.26 185 ALA C CA 1
ATOM 4892 C C . ALA C 1 189 ? -35.454 -54.549 47.559 1.00 50.97 185 ALA C C 1
ATOM 4893 O O . ALA C 1 189 ? -34.785 -54.214 48.536 1.00 49.01 185 ALA C O 1
ATOM 4895 N N . GLU C 1 190 ? -36.438 -55.443 47.625 1.00 53.51 186 GLU C N 1
ATOM 4896 C CA . GLU C 1 190 ? -36.672 -56.226 48.832 1.00 49.99 186 GLU C CA 1
ATOM 4897 C C . GLU C 1 190 ? -35.374 -56.929 49.189 1.00 44.87 186 GLU C C 1
ATOM 4898 O O . GLU C 1 190 ? -34.915 -56.883 50.329 1.00 47.50 186 GLU C O 1
ATOM 4904 N N . VAL C 1 191 ? -34.788 -57.580 48.191 1.00 43.81 187 VAL C N 1
ATOM 4905 C CA . VAL C 1 191 ? -33.485 -58.213 48.330 1.00 41.29 187 VAL C CA 1
ATOM 4906 C C . VAL C 1 191 ? -32.749 -58.121 47.002 1.00 38.40 187 VAL C C 1
ATOM 4907 O O . VAL C 1 191 ? -33.366 -58.152 45.938 1.00 41.85 187 VAL C O 1
ATOM 4911 N N . ASP C 1 192 ? -31.430 -57.994 47.066 1.00 38.33 188 ASP C N 1
ATOM 4912 C CA . ASP C 1 192 ? -30.610 -57.986 45.863 1.00 37.12 188 ASP C CA 1
ATOM 4913 C C . ASP C 1 192 ? -29.186 -58.371 46.225 1.00 33.09 188 ASP C C 1
ATOM 4914 O O . ASP C 1 192 ? -28.782 -58.253 47.380 1.00 35.16 188 ASP C O 1
ATOM 4919 N N . MET C 1 193 ? -28.432 -58.836 45.238 1.00 28.99 189 MET C N 1
ATOM 4920 C CA . MET C 1 193 ? -27.079 -59.316 45.480 1.00 30.14 189 MET C CA 1
ATOM 4921 C C . MET C 1 193 ? -26.274 -59.369 44.189 1.00 25.82 189 MET C C 1
ATOM 4922 O O . MET C 1 193 ? -26.797 -59.113 43.107 1.00 26.98 189 MET C O 1
ATOM 4927 N N . ASN C 1 194 ? -24.998 -59.710 44.312 1.00 23.96 190 ASN C N 1
ATOM 4928 C CA . ASN C 1 194 ? -24.118 -59.800 43.158 1.00 29.20 190 ASN C CA 1
ATOM 4929 C C . ASN C 1 194 ? -23.606 -61.218 42.955 1.00 26.27 190 ASN C C 1
ATOM 4930 O O . ASN C 1 194 ? -23.076 -61.831 43.877 1.00 26.56 190 ASN C O 1
ATOM 4935 N N . VAL C 1 195 ? -23.771 -61.730 41.742 1.00 25.08 191 VAL C N 1
ATOM 4936 C CA . VAL C 1 195 ? -23.376 -63.097 41.424 1.00 23.60 191 VAL C CA 1
ATOM 4937 C C . VAL C 1 195 ? -22.227 -63.127 40.423 1.00 20.01 191 VAL C C 1
ATOM 4938 O O . VAL C 1 195 ? -22.338 -62.597 39.320 1.00 25.50 191 VAL C O 1
ATOM 4942 N N . VAL C 1 196 ? -21.126 -63.755 40.818 1.00 23.61 192 VAL C N 1
ATOM 4943 C CA . VAL C 1 196 ? -19.988 -63.952 39.930 1.00 21.75 192 VAL C CA 1
ATOM 4944 C C . VAL C 1 196 ? -19.947 -65.411 39.470 1.00 26.56 192 VAL C C 1
ATOM 4945 O O . VAL C 1 196 ? -20.001 -66.326 40.290 1.00 21.43 192 VAL C O 1
ATOM 4949 N N . ALA C 1 197 ? -19.856 -65.623 38.160 1.00 23.86 193 ALA C N 1
ATOM 4950 C CA . ALA C 1 197 ? -19.898 -66.970 37.596 1.00 26.07 193 ALA C CA 1
ATOM 4951 C C . ALA C 1 197 ? -18.863 -67.165 36.493 1.00 31.29 193 ALA C C 1
ATOM 4952 O O . ALA C 1 197 ? -18.259 -66.199 36.017 1.00 24.92 193 ALA C O 1
ATOM 4954 N N . THR C 1 198 ? -18.665 -68.423 36.098 1.00 26.64 194 THR C N 1
ATOM 4955 C CA . THR C 1 198 ? -17.753 -68.772 35.014 1.00 29.12 194 THR C CA 1
ATOM 4956 C C . THR C 1 198 ? -18.550 -69.170 33.781 1.00 32.58 194 THR C C 1
ATOM 4957 O O . THR C 1 198 ? -19.750 -69.424 33.869 1.00 33.18 194 THR C O 1
ATOM 4961 N N . ASP C 1 199 ? -17.885 -69.223 32.631 1.00 31.17 195 ASP C N 1
ATOM 4962 C CA . ASP C 1 199 ? -18.547 -69.634 31.398 1.00 34.96 195 ASP C CA 1
ATOM 4963 C C . ASP C 1 199 ? -18.704 -71.152 31.343 1.00 41.55 195 ASP C C 1
ATOM 4964 O O . ASP C 1 199 ? -19.209 -71.701 30.366 1.00 39.59 195 ASP C O 1
ATOM 4969 N N . THR C 1 200 ? -18.269 -71.818 32.408 1.00 40.68 196 THR C N 1
ATOM 4970 C CA . THR C 1 200 ? -18.430 -73.259 32.552 1.00 40.62 196 THR C CA 1
ATOM 4971 C C . THR C 1 200 ? -19.792 -73.579 33.159 1.00 42.25 196 THR C C 1
ATOM 4972 O O . THR C 1 200 ? -20.307 -74.688 33.016 1.00 48.85 196 THR C O 1
ATOM 4976 N N . GLY C 1 201 ? -20.377 -72.596 33.833 1.00 41.48 197 GLY C N 1
ATOM 4977 C CA . GLY C 1 201 ? -21.648 -72.791 34.504 1.00 40.66 197 GLY C CA 1
ATOM 4978 C C . GLY C 1 201 ? -21.466 -73.003 35.995 1.00 37.00 197 GLY C C 1
ATOM 4979 O O . GLY C 1 201 ? -22.408 -73.355 36.705 1.00 35.88 197 GLY C O 1
ATOM 4980 N N . THR C 1 202 ? -20.244 -72.790 36.470 1.00 35.48 198 THR C N 1
ATOM 4981 C CA . THR C 1 202 ? -19.956 -72.896 37.892 1.00 30.59 198 THR C CA 1
ATOM 4982 C C . THR C 1 202 ? -19.979 -71.513 38.532 1.00 32.00 198 THR C C 1
ATOM 4983 O O . THR C 1 202 ? -19.938 -70.501 37.835 1.00 32.22 198 THR C O 1
ATOM 4987 N N . LEU C 1 203 ? -20.054 -71.474 39.857 1.00 31.60 199 LEU C N 1
ATOM 4988 C CA . LEU C 1 203 ? -20.131 -70.211 40.582 1.00 31.67 199 LEU C CA 1
ATOM 4989 C C . LEU C 1 203 ? -18.775 -69.802 41.140 1.00 31.76 199 LEU C C 1
ATOM 4990 O O . LEU C 1 203 ? -17.913 -70.643 41.383 1.00 30.11 199 LEU C O 1
ATOM 4995 N N . VAL C 1 204 ? -18.594 -68.502 41.343 1.00 29.17 200 VAL C N 1
ATOM 4996 C CA . VAL C 1 204 ? -17.363 -67.982 41.917 1.00 29.27 200 VAL C CA 1
ATOM 4997 C C . VAL C 1 204 ? -17.650 -67.321 43.260 1.00 28.19 200 VAL C C 1
ATOM 4998 O O . VAL C 1 204 ? -16.922 -67.528 44.229 1.00 30.29 200 VAL C O 1
ATOM 5002 N N . GLU C 1 205 ? -18.722 -66.533 43.310 1.00 29.17 201 GLU C N 1
ATOM 5003 C CA . GLU C 1 205 ? -19.143 -65.891 44.550 1.00 27.82 201 GLU C CA 1
ATOM 5004 C C . GLU C 1 205 ? -20.531 -65.254 44.467 1.00 26.50 201 GLU C C 1
ATOM 5005 O O . GLU C 1 205 ? -20.940 -64.753 43.420 1.00 25.49 201 GLU C O 1
ATOM 5011 N N . ILE C 1 206 ? -21.245 -65.291 45.587 1.00 29.16 202 ILE C N 1
ATOM 5012 C CA . ILE C 1 206 ? -22.520 -64.603 45.747 1.00 31.45 202 ILE C CA 1
ATOM 5013 C C . ILE C 1 206 ? -22.355 -63.661 46.931 1.00 33.52 202 ILE C C 1
ATOM 5014 O O . ILE C 1 206 ? -21.933 -64.093 48.003 1.00 36.01 202 ILE C O 1
ATOM 5019 N N . GLN C 1 207 ? -22.673 -62.381 46.764 1.00 33.64 203 GLN C N 1
ATOM 5020 C CA . GLN C 1 207 ? -22.415 -61.443 47.856 1.00 38.67 203 GLN C CA 1
ATOM 5021 C C . GLN C 1 207 ? -23.190 -60.134 47.801 1.00 35.38 203 GLN C C 1
ATOM 5022 O O . GLN C 1 207 ? -23.767 -59.777 46.775 1.00 31.59 203 GLN C O 1
ATOM 5028 N N . GLY C 1 208 ? -23.187 -59.427 48.929 1.00 42.68 204 GLY C N 1
ATOM 5029 C CA . GLY C 1 208 ? -23.711 -58.076 49.007 1.00 40.28 204 GLY C CA 1
ATOM 5030 C C . GLY C 1 208 ? -25.222 -57.985 49.041 1.00 44.51 204 GLY C C 1
ATOM 5031 O O . GLY C 1 208 ? -25.816 -57.195 48.307 1.00 47.55 204 GLY C O 1
ATOM 5032 N N . THR C 1 209 ? -25.848 -58.789 49.893 1.00 43.85 205 THR C N 1
ATOM 5033 C CA . THR C 1 209 ? -27.300 -58.752 50.037 1.00 41.04 205 THR C CA 1
ATOM 5034 C C . THR C 1 209 ? -27.752 -57.360 50.476 1.00 51.30 205 THR C C 1
ATOM 5035 O O . THR C 1 209 ? -27.104 -56.721 51.308 1.00 49.01 205 THR C O 1
ATOM 5039 N N . GLY C 1 210 ? -28.863 -56.896 49.910 1.00 50.73 206 GLY C N 1
ATOM 5040 C CA . GLY C 1 210 ? -29.390 -55.576 50.212 1.00 50.82 206 GLY C CA 1
ATOM 5041 C C . GLY C 1 210 ? -29.644 -55.354 51.691 1.00 54.98 206 GLY C C 1
ATOM 5042 O O . GLY C 1 210 ? -30.067 -56.266 52.404 1.00 51.42 206 GLY C O 1
ATOM 5043 N N . GLU C 1 211 ? -29.386 -54.133 52.149 1.00 53.37 207 GLU C N 1
ATOM 5044 C CA . GLU C 1 211 ? -29.545 -53.776 53.556 1.00 54.28 207 GLU C CA 1
ATOM 5045 C C . GLU C 1 211 ? -30.889 -54.216 54.140 1.00 57.22 207 GLU C C 1
ATOM 5046 O O . GLU C 1 211 ? -31.951 -53.832 53.647 1.00 55.90 207 GLU C O 1
ATOM 5052 N N . GLY C 1 212 ? -30.831 -55.028 55.193 1.00 58.91 208 GLY C N 1
ATOM 5053 C CA . GLY C 1 212 ? -32.018 -55.433 55.926 1.00 54.98 208 GLY C CA 1
ATOM 5054 C C . GLY C 1 212 ? -32.823 -56.545 55.280 1.00 58.29 208 GLY C C 1
ATOM 5055 O O . GLY C 1 212 ? -33.994 -56.742 55.606 1.00 55.72 208 GLY C O 1
ATOM 5056 N N . ALA C 1 213 ? -32.198 -57.284 54.370 1.00 57.09 209 ALA C N 1
ATOM 5057 C CA . ALA C 1 213 ? -32.907 -58.318 53.626 1.00 49.39 209 ALA C CA 1
ATOM 5058 C C . ALA C 1 213 ? -32.449 -59.733 53.969 1.00 52.14 209 ALA C C 1
ATOM 5059 O O . ALA C 1 213 ? -31.270 -59.976 54.230 1.00 53.43 209 ALA C O 1
ATOM 5061 N N . THR C 1 214 ? -33.404 -60.659 53.974 1.00 52.02 210 THR C N 1
ATOM 5062 C CA . THR C 1 214 ? -33.117 -62.085 54.090 1.00 47.88 210 THR C CA 1
ATOM 5063 C C . THR C 1 214 ? -33.885 -62.816 52.996 1.00 47.13 210 THR C C 1
ATOM 5064 O O . THR C 1 214 ? -34.829 -62.270 52.423 1.00 48.96 210 THR C O 1
ATOM 5068 N N . PHE C 1 215 ? -33.485 -64.050 52.708 1.00 40.26 211 PHE C N 1
ATOM 5069 C CA . PHE C 1 215 ? -34.090 -64.795 51.610 1.00 36.46 211 PHE C CA 1
ATOM 5070 C C . PHE C 1 215 ? -34.114 -66.298 51.865 1.00 34.55 211 PHE C C 1
ATOM 5071 O O . PHE C 1 215 ? -33.229 -66.841 52.525 1.00 33.50 211 PHE C O 1
ATOM 5079 N N . ALA C 1 216 ? -35.137 -66.964 51.340 1.00 31.89 212 ALA C N 1
ATOM 5080 C CA . ALA C 1 216 ? -35.232 -68.415 51.425 1.00 33.32 212 ALA C CA 1
ATOM 5081 C C . ALA C 1 216 ? -34.378 -69.045 50.335 1.00 30.13 212 ALA C C 1
ATOM 5082 O O . ALA C 1 216 ? -34.107 -68.414 49.315 1.00 31.24 212 ALA C O 1
ATOM 5084 N N . ARG C 1 217 ? -33.950 -70.287 50.548 1.00 31.23 213 ARG C N 1
ATOM 5085 C CA . ARG C 1 217 ? -33.140 -70.980 49.551 1.00 32.14 213 ARG C CA 1
ATOM 5086 C C . ARG C 1 217 ? -33.829 -71.046 48.190 1.00 27.72 213 ARG C C 1
ATOM 5087 O O . ARG C 1 217 ? -33.166 -71.038 47.154 1.00 30.30 213 ARG C O 1
ATOM 5095 N N . SER C 1 218 ? -35.157 -71.120 48.194 1.00 27.28 214 SER C N 1
ATOM 5096 C CA . SER C 1 218 ? -35.914 -71.200 46.945 1.00 30.60 214 SER C CA 1
ATOM 5097 C C . SER C 1 218 ? -35.800 -69.895 46.165 1.00 28.82 214 SER C C 1
ATOM 5098 O O . SER C 1 218 ? -35.776 -69.891 44.933 1.00 32.66 214 SER C O 1
ATOM 5101 N N . THR C 1 219 ? -35.729 -68.788 46.895 1.00 27.89 215 THR C N 1
ATOM 5102 C CA . THR C 1 219 ? -35.528 -67.481 46.287 1.00 26.29 215 THR C CA 1
ATOM 5103 C C . THR C 1 219 ? -34.104 -67.367 45.757 1.00 26.30 215 THR C C 1
ATOM 5104 O O . THR C 1 219 ? -33.881 -66.885 44.648 1.00 26.93 215 THR C O 1
ATOM 5108 N N . LEU C 1 220 ? -33.144 -67.815 46.560 1.00 23.14 216 LEU C N 1
ATOM 5109 C CA . LEU C 1 220 ? -31.749 -67.820 46.147 1.00 25.61 216 LEU C CA 1
ATOM 5110 C C . LEU C 1 220 ? -31.581 -68.591 44.845 1.00 27.58 216 LEU C C 1
ATOM 5111 O O . LEU C 1 220 ? -30.873 -68.153 43.942 1.00 30.35 216 LEU C O 1
ATOM 5116 N N . ASP C 1 221 ? -32.236 -69.744 44.754 1.00 28.49 217 ASP C N 1
ATOM 5117 C CA . ASP C 1 221 ? -32.160 -70.560 43.550 1.00 27.64 217 ASP C CA 1
ATOM 5118 C C . ASP C 1 221 ? -32.768 -69.843 42.345 1.00 27.47 217 ASP C C 1
ATOM 5119 O O . ASP C 1 221 ? -32.243 -69.926 41.237 1.00 24.38 217 ASP C O 1
ATOM 5124 N N . LYS C 1 222 ? -33.869 -69.130 42.565 1.00 24.14 218 LYS C N 1
ATOM 5125 C CA . LYS C 1 222 ? -34.481 -68.343 41.498 1.00 28.64 218 LYS C CA 1
ATOM 5126 C C . LYS C 1 222 ? -33.554 -67.210 41.063 1.00 28.39 218 LYS C C 1
ATOM 5127 O O . LYS C 1 222 ? -33.439 -66.912 39.875 1.00 26.08 218 LYS C O 1
ATOM 5133 N N . LEU C 1 223 ? -32.896 -66.584 42.034 1.00 29.46 219 LEU C N 1
ATOM 5134 C CA . LEU C 1 223 ? -31.967 -65.492 41.755 1.00 26.04 219 LEU C CA 1
ATOM 5135 C C . LEU C 1 223 ? -30.758 -65.981 40.964 1.00 28.35 219 LEU C C 1
ATOM 5136 O O . LEU C 1 223 ? -30.327 -65.328 40.013 1.00 27.89 219 LEU C O 1
ATOM 5141 N N . LEU C 1 224 ? -30.215 -67.132 41.361 1.00 26.59 220 LEU C N 1
ATOM 5142 C CA . LEU C 1 224 ? -29.050 -67.710 40.692 1.00 24.74 220 LEU C CA 1
ATOM 5143 C C . LEU C 1 224 ? -29.358 -68.135 39.257 1.00 25.51 220 LEU C C 1
ATOM 5144 O O . LEU C 1 224 ? -28.553 -67.912 38.351 1.00 30.34 220 LEU C O 1
ATOM 5149 N N . ASP C 1 225 ? -30.517 -68.755 39.054 1.00 25.46 221 ASP C N 1
ATOM 5150 C CA . ASP C 1 225 ? -30.921 -69.186 37.718 1.00 27.61 221 ASP C CA 1
ATOM 5151 C C . ASP C 1 225 ? -31.006 -67.980 36.792 1.00 29.03 221 ASP C C 1
ATOM 5152 O O . ASP C 1 225 ? -30.504 -68.002 35.668 1.00 26.08 221 ASP C O 1
ATOM 5157 N N . MET C 1 226 ? -31.652 -66.928 37.282 1.00 25.43 222 MET C N 1
ATOM 5158 C CA . MET C 1 226 ? -31.782 -65.682 36.541 1.00 34.87 222 MET C CA 1
ATOM 5159 C C . MET C 1 226 ? -30.404 -65.093 36.241 1.00 32.80 222 MET C C 1
ATOM 5160 O O . MET C 1 226 ? -30.109 -64.728 35.104 1.00 30.74 222 MET C O 1
ATOM 5165 N N . ALA C 1 227 ? -29.559 -65.019 37.266 1.00 29.69 223 ALA C N 1
ATOM 5166 C CA . ALA C 1 227 ? -28.214 -64.465 37.122 1.00 28.63 223 ALA C CA 1
ATOM 5167 C C . ALA C 1 227 ? -27.379 -65.215 36.086 1.00 28.53 223 ALA C C 1
ATOM 5168 O O . ALA C 1 227 ? -26.704 -64.599 35.259 1.00 24.95 223 ALA C O 1
ATOM 5170 N N . LEU C 1 228 ? -27.421 -66.543 36.139 1.00 26.36 224 LEU C N 1
ATOM 5171 C CA . LEU C 1 228 ? -26.651 -67.366 35.212 1.00 30.07 224 LEU C CA 1
ATOM 5172 C C . LEU C 1 228 ? -27.063 -67.120 33.764 1.00 27.96 224 LEU C C 1
ATOM 5173 O O . LEU C 1 228 ? -26.217 -67.031 32.873 1.00 31.31 224 LEU C O 1
ATOM 5178 N N . GLY C 1 229 ? -28.364 -67.008 33.533 1.00 29.23 225 GLY C N 1
ATOM 5179 C CA . GLY C 1 229 ? -28.862 -66.689 32.208 1.00 30.88 225 GLY C CA 1
ATOM 5180 C C . GLY C 1 229 ? -28.249 -65.401 31.695 1.00 32.11 225 GLY C C 1
ATOM 5181 O O . GLY C 1 229 ? -27.771 -65.335 30.564 1.00 32.42 225 GLY C O 1
ATOM 5182 N N . ALA C 1 230 ? -28.250 -64.374 32.538 1.00 30.61 226 ALA C N 1
ATOM 5183 C CA . ALA C 1 230 ? -27.738 -63.067 32.142 1.00 31.78 226 ALA C CA 1
ATOM 5184 C C . ALA C 1 230 ? -26.242 -63.124 31.833 1.00 31.59 226 ALA C C 1
ATOM 5185 O O . ALA C 1 230 ? -25.771 -62.494 30.886 1.00 33.34 226 ALA C O 1
ATOM 5187 N N . CYS C 1 231 ? -25.502 -63.891 32.627 1.00 29.71 227 CYS C N 1
ATOM 5188 C CA . CYS C 1 231 ? -24.066 -64.043 32.416 1.00 28.96 227 CYS C CA 1
ATOM 5189 C C . CYS C 1 231 ? -23.735 -64.672 31.064 1.00 34.06 227 CYS C C 1
ATOM 5190 O O . CYS C 1 231 ? -22.699 -64.367 30.473 1.00 34.72 227 CYS C O 1
ATOM 5193 N N . ASP C 1 232 ? -24.610 -65.548 30.577 1.00 34.78 228 ASP C N 1
ATOM 5194 C CA . ASP C 1 232 ? -24.446 -66.107 29.238 1.00 39.47 228 ASP C CA 1
ATOM 5195 C C . ASP C 1 232 ? -24.273 -64.971 28.235 1.00 34.22 228 ASP C C 1
ATOM 5196 O O . ASP C 1 232 ? -23.343 -64.968 27.428 1.00 35.10 228 ASP C O 1
ATOM 5201 N N . THR C 1 233 ? -25.178 -64.001 28.304 1.00 31.67 229 THR C N 1
ATOM 5202 C CA . THR C 1 233 ? -25.122 -62.821 27.454 1.00 29.56 229 THR C CA 1
ATOM 5203 C C . THR C 1 233 ? -23.809 -62.056 27.626 1.00 32.84 229 THR C C 1
ATOM 5204 O O . THR C 1 233 ? -23.207 -61.613 26.647 1.00 32.94 229 THR C O 1
ATOM 5208 N N . LEU C 1 234 ? -23.369 -61.902 28.872 1.00 31.23 230 LEU C N 1
ATOM 5209 C CA . LEU C 1 234 ? -22.129 -61.189 29.154 1.00 28.77 230 LEU C CA 1
ATOM 5210 C C . LEU C 1 234 ? -20.916 -61.905 28.566 1.00 30.55 230 LEU C C 1
ATOM 5211 O O . LEU C 1 234 ? -20.029 -61.270 27.996 1.00 29.59 230 LEU C O 1
ATOM 5216 N N . PHE C 1 235 ? -20.879 -63.227 28.706 1.00 26.19 231 PHE C N 1
ATOM 5217 C CA . PHE C 1 235 ? -19.771 -64.010 28.172 1.00 35.43 231 PHE C CA 1
ATOM 5218 C C . PHE C 1 235 ? -19.662 -63.842 26.660 1.00 33.04 231 PHE C C 1
ATOM 5219 O O . PHE C 1 235 ? -18.563 -63.729 26.115 1.00 33.04 231 PHE C O 1
ATOM 5227 N N . ALA C 1 236 ? -20.808 -63.826 25.988 1.00 31.79 232 ALA C N 1
ATOM 5228 C CA . ALA C 1 236 ? -20.844 -63.605 24.548 1.00 36.78 232 ALA C CA 1
ATOM 5229 C C . ALA C 1 236 ? -20.231 -62.248 24.210 1.00 34.81 232 ALA C C 1
ATOM 5230 O O . ALA C 1 236 ? -19.412 -62.131 23.295 1.00 30.41 232 ALA C O 1
ATOM 5232 N N . ALA C 1 237 ? -20.629 -61.226 24.961 1.00 35.07 233 ALA C N 1
ATOM 5233 C CA . ALA C 1 237 ? -20.090 -59.886 24.774 1.00 33.44 233 ALA C CA 1
ATOM 5234 C C . ALA C 1 237 ? -18.567 -59.878 24.917 1.00 29.75 233 ALA C C 1
ATOM 5235 O O . ALA C 1 237 ? -17.866 -59.247 24.127 1.00 32.49 233 ALA C O 1
ATOM 5237 N N . GLN C 1 238 ? -18.062 -60.585 25.923 1.00 27.15 234 GLN C N 1
ATOM 5238 C CA . GLN C 1 238 ? -16.625 -60.651 26.166 1.00 29.30 234 GLN C CA 1
ATOM 5239 C C . GLN C 1 238 ? -15.898 -61.290 24.991 1.00 32.93 234 GLN C C 1
ATOM 5240 O O . GLN C 1 238 ? -14.901 -60.758 24.505 1.00 31.40 234 GLN C O 1
ATOM 5246 N N . ARG C 1 239 ? -16.399 -62.438 24.543 1.00 37.84 235 ARG C N 1
ATOM 5247 C CA . ARG C 1 239 ? -15.811 -63.137 23.405 1.00 34.21 235 ARG C CA 1
ATOM 5248 C C . ARG C 1 239 ? -15.801 -62.254 22.162 1.00 32.37 235 ARG C C 1
ATOM 5249 O O . ARG C 1 239 ? -14.793 -62.171 21.459 1.00 31.58 235 ARG C O 1
ATOM 5257 N N . ASP C 1 240 ? -16.923 -61.593 21.897 1.00 28.09 236 ASP C N 1
ATOM 5258 C CA . ASP C 1 240 ? -17.024 -60.698 20.749 1.00 32.96 236 ASP C CA 1
ATOM 5259 C C . ASP C 1 240 ? -15.936 -59.629 20.781 1.00 38.13 236 ASP C C 1
ATOM 5260 O O . ASP C 1 240 ? -15.299 -59.354 19.766 1.00 41.20 236 ASP C O 1
ATOM 5265 N N . ALA C 1 241 ? -15.723 -59.031 21.949 1.00 35.31 237 ALA C N 1
ATOM 5266 C CA . ALA C 1 241 ? -14.724 -57.975 22.092 1.00 31.43 237 ALA C CA 1
ATOM 5267 C C . ALA C 1 241 ? -13.306 -58.527 21.981 1.00 28.97 237 ALA C C 1
ATOM 5268 O O . ALA C 1 241 ? -12.435 -57.910 21.369 1.00 32.33 237 ALA C O 1
ATOM 5270 N N . LEU C 1 242 ? -13.081 -59.694 22.575 1.00 28.90 238 LEU C N 1
ATOM 5271 C CA . LEU C 1 242 ? -11.761 -60.316 22.568 1.00 36.27 238 LEU C CA 1
ATOM 5272 C C . LEU C 1 242 ? -11.427 -60.965 21.223 1.00 35.39 238 LEU C C 1
ATOM 5273 O O . LEU C 1 242 ? -10.289 -61.369 20.988 1.00 35.18 238 LEU C O 1
ATOM 5278 N N . ALA C 1 243 ? -12.420 -61.060 20.344 1.00 35.97 239 ALA C N 1
ATOM 5279 C CA . ALA C 1 243 ? -12.210 -61.633 19.018 1.00 42.85 239 ALA C CA 1
ATOM 5280 C C . ALA C 1 243 ? -11.505 -60.631 18.110 1.00 43.94 239 ALA C C 1
ATOM 5281 O O . ALA C 1 243 ? -10.852 -61.009 17.138 1.00 45.28 239 ALA C O 1
ATOM 5283 N N . LEU C 1 244 ? -11.646 -59.349 18.434 1.00 41.67 240 LEU C N 1
ATOM 5284 C CA . LEU C 1 244 ? -10.953 -58.297 17.702 1.00 40.59 240 LEU C CA 1
ATOM 5285 C C . LEU C 1 244 ? -9.465 -58.366 18.023 1.00 39.74 240 LEU C C 1
ATOM 5286 O O . LEU C 1 244 ? -9.078 -58.870 19.077 1.00 40.42 240 LEU C O 1
ATOM 5291 N N . PRO C 1 245 ? -8.619 -57.874 17.106 1.00 43.19 241 PRO C N 1
ATOM 5292 C CA . PRO C 1 245 ? -7.168 -57.877 17.324 1.00 44.39 241 PRO C CA 1
ATOM 5293 C C . PRO C 1 245 ? -6.784 -57.061 18.554 1.00 42.23 241 PRO C C 1
ATOM 5294 O O . PRO C 1 245 ? -7.524 -56.161 18.947 1.00 40.56 241 PRO C O 1
ATOM 5298 N N . TYR C 1 246 ? -5.643 -57.380 19.154 1.00 41.62 242 TYR C N 1
ATOM 5299 C CA . TYR C 1 246 ? -5.126 -56.593 20.263 1.00 43.76 242 TYR C CA 1
ATOM 5300 C C . TYR C 1 246 ? -4.960 -55.150 19.803 1.00 51.49 242 TYR C C 1
ATOM 5301 O O . TYR C 1 246 ? -4.226 -54.880 18.852 1.00 54.38 242 TYR C O 1
ATOM 5310 N N . PRO C 1 247 ? -5.642 -54.214 20.481 1.00 49.78 243 PRO C N 1
ATOM 5311 C CA . PRO C 1 247 ? -5.711 -52.821 20.032 1.00 48.60 243 PRO C CA 1
ATOM 5312 C C . PRO C 1 247 ? -4.440 -52.031 20.325 1.00 49.07 243 PRO C C 1
ATOM 5313 O O . PRO C 1 247 ? -4.243 -50.957 19.758 1.00 58.73 243 PRO C O 1
ATOM 5317 N N . GLY C 1 248 ? -3.588 -52.557 21.198 1.00 47.71 244 GLY C N 1
ATOM 5318 C CA . GLY C 1 248 ? -2.355 -51.879 21.546 1.00 53.49 244 GLY C CA 1
ATOM 5319 C C . GLY C 1 248 ? -1.226 -52.187 20.582 1.00 58.53 244 GLY C C 1
ATOM 5320 O O . GLY C 1 248 ? -1.452 -52.429 19.396 1.00 61.69 244 GLY C O 1
ATOM 5321 N N . VAL C 1 249 ? -0.001 -52.173 21.096 1.00 60.11 245 VAL C N 1
ATOM 5322 C CA . VAL C 1 249 ? 1.172 -52.477 20.287 1.00 64.13 245 VAL C CA 1
ATOM 5323 C C . VAL C 1 249 ? 2.001 -53.567 20.957 1.00 62.12 245 VAL C C 1
ATOM 5324 O O . VAL C 1 249 ? 2.903 -53.279 21.743 1.00 66.00 245 VAL C O 1
ATOM 5328 N N . LEU C 1 250 ? 1.683 -54.819 20.639 1.00 63.37 246 LEU C N 1
ATOM 5329 C CA . LEU C 1 250 ? 2.340 -55.974 21.248 1.00 61.99 246 LEU C CA 1
ATOM 5330 C C . LEU C 1 250 ? 3.859 -55.837 21.280 1.00 67.41 246 LEU C C 1
ATOM 5331 O O . LEU C 1 250 ? 4.461 -55.320 20.338 1.00 74.27 246 LEU C O 1
ATOM 5336 N N . PRO C 1 251 ? 4.483 -56.306 22.372 1.00 67.81 247 PRO C N 1
ATOM 5337 C CA . PRO C 1 251 ? 5.937 -56.242 22.558 1.00 69.38 247 PRO C CA 1
ATOM 5338 C C . PRO C 1 251 ? 6.690 -56.880 21.396 1.00 73.13 247 PRO C C 1
ATOM 5339 O O . PRO C 1 251 ? 7.473 -57.802 21.633 1.00 72.86 247 PRO C O 1
ATOM 5343 N N . LYS D 1 6 ? -9.112 -87.752 56.986 1.00 58.38 2 LYS D N 1
ATOM 5344 C CA . LYS D 1 6 ? -9.558 -87.583 58.364 1.00 64.10 2 LYS D CA 1
ATOM 5345 C C . LYS D 1 6 ? -9.149 -86.211 58.894 1.00 61.22 2 LYS D C 1
ATOM 5346 O O . LYS D 1 6 ? -8.125 -85.662 58.486 1.00 63.44 2 LYS D O 1
ATOM 5352 N N . ARG D 1 7 ? -9.946 -85.660 59.805 1.00 56.75 3 ARG D N 1
ATOM 5353 C CA . ARG D 1 7 ? -9.659 -84.340 60.364 1.00 58.30 3 ARG D CA 1
ATOM 5354 C C . ARG D 1 7 ? -8.736 -84.420 61.578 1.00 60.89 3 ARG D C 1
ATOM 5355 O O . ARG D 1 7 ? -8.771 -85.387 62.337 1.00 60.58 3 ARG D O 1
ATOM 5363 N N . GLU D 1 8 ? -7.914 -83.389 61.751 1.00 60.79 4 GLU D N 1
ATOM 5364 C CA . GLU D 1 8 ? -6.882 -83.379 62.786 1.00 66.48 4 GLU D CA 1
ATOM 5365 C C . GLU D 1 8 ? -7.434 -83.537 64.202 1.00 60.88 4 GLU D C 1
ATOM 5366 O O . GLU D 1 8 ? -7.010 -84.423 64.942 1.00 67.62 4 GLU D O 1
ATOM 5372 N N . ASP D 1 9 ? -8.377 -82.677 64.574 1.00 58.55 5 ASP D N 1
ATOM 5373 C CA . ASP D 1 9 ? -8.922 -82.686 65.930 1.00 53.39 5 ASP D CA 1
ATOM 5374 C C . ASP D 1 9 ? -9.828 -83.887 66.205 1.00 53.43 5 ASP D C 1
ATOM 5375 O O . ASP D 1 9 ? -10.480 -83.956 67.247 1.00 53.12 5 ASP D O 1
ATOM 5380 N N . GLY D 1 10 ? -9.861 -84.832 65.270 1.00 56.72 6 GLY D N 1
ATOM 5381 C CA . GLY D 1 10 ? -10.641 -86.045 65.437 1.00 51.03 6 GLY D CA 1
ATOM 5382 C C . GLY D 1 10 ? -12.108 -85.886 65.083 1.00 52.41 6 GLY D C 1
ATOM 5383 O O . GLY D 1 10 ? -12.913 -86.787 65.317 1.00 49.23 6 GLY D O 1
ATOM 5384 N N . ARG D 1 11 ? -12.458 -84.736 64.514 1.00 50.32 7 ARG D N 1
ATOM 5385 C CA . ARG D 1 11 ? -13.838 -84.467 64.127 1.00 45.40 7 ARG D CA 1
ATOM 5386 C C . ARG D 1 11 ? -14.222 -85.161 62.826 1.00 40.82 7 ARG D C 1
ATOM 5387 O O . ARG D 1 11 ? -13.392 -85.335 61.933 1.00 38.36 7 ARG D O 1
ATOM 5395 N N . LEU D 1 12 ? -15.488 -85.550 62.724 1.00 36.37 8 LEU D N 1
ATOM 5396 C CA . LEU D 1 12 ? -16.041 -85.998 61.455 1.00 38.21 8 LEU D CA 1
ATOM 5397 C C . LEU D 1 12 ? -16.041 -84.801 60.514 1.00 42.53 8 LEU D C 1
ATOM 5398 O O . LEU D 1 12 ? -15.439 -83.773 60.817 1.00 43.89 8 LEU D O 1
ATOM 5403 N N . ASP D 1 13 ? -16.730 -84.909 59.386 1.00 36.21 9 ASP D N 1
ATOM 5404 C CA . ASP D 1 13 ? -16.744 -83.808 58.431 1.00 35.47 9 ASP D CA 1
ATOM 5405 C C . ASP D 1 13 ? -17.811 -82.761 58.740 1.00 37.92 9 ASP D C 1
ATOM 5406 O O . ASP D 1 13 ? -17.638 -81.582 58.431 1.00 35.61 9 ASP D O 1
ATOM 5411 N N . HIS D 1 14 ? -18.900 -83.193 59.369 1.00 35.25 10 HIS D N 1
ATOM 5412 C CA . HIS D 1 14 ? -20.091 -82.361 59.498 1.00 34.40 10 HIS D CA 1
ATOM 5413 C C . HIS D 1 14 ? -20.328 -81.781 60.892 1.00 33.54 10 HIS D C 1
ATOM 5414 O O . HIS D 1 14 ? -21.316 -81.080 61.109 1.00 38.92 10 HIS D O 1
ATOM 5421 N N . GLU D 1 15 ? -19.445 -82.069 61.837 1.00 32.51 11 GLU D N 1
ATOM 5422 C CA . GLU D 1 15 ? -19.667 -81.621 63.210 1.00 40.74 11 GLU D CA 1
ATOM 5423 C C . GLU D 1 15 ? -18.828 -80.396 63.579 1.00 36.73 11 GLU D C 1
ATOM 5424 O O . GLU D 1 15 ? -17.724 -80.196 63.069 1.00 32.78 11 GLU D O 1
ATOM 5430 N N . LEU D 1 16 ? -19.380 -79.575 64.466 1.00 36.26 12 LEU D N 1
ATOM 5431 C CA . LEU D 1 16 ? -18.729 -78.354 64.919 1.00 37.95 12 LEU D CA 1
ATOM 5432 C C . LEU D 1 16 ? -17.661 -78.676 65.955 1.00 37.89 12 LEU D C 1
ATOM 5433 O O . LEU D 1 16 ? -17.675 -79.750 66.559 1.00 35.61 12 LEU D O 1
ATOM 5438 N N . ARG D 1 17 ? -16.735 -77.745 66.155 1.00 33.48 13 ARG D N 1
ATOM 5439 C CA . ARG D 1 17 ? -15.849 -77.801 67.307 1.00 31.94 13 ARG D CA 1
ATOM 5440 C C . ARG D 1 17 ? -16.700 -77.511 68.532 1.00 29.44 13 ARG D C 1
ATOM 5441 O O . ARG D 1 17 ? -17.813 -77.002 68.405 1.00 27.87 13 ARG D O 1
ATOM 5449 N N . PRO D 1 18 ? -16.193 -77.847 69.726 1.00 35.06 14 PRO D N 1
ATOM 5450 C CA . PRO D 1 18 ? -16.954 -77.537 70.939 1.00 31.13 14 PRO D CA 1
ATOM 5451 C C . PRO D 1 18 ? -17.270 -76.048 71.004 1.00 36.20 14 PRO D C 1
ATOM 5452 O O . PRO D 1 18 ? -16.388 -75.222 70.769 1.00 34.95 14 PRO D O 1
ATOM 5456 N N . VAL D 1 19 ? -18.520 -75.717 71.307 1.00 37.03 15 VAL D N 1
ATOM 5457 C CA . VAL D 1 19 ? -18.947 -74.327 71.391 1.00 33.30 15 VAL D CA 1
ATOM 5458 C C . VAL D 1 19 ? -19.240 -73.935 72.832 1.00 38.09 15 VAL D C 1
ATOM 5459 O O . VAL D 1 19 ? -19.990 -74.618 73.530 1.00 39.54 15 VAL D O 1
ATOM 5463 N N . ILE D 1 20 ? -18.641 -72.834 73.273 1.00 30.25 16 ILE D N 1
ATOM 5464 C CA . ILE D 1 20 ? -18.881 -72.311 74.609 1.00 35.19 16 ILE D CA 1
ATOM 5465 C C . ILE D 1 20 ? -19.342 -70.859 74.527 1.00 33.31 16 ILE D C 1
ATOM 5466 O O . ILE D 1 20 ? -18.705 -70.034 73.876 1.00 31.00 16 ILE D O 1
ATOM 5471 N N . ILE D 1 21 ? -20.458 -70.559 75.184 1.00 33.70 17 ILE D N 1
ATOM 5472 C CA . ILE D 1 21 ? -21.010 -69.210 75.191 1.00 33.09 17 ILE D CA 1
ATOM 5473 C C . ILE D 1 21 ? -21.154 -68.693 76.617 1.00 35.95 17 ILE D C 1
ATOM 5474 O O . ILE D 1 21 ? -21.911 -69.245 77.416 1.00 35.62 17 ILE D O 1
ATOM 5479 N N . THR D 1 22 ? -20.426 -67.625 76.925 1.00 37.38 18 THR D N 1
ATOM 5480 C CA . THR D 1 22 ? -20.402 -67.068 78.273 1.00 33.78 18 THR D CA 1
ATOM 5481 C C . THR D 1 22 ? -20.931 -65.638 78.296 1.00 34.09 18 THR D C 1
ATOM 5482 O O . THR D 1 22 ? -20.237 -64.702 77.901 1.00 34.76 18 THR D O 1
ATOM 5486 N N . ARG D 1 23 ? -22.162 -65.475 78.765 1.00 32.66 19 ARG D N 1
ATOM 5487 C CA . ARG D 1 23 ? -22.779 -64.161 78.843 1.00 33.41 19 ARG D CA 1
ATOM 5488 C C . ARG D 1 23 ? -22.268 -63.375 80.045 1.00 39.71 19 ARG D C 1
ATOM 5489 O O . ARG D 1 23 ? -21.836 -63.955 81.042 1.00 37.87 19 ARG D O 1
ATOM 5497 N N . GLY D 1 24 ? -22.317 -62.051 79.939 1.00 37.23 20 GLY D N 1
ATOM 5498 C CA . GLY D 1 24 ? -21.854 -61.174 80.999 1.00 35.19 20 GLY D CA 1
ATOM 5499 C C . GLY D 1 24 ? -20.383 -61.329 81.333 1.00 33.80 20 GLY D C 1
ATOM 5500 O O . GLY D 1 24 ? -19.995 -61.193 82.491 1.00 36.59 20 GLY D O 1
ATOM 5501 N N . PHE D 1 25 ? -19.560 -61.610 80.326 1.00 34.36 21 PHE D N 1
ATOM 5502 C CA . PHE D 1 25 ? -18.122 -61.753 80.544 1.00 34.66 21 PHE D CA 1
ATOM 5503 C C . PHE D 1 25 ? -17.520 -60.465 81.109 1.00 34.78 21 PHE D C 1
ATOM 5504 O O . PHE D 1 25 ? -16.624 -60.508 81.953 1.00 36.52 21 PHE D O 1
ATOM 5512 N N . THR D 1 26 ? -18.008 -59.326 80.625 1.00 34.14 22 THR D N 1
ATOM 5513 C CA . THR D 1 26 ? -17.732 -58.029 81.239 1.00 33.94 22 THR D CA 1
ATOM 5514 C C . THR D 1 26 ? -19.074 -57.404 81.614 1.00 39.59 22 THR D C 1
ATOM 5515 O O . THR D 1 26 ? -20.112 -57.825 81.106 1.00 42.39 22 THR D O 1
ATOM 5519 N N . GLU D 1 27 ? -19.063 -56.408 82.497 1.00 43.77 23 GLU D N 1
ATOM 5520 C CA . GLU D 1 27 ? -20.316 -55.864 83.027 1.00 42.24 23 GLU D CA 1
ATOM 5521 C C . GLU D 1 27 ? -20.759 -54.528 82.428 1.00 43.55 23 GLU D C 1
ATOM 5522 O O . GLU D 1 27 ? -21.956 -54.272 82.300 1.00 50.38 23 GLU D O 1
ATOM 5528 N N . ASN D 1 28 ? -19.803 -53.677 82.068 1.00 37.20 24 ASN D N 1
ATOM 5529 C CA . ASN D 1 28 ? -20.129 -52.349 81.551 1.00 40.61 24 ASN D CA 1
ATOM 5530 C C . ASN D 1 28 ? -21.118 -52.321 80.375 1.00 45.78 24 ASN D C 1
ATOM 5531 O O . ASN D 1 28 ? -22.049 -51.517 80.372 1.00 48.30 24 ASN D O 1
ATOM 5536 N N . PRO D 1 29 ? -20.923 -53.193 79.371 1.00 50.17 25 PRO D N 1
ATOM 5537 C CA . PRO D 1 29 ? -21.839 -53.189 78.223 1.00 41.99 25 PRO D CA 1
ATOM 5538 C C . PRO D 1 29 ? -23.166 -53.870 78.547 1.00 44.33 25 PRO D C 1
ATOM 5539 O O . PRO D 1 29 ? -23.219 -54.720 79.436 1.00 44.76 25 PRO D O 1
ATOM 5543 N N . ALA D 1 30 ? -24.222 -53.502 77.827 1.00 46.59 26 ALA D N 1
ATOM 5544 C CA . ALA D 1 30 ? -25.532 -54.118 78.016 1.00 41.07 26 ALA D CA 1
ATOM 5545 C C . ALA D 1 30 ? -25.482 -55.602 77.669 1.00 44.56 26 ALA D C 1
ATOM 5546 O O . ALA D 1 30 ? -26.129 -56.426 78.315 1.00 45.47 26 ALA D O 1
ATOM 5548 N N . GLY D 1 31 ? -24.712 -55.934 76.640 1.00 43.32 27 GLY D N 1
ATOM 5549 C CA . GLY D 1 31 ? -24.501 -57.317 76.255 1.00 35.35 27 GLY D CA 1
ATOM 5550 C C . GLY D 1 31 ? -23.019 -57.602 76.120 1.00 36.63 27 GLY D C 1
ATOM 5551 O O . GLY D 1 31 ? -22.297 -56.856 75.461 1.00 36.10 27 GLY D O 1
ATOM 5552 N N . SER D 1 32 ? -22.559 -58.676 76.751 1.00 32.11 28 SER D N 1
ATOM 5553 C CA . SER D 1 32 ? -21.143 -59.014 76.736 1.00 33.17 28 SER D CA 1
ATOM 5554 C C . SER D 1 32 ? -20.953 -60.523 76.737 1.00 33.02 28 SER D C 1
ATOM 5555 O O . SER D 1 32 ? -21.163 -61.187 77.751 1.00 34.91 28 SER D O 1
ATOM 5558 N N . VAL D 1 33 ? -20.537 -61.059 75.596 1.00 28.26 29 VAL D N 1
ATOM 5559 C CA . VAL D 1 33 ? -20.499 -62.501 75.410 1.00 27.43 29 VAL D CA 1
ATOM 5560 C C . VAL D 1 33 ? -19.146 -62.991 74.921 1.00 29.68 29 VAL D C 1
ATOM 5561 O O . VAL D 1 33 ? -18.668 -62.577 73.866 1.00 32.34 29 VAL D O 1
ATOM 5565 N N . LEU D 1 34 ? -18.530 -63.879 75.691 1.00 26.85 30 LEU D N 1
ATOM 5566 C CA . LEU D 1 34 ? -17.329 -64.559 75.232 1.00 29.05 30 LEU D CA 1
ATOM 5567 C C . LEU D 1 34 ? -17.745 -65.860 74.561 1.00 28.71 30 LEU D C 1
ATOM 5568 O O . LEU D 1 34 ? -18.263 -66.765 75.210 1.00 35.54 30 LEU D O 1
ATOM 5573 N N . ILE D 1 35 ? -17.539 -65.943 73.253 1.00 23.74 31 ILE D N 1
ATOM 5574 C CA . ILE D 1 35 ? -17.890 -67.145 72.516 1.00 25.83 31 ILE D CA 1
ATOM 5575 C C . ILE D 1 35 ? -16.630 -67.858 72.048 1.00 30.50 31 ILE D C 1
ATOM 5576 O O . ILE D 1 35 ? -15.629 -67.221 71.711 1.00 27.10 31 ILE D O 1
ATOM 5581 N N . GLU D 1 36 ? -16.678 -69.185 72.054 1.00 29.10 32 GLU D N 1
ATOM 5582 C CA . GLU D 1 36 ? -15.533 -69.986 71.660 1.00 25.65 32 GLU D CA 1
ATOM 5583 C C . GLU D 1 36 ? -15.946 -71.078 70.680 1.00 29.01 32 GLU D C 1
ATOM 5584 O O . GLU D 1 36 ? -16.863 -71.849 70.949 1.00 28.78 32 GLU D O 1
ATOM 5590 N N . PHE D 1 37 ? -15.277 -71.110 69.532 1.00 29.32 33 PHE D N 1
ATOM 5591 C CA . PHE D 1 37 ? -15.404 -72.196 68.570 1.00 29.48 33 PHE D CA 1
ATOM 5592 C C . PHE D 1 37 ? -14.092 -72.957 68.623 1.00 31.09 33 PHE D C 1
ATOM 5593 O O . PHE D 1 37 ? -13.129 -72.592 67.949 1.00 31.55 33 PHE D O 1
ATOM 5601 N N . GLY D 1 38 ? -14.043 -74.010 69.429 1.00 35.79 34 GLY D N 1
ATOM 5602 C CA . GLY D 1 38 ? -12.787 -74.693 69.666 1.00 32.89 34 GLY D CA 1
ATOM 5603 C C . GLY D 1 38 ? -11.830 -73.728 70.335 1.00 32.72 34 GLY D C 1
ATOM 5604 O O . GLY D 1 38 ? -12.146 -73.169 71.383 1.00 30.11 34 GLY D O 1
ATOM 5605 N N . HIS D 1 39 ? -10.669 -73.513 69.724 1.00 32.52 35 HIS D N 1
ATOM 5606 C CA . HIS D 1 39 ? -9.673 -72.607 70.290 1.00 34.54 35 HIS D CA 1
ATOM 5607 C C . HIS D 1 39 ? -9.840 -71.153 69.840 1.00 35.24 35 HIS D C 1
ATOM 5608 O O . HIS D 1 39 ? -9.083 -70.278 70.261 1.00 32.26 35 HIS D O 1
ATOM 5615 N N . THR D 1 40 ? -10.826 -70.896 68.986 1.00 32.85 36 THR D N 1
ATOM 5616 C CA . THR D 1 40 ? -11.143 -69.524 68.606 1.00 26.18 36 THR D CA 1
ATOM 5617 C C . THR D 1 40 ? -11.960 -68.858 69.706 1.00 29.20 36 THR D C 1
ATOM 5618 O O . THR D 1 40 ? -12.991 -69.384 70.126 1.00 27.46 36 THR D O 1
ATOM 5622 N N . LYS D 1 41 ? -11.486 -67.709 70.184 1.00 25.27 37 LYS D N 1
ATOM 5623 C CA . LYS D 1 41 ? -12.187 -66.969 71.227 1.00 27.24 37 LYS D CA 1
ATOM 5624 C C . LYS D 1 41 ? -12.457 -65.538 70.779 1.00 26.75 37 LYS D C 1
ATOM 5625 O O . LYS D 1 41 ? -11.536 -64.817 70.403 1.00 22.72 37 LYS D O 1
ATOM 5631 N N . VAL D 1 42 ? -13.719 -65.129 70.839 1.00 23.53 38 VAL D N 1
ATOM 5632 C CA . VAL D 1 42 ? -14.108 -63.789 70.429 1.00 23.19 38 VAL D CA 1
ATOM 5633 C C . VAL D 1 42 ? -14.989 -63.145 71.484 1.00 22.98 38 VAL D C 1
ATOM 5634 O O . VAL D 1 42 ? -15.990 -63.724 71.904 1.00 23.48 38 VAL D O 1
ATOM 5638 N N . LEU D 1 43 ? -14.613 -61.945 71.916 1.00 25.25 39 LEU D N 1
ATOM 5639 C CA . LEU D 1 43 ? -15.426 -61.195 72.860 1.00 26.86 39 LEU D CA 1
ATOM 5640 C C . LEU D 1 43 ? -16.387 -60.289 72.097 1.00 25.97 39 LEU D C 1
ATOM 5641 O O . LEU D 1 43 ? -15.962 -59.385 71.382 1.00 26.57 39 LEU D O 1
ATOM 5646 N N . CYS D 1 44 ? -17.682 -60.547 72.250 1.00 26.59 40 CYS D N 1
ATOM 5647 C CA . CYS D 1 44 ? -18.711 -59.842 71.496 1.00 25.75 40 CYS D CA 1
ATOM 5648 C C . CYS D 1 44 ? -19.595 -59.027 72.426 1.00 26.90 40 CYS D C 1
ATOM 5649 O O . CYS D 1 44 ? -20.361 -59.585 73.210 1.00 30.43 40 CYS D O 1
ATOM 5652 N N . THR D 1 45 ? -19.494 -57.706 72.335 1.00 28.61 41 THR D N 1
ATOM 5653 C CA . THR D 1 45 ? -20.253 -56.829 73.215 1.00 29.58 41 THR D CA 1
ATOM 5654 C C . THR D 1 45 ? -21.272 -55.993 72.449 1.00 30.80 41 THR D C 1
ATOM 5655 O O . THR D 1 45 ? -21.136 -55.776 71.245 1.00 31.24 41 THR D O 1
ATOM 5659 N N . ALA D 1 46 ? -22.295 -55.533 73.162 1.00 32.30 42 ALA D N 1
ATOM 5660 C CA . ALA D 1 46 ? -23.321 -54.667 72.594 1.00 32.19 42 ALA D CA 1
ATOM 5661 C C . ALA D 1 46 ? -23.529 -53.456 73.498 1.00 38.23 42 ALA D C 1
ATOM 5662 O O . ALA D 1 46 ? -24.108 -53.572 74.576 1.00 40.30 42 ALA D O 1
ATOM 5664 N N . SER D 1 47 ? -23.046 -52.297 73.057 1.00 41.92 43 SER D N 1
ATOM 5665 C CA . SER D 1 47 ? -23.137 -51.074 73.849 1.00 41.60 43 SER D CA 1
ATOM 5666 C C . SER D 1 47 ? -24.276 -50.180 73.371 1.00 41.82 43 SER D C 1
ATOM 5667 O O . SER D 1 47 ? -24.486 -50.017 72.169 1.00 44.24 43 SER D O 1
ATOM 5670 N N . VAL D 1 48 ? -25.007 -49.600 74.318 1.00 45.77 44 VAL D N 1
ATOM 5671 C CA . VAL D 1 48 ? -26.137 -48.731 73.996 1.00 58.79 44 VAL D CA 1
ATOM 5672 C C . VAL D 1 48 ? -25.716 -47.264 73.963 1.00 61.32 44 VAL D C 1
ATOM 5673 O O . VAL D 1 48 ? -24.655 -46.902 74.473 1.00 61.80 44 VAL D O 1
ATOM 5677 N N . THR D 1 49 ? -26.545 -46.426 73.349 1.00 67.73 45 THR D N 1
ATOM 5678 C CA . THR D 1 49 ? -26.274 -44.995 73.282 1.00 77.23 45 THR D CA 1
ATOM 5679 C C . THR D 1 49 ? -27.563 -44.180 73.188 1.00 85.75 45 THR D C 1
ATOM 5680 O O . THR D 1 49 ? -28.642 -44.727 72.955 1.00 82.69 45 THR D O 1
ATOM 5684 N N . GLU D 1 50 ? -27.438 -42.861 73.335 1.00 20.00 46 GLU D N 1
ATOM 5685 C CA . GLU D 1 50 ? -28.598 -41.981 73.403 1.00 20.00 46 GLU D CA 1
ATOM 5686 C C . GLU D 1 50 ? -28.914 -41.377 72.039 1.00 20.00 46 GLU D C 1
ATOM 5687 O O . GLU D 1 50 ? -28.962 -40.138 71.910 1.00 101.16 46 GLU D O 1
ATOM 5693 N N . GLY D 1 51 ? -29.210 -42.202 71.056 1.00 84.41 47 GLY D N 1
ATOM 5694 C CA . GLY D 1 51 ? -29.569 -41.713 69.736 1.00 81.97 47 GLY D CA 1
ATOM 5695 C C . GLY D 1 51 ? -29.077 -42.576 68.591 1.00 84.08 47 GLY D C 1
ATOM 5696 O O . GLY D 1 51 ? -28.851 -43.771 68.761 1.00 83.99 47 GLY D O 1
ATOM 5697 N N . VAL D 1 52 ? -28.917 -41.959 67.422 1.00 79.45 48 VAL D N 1
ATOM 5698 C CA . VAL D 1 52 ? -28.464 -42.650 66.219 1.00 74.56 48 VAL D CA 1
ATOM 5699 C C . VAL D 1 52 ? -27.582 -41.713 65.394 1.00 73.70 48 VAL D C 1
ATOM 5700 O O . VAL D 1 52 ? -27.250 -40.620 65.846 1.00 74.74 48 VAL D O 1
ATOM 5704 N N . PRO D 1 53 ? -27.178 -42.137 64.185 1.00 76.89 49 PRO D N 1
ATOM 5705 C CA . PRO D 1 53 ? -26.457 -41.186 63.332 1.00 77.91 49 PRO D CA 1
ATOM 5706 C C . PRO D 1 53 ? -27.410 -40.311 62.523 1.00 81.25 49 PRO D C 1
ATOM 5707 O O . PRO D 1 53 ? -28.205 -39.583 63.117 1.00 85.42 49 PRO D O 1
ATOM 5711 N N . LEU D 1 61 ? -36.852 -44.645 64.147 1.00 78.96 57 LEU D N 1
ATOM 5712 C CA . LEU D 1 61 ? -35.820 -45.553 63.657 1.00 81.47 57 LEU D CA 1
ATOM 5713 C C . LEU D 1 61 ? -34.529 -45.462 64.466 1.00 79.79 57 LEU D C 1
ATOM 5714 O O . LEU D 1 61 ? -33.919 -44.397 64.564 1.00 79.24 57 LEU D O 1
ATOM 5719 N N . GLY D 1 62 ? -34.120 -46.585 65.046 1.00 72.77 58 GLY D N 1
ATOM 5720 C CA . GLY D 1 62 ? -32.839 -46.672 65.720 1.00 68.43 58 GLY D CA 1
ATOM 5721 C C . GLY D 1 62 ? -31.780 -47.130 64.737 1.00 64.32 58 GLY D C 1
ATOM 5722 O O . GLY D 1 62 ? -32.058 -47.271 63.546 1.00 62.16 58 GLY D O 1
ATOM 5723 N N . TRP D 1 63 ? -30.567 -47.366 65.224 1.00 60.17 59 TRP D N 1
ATOM 5724 C CA . TRP D 1 63 ? -29.494 -47.841 64.358 1.00 55.41 59 TRP D CA 1
ATOM 5725 C C . TRP D 1 63 ? -28.582 -48.845 65.059 1.00 50.65 59 TRP D C 1
ATOM 5726 O O . TRP D 1 63 ? -28.448 -48.834 66.281 1.00 50.87 59 TRP D O 1
ATOM 5737 N N . LEU D 1 64 ? -27.967 -49.718 64.270 1.00 45.74 60 LEU D N 1
ATOM 5738 C CA . LEU D 1 64 ? -27.016 -50.688 64.791 1.00 38.59 60 LEU D CA 1
ATOM 5739 C C . LEU D 1 64 ? -25.762 -50.684 63.929 1.00 39.45 60 LEU D C 1
ATOM 5740 O O . LEU D 1 64 ? -25.839 -50.775 62.704 1.00 38.98 60 LEU D O 1
ATOM 5745 N N . THR D 1 65 ? -24.607 -50.569 64.573 1.00 36.67 61 THR D N 1
ATOM 5746 C CA . THR D 1 65 ? -23.337 -50.583 63.865 1.00 36.85 61 THR D CA 1
ATOM 5747 C C . THR D 1 65 ? -22.427 -51.640 64.482 1.00 36.94 61 THR D C 1
ATOM 5748 O O . THR D 1 65 ? -22.564 -51.972 65.658 1.00 38.17 61 THR D O 1
ATOM 5752 N N . ALA D 1 66 ? -21.506 -52.175 63.688 1.00 32.15 62 ALA D N 1
ATOM 5753 C CA . ALA D 1 66 ? -20.647 -53.257 64.154 1.00 31.47 62 ALA D CA 1
ATOM 5754 C C . ALA D 1 66 ? -19.189 -53.052 63.766 1.00 29.92 62 ALA D C 1
ATOM 5755 O O . ALA D 1 66 ? -18.883 -52.589 62.667 1.00 26.54 62 ALA D O 1
ATOM 5757 N N . GLU D 1 67 ? -18.294 -53.403 64.680 1.00 24.44 63 GLU D N 1
ATOM 5758 C CA . GLU D 1 67 ? -16.867 -53.339 64.413 1.00 26.73 63 GLU D CA 1
ATOM 5759 C C . GLU D 1 67 ? -16.187 -54.625 64.852 1.00 28.98 63 GLU D C 1
ATOM 5760 O O . GLU D 1 67 ? -16.401 -55.112 65.962 1.00 26.52 63 GLU D O 1
ATOM 5766 N N . TYR D 1 68 ? -15.368 -55.168 63.962 1.00 26.15 64 TYR D N 1
ATOM 5767 C CA . TYR D 1 68 ? -14.617 -56.380 64.229 1.00 25.42 64 TYR D CA 1
ATOM 5768 C C . TYR D 1 68 ? -13.143 -56.026 64.209 1.00 22.81 64 TYR D C 1
ATOM 5769 O O . TYR D 1 68 ? -12.702 -55.231 63.382 1.00 22.07 64 TYR D O 1
ATOM 5778 N N . ALA D 1 69 ? -12.386 -56.605 65.131 1.00 21.10 65 ALA D N 1
ATOM 5779 C CA . ALA D 1 69 ? -10.950 -56.385 65.190 1.00 22.33 65 ALA D CA 1
ATOM 5780 C C . ALA D 1 69 ? -10.271 -57.570 65.858 1.00 26.21 65 ALA D C 1
ATOM 5781 O O . ALA D 1 69 ? -10.893 -58.310 66.621 1.00 26.76 65 ALA D O 1
ATOM 5783 N N . MET D 1 70 ? -8.992 -57.748 65.561 1.00 26.58 66 MET D N 1
ATOM 5784 C CA . MET D 1 70 ? -8.222 -58.832 66.142 1.00 27.31 66 MET D CA 1
ATOM 5785 C C . MET D 1 70 ? -7.099 -58.266 66.993 1.00 32.64 66 MET D C 1
ATOM 5786 O O . MET D 1 70 ? -6.337 -57.412 66.537 1.00 35.84 66 MET D O 1
ATOM 5791 N N . LEU D 1 71 ? -6.999 -58.734 68.231 1.00 29.67 67 LEU D N 1
ATOM 5792 C CA . LEU D 1 71 ? -5.862 -58.370 69.056 1.00 31.04 67 LEU D CA 1
ATOM 5793 C C . LEU D 1 71 ? -4.605 -58.814 68.320 1.00 30.23 67 LEU D C 1
ATOM 5794 O O . LEU D 1 71 ? -4.626 -59.815 67.609 1.00 30.40 67 LEU D O 1
ATOM 5799 N N . PRO D 1 72 ? -3.513 -58.053 68.467 1.00 33.00 68 PRO D N 1
ATOM 5800 C CA . PRO D 1 72 ? -2.248 -58.376 67.802 1.00 30.99 68 PRO D CA 1
ATOM 5801 C C . PRO D 1 72 ? -1.821 -59.831 68.004 1.00 35.26 68 PRO D C 1
ATOM 5802 O O . PRO D 1 72 ? -1.371 -60.466 67.050 1.00 34.75 68 PRO D O 1
ATOM 5806 N N . SER D 1 73 ? -1.967 -60.349 69.221 1.00 28.94 69 SER D N 1
ATOM 5807 C CA . SER D 1 73 ? -1.501 -61.696 69.538 1.00 34.68 69 SER D CA 1
ATOM 5808 C C . SER D 1 73 ? -2.536 -62.784 69.242 1.00 31.41 69 SER D C 1
ATOM 5809 O O . SER D 1 73 ? -2.303 -63.957 69.521 1.00 29.39 69 SER D O 1
ATOM 5812 N N . ALA D 1 74 ? -3.679 -62.396 68.687 1.00 31.68 70 ALA D N 1
ATOM 5813 C CA . ALA D 1 74 ? -4.734 -63.357 68.389 1.00 31.60 70 ALA D CA 1
ATOM 5814 C C . ALA D 1 74 ? -4.273 -64.387 67.361 1.00 36.23 70 ALA D C 1
ATOM 5815 O O . ALA D 1 74 ? -4.658 -65.551 67.420 1.00 37.45 70 ALA D O 1
ATOM 5817 N N . THR D 1 75 ? -3.444 -63.948 66.421 1.00 35.39 71 THR D N 1
ATOM 5818 C CA . THR D 1 75 ? -2.965 -64.814 65.352 1.00 40.51 71 THR D CA 1
ATOM 5819 C C . THR D 1 75 ? -1.692 -65.556 65.749 1.00 43.73 71 THR D C 1
ATOM 5820 O O . THR D 1 75 ? -1.010 -65.166 66.695 1.00 42.47 71 THR D O 1
ATOM 5824 N N . HIS D 1 76 ? -1.382 -66.628 65.021 1.00 47.89 72 HIS D N 1
ATOM 5825 C CA . HIS D 1 76 ? -0.196 -67.436 65.301 1.00 48.14 72 HIS D CA 1
ATOM 5826 C C . HIS D 1 76 ? 1.044 -66.564 65.415 1.00 46.39 72 HIS D C 1
ATOM 5827 O O . HIS D 1 76 ? 1.836 -66.708 66.346 1.00 48.25 72 HIS D O 1
ATOM 5834 N N . SER D 1 77 ? 1.212 -65.669 64.449 1.00 40.55 73 SER D N 1
ATOM 5835 C CA . SER D 1 77 ? 2.287 -64.693 64.495 1.00 48.34 73 SER D CA 1
ATOM 5836 C C . SER D 1 77 ? 1.667 -63.317 64.693 1.00 43.80 73 SER D C 1
ATOM 5837 O O . SER D 1 77 ? 0.764 -62.925 63.953 1.00 44.44 73 SER D O 1
ATOM 5840 N N . ARG D 1 78 ? 2.144 -62.594 65.700 1.00 40.93 74 ARG D N 1
ATOM 5841 C CA . ARG D 1 78 ? 1.560 -61.308 66.054 1.00 37.69 74 ARG D CA 1
ATOM 5842 C C . ARG D 1 78 ? 1.316 -60.435 64.832 1.00 38.19 74 ARG D C 1
ATOM 5843 O O . ARG D 1 78 ? 2.181 -60.299 63.967 1.00 41.27 74 ARG D O 1
ATOM 5851 N N . SER D 1 79 ? 0.129 -59.846 64.766 1.00 35.94 75 SER D N 1
ATOM 5852 C CA . SER D 1 79 ? -0.200 -58.916 63.696 1.00 42.78 75 SER D CA 1
ATOM 5853 C C . SER D 1 79 ? -0.069 -57.475 64.181 1.00 40.37 75 SER D C 1
ATOM 5854 O O . SER D 1 79 ? -0.237 -57.191 65.367 1.00 35.88 75 SER D O 1
ATOM 5857 N N . ASP D 1 80 ? 0.247 -56.571 63.261 1.00 39.02 76 ASP D N 1
ATOM 5858 C CA . ASP D 1 80 ? 0.377 -55.161 63.600 1.00 43.58 76 ASP D CA 1
ATOM 5859 C C . ASP D 1 80 ? -0.963 -54.578 64.027 1.00 37.47 76 ASP D C 1
ATOM 5860 O O . ASP D 1 80 ? -1.997 -54.870 63.431 1.00 34.00 76 ASP D O 1
ATOM 5865 N N . ARG D 1 81 ? -0.935 -53.760 65.072 1.00 30.58 77 ARG D N 1
ATOM 5866 C CA . ARG D 1 81 ? -2.127 -53.069 65.536 1.00 32.09 77 ARG D CA 1
ATOM 5867 C C . ARG D 1 81 ? -2.545 -52.060 64.468 1.00 31.86 77 ARG D C 1
ATOM 5868 O O . ARG D 1 81 ? -1.712 -51.323 63.946 1.00 33.51 77 ARG D O 1
ATOM 5876 N N . GLU D 1 82 ? -3.830 -52.039 64.131 1.00 29.25 78 GLU D N 1
ATOM 5877 C CA . GLU D 1 82 ? -4.317 -51.179 63.056 1.00 33.49 78 GLU D CA 1
ATOM 5878 C C . GLU D 1 82 ? -4.245 -49.698 63.415 1.00 32.07 78 GLU D C 1
ATOM 5879 O O . GLU D 1 82 ? -3.987 -48.855 62.556 1.00 34.31 78 GLU D O 1
ATOM 5885 N N . SER D 1 83 ? -4.481 -49.383 64.683 1.00 28.91 79 SER D N 1
ATOM 5886 C CA . SER D 1 83 ? -4.393 -48.003 65.143 1.00 29.49 79 SER D CA 1
ATOM 5887 C C . SER D 1 83 ? -2.971 -47.486 64.971 1.00 31.40 79 SER D C 1
ATOM 5888 O O . SER D 1 83 ? -2.759 -46.303 64.713 1.00 32.25 79 SER D O 1
ATOM 5891 N N . VAL D 1 84 ? -2.001 -48.383 65.112 1.00 30.58 80 VAL D N 1
ATOM 5892 C CA . VAL D 1 84 ? -0.597 -48.025 64.953 1.00 32.32 80 VAL D CA 1
ATOM 5893 C C . VAL D 1 84 ? -0.222 -47.877 63.480 1.00 36.40 80 VAL D C 1
ATOM 5894 O O . VAL D 1 84 ? 0.460 -46.927 63.101 1.00 33.72 80 VAL D O 1
ATOM 5898 N N . ARG D 1 85 ? -0.666 -48.820 62.652 1.00 37.04 81 ARG D N 1
ATOM 5899 C CA . ARG D 1 85 ? -0.451 -48.725 61.212 1.00 38.86 81 ARG D CA 1
ATOM 5900 C C . ARG D 1 85 ? -1.078 -47.450 60.673 1.00 33.41 81 ARG D C 1
ATOM 5901 O O . ARG D 1 85 ? -0.547 -46.825 59.759 1.00 38.76 81 ARG D O 1
ATOM 5909 N N . GLY D 1 86 ? -2.215 -47.072 61.249 1.00 36.44 82 GLY D N 1
ATOM 5910 C CA . GLY D 1 86 ? -2.907 -45.859 60.859 1.00 35.78 82 GLY D CA 1
ATOM 5911 C C . GLY D 1 86 ? -4.033 -46.100 59.872 1.00 42.77 82 GLY D C 1
ATOM 5912 O O . GLY D 1 86 ? -4.548 -45.158 59.269 1.00 37.48 82 GLY D O 1
ATOM 5913 N N . ARG D 1 87 ? -4.423 -47.361 59.704 1.00 34.79 83 ARG D N 1
ATOM 5914 C CA . ARG D 1 87 ? -5.497 -47.702 58.775 1.00 36.94 83 ARG D CA 1
ATOM 5915 C C . ARG D 1 87 ? -6.091 -49.085 59.024 1.00 35.68 83 ARG D C 1
ATOM 5916 O O . ARG D 1 87 ? -5.398 -50.002 59.468 1.00 32.65 83 ARG D O 1
ATOM 5924 N N . LEU D 1 88 ? -7.381 -49.220 58.733 1.00 31.45 84 LEU D N 1
ATOM 5925 C CA . LEU D 1 88 ? -8.067 -50.502 58.811 1.00 34.98 84 LEU D CA 1
ATOM 5926 C C . LEU D 1 88 ? -7.674 -51.375 57.630 1.00 29.49 84 LEU D C 1
ATOM 5927 O O . LEU D 1 88 ? -7.527 -50.886 56.514 1.00 32.82 84 LEU D O 1
ATOM 5932 N N . SER D 1 89 ? -7.507 -52.668 57.876 1.00 31.40 85 SER D N 1
ATOM 5933 C CA . SER D 1 89 ? -7.298 -53.613 56.789 1.00 31.68 85 SER D CA 1
ATOM 5934 C C . SER D 1 89 ? -8.616 -53.827 56.048 1.00 32.90 85 SER D C 1
ATOM 5935 O O . SER D 1 89 ? -9.689 -53.554 56.588 1.00 29.92 85 SER D O 1
ATOM 5938 N N . GLY D 1 90 ? -8.534 -54.310 54.813 1.00 33.61 86 GLY D N 1
ATOM 5939 C CA . GLY D 1 90 ? -9.724 -54.604 54.037 1.00 33.11 86 GLY D CA 1
ATOM 5940 C C . GLY D 1 90 ? -10.540 -55.703 54.688 1.00 28.45 86 GLY D C 1
ATOM 5941 O O . GLY D 1 90 ? -11.767 -55.635 54.742 1.00 22.73 86 GLY D O 1
ATOM 5942 N N . ARG D 1 91 ? -9.846 -56.720 55.188 1.00 31.47 87 ARG D N 1
ATOM 5943 C CA . ARG D 1 91 ? -10.488 -57.822 55.895 1.00 31.92 87 ARG D CA 1
ATOM 5944 C C . ARG D 1 91 ? -11.369 -57.300 57.024 1.00 26.54 87 ARG D C 1
ATOM 5945 O O . ARG D 1 91 ? -12.532 -57.681 57.147 1.00 24.50 87 ARG D O 1
ATOM 5953 N N . THR D 1 92 ? -10.806 -56.418 57.843 1.00 26.69 88 THR D N 1
ATOM 5954 C CA . THR D 1 92 ? -11.524 -55.850 58.979 1.00 26.97 88 THR D CA 1
ATOM 5955 C C . THR D 1 92 ? -12.821 -55.163 58.565 1.00 25.63 88 THR D C 1
ATOM 5956 O O . THR D 1 92 ? -13.872 -55.374 59.174 1.00 23.52 88 THR D O 1
ATOM 5960 N N . GLN D 1 93 ? -12.740 -54.331 57.534 1.00 25.25 89 GLN D N 1
ATOM 5961 C CA . GLN D 1 93 ? -13.906 -53.596 57.060 1.00 27.03 89 GLN D CA 1
ATOM 5962 C C . GLN D 1 93 ? -14.928 -54.531 56.415 1.00 29.67 89 GLN D C 1
ATOM 5963 O O . GLN D 1 93 ? -16.135 -54.367 56.597 1.00 24.38 89 GLN D O 1
ATOM 5969 N N . GLU D 1 94 ? -14.431 -55.513 55.670 1.00 26.16 90 GLU D N 1
ATOM 5970 C CA . GLU D 1 94 ? -15.272 -56.537 55.060 1.00 28.12 90 GLU D CA 1
ATOM 5971 C C . GLU D 1 94 ? -16.134 -57.243 56.112 1.00 29.01 90 GLU D C 1
ATOM 5972 O O . GLU D 1 94 ? -17.348 -57.358 55.954 1.00 30.49 90 GLU D O 1
ATOM 5978 N N . ILE D 1 95 ? -15.502 -57.699 57.190 1.00 26.47 91 ILE D N 1
ATOM 5979 C CA . ILE D 1 95 ? -16.206 -58.428 58.244 1.00 26.77 91 ILE D CA 1
ATOM 5980 C C . ILE D 1 95 ? -17.102 -57.521 59.082 1.00 28.71 91 ILE D C 1
ATOM 5981 O O . ILE D 1 95 ? -18.217 -57.900 59.444 1.00 26.50 91 ILE D O 1
ATOM 5986 N N . SER D 1 96 ? -16.608 -56.327 59.401 1.00 28.06 92 SER D N 1
ATOM 5987 C CA . SER D 1 96 ? -17.393 -55.367 60.167 1.00 27.18 92 SER D CA 1
ATOM 5988 C C . SER D 1 96 ? -18.733 -55.122 59.492 1.00 27.94 92 SER D C 1
ATOM 5989 O O . SER D 1 96 ? -19.782 -55.170 60.133 1.00 30.44 92 SER D O 1
ATOM 5992 N N . ARG D 1 97 ? -18.688 -54.859 58.191 1.00 29.62 93 ARG D N 1
ATOM 5993 C CA . ARG D 1 97 ? -19.893 -54.576 57.422 1.00 31.95 93 ARG D CA 1
ATOM 5994 C C . ARG D 1 97 ? -20.837 -55.778 57.397 1.00 32.07 93 ARG D C 1
ATOM 5995 O O . ARG D 1 97 ? -22.050 -55.633 57.561 1.00 32.52 93 ARG D O 1
ATOM 6003 N N . LEU D 1 98 ? -20.276 -56.965 57.197 1.00 29.62 94 LEU D N 1
ATOM 6004 C CA . LEU D 1 98 ? -21.065 -58.192 57.200 1.00 30.56 94 LEU D CA 1
ATOM 6005 C C . LEU D 1 98 ? -21.809 -58.386 58.521 1.00 32.66 94 LEU D C 1
ATOM 6006 O O . LEU D 1 98 ? -22.999 -58.700 58.533 1.00 26.95 94 LEU D O 1
ATOM 6011 N N . ILE D 1 99 ? -21.105 -58.192 59.632 1.00 29.18 95 ILE D N 1
ATOM 6012 C CA . ILE D 1 99 ? -21.697 -58.395 60.951 1.00 29.15 95 ILE D CA 1
ATOM 6013 C C . ILE D 1 99 ? -22.866 -57.447 61.209 1.00 30.60 95 ILE D C 1
ATOM 6014 O O . ILE D 1 99 ? -23.908 -57.859 61.718 1.00 33.71 95 ILE D O 1
ATOM 6019 N N . GLY D 1 100 ? -22.690 -56.178 60.856 1.00 27.65 96 GLY D N 1
ATOM 6020 C CA . GLY D 1 100 ? -23.724 -55.186 61.079 1.00 30.09 96 GLY D CA 1
ATOM 6021 C C . GLY D 1 100 ? -24.943 -55.447 60.217 1.00 34.90 96 GLY D C 1
ATOM 6022 O O . GLY D 1 100 ? -26.081 -55.263 60.651 1.00 37.81 96 GLY D O 1
ATOM 6023 N N . ARG D 1 101 ? -24.699 -55.884 58.987 1.00 29.15 97 ARG D N 1
ATOM 6024 C CA . ARG D 1 101 ? -25.774 -56.183 58.052 1.00 36.02 97 ARG D CA 1
ATOM 6025 C C . ARG D 1 101 ? -26.569 -57.411 58.497 1.00 37.84 97 ARG D C 1
ATOM 6026 O O . ARG D 1 101 ? -27.795 -57.444 58.385 1.00 40.89 97 ARG D O 1
ATOM 6034 N N . SER D 1 102 ? -25.864 -58.416 59.008 1.00 35.50 98 SER D N 1
ATOM 6035 C CA . SER D 1 102 ? -26.497 -59.646 59.472 1.00 36.74 98 SER D CA 1
ATOM 6036 C C . SER D 1 102 ? -27.437 -59.395 60.648 1.00 35.83 98 SER D C 1
ATOM 6037 O O . SER D 1 102 ? -28.587 -59.834 60.640 1.00 41.06 98 SER D O 1
ATOM 6040 N N . LEU D 1 103 ? -26.941 -58.689 61.657 1.00 32.09 99 LEU D N 1
ATOM 6041 C CA . LEU D 1 103 ? -27.717 -58.434 62.866 1.00 36.66 99 LEU D CA 1
ATOM 6042 C C . LEU D 1 103 ? -28.915 -57.531 62.595 1.00 40.61 99 LEU D C 1
ATOM 6043 O O . LEU D 1 103 ? -29.975 -57.697 63.199 1.00 39.16 99 LEU D O 1
ATOM 6048 N N . ARG D 1 104 ? -28.737 -56.575 61.687 1.00 37.01 100 ARG D N 1
ATOM 6049 C CA . ARG D 1 104 ? -29.820 -55.686 61.275 1.00 42.78 100 ARG D CA 1
ATOM 6050 C C . ARG D 1 104 ? -30.950 -56.436 60.570 1.00 40.22 100 ARG D C 1
ATOM 6051 O O . ARG D 1 104 ? -32.099 -55.998 60.582 1.00 43.94 100 ARG D O 1
ATOM 6059 N N . ALA D 1 105 ? -30.619 -57.566 59.954 1.00 39.06 101 ALA D N 1
ATOM 6060 C CA . ALA D 1 105 ? -31.612 -58.349 59.223 1.00 45.87 101 ALA D CA 1
ATOM 6061 C C . ALA D 1 105 ? -32.689 -58.927 60.138 1.00 44.10 101 ALA D C 1
ATOM 6062 O O . ALA D 1 105 ? -33.795 -59.226 59.691 1.00 50.68 101 ALA D O 1
ATOM 6064 N N . CYS D 1 106 ? -32.366 -59.078 61.419 1.00 48.90 102 CYS D N 1
ATOM 6065 C CA . CYS D 1 106 ? -33.277 -59.721 62.361 1.00 50.71 102 CYS D CA 1
ATOM 6066 C C . CYS D 1 106 ? -33.742 -58.810 63.493 1.00 49.44 102 CYS D C 1
ATOM 6067 O O . CYS D 1 106 ? -34.214 -59.286 64.524 1.00 53.92 102 CYS D O 1
ATOM 6070 N N . ILE D 1 107 ? -33.609 -57.503 63.304 1.00 48.25 103 ILE D N 1
ATOM 6071 C CA . ILE D 1 107 ? -34.093 -56.551 64.296 1.00 52.53 103 ILE D CA 1
ATOM 6072 C C . ILE D 1 107 ? -34.811 -55.378 63.642 1.00 58.77 103 ILE D C 1
ATOM 6073 O O . ILE D 1 107 ? -34.310 -54.778 62.690 1.00 60.58 103 ILE D O 1
ATOM 6078 N N . ASP D 1 108 ? -35.998 -55.065 64.151 1.00 62.88 104 ASP D N 1
ATOM 6079 C CA . ASP D 1 108 ? -36.759 -53.920 63.672 1.00 68.80 104 ASP D CA 1
ATOM 6080 C C . ASP D 1 108 ? -36.221 -52.659 64.336 1.00 71.00 104 ASP D C 1
ATOM 6081 O O . ASP D 1 108 ? -36.543 -52.369 65.486 1.00 70.93 104 ASP D O 1
ATOM 6086 N N . LEU D 1 109 ? -35.390 -51.918 63.609 1.00 72.35 105 LEU D N 1
ATOM 6087 C CA . LEU D 1 109 ? -34.751 -50.728 64.159 1.00 70.93 105 LEU D CA 1
ATOM 6088 C C . LEU D 1 109 ? -35.778 -49.675 64.564 1.00 74.72 105 LEU D C 1
ATOM 6089 O O . LEU D 1 109 ? -35.527 -48.858 65.449 1.00 73.88 105 LEU D O 1
ATOM 6094 N N . ALA D 1 110 ? -36.934 -49.702 63.910 1.00 76.63 106 ALA D N 1
ATOM 6095 C CA . ALA D 1 110 ? -38.040 -48.828 64.280 1.00 78.95 106 ALA D CA 1
ATOM 6096 C C . ALA D 1 110 ? -38.637 -49.296 65.602 1.00 78.55 106 ALA D C 1
ATOM 6097 O O . ALA D 1 110 ? -38.994 -48.485 66.457 1.00 78.66 106 ALA D O 1
ATOM 6099 N N . ALA D 1 111 ? -38.742 -50.612 65.757 1.00 81.07 107 ALA D N 1
ATOM 6100 C CA . ALA D 1 111 ? -39.202 -51.209 67.005 1.00 83.23 107 ALA D CA 1
ATOM 6101 C C . ALA D 1 111 ? -38.232 -50.856 68.125 1.00 80.48 107 ALA D C 1
ATOM 6102 O O . ALA D 1 111 ? -38.633 -50.643 69.270 1.00 79.40 107 ALA D O 1
ATOM 6104 N N . LEU D 1 112 ? -36.950 -50.802 67.782 1.00 76.40 108 LEU D N 1
ATOM 6105 C CA . LEU D 1 112 ? -35.933 -50.330 68.705 1.00 78.18 108 LEU D CA 1
ATOM 6106 C C . LEU D 1 112 ? -36.255 -48.883 69.045 1.00 79.52 108 LEU D C 1
ATOM 6107 O O . LEU D 1 112 ? -37.124 -48.273 68.421 1.00 83.47 108 LEU D O 1
ATOM 6112 N N . GLY D 1 113 ? -35.564 -48.331 70.034 1.00 78.98 109 GLY D N 1
ATOM 6113 C CA . GLY D 1 113 ? -35.778 -46.945 70.402 1.00 81.47 109 GLY D CA 1
ATOM 6114 C C . GLY D 1 113 ? -35.133 -45.999 69.409 1.00 81.91 109 GLY D C 1
ATOM 6115 O O . GLY D 1 113 ? -34.695 -46.406 68.332 1.00 76.71 109 GLY D O 1
ATOM 6116 N N . GLU D 1 114 ? -35.088 -44.723 69.772 1.00 86.29 110 GLU D N 1
ATOM 6117 C CA . GLU D 1 114 ? -34.352 -43.730 69.005 1.00 83.96 110 GLU D CA 1
ATOM 6118 C C . GLU D 1 114 ? -32.884 -43.853 69.386 1.00 85.35 110 GLU D C 1
ATOM 6119 O O . GLU D 1 114 ? -32.185 -42.854 69.551 1.00 87.09 110 GLU D O 1
ATOM 6125 N N . ASN D 1 115 ? -32.429 -45.095 69.519 1.00 80.71 111 ASN D N 1
ATOM 6126 C CA . ASN D 1 115 ? -31.120 -45.393 70.085 1.00 78.09 111 ASN D CA 1
ATOM 6127 C C . ASN D 1 115 ? -30.238 -46.214 69.149 1.00 72.91 111 ASN D C 1
ATOM 6128 O O . ASN D 1 115 ? -30.718 -46.796 68.175 1.00 70.45 111 ASN D O 1
ATOM 6133 N N . THR D 1 116 ? -28.944 -46.261 69.452 1.00 69.74 112 THR D N 1
ATOM 6134 C CA . THR D 1 116 ? -28.012 -47.075 68.683 1.00 63.44 112 THR D CA 1
ATOM 6135 C C . THR D 1 116 ? -27.472 -48.226 69.517 1.00 58.69 112 THR D C 1
ATOM 6136 O O . THR D 1 116 ? -27.347 -48.122 70.738 1.00 57.14 112 THR D O 1
ATOM 6140 N N . ILE D 1 117 ? -27.162 -49.326 68.844 1.00 55.25 113 ILE D N 1
ATOM 6141 C CA . ILE D 1 117 ? -26.508 -50.457 69.478 1.00 45.89 113 ILE D CA 1
ATOM 6142 C C . ILE D 1 117 ? -25.182 -50.705 68.775 1.00 44.09 113 ILE D C 1
ATOM 6143 O O . ILE D 1 117 ? -25.150 -51.178 67.639 1.00 45.51 113 ILE D O 1
ATOM 6148 N N . ALA D 1 118 ? -24.089 -50.359 69.445 1.00 36.92 114 ALA D N 1
ATOM 6149 C CA . ALA D 1 118 ? -22.762 -50.556 68.879 1.00 37.03 114 ALA D CA 1
ATOM 6150 C C . ALA D 1 118 ? -22.254 -51.961 69.178 1.00 35.71 114 ALA D C 1
ATOM 6151 O O . ALA D 1 118 ? -22.008 -52.309 70.333 1.00 36.08 114 ALA D O 1
ATOM 6153 N N . ILE D 1 119 ? -22.111 -52.764 68.128 1.00 31.27 115 ILE D N 1
ATOM 6154 C CA . ILE D 1 119 ? -21.600 -54.120 68.257 1.00 30.18 115 ILE D CA 1
ATOM 6155 C C . ILE D 1 119 ? -20.087 -54.135 68.084 1.00 29.97 115 ILE D C 1
ATOM 6156 O O . ILE D 1 119 ? -19.562 -53.634 67.088 1.00 24.68 115 ILE D O 1
ATOM 6161 N N . ASP D 1 120 ? -19.395 -54.707 69.064 1.00 25.85 116 ASP D N 1
ATOM 6162 C CA . ASP D 1 120 ? -17.945 -54.837 69.012 1.00 26.34 116 ASP D CA 1
ATOM 6163 C C . ASP D 1 120 ? -17.527 -56.296 69.121 1.00 27.04 116 ASP D C 1
ATOM 6164 O O . ASP D 1 120 ? -17.854 -56.976 70.093 1.00 27.81 116 ASP D O 1
ATOM 6169 N N . CYS D 1 121 ? -16.799 -56.772 68.120 1.00 21.74 117 CYS D N 1
ATOM 6170 C CA . CYS D 1 121 ? -16.307 -58.141 68.121 1.00 27.53 117 CYS D CA 1
ATOM 6171 C C . CYS D 1 121 ? -14.788 -58.126 68.074 1.00 26.72 117 CYS D C 1
ATOM 6172 O O . CYS D 1 121 ? -14.189 -57.792 67.052 1.00 22.99 117 CYS D O 1
ATOM 6175 N N . ASP D 1 122 ? -14.167 -58.476 69.192 1.00 23.44 118 ASP D N 1
ATOM 6176 C CA . ASP D 1 122 ? -12.717 -58.455 69.283 1.00 25.89 118 ASP D CA 1
ATOM 6177 C C . ASP D 1 122 ? -12.184 -59.860 69.518 1.00 22.06 118 ASP D C 1
ATOM 6178 O O . ASP D 1 122 ? -12.497 -60.494 70.525 1.00 24.08 118 ASP D O 1
ATOM 6183 N N . VAL D 1 123 ? -11.383 -60.340 68.572 1.00 20.97 119 VAL D N 1
ATOM 6184 C CA . VAL D 1 123 ? -10.872 -61.705 68.620 1.00 24.03 119 VAL D CA 1
ATOM 6185 C C . VAL D 1 123 ? -9.689 -61.840 69.573 1.00 24.72 119 VAL D C 1
ATOM 6186 O O . VAL D 1 123 ? -8.626 -61.265 69.343 1.00 27.24 119 VAL D O 1
ATOM 6190 N N . LEU D 1 124 ? -9.879 -62.606 70.641 1.00 21.90 120 LEU D N 1
ATOM 6191 C CA . LEU D 1 124 ? -8.814 -62.839 71.608 1.00 23.68 120 LEU D CA 1
ATOM 6192 C C . LEU D 1 124 ? -7.851 -63.918 71.115 1.00 29.05 120 LEU D C 1
ATOM 6193 O O . LEU D 1 124 ? -6.652 -63.853 71.378 1.00 27.18 120 LEU D O 1
ATOM 6198 N N . GLN D 1 125 ? -8.387 -64.906 70.399 1.00 26.13 121 GLN D N 1
ATOM 6199 C CA . GLN D 1 125 ? -7.575 -65.955 69.789 1.00 28.44 121 GLN D CA 1
ATOM 6200 C C . GLN D 1 125 ? -8.178 -66.424 68.466 1.00 27.66 121 GLN D C 1
ATOM 6201 O O . GLN D 1 125 ? -9.373 -66.709 68.383 1.00 24.65 121 GLN D O 1
ATOM 6207 N N . ALA D 1 126 ? -7.346 -66.507 67.434 1.00 28.49 122 ALA D N 1
ATOM 6208 C CA . ALA D 1 126 ? -7.816 -66.903 66.111 1.00 31.02 122 ALA D CA 1
ATOM 6209 C C . ALA D 1 126 ? -7.314 -68.286 65.705 1.00 35.88 122 ALA D C 1
ATOM 6210 O O . ALA D 1 126 ? -6.114 -68.492 65.516 1.00 34.56 122 ALA D O 1
ATOM 6212 N N . ASP D 1 127 ? -8.245 -69.228 65.571 1.00 35.41 123 ASP D N 1
ATOM 6213 C CA . ASP D 1 127 ? -7.930 -70.568 65.088 1.00 30.70 123 ASP D CA 1
ATOM 6214 C C . ASP D 1 127 ? -8.940 -70.964 64.013 1.00 32.50 123 ASP D C 1
ATOM 6215 O O . ASP D 1 127 ? -9.396 -72.106 63.960 1.00 34.69 123 ASP D O 1
ATOM 6220 N N . GLY D 1 128 ? -9.285 -70.005 63.159 1.00 34.60 124 GLY D N 1
ATOM 6221 C CA . GLY D 1 128 ? -10.256 -70.229 62.104 1.00 26.33 124 GLY D CA 1
ATOM 6222 C C . GLY D 1 128 ? -11.675 -69.964 62.569 1.00 26.52 124 GLY D C 1
ATOM 6223 O O . GLY D 1 128 ? -12.001 -70.155 63.740 1.00 28.01 124 GLY D O 1
ATOM 6224 N N . GLY D 1 129 ? -12.522 -69.516 61.649 1.00 24.24 125 GLY D N 1
ATOM 6225 C CA . GLY D 1 129 ? -13.916 -69.260 61.955 1.00 26.13 125 GLY D CA 1
ATOM 6226 C C . GLY D 1 129 ? -14.139 -68.148 62.965 1.00 28.76 125 GLY D C 1
ATOM 6227 O O . GLY D 1 129 ? -15.101 -68.186 63.731 1.00 26.69 125 GLY D O 1
ATOM 6228 N N . THR D 1 130 ? -13.259 -67.150 62.968 1.00 27.53 126 THR D N 1
ATOM 6229 C CA . THR D 1 130 ? -13.428 -66.009 63.866 1.00 33.08 126 THR D CA 1
ATOM 6230 C C . THR D 1 130 ? -14.653 -65.164 63.506 1.00 28.81 126 THR D C 1
ATOM 6231 O O . THR D 1 130 ? -15.406 -64.754 64.390 1.00 25.78 126 THR D O 1
ATOM 6235 N N . ARG D 1 131 ? -14.863 -64.907 62.216 1.00 27.67 127 ARG D N 1
ATOM 6236 C CA . ARG D 1 131 ? -15.976 -64.044 61.817 1.00 29.18 127 ARG D CA 1
ATOM 6237 C C . ARG D 1 131 ? -17.337 -64.718 61.994 1.00 27.06 127 ARG D C 1
ATOM 6238 O O . ARG D 1 131 ? -18.314 -64.055 62.339 1.00 26.39 127 ARG D O 1
ATOM 6246 N N . THR D 1 132 ? -17.402 -66.029 61.771 1.00 27.37 128 THR D N 1
ATOM 6247 C CA . THR D 1 132 ? -18.643 -66.766 62.009 1.00 27.93 128 THR D CA 1
ATOM 6248 C C . THR D 1 132 ? -18.900 -66.888 63.508 1.00 25.85 128 THR D C 1
ATOM 6249 O O . THR D 1 132 ? -20.046 -66.862 63.958 1.00 27.80 128 THR D O 1
ATOM 6253 N N . ALA D 1 133 ? -17.828 -67.017 64.280 1.00 26.83 129 ALA D N 1
ATOM 6254 C CA . ALA D 1 133 ? -17.943 -67.004 65.731 1.00 25.62 129 ALA D CA 1
ATOM 6255 C C . ALA D 1 133 ? -18.404 -65.629 66.189 1.00 23.98 129 ALA D C 1
ATOM 6256 O O . ALA D 1 133 ? -19.291 -65.510 67.034 1.00 24.87 129 ALA D O 1
ATOM 6258 N N . ALA D 1 134 ? -17.799 -64.591 65.618 1.00 24.61 130 ALA D N 1
ATOM 6259 C CA . ALA D 1 134 ? -18.136 -63.217 65.975 1.00 25.71 130 ALA D CA 1
ATOM 6260 C C . ALA D 1 134 ? -19.623 -62.951 65.784 1.00 28.24 130 ALA D C 1
ATOM 6261 O O . ALA D 1 134 ? -20.283 -62.416 66.673 1.00 24.76 130 ALA D O 1
ATOM 6263 N N . ILE D 1 135 ? -20.146 -63.330 64.621 1.00 28.70 131 ILE D N 1
ATOM 6264 C CA . ILE D 1 135 ? -21.560 -63.136 64.324 1.00 28.38 131 ILE D CA 1
ATOM 6265 C C . ILE D 1 135 ? -22.433 -63.921 65.297 1.00 28.20 131 ILE D C 1
ATOM 6266 O O . ILE D 1 135 ? -23.384 -63.382 65.865 1.00 29.21 131 ILE D O 1
ATOM 6271 N N . THR D 1 136 ? -22.100 -65.194 65.490 1.00 25.19 132 THR D N 1
ATOM 6272 C CA . THR D 1 136 ? -22.883 -66.066 66.361 1.00 33.39 132 THR D CA 1
ATOM 6273 C C . THR D 1 136 ? -22.924 -65.537 67.794 1.00 29.11 132 THR D C 1
ATOM 6274 O O . THR D 1 136 ? -23.955 -65.608 68.461 1.00 33.03 132 THR D O 1
ATOM 6278 N N . GLY D 1 137 ? -21.802 -64.999 68.261 1.00 27.97 133 GLY D N 1
ATOM 6279 C CA . GLY D 1 137 ? -21.737 -64.412 69.587 1.00 26.70 133 GLY D CA 1
ATOM 6280 C C . GLY D 1 137 ? -22.394 -63.045 69.649 1.00 30.04 133 GLY D C 1
ATOM 6281 O O . GLY D 1 137 ? -23.056 -62.706 70.631 1.00 33.83 133 GLY D O 1
ATOM 6282 N N . ALA D 1 138 ? -22.218 -62.260 68.592 1.00 26.61 134 ALA D N 1
ATOM 6283 C CA . ALA D 1 138 ? -22.748 -60.903 68.553 1.00 28.84 134 ALA D CA 1
ATOM 6284 C C . ALA D 1 138 ? -24.262 -60.887 68.718 1.00 30.58 134 ALA D C 1
ATOM 6285 O O . ALA D 1 138 ? -24.816 -59.961 69.307 1.00 30.33 134 ALA D O 1
ATOM 6287 N N . TYR D 1 139 ? -24.933 -61.911 68.199 1.00 33.46 135 TYR D N 1
ATOM 6288 C CA . TYR D 1 139 ? -26.386 -61.970 68.312 1.00 33.96 135 TYR D CA 1
ATOM 6289 C C . TYR D 1 139 ? -26.822 -62.152 69.761 1.00 30.73 135 TYR D C 1
ATOM 6290 O O . TYR D 1 139 ? -27.755 -61.498 70.220 1.00 35.92 135 TYR D O 1
ATOM 6299 N N . VAL D 1 140 ? -26.158 -63.058 70.469 1.00 31.63 136 VAL D N 1
ATOM 6300 C CA . VAL D 1 140 ? -26.456 -63.279 71.876 1.00 33.81 136 VAL D CA 1
ATOM 6301 C C . VAL D 1 140 ? -26.281 -61.973 72.646 1.00 33.07 136 VAL D C 1
ATOM 6302 O O . VAL D 1 140 ? -27.108 -61.620 73.488 1.00 33.88 136 VAL D O 1
ATOM 6306 N N . ALA D 1 141 ? -25.207 -61.252 72.340 1.00 35.29 137 ALA D N 1
ATOM 6307 C CA . ALA D 1 141 ? -24.963 -59.949 72.950 1.00 35.45 137 ALA D CA 1
ATOM 6308 C C . ALA D 1 141 ? -26.102 -58.995 72.621 1.00 37.65 137 ALA D C 1
ATOM 6309 O O . ALA D 1 141 ? -26.623 -58.309 73.500 1.00 40.14 137 ALA D O 1
ATOM 6311 N N . LEU D 1 142 ? -26.481 -58.955 71.347 1.00 34.64 138 LEU D N 1
ATOM 6312 C CA . LEU D 1 142 ? -27.590 -58.123 70.900 1.00 37.30 138 LEU D CA 1
ATOM 6313 C C . LEU D 1 142 ? -28.849 -58.447 71.690 1.00 41.80 138 LEU D C 1
ATOM 6314 O O . LEU D 1 142 ? -29.575 -57.548 72.116 1.00 43.26 138 LEU D O 1
ATOM 6319 N N . ALA D 1 143 ? -29.104 -59.738 71.881 1.00 38.39 139 ALA D N 1
ATOM 6320 C CA . ALA D 1 143 ? -30.265 -60.180 72.641 1.00 40.79 139 ALA D CA 1
ATOM 6321 C C . ALA D 1 143 ? -30.242 -59.579 74.040 1.00 42.22 139 ALA D C 1
ATOM 6322 O O . ALA D 1 143 ? -31.213 -58.960 74.474 1.00 44.88 139 ALA D O 1
ATOM 6324 N N . ASP D 1 144 ? -29.126 -59.758 74.740 1.00 42.36 140 ASP D N 1
ATOM 6325 C CA . ASP D 1 144 ? -28.975 -59.209 76.084 1.00 45.65 140 ASP D CA 1
ATOM 6326 C C . ASP D 1 144 ? -29.130 -57.690 76.090 1.00 39.90 140 ASP D C 1
ATOM 6327 O O . ASP D 1 144 ? -29.670 -57.119 77.034 1.00 40.12 140 ASP D O 1
ATOM 6332 N N . ALA D 1 145 ? -28.662 -57.043 75.028 1.00 42.32 141 ALA D N 1
ATOM 6333 C CA . ALA D 1 145 ? -28.803 -55.599 74.889 1.00 43.60 141 ALA D CA 1
ATOM 6334 C C . ALA D 1 145 ? -30.274 -55.207 74.785 1.00 49.70 141 ALA D C 1
ATOM 6335 O O . ALA D 1 145 ? -30.702 -54.210 75.368 1.00 54.37 141 ALA D O 1
ATOM 6337 N N . VAL D 1 146 ? -31.043 -55.991 74.036 1.00 48.77 142 VAL D N 1
ATOM 6338 C CA . VAL D 1 146 ? -32.478 -55.761 73.916 1.00 53.44 142 VAL D CA 1
ATOM 6339 C C . VAL D 1 146 ? -33.149 -55.951 75.271 1.00 54.01 142 VAL D C 1
ATOM 6340 O O . VAL D 1 146 ? -33.940 -55.114 75.706 1.00 57.93 142 VAL D O 1
ATOM 6344 N N . THR D 1 147 ? -32.823 -57.056 75.934 1.00 48.57 143 THR D N 1
ATOM 6345 C CA . THR D 1 147 ? -33.321 -57.318 77.278 1.00 47.82 143 THR D CA 1
ATOM 6346 C C . THR D 1 147 ? -33.084 -56.102 78.165 1.00 56.35 143 THR D C 1
ATOM 6347 O O . THR D 1 147 ? -33.986 -55.645 78.867 1.00 60.93 143 THR D O 1
ATOM 6351 N N . TYR D 1 148 ? -31.863 -55.579 78.118 1.00 56.82 144 TYR D N 1
ATOM 6352 C CA . TYR D 1 148 ? -31.489 -54.409 78.903 1.00 57.53 144 TYR D CA 1
ATOM 6353 C C . TYR D 1 148 ? -32.380 -53.216 78.577 1.00 60.15 144 TYR D C 1
ATOM 6354 O O . TYR D 1 148 ? -32.943 -52.587 79.471 1.00 64.20 144 TYR D O 1
ATOM 6363 N N . LEU D 1 149 ? -32.502 -52.912 77.289 1.00 61.21 145 LEU D N 1
ATOM 6364 C CA . LEU D 1 149 ? -33.278 -51.762 76.836 1.00 61.90 145 LEU D CA 1
ATOM 6365 C C . LEU D 1 149 ? -34.742 -51.829 77.262 1.00 66.08 145 LEU D C 1
ATOM 6366 O O . LEU D 1 149 ? -35.293 -50.847 77.759 1.00 69.05 145 LEU D O 1
ATOM 6371 N N . SER D 1 150 ? -35.370 -52.983 77.061 1.00 63.50 146 SER D N 1
ATOM 6372 C CA . SER D 1 150 ? -36.767 -53.159 77.439 1.00 66.55 146 SER D CA 1
ATOM 6373 C C . SER D 1 150 ? -36.937 -53.042 78.950 1.00 69.03 146 SER D C 1
ATOM 6374 O O . SER D 1 150 ? -37.914 -52.470 79.432 1.00 73.70 146 SER D O 1
ATOM 6377 N N . ALA D 1 151 ? -35.978 -53.584 79.694 1.00 65.43 147 ALA D N 1
ATOM 6378 C CA . ALA D 1 151 ? -35.999 -53.495 81.149 1.00 68.11 147 ALA D CA 1
ATOM 6379 C C . ALA D 1 151 ? -35.816 -52.050 81.602 1.00 69.86 147 ALA D C 1
ATOM 6380 O O . ALA D 1 151 ? -36.060 -51.716 82.762 1.00 74.88 147 ALA D O 1
ATOM 6382 N N . ALA D 1 152 ? -35.384 -51.199 80.678 1.00 67.68 148 ALA D N 1
ATOM 6383 C CA . ALA D 1 152 ? -35.199 -49.782 80.963 1.00 68.50 148 ALA D CA 1
ATOM 6384 C C . ALA D 1 152 ? -36.339 -48.963 80.369 1.00 69.71 148 ALA D C 1
ATOM 6385 O O . ALA D 1 152 ? -36.338 -47.734 80.438 1.00 73.72 148 ALA D O 1
ATOM 6387 N N . GLY D 1 153 ? -37.309 -49.656 79.782 1.00 71.09 149 GLY D N 1
ATOM 6388 C CA . GLY D 1 153 ? -38.473 -49.011 79.202 1.00 72.46 149 GLY D CA 1
ATOM 6389 C C . GLY D 1 153 ? -38.135 -48.088 78.049 1.00 75.29 149 GLY D C 1
ATOM 6390 O O . GLY D 1 153 ? -38.958 -47.274 77.631 1.00 78.06 149 GLY D O 1
ATOM 6391 N N . LYS D 1 154 ? -36.921 -48.218 77.526 1.00 76.00 150 LYS D N 1
ATOM 6392 C CA . LYS D 1 154 ? -36.461 -47.357 76.443 1.00 78.22 150 LYS D CA 1
ATOM 6393 C C . LYS D 1 154 ? -36.681 -47.999 75.074 1.00 77.46 150 LYS D C 1
ATOM 6394 O O . LYS D 1 154 ? -36.079 -47.590 74.081 1.00 78.39 150 LYS D O 1
ATOM 6400 N N . LEU D 1 155 ? -37.553 -49.002 75.034 1.00 77.68 151 LEU D N 1
ATOM 6401 C CA . LEU D 1 155 ? -37.916 -49.662 73.784 1.00 78.01 151 LEU D CA 1
ATOM 6402 C C . LEU D 1 155 ? -39.352 -49.342 73.377 1.00 80.28 151 LEU D C 1
ATOM 6403 O O . LEU D 1 155 ? -40.237 -49.230 74.225 1.00 81.66 151 LEU D O 1
ATOM 6408 N N . SER D 1 156 ? -39.575 -49.197 72.074 1.00 83.86 152 SER D N 1
ATOM 6409 C CA . SER D 1 156 ? -40.908 -48.928 71.547 1.00 82.29 152 SER D CA 1
ATOM 6410 C C . SER D 1 156 ? -41.688 -50.221 71.314 1.00 86.84 152 SER D C 1
ATOM 6411 O O . SER D 1 156 ? -42.916 -50.237 71.391 1.00 88.56 152 SER D O 1
ATOM 6414 N N . ASP D 1 157 ? -40.967 -51.300 71.023 1.00 87.02 153 ASP D N 1
ATOM 6415 C CA . ASP D 1 157 ? -41.582 -52.612 70.851 1.00 85.67 153 ASP D CA 1
ATOM 6416 C C . ASP D 1 157 ? -41.007 -53.622 71.836 1.00 84.07 153 ASP D C 1
ATOM 6417 O O . ASP D 1 157 ? -39.791 -53.792 71.918 1.00 83.72 153 ASP D O 1
ATOM 6422 N N . PRO D 1 158 ? -41.888 -54.299 72.586 1.00 86.92 154 PRO D N 1
ATOM 6423 C CA . PRO D 1 158 ? -41.484 -55.329 73.548 1.00 84.17 154 PRO D CA 1
ATOM 6424 C C . PRO D 1 158 ? -40.565 -56.366 72.909 1.00 80.05 154 PRO D C 1
ATOM 6425 O O . PRO D 1 158 ? -39.700 -56.922 73.586 1.00 78.38 154 PRO D O 1
ATOM 6429 N N . ARG D 1 159 ? -40.751 -56.614 71.616 1.00 77.67 155 ARG D N 1
ATOM 6430 C CA . ARG D 1 159 ? -39.938 -57.589 70.896 1.00 74.70 155 ARG D CA 1
ATOM 6431 C C . ARG D 1 159 ? -39.436 -57.042 69.560 1.00 71.71 155 ARG D C 1
ATOM 6432 O O . ARG D 1 159 ? -40.110 -57.178 68.539 1.00 71.69 155 ARG D O 1
ATOM 6440 N N . PRO D 1 160 ? -38.245 -56.421 69.568 1.00 67.98 156 PRO D N 1
ATOM 6441 C CA . PRO D 1 160 ? -37.604 -55.875 68.367 1.00 64.54 156 PRO D CA 1
ATOM 6442 C C . PRO D 1 160 ? -36.987 -56.966 67.497 1.00 62.20 156 PRO D C 1
ATOM 6443 O O . PRO D 1 160 ? -36.812 -56.766 66.297 1.00 61.24 156 PRO D O 1
ATOM 6447 N N . LEU D 1 161 ? -36.652 -58.102 68.101 1.00 57.53 157 LEU D N 1
ATOM 6448 C CA . LEU D 1 161 ? -35.997 -59.183 67.372 1.00 56.34 157 LEU D CA 1
ATOM 6449 C C . LEU D 1 161 ? -37.009 -60.087 66.678 1.00 56.28 157 LEU D C 1
ATOM 6450 O O . LEU D 1 161 ? -37.875 -60.677 67.323 1.00 55.47 157 LEU D O 1
ATOM 6455 N N . SER D 1 162 ? -36.892 -60.193 65.359 1.00 54.26 158 SER D N 1
ATOM 6456 C CA . SER D 1 162 ? -37.815 -61.005 64.577 1.00 51.64 158 SER D CA 1
ATOM 6457 C C . SER D 1 162 ? -37.243 -62.387 64.272 1.00 54.15 158 SER D C 1
ATOM 6458 O O . SER D 1 162 ? -37.951 -63.262 63.773 1.00 60.17 158 SER D O 1
ATOM 6461 N N . CYS D 1 163 ? -35.964 -62.581 64.579 1.00 50.13 159 CYS D N 1
ATOM 6462 C CA . CYS D 1 163 ? -35.318 -63.875 64.378 1.00 51.59 159 CYS D CA 1
ATOM 6463 C C . CYS D 1 163 ? -33.928 -63.926 65.003 1.00 49.75 159 CYS D C 1
ATOM 6464 O O . CYS D 1 163 ? -33.391 -62.905 65.426 1.00 54.43 159 CYS D O 1
ATOM 6467 N N . ALA D 1 164 ? -33.355 -65.124 65.060 1.00 50.02 160 ALA D N 1
ATOM 6468 C CA . ALA D 1 164 ? -32.010 -65.311 65.592 1.00 43.94 160 ALA D CA 1
ATOM 6469 C C . ALA D 1 164 ? -30.997 -65.459 64.464 1.00 43.30 160 ALA D C 1
ATOM 6470 O O . ALA D 1 164 ? -31.314 -65.982 63.395 1.00 40.97 160 ALA D O 1
ATOM 6472 N N . ILE D 1 165 ? -29.776 -64.995 64.709 1.00 40.54 161 ILE D N 1
ATOM 6473 C CA . ILE D 1 165 ? -28.721 -65.053 63.706 1.00 39.47 161 ILE D CA 1
ATOM 6474 C C . ILE D 1 165 ? -27.574 -65.954 64.156 1.00 39.97 161 ILE D C 1
ATOM 6475 O O . ILE D 1 165 ? -27.106 -65.861 65.291 1.00 35.37 161 ILE D O 1
ATOM 6480 N N . ALA D 1 166 ? -27.130 -66.829 63.260 1.00 29.91 162 ALA D N 1
ATOM 6481 C CA . ALA D 1 166 ? -25.965 -67.665 63.516 1.00 30.96 162 ALA D CA 1
ATOM 6482 C C . ALA D 1 166 ? -25.206 -67.893 62.218 1.00 31.45 162 ALA D C 1
ATOM 6483 O O . ALA D 1 166 ? -25.784 -67.823 61.136 1.00 31.80 162 ALA D O 1
ATOM 6485 N N . ALA D 1 167 ? -23.910 -68.163 62.327 1.00 27.55 163 ALA D N 1
ATOM 6486 C CA . ALA D 1 167 ? -23.083 -68.347 61.145 1.00 29.60 163 ALA D CA 1
ATOM 6487 C C . ALA D 1 167 ? -22.032 -69.427 61.353 1.00 28.26 163 ALA D C 1
ATOM 6488 O O . ALA D 1 167 ? -21.542 -69.625 62.466 1.00 29.18 163 ALA D O 1
ATOM 6490 N N . VAL D 1 168 ? -21.694 -70.128 60.274 1.00 22.57 164 VAL D N 1
ATOM 6491 C CA . VAL D 1 168 ? -20.648 -71.139 60.318 1.00 21.52 164 VAL D CA 1
ATOM 6492 C C . VAL D 1 168 ? -19.871 -71.171 59.007 1.00 24.97 164 VAL D C 1
ATOM 6493 O O . VAL D 1 168 ? -20.407 -70.842 57.948 1.00 25.64 164 VAL D O 1
ATOM 6497 N N . SER D 1 169 ? -18.602 -71.556 59.083 1.00 25.44 165 SER D N 1
ATOM 6498 C CA . SER D 1 169 ? -17.785 -71.686 57.884 1.00 27.24 165 SER D CA 1
ATOM 6499 C C . SER D 1 169 ? -17.949 -73.071 57.267 1.00 29.10 165 SER D C 1
ATOM 6500 O O . SER D 1 169 ? -18.187 -74.053 57.970 1.00 29.95 165 SER D O 1
ATOM 6503 N N . VAL D 1 170 ? -17.831 -73.137 55.947 1.00 28.73 166 VAL D N 1
ATOM 6504 C CA . VAL D 1 170 ? -17.905 -74.404 55.234 1.00 30.42 166 VAL D CA 1
ATOM 6505 C C . VAL D 1 170 ? -17.037 -74.323 53.987 1.00 32.13 166 VAL D C 1
ATOM 6506 O O . VAL D 1 170 ? -16.892 -73.253 53.393 1.00 31.21 166 VAL D O 1
ATOM 6510 N N . GLY D 1 171 ? -16.447 -75.447 53.597 1.00 29.71 167 GLY D N 1
ATOM 6511 C CA . GLY D 1 171 ? -15.587 -75.467 52.430 1.00 27.42 167 GLY D CA 1
ATOM 6512 C C . GLY D 1 171 ? -15.182 -76.858 51.994 1.00 33.13 167 GLY D C 1
ATOM 6513 O O . GLY D 1 171 ? -15.639 -77.857 52.551 1.00 33.99 167 GLY D O 1
ATOM 6514 N N . VAL D 1 172 ? -14.323 -76.918 50.984 1.00 33.28 168 VAL D N 1
ATOM 6515 C CA . VAL D 1 172 ? -13.801 -78.183 50.493 1.00 37.05 168 VAL D CA 1
ATOM 6516 C C . VAL D 1 172 ? -12.336 -78.324 50.882 1.00 38.76 168 VAL D C 1
ATOM 6517 O O . VAL D 1 172 ? -11.480 -77.582 50.400 1.00 40.44 168 VAL D O 1
ATOM 6521 N N . VAL D 1 173 ? -12.059 -79.274 51.768 1.00 40.06 169 VAL D N 1
ATOM 6522 C CA . VAL D 1 173 ? -10.701 -79.526 52.223 1.00 42.91 169 VAL D CA 1
ATOM 6523 C C . VAL D 1 173 ? -10.326 -80.979 51.967 1.00 48.66 169 VAL D C 1
ATOM 6524 O O . VAL D 1 173 ? -10.988 -81.895 52.458 1.00 46.66 169 VAL D O 1
ATOM 6528 N N . ASP D 1 174 ? -9.264 -81.182 51.193 1.00 49.06 170 ASP D N 1
ATOM 6529 C CA . ASP D 1 174 ? -8.826 -82.523 50.825 1.00 50.08 170 ASP D CA 1
ATOM 6530 C C . ASP D 1 174 ? -9.893 -83.226 49.998 1.00 45.45 170 ASP D C 1
ATOM 6531 O O . ASP D 1 174 ? -10.130 -84.421 50.159 1.00 48.53 170 ASP D O 1
ATOM 6536 N N . GLY D 1 175 ? -10.542 -82.468 49.121 1.00 47.72 171 GLY D N 1
ATOM 6537 C CA . GLY D 1 175 ? -11.521 -83.022 48.205 1.00 42.29 171 GLY D CA 1
ATOM 6538 C C . GLY D 1 175 ? -12.879 -83.332 48.810 1.00 46.82 171 GLY D C 1
ATOM 6539 O O . GLY D 1 175 ? -13.756 -83.858 48.125 1.00 49.67 171 GLY D O 1
ATOM 6540 N N . ARG D 1 176 ? -13.067 -83.014 50.087 1.00 43.18 172 ARG D N 1
ATOM 6541 C CA . ARG D 1 176 ? -14.368 -83.235 50.715 1.00 46.26 172 ARG D CA 1
ATOM 6542 C C . ARG D 1 176 ? -14.883 -82.053 51.538 1.00 45.26 172 ARG D C 1
ATOM 6543 O O . ARG D 1 176 ? -14.108 -81.274 52.095 1.00 38.53 172 ARG D O 1
ATOM 6551 N N . ILE D 1 177 ? -16.205 -81.939 51.603 1.00 42.78 173 ILE D N 1
ATOM 6552 C CA . ILE D 1 177 ? -16.865 -80.844 52.304 1.00 38.49 173 ILE D CA 1
ATOM 6553 C C . ILE D 1 177 ? -16.808 -81.004 53.820 1.00 38.46 173 ILE D C 1
ATOM 6554 O O . ILE D 1 177 ? -17.142 -82.062 54.357 1.00 34.92 173 ILE D O 1
ATOM 6559 N N . ARG D 1 178 ? -16.387 -79.941 54.500 1.00 32.06 174 ARG D N 1
ATOM 6560 C CA . ARG D 1 178 ? -16.281 -79.938 55.955 1.00 34.88 174 ARG D CA 1
ATOM 6561 C C . ARG D 1 178 ? -16.795 -78.621 56.534 1.00 35.16 174 ARG D C 1
ATOM 6562 O O . ARG D 1 178 ? -16.716 -77.578 55.887 1.00 31.44 174 ARG D O 1
ATOM 6570 N N . VAL D 1 179 ? -17.326 -78.679 57.751 1.00 30.53 175 VAL D N 1
ATOM 6571 C CA . VAL D 1 179 ? -17.920 -77.508 58.389 1.00 29.43 175 VAL D CA 1
ATOM 6572 C C . VAL D 1 179 ? -17.055 -77.001 59.548 1.00 32.40 175 VAL D C 1
ATOM 6573 O O . VAL D 1 179 ? -16.377 -77.785 60.214 1.00 29.36 175 VAL D O 1
ATOM 6577 N N . ASP D 1 180 ? -17.079 -75.688 59.774 1.00 34.85 176 ASP D N 1
ATOM 6578 C CA . ASP D 1 180 ? -16.335 -75.059 60.870 1.00 29.41 176 ASP D CA 1
ATOM 6579 C C . ASP D 1 180 ? -14.838 -75.354 60.786 1.00 29.26 176 ASP D C 1
ATOM 6580 O O . ASP D 1 180 ? -14.305 -76.124 61.583 1.00 31.57 176 ASP D O 1
ATOM 6585 N N . LEU D 1 181 ? -14.166 -74.731 59.821 1.00 27.79 177 LEU D N 1
ATOM 6586 C CA . LEU D 1 181 ? -12.754 -75.008 59.562 1.00 29.69 177 LEU D CA 1
ATOM 6587 C C . LEU D 1 181 ? -11.807 -74.297 60.531 1.00 36.47 177 LEU D C 1
ATOM 6588 O O . LEU D 1 181 ? -11.872 -73.078 60.689 1.00 33.45 177 LEU D O 1
ATOM 6593 N N . PRO D 1 182 ? -10.924 -75.066 61.189 1.00 33.15 178 PRO D N 1
ATOM 6594 C CA . PRO D 1 182 ? -9.834 -74.490 61.981 1.00 34.81 178 PRO D CA 1
ATOM 6595 C C . PRO D 1 182 ? -8.795 -73.880 61.050 1.00 38.88 178 PRO D C 1
ATOM 6596 O O . PRO D 1 182 ? -8.902 -74.043 59.834 1.00 39.14 178 PRO D O 1
ATOM 6600 N N . TYR D 1 183 ? -7.802 -73.200 61.610 1.00 37.93 179 TYR D N 1
ATOM 6601 C CA . TYR D 1 183 ? -6.784 -72.535 60.802 1.00 41.82 179 TYR D CA 1
ATOM 6602 C C . TYR D 1 183 ? -6.076 -73.474 59.824 1.00 43.79 179 TYR D C 1
ATOM 6603 O O . TYR D 1 183 ? -5.912 -73.145 58.649 1.00 46.38 179 TYR D O 1
ATOM 6612 N N . GLU D 1 184 ? -5.655 -74.636 60.311 1.00 44.45 180 GLU D N 1
ATOM 6613 C CA . GLU D 1 184 ? -4.878 -75.563 59.492 1.00 44.58 180 GLU D CA 1
ATOM 6614 C C . GLU D 1 184 ? -5.644 -76.043 58.258 1.00 46.43 180 GLU D C 1
ATOM 6615 O O . GLU D 1 184 ? -5.051 -76.256 57.201 1.00 51.40 180 GLU D O 1
ATOM 6621 N N . GLU D 1 185 ? -6.958 -76.197 58.389 1.00 43.53 181 GLU D N 1
ATOM 6622 C CA . GLU D 1 185 ? -7.797 -76.576 57.253 1.00 46.52 181 GLU D CA 1
ATOM 6623 C C . GLU D 1 185 ? -8.058 -75.383 56.339 1.00 49.43 181 GLU D C 1
ATOM 6624 O O . GLU D 1 185 ? -7.950 -75.485 55.115 1.00 45.08 181 GLU D O 1
ATOM 6630 N N . ASP D 1 186 ? -8.407 -74.254 56.945 1.00 45.59 182 ASP D N 1
ATOM 6631 C CA . ASP D 1 186 ? -8.707 -73.038 56.199 1.00 46.20 182 ASP D CA 1
ATOM 6632 C C . ASP D 1 186 ? -7.561 -72.649 55.266 1.00 49.47 182 ASP D C 1
ATOM 6633 O O . ASP D 1 186 ? -7.788 -72.217 54.137 1.00 49.36 182 ASP D O 1
ATOM 6638 N N . SER D 1 187 ? -6.330 -72.815 55.738 1.00 47.32 183 SER D N 1
ATOM 6639 C CA . SER D 1 187 ? -5.159 -72.393 54.975 1.00 47.42 183 SER D CA 1
ATOM 6640 C C . SER D 1 187 ? -4.842 -73.312 53.795 1.00 50.47 183 SER D C 1
ATOM 6641 O O . SER D 1 187 ? -3.873 -73.085 53.070 1.00 55.49 183 SER D O 1
ATOM 6644 N N . ARG D 1 188 ? -5.657 -74.344 53.598 1.00 50.28 184 ARG D N 1
ATOM 6645 C CA . ARG D 1 188 ? -5.437 -75.277 52.497 1.00 49.11 184 ARG D CA 1
ATOM 6646 C C . ARG D 1 188 ? -6.745 -75.755 51.873 1.00 46.96 184 ARG D C 1
ATOM 6647 O O . ARG D 1 188 ? -6.795 -76.823 51.262 1.00 52.74 184 ARG D O 1
ATOM 6655 N N . ALA D 1 189 ? -7.799 -74.964 52.029 1.00 44.37 185 ALA D N 1
ATOM 6656 C CA . ALA D 1 189 ? -9.093 -75.297 51.449 1.00 43.79 185 ALA D CA 1
ATOM 6657 C C . ALA D 1 189 ? -9.163 -74.843 49.994 1.00 47.25 185 ALA D C 1
ATOM 6658 O O . ALA D 1 189 ? -8.780 -73.719 49.667 1.00 47.76 185 ALA D O 1
ATOM 6660 N N . GLU D 1 190 ? -9.649 -75.723 49.124 1.00 44.95 186 GLU D N 1
ATOM 6661 C CA . GLU D 1 190 ? -9.803 -75.401 47.709 1.00 45.11 186 GLU D CA 1
ATOM 6662 C C . GLU D 1 190 ? -10.939 -74.405 47.530 1.00 38.98 186 GLU D C 1
ATOM 6663 O O . GLU D 1 190 ? -10.832 -73.449 46.764 1.00 44.56 186 GLU D O 1
ATOM 6669 N N . VAL D 1 191 ? -12.033 -74.649 48.241 1.00 36.03 187 VAL D N 1
ATOM 6670 C CA . VAL D 1 191 ? -13.167 -73.738 48.258 1.00 40.55 187 VAL D CA 1
ATOM 6671 C C . VAL D 1 191 ? -13.511 -73.445 49.711 1.00 43.91 187 VAL D C 1
ATOM 6672 O O . VAL D 1 191 ? -13.375 -74.316 50.570 1.00 36.89 187 VAL D O 1
ATOM 6676 N N . ASP D 1 192 ? -13.948 -72.223 49.990 1.00 40.39 188 ASP D N 1
ATOM 6677 C CA . ASP D 1 192 ? -14.201 -71.820 51.365 1.00 36.46 188 ASP D CA 1
ATOM 6678 C C . ASP D 1 192 ? -15.155 -70.634 51.437 1.00 35.65 188 ASP D C 1
ATOM 6679 O O . ASP D 1 192 ? -15.085 -69.720 50.616 1.00 37.41 188 ASP D O 1
ATOM 6684 N N . MET D 1 193 ? -16.042 -70.650 52.426 1.00 30.36 189 MET D N 1
ATOM 6685 C CA . MET D 1 193 ? -17.019 -69.580 52.578 1.00 33.81 189 MET D CA 1
ATOM 6686 C C . MET D 1 193 ? -17.681 -69.592 53.953 1.00 29.40 189 MET D C 1
ATOM 6687 O O . MET D 1 193 ? -17.489 -70.519 54.741 1.00 29.22 189 MET D O 1
ATOM 6692 N N . ASN D 1 194 ? -18.455 -68.549 54.232 1.00 30.13 190 ASN D N 1
ATOM 6693 C CA . ASN D 1 194 ? -19.161 -68.416 55.500 1.00 29.75 190 ASN D CA 1
ATOM 6694 C C . ASN D 1 194 ? -20.655 -68.257 55.278 1.00 28.17 190 ASN D C 1
ATOM 6695 O O . ASN D 1 194 ? -21.091 -67.404 54.507 1.00 31.82 190 ASN D O 1
ATOM 6700 N N . VAL D 1 195 ? -21.438 -69.079 55.964 1.00 26.48 191 VAL D N 1
ATOM 6701 C CA . VAL D 1 195 ? -22.881 -69.086 55.774 1.00 26.14 191 VAL D CA 1
ATOM 6702 C C . VAL D 1 195 ? -23.592 -68.446 56.956 1.00 27.82 191 VAL D C 1
ATOM 6703 O O . VAL D 1 195 ? -23.494 -68.919 58.089 1.00 26.44 191 VAL D O 1
ATOM 6707 N N . VAL D 1 196 ? -24.296 -67.354 56.685 1.00 26.36 192 VAL D N 1
ATOM 6708 C CA . VAL D 1 196 ? -25.071 -66.674 57.708 1.00 26.66 192 VAL D CA 1
ATOM 6709 C C . VAL D 1 196 ? -26.547 -66.970 57.491 1.00 33.59 192 VAL D C 1
ATOM 6710 O O . VAL D 1 196 ? -27.086 -66.734 56.409 1.00 33.26 192 VAL D O 1
ATOM 6714 N N . ALA D 1 197 ? -27.193 -67.501 58.522 1.00 33.33 193 ALA D N 1
ATOM 6715 C CA . ALA D 1 197 ? -28.580 -67.928 58.411 1.00 33.71 193 ALA D CA 1
ATOM 6716 C C . ALA D 1 197 ? -29.408 -67.475 59.605 1.00 41.32 193 ALA D C 1
ATOM 6717 O O . ALA D 1 197 ? -28.873 -67.004 60.611 1.00 35.91 193 ALA D O 1
ATOM 6719 N N . THR D 1 198 ? -30.721 -67.621 59.480 1.00 40.68 194 THR D N 1
ATOM 6720 C CA . THR D 1 198 ? -31.638 -67.320 60.567 1.00 40.18 194 THR D CA 1
ATOM 6721 C C . THR D 1 198 ? -32.198 -68.624 61.106 1.00 42.19 194 THR D C 1
ATOM 6722 O O . THR D 1 198 ? -32.013 -69.682 60.504 1.00 48.40 194 THR D O 1
ATOM 6726 N N . ASP D 1 199 ? -32.880 -68.552 62.243 1.00 42.30 195 ASP D N 1
ATOM 6727 C CA . ASP D 1 199 ? -33.497 -69.736 62.824 1.00 49.42 195 ASP D CA 1
ATOM 6728 C C . ASP D 1 199 ? -34.907 -69.923 62.273 1.00 49.30 195 ASP D C 1
ATOM 6729 O O . ASP D 1 199 ? -35.640 -70.816 62.701 1.00 53.82 195 ASP D O 1
ATOM 6734 N N . THR D 1 200 ? -35.277 -69.074 61.320 1.00 49.61 196 THR D N 1
ATOM 6735 C CA . THR D 1 200 ? -36.607 -69.115 60.723 1.00 51.98 196 THR D CA 1
ATOM 6736 C C . THR D 1 200 ? -36.553 -69.522 59.251 1.00 51.92 196 THR D C 1
ATOM 6737 O O . THR D 1 200 ? -37.287 -68.987 58.422 1.00 51.98 196 THR D O 1
ATOM 6741 N N . GLY D 1 201 ? -35.670 -70.466 58.936 1.00 52.69 197 GLY D N 1
ATOM 6742 C CA . GLY D 1 201 ? -35.596 -71.048 57.608 1.00 52.91 197 GLY D CA 1
ATOM 6743 C C . GLY D 1 201 ? -35.269 -70.096 56.471 1.00 49.23 197 GLY D C 1
ATOM 6744 O O . GLY D 1 201 ? -35.808 -70.228 55.373 1.00 51.42 197 GLY D O 1
ATOM 6745 N N . THR D 1 202 ? -34.386 -69.137 56.725 1.00 49.34 198 THR D N 1
ATOM 6746 C CA . THR D 1 202 ? -33.935 -68.230 55.674 1.00 41.09 198 THR D CA 1
ATOM 6747 C C . THR D 1 202 ? -32.429 -67.998 55.751 1.00 44.43 198 THR D C 1
ATOM 6748 O O . THR D 1 202 ? -31.778 -68.385 56.724 1.00 45.28 198 THR D O 1
ATOM 6752 N N . LEU D 1 203 ? -31.883 -67.372 54.713 1.00 37.92 199 LEU D N 1
ATOM 6753 C CA . LEU D 1 203 ? -30.467 -67.037 54.669 1.00 35.20 199 LEU D CA 1
ATOM 6754 C C . LEU D 1 203 ? -30.277 -65.531 54.756 1.00 37.51 199 LEU D C 1
ATOM 6755 O O . LEU D 1 203 ? -31.208 -64.764 54.512 1.00 39.66 199 LEU D O 1
ATOM 6760 N N . VAL D 1 204 ? -29.066 -65.112 55.106 1.00 38.84 200 VAL D N 1
ATOM 6761 C CA . VAL D 1 204 ? -28.738 -63.696 55.195 1.00 36.45 200 VAL D CA 1
ATOM 6762 C C . VAL D 1 204 ? -27.625 -63.345 54.218 1.00 36.85 200 VAL D C 1
ATOM 6763 O O . VAL D 1 204 ? -27.670 -62.308 53.554 1.00 41.49 200 VAL D O 1
ATOM 6767 N N . GLU D 1 205 ? -26.629 -64.220 54.128 1.00 31.59 201 GLU D N 1
ATOM 6768 C CA . GLU D 1 205 ? -25.468 -63.968 53.287 1.00 33.50 201 GLU D CA 1
ATOM 6769 C C . GLU D 1 205 ? -24.623 -65.223 53.150 1.00 28.93 201 GLU D C 1
ATOM 6770 O O . GLU D 1 205 ? -24.598 -66.060 54.047 1.00 27.48 201 GLU D O 1
ATOM 6776 N N . ILE D 1 206 ? -23.939 -65.347 52.017 1.00 28.36 202 ILE D N 1
ATOM 6777 C CA . ILE D 1 206 ? -22.920 -66.370 51.834 1.00 27.32 202 ILE D CA 1
ATOM 6778 C C . ILE D 1 206 ? -21.601 -65.686 51.478 1.00 32.50 202 ILE D C 1
ATOM 6779 O O . ILE D 1 206 ? -21.340 -65.391 50.314 1.00 33.33 202 ILE D O 1
ATOM 6784 N N . GLN D 1 207 ? -20.773 -65.428 52.485 1.00 33.60 203 GLN D N 1
ATOM 6785 C CA . GLN D 1 207 ? -19.551 -64.659 52.277 1.00 37.48 203 GLN D CA 1
ATOM 6786 C C . GLN D 1 207 ? -18.381 -65.523 51.835 1.00 36.41 203 GLN D C 1
ATOM 6787 O O . GLN D 1 207 ? -17.900 -66.369 52.591 1.00 32.00 203 GLN D O 1
ATOM 6793 N N . GLY D 1 208 ? -17.917 -65.296 50.612 1.00 34.92 204 GLY D N 1
ATOM 6794 C CA . GLY D 1 208 ? -16.750 -65.992 50.107 1.00 33.23 204 GLY D CA 1
ATOM 6795 C C . GLY D 1 208 ? -15.500 -65.591 50.866 1.00 36.94 204 GLY D C 1
ATOM 6796 O O . GLY D 1 208 ? -15.343 -64.437 51.263 1.00 36.03 204 GLY D O 1
ATOM 6797 N N . THR D 1 209 ? -14.611 -66.554 51.078 1.00 37.51 205 THR D N 1
ATOM 6798 C CA . THR D 1 209 ? -13.334 -66.286 51.725 1.00 38.30 205 THR D CA 1
ATOM 6799 C C . THR D 1 209 ? -12.217 -66.994 50.980 1.00 39.79 205 THR D C 1
ATOM 6800 O O . THR D 1 209 ? -12.462 -67.719 50.015 1.00 44.93 205 THR D O 1
ATOM 6804 N N . GLY D 1 210 ? -10.988 -66.784 51.433 1.00 38.74 206 GLY D N 1
ATOM 6805 C CA . GLY D 1 210 ? -9.845 -67.429 50.822 1.00 50.02 206 GLY D CA 1
ATOM 6806 C C . GLY D 1 210 ? -9.303 -66.653 49.639 1.00 45.56 206 GLY D C 1
ATOM 6807 O O . GLY D 1 210 ? -9.570 -65.461 49.487 1.00 46.66 206 GLY D O 1
ATOM 6808 N N . GLU D 1 211 ? -8.541 -67.339 48.795 1.00 39.25 207 GLU D N 1
ATOM 6809 C CA . GLU D 1 211 ? -7.851 -66.695 47.688 1.00 43.56 207 GLU D CA 1
ATOM 6810 C C . GLU D 1 211 ? -8.782 -66.506 46.496 1.00 40.98 207 GLU D C 1
ATOM 6811 O O . GLU D 1 211 ? -8.565 -65.635 45.655 1.00 37.87 207 GLU D O 1
ATOM 6817 N N . GLY D 1 212 ? -9.823 -67.328 46.434 1.00 37.95 208 GLY D N 1
ATOM 6818 C CA . GLY D 1 212 ? -10.752 -67.297 45.322 1.00 38.83 208 GLY D CA 1
ATOM 6819 C C . GLY D 1 212 ? -10.738 -68.605 44.555 1.00 38.29 208 GLY D C 1
ATOM 6820 O O . GLY D 1 212 ? -9.679 -69.094 44.162 1.00 39.65 208 GLY D O 1
ATOM 6821 N N . ALA D 1 213 ? -11.920 -69.174 44.347 1.00 39.60 209 ALA D N 1
ATOM 6822 C CA . ALA D 1 213 ? -12.049 -70.429 43.617 1.00 40.62 209 ALA D CA 1
ATOM 6823 C C . ALA D 1 213 ? -13.483 -70.620 43.140 1.00 38.29 209 ALA D C 1
ATOM 6824 O O . ALA D 1 213 ? -14.409 -70.010 43.675 1.00 36.63 209 ALA D O 1
ATOM 6826 N N . THR D 1 214 ? -13.662 -71.462 42.128 1.00 38.31 210 THR D N 1
ATOM 6827 C CA . THR D 1 214 ? -14.993 -71.757 41.610 1.00 36.95 210 THR D CA 1
ATOM 6828 C C . THR D 1 214 ? -15.570 -72.993 42.287 1.00 34.13 210 THR D C 1
ATOM 6829 O O . THR D 1 214 ? -14.835 -73.797 42.862 1.00 37.65 210 THR D O 1
ATOM 6833 N N . PHE D 1 215 ? -16.890 -73.133 42.229 1.00 33.36 211 PHE D N 1
ATOM 6834 C CA . PHE D 1 215 ? -17.566 -74.310 42.765 1.00 35.03 211 PHE D CA 1
ATOM 6835 C C . PHE D 1 215 ? -18.873 -74.541 42.024 1.00 32.91 211 PHE D C 1
ATOM 6836 O O . PHE D 1 215 ? -19.545 -73.591 41.626 1.00 28.05 211 PHE D O 1
ATOM 6844 N N . ALA D 1 216 ? -19.228 -75.808 41.843 1.00 29.40 212 ALA D N 1
ATOM 6845 C CA . ALA D 1 216 ? -20.403 -76.167 41.060 1.00 29.67 212 ALA D CA 1
ATOM 6846 C C . ALA D 1 216 ? -21.702 -75.871 41.800 1.00 26.10 212 ALA D C 1
ATOM 6847 O O . ALA D 1 216 ? -21.731 -75.806 43.030 1.00 25.35 212 ALA D O 1
ATOM 6849 N N . ARG D 1 217 ? -22.774 -75.691 41.036 1.00 27.79 213 ARG D N 1
ATOM 6850 C CA . ARG D 1 217 ? -24.100 -75.471 41.598 1.00 26.14 213 ARG D CA 1
ATOM 6851 C C . ARG D 1 217 ? -24.469 -76.593 42.569 1.00 31.33 213 ARG D C 1
ATOM 6852 O O . ARG D 1 217 ? -24.920 -76.338 43.686 1.00 29.98 213 ARG D O 1
ATOM 6860 N N . SER D 1 218 ? -24.265 -77.837 42.146 1.00 26.79 214 SER D N 1
ATOM 6861 C CA . SER D 1 218 ? -24.589 -78.979 42.994 1.00 29.37 214 SER D CA 1
ATOM 6862 C C . SER D 1 218 ? -23.716 -79.014 44.248 1.00 28.42 214 SER D C 1
ATOM 6863 O O . SER D 1 218 ? -24.144 -79.497 45.296 1.00 26.91 214 SER D O 1
ATOM 6866 N N . THR D 1 219 ? -22.495 -78.496 44.138 1.00 28.43 215 THR D N 1
ATOM 6867 C CA . THR D 1 219 ? -21.605 -78.374 45.293 1.00 27.88 215 THR D CA 1
ATOM 6868 C C . THR D 1 219 ? -22.165 -77.377 46.307 1.00 28.34 215 THR D C 1
ATOM 6869 O O . THR D 1 219 ? -22.070 -77.583 47.518 1.00 26.80 215 THR D O 1
ATOM 6873 N N . LEU D 1 220 ? -22.739 -76.291 45.802 1.00 24.38 216 LEU D N 1
ATOM 6874 C CA . LEU D 1 220 ? -23.382 -75.295 46.650 1.00 26.26 216 LEU D CA 1
ATOM 6875 C C . LEU D 1 220 ? -24.512 -75.918 47.460 1.00 24.46 216 LEU D C 1
ATOM 6876 O O . LEU D 1 220 ? -24.703 -75.583 48.627 1.00 24.53 216 LEU D O 1
ATOM 6881 N N . ASP D 1 221 ? -25.265 -76.818 46.833 1.00 25.26 217 ASP D N 1
ATOM 6882 C CA . ASP D 1 221 ? -26.337 -77.530 47.523 1.00 27.49 217 ASP D CA 1
ATOM 6883 C C . ASP D 1 221 ? -25.792 -78.354 48.686 1.00 26.38 217 ASP D C 1
ATOM 6884 O O . ASP D 1 221 ? -26.380 -78.389 49.768 1.00 25.11 217 ASP D O 1
ATOM 6889 N N . LYS D 1 222 ? -24.666 -79.017 48.458 1.00 23.51 218 LYS D N 1
ATOM 6890 C CA . LYS D 1 222 ? -24.053 -79.840 49.494 1.00 25.55 218 LYS D CA 1
ATOM 6891 C C . LYS D 1 222 ? -23.476 -78.965 50.603 1.00 27.82 218 LYS D C 1
ATOM 6892 O O . LYS D 1 222 ? -23.605 -79.283 51.786 1.00 26.36 218 LYS D O 1
ATOM 6898 N N . LEU D 1 223 ? -22.846 -77.860 50.213 1.00 28.49 219 LEU D N 1
ATOM 6899 C CA . LEU D 1 223 ? -22.258 -76.929 51.174 1.00 26.77 219 LEU D CA 1
ATOM 6900 C C . LEU D 1 223 ? -23.322 -76.341 52.091 1.00 29.87 219 LEU D C 1
ATOM 6901 O O . LEU D 1 223 ? -23.140 -76.269 53.309 1.00 27.56 219 LEU D O 1
ATOM 6906 N N . LEU D 1 224 ? -24.433 -75.914 51.499 1.00 25.03 220 LEU D N 1
ATOM 6907 C CA . LEU D 1 224 ? -25.520 -75.317 52.265 1.00 25.84 220 LEU D CA 1
ATOM 6908 C C . LEU D 1 224 ? -26.202 -76.338 53.170 1.00 31.18 220 LEU D C 1
ATOM 6909 O O . LEU D 1 224 ? -26.499 -76.043 54.327 1.00 28.63 220 LEU D O 1
ATOM 6914 N N . ASP D 1 225 ? -26.454 -77.534 52.643 1.00 28.69 221 ASP D N 1
ATOM 6915 C CA . ASP D 1 225 ? -27.055 -78.596 53.442 1.00 29.03 221 ASP D CA 1
ATOM 6916 C C . ASP D 1 225 ? -26.270 -78.822 54.733 1.00 31.21 221 ASP D C 1
ATOM 6917 O O . ASP D 1 225 ? -26.845 -78.836 55.823 1.00 31.43 221 ASP D O 1
ATOM 6922 N N . MET D 1 226 ? -24.957 -78.994 54.606 1.00 29.05 222 MET D N 1
ATOM 6923 C CA . MET D 1 226 ? -24.112 -79.253 55.768 1.00 32.49 222 MET D CA 1
ATOM 6924 C C . MET D 1 226 ? -24.002 -78.030 56.676 1.00 34.05 222 MET D C 1
ATOM 6925 O O . MET D 1 226 ? -24.053 -78.150 57.899 1.00 35.06 222 MET D O 1
ATOM 6930 N N . ALA D 1 227 ? -23.856 -76.854 56.073 1.00 30.53 223 ALA D N 1
ATOM 6931 C CA . ALA D 1 227 ? -23.720 -75.620 56.839 1.00 32.65 223 ALA D CA 1
ATOM 6932 C C . ALA D 1 227 ? -24.977 -75.322 57.652 1.00 35.01 223 ALA D C 1
ATOM 6933 O O . ALA D 1 227 ? -24.897 -74.936 58.820 1.00 30.57 223 ALA D O 1
ATOM 6935 N N . LEU D 1 228 ? -26.137 -75.504 57.030 1.00 32.83 224 LEU D N 1
ATOM 6936 C CA . LEU D 1 228 ? -27.410 -75.213 57.684 1.00 36.09 224 LEU D CA 1
ATOM 6937 C C . LEU D 1 228 ? -27.724 -76.209 58.799 1.00 36.24 224 LEU D C 1
ATOM 6938 O O . LEU D 1 228 ? -28.466 -75.897 59.732 1.00 35.34 224 LEU D O 1
ATOM 6943 N N . GLY D 1 229 ? -27.157 -77.406 58.696 1.00 34.09 225 GLY D N 1
ATOM 6944 C CA . GLY D 1 229 ? -27.303 -78.404 59.738 1.00 37.44 225 GLY D CA 1
ATOM 6945 C C . GLY D 1 229 ? -26.515 -77.991 60.965 1.00 39.83 225 GLY D C 1
ATOM 6946 O O . GLY D 1 229 ? -26.979 -78.133 62.097 1.00 38.43 225 GLY D O 1
ATOM 6947 N N . ALA D 1 230 ? -25.315 -77.469 60.731 1.00 37.38 226 ALA D N 1
ATOM 6948 C CA . ALA D 1 230 ? -24.460 -76.974 61.802 1.00 33.84 226 ALA D CA 1
ATOM 6949 C C . ALA D 1 230 ? -25.096 -75.785 62.516 1.00 34.39 226 ALA D C 1
ATOM 6950 O O . ALA D 1 230 ? -25.056 -75.692 63.742 1.00 38.05 226 ALA D O 1
ATOM 6952 N N . CYS D 1 231 ? -25.687 -74.879 61.742 1.00 37.75 227 CYS D N 1
ATOM 6953 C CA . CYS D 1 231 ? -26.305 -73.682 62.306 1.00 35.02 227 CYS D CA 1
ATOM 6954 C C . CYS D 1 231 ? -27.410 -74.015 63.304 1.00 39.24 227 CYS D C 1
ATOM 6955 O O . CYS D 1 231 ? -27.589 -73.310 64.295 1.00 41.26 227 CYS D O 1
ATOM 6958 N N . ASP D 1 232 ? -28.152 -75.085 63.038 1.00 39.61 228 ASP D N 1
ATOM 6959 C CA . ASP D 1 232 ? -29.216 -75.510 63.942 1.00 43.98 228 ASP D CA 1
ATOM 6960 C C . ASP D 1 232 ? -28.655 -75.813 65.326 1.00 39.84 228 ASP D C 1
ATOM 6961 O O . ASP D 1 232 ? -29.255 -75.461 66.341 1.00 41.87 228 ASP D O 1
ATOM 6966 N N . THR D 1 233 ? -27.499 -76.467 65.357 1.00 39.44 229 THR D N 1
ATOM 6967 C CA . THR D 1 233 ? -26.808 -76.738 66.610 1.00 36.36 229 THR D CA 1
ATOM 6968 C C . THR D 1 233 ? -26.433 -75.428 67.291 1.00 39.20 229 THR D C 1
ATOM 6969 O O . THR D 1 233 ? -26.578 -75.284 68.505 1.00 42.62 229 THR D O 1
ATOM 6973 N N . LEU D 1 234 ? -25.955 -74.473 66.499 1.00 38.40 230 LEU D N 1
ATOM 6974 C CA . LEU D 1 234 ? -25.582 -73.161 67.017 1.00 39.88 230 LEU D CA 1
ATOM 6975 C C . LEU D 1 234 ? -26.786 -72.424 67.591 1.00 37.81 230 LEU D C 1
ATOM 6976 O O . LEU D 1 234 ? -26.683 -71.760 68.622 1.00 36.79 230 LEU D O 1
ATOM 6981 N N . PHE D 1 235 ? -27.928 -72.544 66.920 1.00 41.55 231 PHE D N 1
ATOM 6982 C CA . PHE D 1 235 ? -29.156 -71.921 67.397 1.00 40.47 231 PHE D CA 1
ATOM 6983 C C . PHE D 1 235 ? -29.558 -72.509 68.744 1.00 42.47 231 PHE D C 1
ATOM 6984 O O . PHE D 1 235 ? -30.078 -71.806 69.613 1.00 41.08 231 PHE D O 1
ATOM 6992 N N . ALA D 1 236 ? -29.312 -73.804 68.908 1.00 40.80 232 ALA D N 1
ATOM 6993 C CA . ALA D 1 236 ? -29.570 -74.478 70.173 1.00 44.28 232 ALA D CA 1
ATOM 6994 C C . ALA D 1 236 ? -28.674 -73.898 71.259 1.00 40.50 232 ALA D C 1
ATOM 6995 O O . ALA D 1 236 ? -29.154 -73.463 72.306 1.00 38.30 232 ALA D O 1
ATOM 6997 N N . ALA D 1 237 ? -27.370 -73.890 70.996 1.00 37.96 233 ALA D N 1
ATOM 6998 C CA . ALA D 1 237 ? -26.394 -73.344 71.933 1.00 38.03 233 ALA D CA 1
ATOM 6999 C C . ALA D 1 237 ? -26.764 -71.928 72.367 1.00 37.56 233 ALA D C 1
ATOM 7000 O O . ALA D 1 237 ? -26.639 -71.580 73.540 1.00 37.92 233 ALA D O 1
ATOM 7002 N N . GLN D 1 238 ? -27.219 -71.116 71.416 1.00 37.23 234 GLN D N 1
ATOM 7003 C CA . GLN D 1 238 ? -27.648 -69.753 71.712 1.00 37.21 234 GLN D CA 1
ATOM 7004 C C . GLN D 1 238 ? -28.834 -69.749 72.670 1.00 40.92 234 GLN D C 1
ATOM 7005 O O . GLN D 1 238 ? -28.849 -69.010 73.654 1.00 37.82 234 GLN D O 1
ATOM 7011 N N . ARG D 1 239 ? -29.829 -70.578 72.371 1.00 41.57 235 ARG D N 1
ATOM 7012 C CA . ARG D 1 239 ? -31.021 -70.683 73.205 1.00 44.93 235 ARG D CA 1
ATOM 7013 C C . ARG D 1 239 ? -30.684 -71.090 74.635 1.00 44.32 235 ARG D C 1
ATOM 7014 O O . ARG D 1 239 ? -31.102 -70.435 75.589 1.00 41.86 235 ARG D O 1
ATOM 7022 N N . ASP D 1 240 ? -29.925 -72.173 74.775 1.00 44.33 236 ASP D N 1
ATOM 7023 C CA . ASP D 1 240 ? -29.538 -72.674 76.089 1.00 42.68 236 ASP D CA 1
ATOM 7024 C C . ASP D 1 240 ? -28.874 -71.595 76.935 1.00 43.92 236 ASP D C 1
ATOM 7025 O O . ASP D 1 240 ? -29.176 -71.455 78.119 1.00 45.11 236 ASP D O 1
ATOM 7030 N N . ALA D 1 241 ? -27.972 -70.835 76.321 1.00 43.88 237 ALA D N 1
ATOM 7031 C CA . ALA D 1 241 ? -27.256 -69.776 77.026 1.00 42.32 237 ALA D CA 1
ATOM 7032 C C . ALA D 1 241 ? -28.182 -68.626 77.407 1.00 41.79 237 ALA D C 1
ATOM 7033 O O . ALA D 1 241 ? -28.075 -68.069 78.498 1.00 47.20 237 ALA D O 1
ATOM 7035 N N . LEU D 1 242 ? -29.090 -68.270 76.504 1.00 42.09 238 LEU D N 1
ATOM 7036 C CA . LEU D 1 242 ? -30.042 -67.194 76.767 1.00 45.54 238 LEU D CA 1
ATOM 7037 C C . LEU D 1 242 ? -31.117 -67.635 77.760 1.00 44.88 238 LEU D C 1
ATOM 7038 O O . LEU D 1 242 ? -31.812 -66.805 78.347 1.00 43.99 238 LEU D O 1
ATOM 7043 N N . ALA D 1 243 ? -31.244 -68.946 77.944 1.00 48.92 239 ALA D N 1
ATOM 7044 C CA . ALA D 1 243 ? -32.211 -69.502 78.883 1.00 49.08 239 ALA D CA 1
ATOM 7045 C C . ALA D 1 243 ? -31.830 -69.145 80.314 1.00 51.58 239 ALA D C 1
ATOM 7046 O O . ALA D 1 243 ? -32.692 -68.982 81.177 1.00 53.93 239 ALA D O 1
ATOM 7048 N N . LEU D 1 244 ? -30.528 -69.029 80.555 1.00 52.70 240 LEU D N 1
ATOM 7049 C CA . LEU D 1 244 ? -30.014 -68.640 81.862 1.00 49.32 240 LEU D CA 1
ATOM 7050 C C . LEU D 1 244 ? -30.389 -67.195 82.173 1.00 46.05 240 LEU D C 1
ATOM 7051 O O . LEU D 1 244 ? -30.608 -66.397 81.263 1.00 51.13 240 LEU D O 1
ATOM 7056 N N . PRO D 1 245 ? -30.471 -66.855 83.467 1.00 50.79 241 PRO D N 1
ATOM 7057 C CA . PRO D 1 245 ? -30.848 -65.500 83.890 1.00 55.20 241 PRO D CA 1
ATOM 7058 C C . PRO D 1 245 ? -29.868 -64.443 83.390 1.00 49.04 241 PRO D C 1
ATOM 7059 O O . PRO D 1 245 ? -28.715 -64.756 83.102 1.00 51.35 241 PRO D O 1
ATOM 7063 N N . TYR D 1 246 ? -30.333 -63.203 83.288 1.00 49.47 242 TYR D N 1
ATOM 7064 C CA . TYR D 1 246 ? -29.471 -62.090 82.913 1.00 50.18 242 TYR D CA 1
ATOM 7065 C C . TYR D 1 246 ? -28.611 -61.678 84.104 1.00 57.06 242 TYR D C 1
ATOM 7066 O O . TYR D 1 246 ? -29.135 -61.366 85.174 1.00 59.49 242 TYR D O 1
ATOM 7075 N N . PRO D 1 247 ? -27.282 -61.679 83.921 1.00 54.82 243 PRO D N 1
ATOM 7076 C CA . PRO D 1 247 ? -26.330 -61.303 84.973 1.00 58.84 243 PRO D CA 1
ATOM 7077 C C . PRO D 1 247 ? -26.189 -59.787 85.115 1.00 63.60 243 PRO D C 1
ATOM 7078 O O . PRO D 1 247 ? -25.554 -59.154 84.271 1.00 64.59 243 PRO D O 1
ATOM 7082 N N . GLY D 1 248 ? -26.771 -59.216 86.166 1.00 67.61 244 GLY D N 1
ATOM 7083 C CA . GLY D 1 248 ? -26.668 -57.787 86.404 1.00 68.82 244 GLY D CA 1
ATOM 7084 C C . GLY D 1 248 ? -27.976 -57.139 86.816 1.00 72.69 244 GLY D C 1
ATOM 7085 O O . GLY D 1 248 ? -28.039 -56.441 87.829 1.00 75.45 244 GLY D O 1
ATOM 7086 N N . VAL D 1 249 ? -29.018 -57.361 86.019 1.00 78.25 245 VAL D N 1
ATOM 7087 C CA . VAL D 1 249 ? -30.359 -56.853 86.313 1.00 81.72 245 VAL D CA 1
ATOM 7088 C C . VAL D 1 249 ? -30.450 -55.324 86.211 1.00 80.13 245 VAL D C 1
ATOM 7089 O O . VAL D 1 249 ? -29.449 -54.621 86.354 1.00 76.64 245 VAL D O 1
ATOM 7093 N N . LEU D 1 250 ? -31.658 -54.827 85.952 1.00 80.28 246 LEU D N 1
ATOM 7094 C CA . LEU D 1 250 ? -31.925 -53.393 85.865 1.00 83.00 246 LEU D CA 1
ATOM 7095 C C . LEU D 1 250 ? -33.427 -53.145 85.999 1.00 86.76 246 LEU D C 1
ATOM 7096 O O . LEU D 1 250 ? -34.196 -53.493 85.104 1.00 87.03 246 LEU D O 1
ATOM 7101 N N . PRO D 1 251 ? -33.852 -52.566 87.133 1.00 89.61 247 PRO D N 1
ATOM 7102 C CA . PRO D 1 251 ? -35.256 -52.188 87.324 1.00 89.29 247 PRO D CA 1
ATOM 7103 C C . PRO D 1 251 ? -35.624 -50.979 86.469 1.00 89.49 247 PRO D C 1
ATOM 7104 O O . PRO D 1 251 ? -36.659 -50.358 86.711 1.00 86.10 247 PRO D O 1
ATOM 7108 N N . SER E 1 5 ? -14.512 -44.153 106.935 1.00 63.98 1 SER E N 1
ATOM 7109 C CA . SER E 1 5 ? -13.946 -45.402 107.428 1.00 62.60 1 SER E CA 1
ATOM 7110 C C . SER E 1 5 ? -13.990 -46.495 106.366 1.00 60.84 1 SER E C 1
ATOM 7111 O O . SER E 1 5 ? -13.070 -47.309 106.260 1.00 53.35 1 SER E O 1
ATOM 7114 N N . LYS E 1 6 ? -15.063 -46.506 105.581 1.00 57.98 2 LYS E N 1
ATOM 7115 C CA . LYS E 1 6 ? -15.271 -47.551 104.587 1.00 55.63 2 LYS E CA 1
ATOM 7116 C C . LYS E 1 6 ? -15.493 -46.951 103.202 1.00 52.27 2 LYS E C 1
ATOM 7117 O O . LYS E 1 6 ? -16.151 -45.921 103.058 1.00 53.27 2 LYS E O 1
ATOM 7123 N N . ARG E 1 7 ? -14.941 -47.604 102.186 1.00 47.10 3 ARG E N 1
ATOM 7124 C CA . ARG E 1 7 ? -15.070 -47.138 100.810 1.00 46.81 3 ARG E CA 1
ATOM 7125 C C . ARG E 1 7 ? -16.259 -47.818 100.138 1.00 48.29 3 ARG E C 1
ATOM 7126 O O . ARG E 1 7 ? -16.792 -48.794 100.662 1.00 51.64 3 ARG E O 1
ATOM 7134 N N . GLU E 1 8 ? -16.676 -47.298 98.987 1.00 45.69 4 GLU E N 1
ATOM 7135 C CA . GLU E 1 8 ? -17.848 -47.822 98.284 1.00 50.89 4 GLU E CA 1
ATOM 7136 C C . GLU E 1 8 ? -17.873 -49.344 98.162 1.00 52.70 4 GLU E C 1
ATOM 7137 O O . GLU E 1 8 ? -18.922 -49.967 98.330 1.00 56.95 4 GLU E O 1
ATOM 7143 N N . ASP E 1 9 ? -16.723 -49.940 97.862 1.00 49.12 5 ASP E N 1
ATOM 7144 C CA . ASP E 1 9 ? -16.639 -51.390 97.710 1.00 47.58 5 ASP E CA 1
ATOM 7145 C C . ASP E 1 9 ? -16.268 -52.089 99.019 1.00 45.08 5 ASP E C 1
ATOM 7146 O O . ASP E 1 9 ? -15.824 -53.236 99.016 1.00 46.52 5 ASP E O 1
ATOM 7151 N N . GLY E 1 10 ? -16.448 -51.384 100.132 1.00 45.73 6 GLY E N 1
ATOM 7152 C CA . GLY E 1 10 ? -16.245 -51.955 101.452 1.00 45.63 6 GLY E CA 1
ATOM 7153 C C . GLY E 1 10 ? -14.794 -52.108 101.868 1.00 44.08 6 GLY E C 1
ATOM 7154 O O . GLY E 1 10 ? -14.495 -52.779 102.855 1.00 45.64 6 GLY E O 1
ATOM 7155 N N . ARG E 1 11 ? -13.891 -51.481 101.122 1.00 41.12 7 ARG E N 1
ATOM 7156 C CA . ARG E 1 11 ? -12.462 -51.597 101.399 1.00 43.32 7 ARG E CA 1
ATOM 7157 C C . ARG E 1 11 ? -11.961 -50.578 102.415 1.00 41.11 7 ARG E C 1
ATOM 7158 O O . ARG E 1 11 ? -12.566 -49.523 102.610 1.00 40.50 7 ARG E O 1
ATOM 7166 N N . LEU E 1 12 ? -10.846 -50.904 103.060 1.00 43.99 8 LEU E N 1
ATOM 7167 C CA . LEU E 1 12 ? -10.133 -49.941 103.883 1.00 40.91 8 LEU E CA 1
ATOM 7168 C C . LEU E 1 12 ? -9.206 -49.139 102.979 1.00 38.96 8 LEU E C 1
ATOM 7169 O O . LEU E 1 12 ? -8.938 -49.542 101.848 1.00 40.56 8 LEU E O 1
ATOM 7174 N N . ASP E 1 13 ? -8.717 -48.008 103.477 1.00 35.79 9 ASP E N 1
ATOM 7175 C CA . ASP E 1 13 ? -7.895 -47.113 102.670 1.00 35.62 9 ASP E CA 1
ATOM 7176 C C . ASP E 1 13 ? -6.676 -47.807 102.069 1.00 35.79 9 ASP E C 1
ATOM 7177 O O . ASP E 1 13 ? -6.254 -47.483 100.959 1.00 32.32 9 ASP E O 1
ATOM 7182 N N . HIS E 1 14 ? -6.122 -48.768 102.799 1.00 33.90 10 HIS E N 1
ATOM 7183 C CA . HIS E 1 14 ? -4.861 -49.387 102.408 1.00 33.57 10 HIS E CA 1
ATOM 7184 C C . HIS E 1 14 ? -5.035 -50.732 101.705 1.00 32.79 10 HIS E C 1
ATOM 7185 O O . HIS E 1 14 ? -4.052 -51.368 101.329 1.00 36.43 10 HIS E O 1
ATOM 7192 N N . GLU E 1 15 ? -6.277 -51.169 101.526 1.00 35.56 11 GLU E N 1
ATOM 7193 C CA . GLU E 1 15 ? -6.529 -52.480 100.930 1.00 35.95 11 GLU E CA 1
ATOM 7194 C C . GLU E 1 15 ? -6.646 -52.441 99.406 1.00 33.97 11 GLU E C 1
ATOM 7195 O O . GLU E 1 15 ? -7.270 -51.542 98.843 1.00 31.81 11 GLU E O 1
ATOM 7201 N N . LEU E 1 16 ? -6.033 -53.423 98.752 1.00 31.31 12 LEU E N 1
ATOM 7202 C CA . LEU E 1 16 ? -6.181 -53.612 97.315 1.00 30.40 12 LEU E CA 1
ATOM 7203 C C . LEU E 1 16 ? -7.493 -54.322 97.025 1.00 30.08 12 LEU E C 1
ATOM 7204 O O . LEU E 1 16 ? -8.019 -55.035 97.875 1.00 29.51 12 LEU E O 1
ATOM 7209 N N . ARG E 1 17 ? -8.020 -54.128 95.823 1.00 28.77 13 ARG E N 1
ATOM 7210 C CA . ARG E 1 17 ? -9.151 -54.920 95.371 1.00 29.68 13 ARG E CA 1
ATOM 7211 C C . ARG E 1 17 ? -8.679 -56.358 95.183 1.00 31.80 13 ARG E C 1
ATOM 7212 O O . ARG E 1 17 ? -7.477 -56.606 95.065 1.00 28.34 13 ARG E O 1
ATOM 7220 N N . PRO E 1 18 ? -9.617 -57.315 95.167 1.00 35.01 14 PRO E N 1
ATOM 7221 C CA . PRO E 1 18 ? -9.228 -58.707 94.921 1.00 30.49 14 PRO E CA 1
ATOM 7222 C C . PRO E 1 18 ? -8.428 -58.818 93.626 1.00 31.11 14 PRO E C 1
ATOM 7223 O O . PRO E 1 18 ? -8.874 -58.329 92.587 1.00 34.37 14 PRO E O 1
ATOM 7227 N N . VAL E 1 19 ? -7.259 -59.445 93.695 1.00 27.65 15 VAL E N 1
ATOM 7228 C CA . VAL E 1 19 ? -6.385 -59.569 92.533 1.00 28.09 15 VAL E CA 1
ATOM 7229 C C . VAL E 1 19 ? -6.380 -60.984 91.966 1.00 28.76 15 VAL E C 1
ATOM 7230 O O . VAL E 1 19 ? -6.043 -61.940 92.662 1.00 33.51 15 VAL E O 1
ATOM 7234 N N . ILE E 1 20 ? -6.747 -61.109 90.694 1.00 29.74 16 ILE E N 1
ATOM 7235 C CA . ILE E 1 20 ? -6.783 -62.407 90.032 1.00 28.78 16 ILE E CA 1
ATOM 7236 C C . ILE E 1 20 ? -5.851 -62.450 88.825 1.00 28.28 16 ILE E C 1
ATOM 7237 O O . ILE E 1 20 ? -5.934 -61.608 87.931 1.00 27.38 16 ILE E O 1
ATOM 7242 N N . ILE E 1 21 ? -4.964 -63.439 88.804 1.00 28.38 17 ILE E N 1
ATOM 7243 C CA . ILE E 1 21 ? -4.023 -63.601 87.704 1.00 25.21 17 ILE E CA 1
ATOM 7244 C C . ILE E 1 21 ? -4.180 -64.964 87.039 1.00 30.20 17 ILE E C 1
ATOM 7245 O O . ILE E 1 21 ? -3.905 -65.999 87.649 1.00 32.41 17 ILE E O 1
ATOM 7250 N N . THR E 1 22 ? -4.623 -64.958 85.786 1.00 29.68 18 THR E N 1
ATOM 7251 C CA . THR E 1 22 ? -4.821 -66.193 85.033 1.00 29.47 18 THR E CA 1
ATOM 7252 C C . THR E 1 22 ? -3.847 -66.293 83.866 1.00 29.11 18 THR E C 1
ATOM 7253 O O . THR E 1 22 ? -3.999 -65.603 82.861 1.00 29.13 18 THR E O 1
ATOM 7257 N N . ARG E 1 23 ? -2.850 -67.159 84.005 1.00 28.13 19 ARG E N 1
ATOM 7258 C CA . ARG E 1 23 ? -1.872 -67.377 82.948 1.00 29.46 19 ARG E CA 1
ATOM 7259 C C . ARG E 1 23 ? -2.441 -68.298 81.878 1.00 30.34 19 ARG E C 1
ATOM 7260 O O . ARG E 1 23 ? -3.421 -69.002 82.113 1.00 29.42 19 ARG E O 1
ATOM 7268 N N . GLY E 1 24 ? -1.823 -68.282 80.703 1.00 31.15 20 GLY E N 1
ATOM 7269 C CA . GLY E 1 24 ? -2.273 -69.085 79.583 1.00 29.49 20 GLY E CA 1
ATOM 7270 C C . GLY E 1 24 ? -3.719 -68.837 79.196 1.00 34.63 20 GLY E C 1
ATOM 7271 O O . GLY E 1 24 ? -4.424 -69.767 78.815 1.00 33.89 20 GLY E O 1
ATOM 7272 N N . PHE E 1 25 ? -4.166 -67.586 79.285 1.00 30.04 21 PHE E N 1
ATOM 7273 C CA . PHE E 1 25 ? -5.549 -67.259 78.941 1.00 31.15 21 PHE E CA 1
ATOM 7274 C C . PHE E 1 25 ? -5.835 -67.506 77.462 1.00 25.44 21 PHE E C 1
ATOM 7275 O O . PHE E 1 25 ? -6.926 -67.937 77.096 1.00 27.74 21 PHE E O 1
ATOM 7283 N N . THR E 1 26 ? -4.853 -67.208 76.619 1.00 31.15 22 THR E N 1
ATOM 7284 C CA . THR E 1 26 ? -4.880 -67.624 75.224 1.00 31.69 22 THR E CA 1
ATOM 7285 C C . THR E 1 26 ? -3.616 -68.437 74.971 1.00 34.25 22 THR E C 1
ATOM 7286 O O . THR E 1 26 ? -2.692 -68.415 75.786 1.00 32.44 22 THR E O 1
ATOM 7290 N N . GLU E 1 27 ? -3.571 -69.154 73.854 1.00 39.63 23 GLU E N 1
ATOM 7291 C CA . GLU E 1 27 ? -2.529 -70.158 73.641 1.00 40.51 23 GLU E CA 1
ATOM 7292 C C . GLU E 1 27 ? -1.456 -69.738 72.639 1.00 40.73 23 GLU E C 1
ATOM 7293 O O . GLU E 1 27 ? -0.325 -70.221 72.693 1.00 43.25 23 GLU E O 1
ATOM 7299 N N . ASN E 1 28 ? -1.809 -68.844 71.723 1.00 35.08 24 ASN E N 1
ATOM 7300 C CA . ASN E 1 28 ? -0.877 -68.428 70.679 1.00 38.43 24 ASN E CA 1
ATOM 7301 C C . ASN E 1 28 ? 0.367 -67.690 71.185 1.00 42.16 24 ASN E C 1
ATOM 7302 O O . ASN E 1 28 ? 1.481 -67.997 70.764 1.00 44.33 24 ASN E O 1
ATOM 7307 N N . PRO E 1 29 ? 0.185 -66.715 72.091 1.00 40.53 25 PRO E N 1
ATOM 7308 C CA . PRO E 1 29 ? 1.346 -65.972 72.589 1.00 39.36 25 PRO E CA 1
ATOM 7309 C C . PRO E 1 29 ? 2.159 -66.800 73.576 1.00 39.53 25 PRO E C 1
ATOM 7310 O O . PRO E 1 29 ? 1.602 -67.666 74.250 1.00 38.54 25 PRO E O 1
ATOM 7314 N N . ALA E 1 30 ? 3.459 -66.535 73.657 1.00 35.27 26 ALA E N 1
ATOM 7315 C CA . ALA E 1 30 ? 4.314 -67.205 74.629 1.00 40.91 26 ALA E CA 1
ATOM 7316 C C . ALA E 1 30 ? 3.847 -66.869 76.039 1.00 42.65 26 ALA E C 1
ATOM 7317 O O . ALA E 1 30 ? 3.895 -67.706 76.940 1.00 38.66 26 ALA E O 1
ATOM 7319 N N . GLY E 1 31 ? 3.395 -65.633 76.220 1.00 36.46 27 GLY E N 1
ATOM 7320 C CA . GLY E 1 31 ? 2.836 -65.199 77.486 1.00 33.17 27 GLY E CA 1
ATOM 7321 C C . GLY E 1 31 ? 1.447 -64.636 77.279 1.00 32.92 27 GLY E C 1
ATOM 7322 O O . GLY E 1 31 ? 1.240 -63.775 76.427 1.00 31.47 27 GLY E O 1
ATOM 7323 N N . SER E 1 32 ? 0.486 -65.133 78.047 1.00 30.30 28 SER E N 1
ATOM 7324 C CA . SER E 1 32 ? -0.887 -64.663 77.937 1.00 26.41 28 SER E CA 1
ATOM 7325 C C . SER E 1 32 ? -1.527 -64.619 79.313 1.00 27.82 28 SER E C 1
ATOM 7326 O O . SER E 1 32 ? -1.875 -65.653 79.882 1.00 29.74 28 SER E O 1
ATOM 7329 N N . VAL E 1 33 ? -1.680 -63.413 79.846 1.00 27.50 29 VAL E N 1
ATOM 7330 C CA . VAL E 1 33 ? -2.122 -63.244 81.222 1.00 26.46 29 VAL E CA 1
ATOM 7331 C C . VAL E 1 33 ? -3.343 -62.337 81.346 1.00 29.09 29 VAL E C 1
ATOM 7332 O O . VAL E 1 33 ? -3.293 -61.158 80.993 1.00 27.70 29 VAL E O 1
ATOM 7336 N N . LEU E 1 34 ? -4.441 -62.894 81.845 1.00 26.45 30 LEU E N 1
ATOM 7337 C CA . LEU E 1 34 ? -5.586 -62.081 82.228 1.00 24.67 30 LEU E CA 1
ATOM 7338 C C . LEU E 1 34 ? -5.441 -61.674 83.688 1.00 28.14 30 LEU E C 1
ATOM 7339 O O . LEU E 1 34 ? -5.502 -62.513 84.587 1.00 28.71 30 LEU E O 1
ATOM 7344 N N . ILE E 1 35 ? -5.232 -60.386 83.923 1.00 25.34 31 ILE E N 1
ATOM 7345 C CA . ILE E 1 35 ? -5.134 -59.882 85.284 1.00 20.34 31 ILE E CA 1
ATOM 7346 C C . ILE E 1 35 ? -6.373 -59.067 85.624 1.00 25.43 31 ILE E C 1
ATOM 7347 O O . ILE E 1 35 ? -6.931 -58.373 84.770 1.00 24.90 31 ILE E O 1
ATOM 7352 N N . GLU E 1 36 ? -6.813 -59.167 86.871 1.00 23.49 32 GLU E N 1
ATOM 7353 C CA . GLU E 1 36 ? -8.005 -58.463 87.311 1.00 25.90 32 GLU E CA 1
ATOM 7354 C C . GLU E 1 36 ? -7.750 -57.728 88.623 1.00 25.92 32 GLU E C 1
ATOM 7355 O O . GLU E 1 36 ? -7.312 -58.324 89.606 1.00 28.72 32 GLU E O 1
ATOM 7361 N N . PHE E 1 37 ? -8.003 -56.422 88.612 1.00 27.12 33 PHE E N 1
ATOM 7362 C CA . PHE E 1 37 ? -7.994 -55.610 89.821 1.00 26.32 33 PHE E CA 1
ATOM 7363 C C . PHE E 1 37 ? -9.443 -55.283 90.125 1.00 28.84 33 PHE E C 1
ATOM 7364 O O . PHE E 1 37 ? -9.983 -54.301 89.617 1.00 31.31 33 PHE E O 1
ATOM 7372 N N . GLY E 1 38 ? -10.081 -56.112 90.943 1.00 31.16 34 GLY E N 1
ATOM 7373 C CA . GLY E 1 38 ? -11.513 -56.009 91.131 1.00 29.78 34 GLY E CA 1
ATOM 7374 C C . GLY E 1 38 ? -12.200 -56.167 89.787 1.00 32.70 34 GLY E C 1
ATOM 7375 O O . GLY E 1 38 ? -12.034 -57.183 89.115 1.00 27.68 34 GLY E O 1
ATOM 7376 N N . HIS E 1 39 ? -12.951 -55.150 89.379 1.00 34.42 35 HIS E N 1
ATOM 7377 C CA . HIS E 1 39 ? -13.705 -55.214 88.131 1.00 31.91 35 HIS E CA 1
ATOM 7378 C C . HIS E 1 39 ? -12.861 -54.892 86.898 1.00 31.25 35 HIS E C 1
ATOM 7379 O O . HIS E 1 39 ? -13.256 -55.192 85.774 1.00 36.09 35 HIS E O 1
ATOM 7386 N N . THR E 1 40 ? -11.698 -54.287 87.111 1.00 25.96 36 THR E N 1
ATOM 7387 C CA . THR E 1 40 ? -10.790 -53.987 86.011 1.00 26.60 36 THR E CA 1
ATOM 7388 C C . THR E 1 40 ? -10.151 -55.261 85.463 1.00 26.44 36 THR E C 1
ATOM 7389 O O . THR E 1 40 ? -9.479 -55.986 86.194 1.00 27.42 36 THR E O 1
ATOM 7393 N N . LYS E 1 41 ? -10.371 -55.533 84.177 1.00 23.33 37 LYS E N 1
ATOM 7394 C CA . LYS E 1 41 ? -9.802 -56.712 83.527 1.00 27.16 37 LYS E CA 1
ATOM 7395 C C . LYS E 1 41 ? -8.895 -56.308 82.373 1.00 24.60 37 LYS E C 1
ATOM 7396 O O . LYS E 1 41 ? -9.320 -55.598 81.463 1.00 24.62 37 LYS E O 1
ATOM 7402 N N . VAL E 1 42 ? -7.650 -56.772 82.399 1.00 21.76 38 VAL E N 1
ATOM 7403 C CA . VAL E 1 42 ? -6.719 -56.472 81.319 1.00 24.34 38 VAL E CA 1
ATOM 7404 C C . VAL E 1 42 ? -6.061 -57.745 80.796 1.00 26.41 38 VAL E C 1
ATOM 7405 O O . VAL E 1 42 ? -5.506 -58.527 81.568 1.00 24.11 38 VAL E O 1
ATOM 7409 N N . LEU E 1 43 ? -6.131 -57.957 79.486 1.00 20.00 39 LEU E N 1
ATOM 7410 C CA . LEU E 1 43 ? -5.426 -59.077 78.874 1.00 22.92 39 LEU E CA 1
ATOM 7411 C C . LEU E 1 43 ? -4.035 -58.623 78.455 1.00 23.57 39 LEU E C 1
ATOM 7412 O O . LEU E 1 43 ? -3.889 -57.747 77.604 1.00 26.67 39 LEU E O 1
ATOM 7417 N N . CYS E 1 44 ? -3.017 -59.210 79.072 1.00 23.36 40 CYS E N 1
ATOM 7418 C CA . CYS E 1 44 ? -1.637 -58.851 78.781 1.00 24.37 40 CYS E CA 1
ATOM 7419 C C . CYS E 1 44 ? -0.940 -60.027 78.118 1.00 25.13 40 CYS E C 1
ATOM 7420 O O . CYS E 1 44 ? -0.968 -61.140 78.636 1.00 31.54 40 CYS E O 1
ATOM 7423 N N . THR E 1 45 ? -0.316 -59.783 76.971 1.00 26.14 41 THR E N 1
ATOM 7424 C CA . THR E 1 45 ? 0.356 -60.852 76.245 1.00 29.04 41 THR E CA 1
ATOM 7425 C C . THR E 1 45 ? 1.801 -60.504 75.910 1.00 29.37 41 THR E C 1
ATOM 7426 O O . THR E 1 45 ? 2.163 -59.332 75.797 1.00 31.60 41 THR E O 1
ATOM 7430 N N . ALA E 1 46 ? 2.620 -61.539 75.759 1.00 28.02 42 ALA E N 1
ATOM 7431 C CA . ALA E 1 46 ? 4.014 -61.374 75.374 1.00 33.12 42 ALA E CA 1
ATOM 7432 C C . ALA E 1 46 ? 4.326 -62.235 74.151 1.00 35.05 42 ALA E C 1
ATOM 7433 O O . ALA E 1 46 ? 4.245 -63.464 74.208 1.00 34.46 42 ALA E O 1
ATOM 7435 N N . SER E 1 47 ? 4.673 -61.579 73.048 1.00 38.08 43 SER E N 1
ATOM 7436 C CA . SER E 1 47 ? 4.981 -62.268 71.799 1.00 40.16 43 SER E CA 1
ATOM 7437 C C . SER E 1 47 ? 6.484 -62.286 71.534 1.00 46.10 43 SER E C 1
ATOM 7438 O O . SER E 1 47 ? 7.151 -61.252 71.609 1.00 43.92 43 SER E O 1
ATOM 7441 N N . VAL E 1 48 ? 7.007 -63.468 71.219 1.00 47.43 44 VAL E N 1
ATOM 7442 C CA . VAL E 1 48 ? 8.443 -63.653 71.000 1.00 52.33 44 VAL E CA 1
ATOM 7443 C C . VAL E 1 48 ? 8.798 -63.736 69.513 1.00 53.93 44 VAL E C 1
ATOM 7444 O O . VAL E 1 48 ? 8.139 -64.444 68.754 1.00 58.21 44 VAL E O 1
ATOM 7448 N N . THR E 1 49 ? 9.833 -63.012 69.084 1.00 57.63 45 THR E N 1
ATOM 7449 C CA . THR E 1 49 ? 10.259 -63.086 67.676 1.00 58.38 45 THR E CA 1
ATOM 7450 C C . THR E 1 49 ? 11.767 -63.062 67.400 1.00 69.67 45 THR E C 1
ATOM 7451 O O . THR E 1 49 ? 12.584 -62.860 68.301 1.00 67.09 45 THR E O 1
ATOM 7455 N N . GLU E 1 50 ? 12.108 -63.262 66.124 1.00 78.79 46 GLU E N 1
ATOM 7456 C CA . GLU E 1 50 ? 13.497 -63.471 65.682 1.00 78.48 46 GLU E CA 1
ATOM 7457 C C . GLU E 1 50 ? 14.522 -62.445 66.194 1.00 80.68 46 GLU E C 1
ATOM 7458 O O . GLU E 1 50 ? 15.343 -62.768 67.070 1.00 77.49 46 GLU E O 1
ATOM 7464 N N . GLY E 1 51 ? 14.490 -61.232 65.645 1.00 69.34 47 GLY E N 1
ATOM 7465 C CA . GLY E 1 51 ? 15.507 -60.244 65.964 1.00 72.97 47 GLY E CA 1
ATOM 7466 C C . GLY E 1 51 ? 15.074 -58.792 66.030 1.00 81.39 47 GLY E C 1
ATOM 7467 O O . GLY E 1 51 ? 13.969 -58.441 65.621 1.00 80.89 47 GLY E O 1
ATOM 7468 N N . VAL E 1 52 ? 15.978 -57.951 66.528 1.00 81.85 48 VAL E N 1
ATOM 7469 C CA . VAL E 1 52 ? 15.694 -56.552 66.829 1.00 86.28 48 VAL E CA 1
ATOM 7470 C C . VAL E 1 52 ? 15.471 -55.695 65.588 1.00 87.12 48 VAL E C 1
ATOM 7471 O O . VAL E 1 52 ? 15.979 -56.001 64.510 1.00 88.10 48 VAL E O 1
ATOM 7475 N N . PRO E 1 53 ? 14.688 -54.618 65.743 1.00 90.43 49 PRO E N 1
ATOM 7476 C CA . PRO E 1 53 ? 14.416 -53.611 64.718 1.00 96.24 49 PRO E CA 1
ATOM 7477 C C . PRO E 1 53 ? 15.299 -52.376 64.885 1.00 96.60 49 PRO E C 1
ATOM 7478 O O . PRO E 1 53 ? 15.215 -51.696 65.908 1.00 101.50 49 PRO E O 1
ATOM 7482 N N . LEU E 1 61 ? 21.894 -57.852 71.525 1.00 74.83 57 LEU E N 1
ATOM 7483 C CA . LEU E 1 61 ? 20.974 -57.389 72.558 1.00 79.67 57 LEU E CA 1
ATOM 7484 C C . LEU E 1 61 ? 19.540 -57.335 72.042 1.00 77.14 57 LEU E C 1
ATOM 7485 O O . LEU E 1 61 ? 19.252 -56.668 71.048 1.00 73.08 57 LEU E O 1
ATOM 7490 N N . GLY E 1 62 ? 18.645 -58.041 72.725 1.00 75.50 58 GLY E N 1
ATOM 7491 C CA . GLY E 1 62 ? 17.247 -58.079 72.338 1.00 73.16 58 GLY E CA 1
ATOM 7492 C C . GLY E 1 62 ? 16.527 -56.773 72.615 1.00 65.08 58 GLY E C 1
ATOM 7493 O O . GLY E 1 62 ? 17.101 -55.847 73.187 1.00 66.16 58 GLY E O 1
ATOM 7494 N N . TRP E 1 63 ? 15.265 -56.699 72.206 1.00 58.44 59 TRP E N 1
ATOM 7495 C CA . TRP E 1 63 ? 14.463 -55.502 72.426 1.00 54.56 59 TRP E CA 1
ATOM 7496 C C . TRP E 1 63 ? 13.049 -55.851 72.876 1.00 49.87 59 TRP E C 1
ATOM 7497 O O . TRP E 1 63 ? 12.522 -56.912 72.543 1.00 53.30 59 TRP E O 1
ATOM 7508 N N . LEU E 1 64 ? 12.443 -54.952 73.645 1.00 47.28 60 LEU E N 1
ATOM 7509 C CA . LEU E 1 64 ? 11.064 -55.119 74.080 1.00 42.63 60 LEU E CA 1
ATOM 7510 C C . LEU E 1 64 ? 10.269 -53.855 73.785 1.00 42.74 60 LEU E C 1
ATOM 7511 O O . LEU E 1 64 ? 10.733 -52.745 74.036 1.00 40.61 60 LEU E O 1
ATOM 7516 N N . THR E 1 65 ? 9.072 -54.028 73.240 1.00 36.33 61 THR E N 1
ATOM 7517 C CA . THR E 1 65 ? 8.175 -52.903 73.022 1.00 38.69 61 THR E CA 1
ATOM 7518 C C . THR E 1 65 ? 6.826 -53.203 73.664 1.00 35.55 61 THR E C 1
ATOM 7519 O O . THR E 1 65 ? 6.473 -54.363 73.848 1.00 35.17 61 THR E O 1
ATOM 7523 N N . ALA E 1 66 ? 6.075 -52.161 74.002 1.00 31.39 62 ALA E N 1
ATOM 7524 C CA . ALA E 1 66 ? 4.804 -52.335 74.687 1.00 30.38 62 ALA E CA 1
ATOM 7525 C C . ALA E 1 66 ? 3.726 -51.453 74.105 1.00 29.90 62 ALA E C 1
ATOM 7526 O O . ALA E 1 66 ? 3.975 -50.286 73.762 1.00 28.29 62 ALA E O 1
ATOM 7528 N N . GLU E 1 67 ? 2.525 -52.010 73.985 1.00 26.24 63 GLU E N 1
ATOM 7529 C CA . GLU E 1 67 ? 1.393 -51.242 73.457 1.00 27.21 63 GLU E CA 1
ATOM 7530 C C . GLU E 1 67 ? 0.174 -51.463 74.339 1.00 28.59 63 GLU E C 1
ATOM 7531 O O . GLU E 1 67 ? -0.141 -52.606 74.683 1.00 27.55 63 GLU E O 1
ATOM 7537 N N . TYR E 1 68 ? -0.476 -50.372 74.733 1.00 25.81 64 TYR E N 1
ATOM 7538 C CA . TYR E 1 68 ? -1.651 -50.437 75.574 1.00 23.03 64 TYR E CA 1
ATOM 7539 C C . TYR E 1 68 ? -2.842 -49.915 74.780 1.00 24.67 64 TYR E C 1
ATOM 7540 O O . TYR E 1 68 ? -2.691 -49.004 73.963 1.00 25.97 64 TYR E O 1
ATOM 7549 N N . ALA E 1 69 ? -4.018 -50.488 75.020 1.00 24.99 65 ALA E N 1
ATOM 7550 C CA . ALA E 1 69 ? -5.222 -50.063 74.321 1.00 27.06 65 ALA E CA 1
ATOM 7551 C C . ALA E 1 69 ? -6.440 -50.514 75.085 1.00 26.98 65 ALA E C 1
ATOM 7552 O O . ALA E 1 69 ? -6.406 -51.523 75.786 1.00 28.35 65 ALA E O 1
ATOM 7554 N N . MET E 1 70 ? -7.519 -49.757 74.944 1.00 23.90 66 MET E N 1
ATOM 7555 C CA . MET E 1 70 ? -8.777 -50.085 75.592 1.00 29.30 66 MET E CA 1
ATOM 7556 C C . MET E 1 70 ? -9.792 -50.529 74.553 1.00 30.25 66 MET E C 1
ATOM 7557 O O . MET E 1 70 ? -10.000 -49.850 73.543 1.00 28.57 66 MET E O 1
ATOM 7562 N N . LEU E 1 71 ? -10.404 -51.684 74.787 1.00 29.29 67 LEU E N 1
ATOM 7563 C CA . LEU E 1 71 ? -11.534 -52.095 73.978 1.00 26.22 67 LEU E CA 1
ATOM 7564 C C . LEU E 1 71 ? -12.604 -51.026 74.119 1.00 31.21 67 LEU E C 1
ATOM 7565 O O . LEU E 1 71 ? -12.791 -50.475 75.205 1.00 29.44 67 LEU E O 1
ATOM 7570 N N . PRO E 1 72 ? -13.303 -50.719 73.018 1.00 33.71 68 PRO E N 1
ATOM 7571 C CA . PRO E 1 72 ? -14.310 -49.654 73.016 1.00 30.68 68 PRO E CA 1
ATOM 7572 C C . PRO E 1 72 ? -15.339 -49.815 74.132 1.00 31.64 68 PRO E C 1
ATOM 7573 O O . PRO E 1 72 ? -15.785 -48.820 74.700 1.00 34.23 68 PRO E O 1
ATOM 7577 N N . SER E 1 73 ? -15.704 -51.053 74.446 1.00 32.67 69 SER E N 1
ATOM 7578 C CA . SER E 1 73 ? -16.754 -51.304 75.428 1.00 33.92 69 SER E CA 1
ATOM 7579 C C . SER E 1 73 ? -16.222 -51.379 76.857 1.00 34.87 69 SER E C 1
ATOM 7580 O O . SER E 1 73 ? -16.996 -51.500 77.807 1.00 34.20 69 SER E O 1
ATOM 7583 N N . ALA E 1 74 ? -14.903 -51.308 77.006 1.00 29.88 70 ALA E N 1
ATOM 7584 C CA . ALA E 1 74 ? -14.281 -51.409 78.325 1.00 31.68 70 ALA E CA 1
ATOM 7585 C C . ALA E 1 74 ? -14.742 -50.293 79.262 1.00 33.87 70 ALA E C 1
ATOM 7586 O O . ALA E 1 74 ? -15.011 -50.533 80.438 1.00 29.94 70 ALA E O 1
ATOM 7588 N N . THR E 1 75 ? -14.830 -49.076 78.734 1.00 34.03 71 THR E N 1
ATOM 7589 C CA . THR E 1 75 ? -15.241 -47.922 79.529 1.00 37.70 71 THR E CA 1
ATOM 7590 C C . THR E 1 75 ? -16.758 -47.861 79.703 1.00 41.08 71 THR E C 1
ATOM 7591 O O . THR E 1 75 ? -17.508 -48.339 78.854 1.00 41.30 71 THR E O 1
ATOM 7595 N N . HIS E 1 76 ? -17.194 -47.267 80.810 1.00 42.46 72 HIS E N 1
ATOM 7596 C CA . HIS E 1 76 ? -18.612 -47.203 81.163 1.00 48.05 72 HIS E CA 1
ATOM 7597 C C . HIS E 1 76 ? -19.476 -46.688 80.018 1.00 48.08 72 HIS E C 1
ATOM 7598 O O . HIS E 1 76 ? -20.573 -47.194 79.779 1.00 45.43 72 HIS E O 1
ATOM 7605 N N . SER E 1 77 ? -18.984 -45.670 79.322 1.00 46.37 73 SER E N 1
ATOM 7606 C CA . SER E 1 77 ? -19.590 -45.253 78.067 1.00 43.28 73 SER E CA 1
ATOM 7607 C C . SER E 1 77 ? -18.639 -45.644 76.946 1.00 42.85 73 SER E C 1
ATOM 7608 O O . SER E 1 77 ? -17.447 -45.342 77.002 1.00 38.39 73 SER E O 1
ATOM 7611 N N . ARG E 1 78 ? -19.160 -46.333 75.937 1.00 41.33 74 ARG E N 1
ATOM 7612 C CA . ARG E 1 78 ? -18.319 -46.812 74.849 1.00 40.38 74 ARG E CA 1
ATOM 7613 C C . ARG E 1 78 ? -17.430 -45.703 74.313 1.00 39.09 74 ARG E C 1
ATOM 7614 O O . ARG E 1 78 ? -17.905 -44.618 73.984 1.00 41.97 74 ARG E O 1
ATOM 7622 N N . SER E 1 79 ? -16.133 -45.977 74.234 1.00 38.87 75 SER E N 1
ATOM 7623 C CA . SER E 1 79 ? -15.205 -45.034 73.633 1.00 38.22 75 SER E CA 1
ATOM 7624 C C . SER E 1 79 ? -14.996 -45.404 72.171 1.00 42.33 75 SER E C 1
ATOM 7625 O O . SER E 1 79 ? -15.290 -46.527 71.757 1.00 39.72 75 SER E O 1
ATOM 7628 N N . ASP E 1 80 ? -14.497 -44.456 71.387 1.00 37.70 76 ASP E N 1
ATOM 7629 C CA . ASP E 1 80 ? -14.296 -44.688 69.967 1.00 36.78 76 ASP E CA 1
ATOM 7630 C C . ASP E 1 80 ? -13.032 -45.494 69.697 1.00 41.56 76 ASP E C 1
ATOM 7631 O O . ASP E 1 80 ? -11.994 -45.287 70.330 1.00 35.31 76 ASP E O 1
ATOM 7636 N N . ARG E 1 81 ? -13.140 -46.430 68.760 1.00 27.48 77 ARG E N 1
ATOM 7637 C CA . ARG E 1 81 ? -12.017 -47.265 68.369 1.00 27.84 77 ARG E CA 1
ATOM 7638 C C . ARG E 1 81 ? -10.970 -46.397 67.678 1.00 31.12 77 ARG E C 1
ATOM 7639 O O . ARG E 1 81 ? -11.287 -45.647 66.754 1.00 28.79 77 ARG E O 1
ATOM 7647 N N . GLU E 1 82 ? -9.725 -46.493 68.137 1.00 26.77 78 GLU E N 1
ATOM 7648 C CA . GLU E 1 82 ? -8.648 -45.645 67.631 1.00 28.24 78 GLU E CA 1
ATOM 7649 C C . GLU E 1 82 ? -8.359 -45.862 66.149 1.00 31.39 78 GLU E C 1
ATOM 7650 O O . GLU E 1 82 ? -8.074 -44.910 65.421 1.00 27.43 78 GLU E O 1
ATOM 7656 N N . SER E 1 83 ? -8.427 -47.115 65.709 1.00 28.45 79 SER E N 1
ATOM 7657 C CA . SER E 1 83 ? -8.223 -47.444 64.301 1.00 26.13 79 SER E CA 1
ATOM 7658 C C . SER E 1 83 ? -9.272 -46.756 63.432 1.00 31.97 79 SER E C 1
ATOM 7659 O O . SER E 1 83 ? -8.975 -46.280 62.337 1.00 28.19 79 SER E O 1
ATOM 7662 N N . VAL E 1 84 ? -10.503 -46.708 63.929 1.00 31.39 80 VAL E N 1
ATOM 7663 C CA . VAL E 1 84 ? -11.593 -46.072 63.203 1.00 29.74 80 VAL E CA 1
ATOM 7664 C C . VAL E 1 84 ? -11.441 -44.553 63.215 1.00 35.19 80 VAL E C 1
ATOM 7665 O O . VAL E 1 84 ? -11.731 -43.884 62.224 1.00 36.02 80 VAL E O 1
ATOM 7669 N N . ARG E 1 85 ? -10.975 -44.014 64.338 1.00 33.80 81 ARG E N 1
ATOM 7670 C CA . ARG E 1 85 ? -10.696 -42.586 64.443 1.00 33.35 81 ARG E CA 1
ATOM 7671 C C . ARG E 1 85 ? -9.574 -42.167 63.498 1.00 34.98 81 ARG E C 1
ATOM 7672 O O . ARG E 1 85 ? -9.603 -41.074 62.932 1.00 35.89 81 ARG E O 1
ATOM 7680 N N . GLY E 1 86 ? -8.580 -43.037 63.345 1.00 33.60 82 GLY E N 1
ATOM 7681 C CA . GLY E 1 86 ? -7.452 -42.767 62.473 1.00 32.58 82 GLY E CA 1
ATOM 7682 C C . GLY E 1 86 ? -6.237 -42.215 63.199 1.00 41.60 82 GLY E C 1
ATOM 7683 O O . GLY E 1 86 ? -5.295 -41.738 62.565 1.00 40.91 82 GLY E O 1
ATOM 7684 N N . ARG E 1 87 ? -6.249 -42.281 64.528 1.00 36.49 83 ARG E N 1
ATOM 7685 C CA . ARG E 1 87 ? -5.127 -41.781 65.320 1.00 38.83 83 ARG E CA 1
ATOM 7686 C C . ARG E 1 87 ? -5.126 -42.325 66.749 1.00 37.12 83 ARG E C 1
ATOM 7687 O O . ARG E 1 87 ? -6.182 -42.590 67.328 1.00 34.34 83 ARG E O 1
ATOM 7695 N N . LEU E 1 88 ? -3.931 -42.486 67.310 1.00 32.95 84 LEU E N 1
ATOM 7696 C CA . LEU E 1 88 ? -3.779 -42.901 68.699 1.00 35.79 84 LEU E CA 1
ATOM 7697 C C . LEU E 1 88 ? -4.012 -41.718 69.629 1.00 36.81 84 LEU E C 1
ATOM 7698 O O . LEU E 1 88 ? -3.506 -40.622 69.384 1.00 36.22 84 LEU E O 1
ATOM 7703 N N . SER E 1 89 ? -4.777 -41.931 70.693 1.00 30.66 85 SER E N 1
ATOM 7704 C CA . SER E 1 89 ? -4.960 -40.886 71.693 1.00 31.09 85 SER E CA 1
ATOM 7705 C C . SER E 1 89 ? -3.645 -40.678 72.433 1.00 30.36 85 SER E C 1
ATOM 7706 O O . SER E 1 89 ? -2.817 -41.587 72.504 1.00 29.83 85 SER E O 1
ATOM 7709 N N . GLY E 1 90 ? -3.449 -39.479 72.974 1.00 35.09 86 GLY E N 1
ATOM 7710 C CA . GLY E 1 90 ? -2.221 -39.157 73.680 1.00 30.78 86 GLY E CA 1
ATOM 7711 C C . GLY E 1 90 ? -2.024 -40.039 74.897 1.00 28.54 86 GLY E C 1
ATOM 7712 O O . GLY E 1 90 ? -0.913 -40.475 75.197 1.00 25.82 86 GLY E O 1
ATOM 7713 N N . ARG E 1 91 ? -3.121 -40.300 75.597 1.00 27.45 87 ARG E N 1
ATOM 7714 C CA . ARG E 1 91 ? -3.106 -41.154 76.774 1.00 28.43 87 ARG E CA 1
ATOM 7715 C C . ARG E 1 91 ? -2.554 -42.541 76.442 1.00 30.18 87 ARG E C 1
ATOM 7716 O O . ARG E 1 91 ? -1.826 -43.136 77.235 1.00 25.30 87 ARG E O 1
ATOM 7724 N N . THR E 1 92 ? -2.897 -43.040 75.257 1.00 24.45 88 THR E N 1
ATOM 7725 C CA . THR E 1 92 ? -2.456 -44.357 74.808 1.00 24.71 88 THR E CA 1
ATOM 7726 C C . THR E 1 92 ? -0.942 -44.452 74.640 1.00 23.95 88 THR E C 1
ATOM 7727 O O . THR E 1 92 ? -0.309 -45.372 75.161 1.00 23.49 88 THR E O 1
ATOM 7731 N N . GLN E 1 93 ? -0.362 -43.509 73.906 1.00 24.62 89 GLN E N 1
ATOM 7732 C CA . GLN E 1 93 ? 1.079 -43.523 73.671 1.00 29.77 89 GLN E CA 1
ATOM 7733 C C . GLN E 1 93 ? 1.842 -43.312 74.974 1.00 28.30 89 GLN E C 1
ATOM 7734 O O . GLN E 1 93 ? 2.869 -43.947 75.219 1.00 27.59 89 GLN E O 1
ATOM 7740 N N . GLU E 1 94 ? 1.326 -42.419 75.810 1.00 26.33 90 GLU E N 1
ATOM 7741 C CA . GLU E 1 94 ? 1.920 -42.153 77.114 1.00 30.28 90 GLU E CA 1
ATOM 7742 C C . GLU E 1 94 ? 2.022 -43.433 77.946 1.00 26.50 90 GLU E C 1
ATOM 7743 O O . GLU E 1 94 ? 3.096 -43.784 78.432 1.00 26.23 90 GLU E O 1
ATOM 7749 N N . ILE E 1 95 ? 0.903 -44.134 78.097 1.00 26.62 91 ILE E N 1
ATOM 7750 C CA . ILE E 1 95 ? 0.879 -45.376 78.865 1.00 23.71 91 ILE E CA 1
ATOM 7751 C C . ILE E 1 95 ? 1.714 -46.478 78.208 1.00 26.13 91 ILE E C 1
ATOM 7752 O O . ILE E 1 95 ? 2.439 -47.203 78.889 1.00 26.12 91 ILE E O 1
ATOM 7757 N N . SER E 1 96 ? 1.612 -46.598 76.885 1.00 23.65 92 SER E N 1
ATOM 7758 C CA . SER E 1 96 ? 2.385 -47.594 76.141 1.00 24.17 92 SER E CA 1
ATOM 7759 C C . SER E 1 96 ? 3.884 -47.459 76.400 1.00 24.85 92 SER E C 1
ATOM 7760 O O . SER E 1 96 ? 4.578 -48.453 76.620 1.00 30.30 92 SER E O 1
ATOM 7763 N N . ARG E 1 97 ? 4.379 -46.226 76.370 1.00 25.59 93 ARG E N 1
ATOM 7764 C CA . ARG E 1 97 ? 5.793 -45.967 76.625 1.00 28.70 93 ARG E CA 1
ATOM 7765 C C . ARG E 1 97 ? 6.176 -46.352 78.051 1.00 28.76 93 ARG E C 1
ATOM 7766 O O . ARG E 1 97 ? 7.195 -47.006 78.272 1.00 33.43 93 ARG E O 1
ATOM 7774 N N . LEU E 1 98 ? 5.354 -45.948 79.015 1.00 29.17 94 LEU E N 1
ATOM 7775 C CA . LEU E 1 98 ? 5.599 -46.275 80.417 1.00 30.08 94 LEU E CA 1
ATOM 7776 C C . LEU E 1 98 ? 5.718 -47.783 80.639 1.00 32.10 94 LEU E C 1
ATOM 7777 O O . LEU E 1 98 ? 6.610 -48.242 81.354 1.00 31.77 94 LEU E O 1
ATOM 7782 N N . ILE E 1 99 ? 4.821 -48.552 80.029 1.00 27.18 95 ILE E N 1
ATOM 7783 C CA . ILE E 1 99 ? 4.843 -50.003 80.182 1.00 25.97 95 ILE E CA 1
ATOM 7784 C C . ILE E 1 99 ? 6.141 -50.583 79.638 1.00 28.67 95 ILE E C 1
ATOM 7785 O O . ILE E 1 99 ? 6.781 -51.414 80.281 1.00 27.87 95 ILE E O 1
ATOM 7790 N N . GLY E 1 100 ? 6.526 -50.138 78.447 1.00 32.29 96 GLY E N 1
ATOM 7791 C CA . GLY E 1 100 ? 7.745 -50.606 77.816 1.00 29.11 96 GLY E CA 1
ATOM 7792 C C . GLY E 1 100 ? 8.978 -50.326 78.650 1.00 34.23 96 GLY E C 1
ATOM 7793 O O . GLY E 1 100 ? 9.805 -51.211 78.863 1.00 31.86 96 GLY E O 1
ATOM 7794 N N . ARG E 1 101 ? 9.104 -49.092 79.128 1.00 35.03 97 ARG E N 1
ATOM 7795 C CA . ARG E 1 101 ? 10.267 -48.703 79.915 1.00 34.84 97 ARG E CA 1
ATOM 7796 C C . ARG E 1 101 ? 10.333 -49.486 81.224 1.00 37.12 97 ARG E C 1
ATOM 7797 O O . ARG E 1 101 ? 11.376 -50.036 81.576 1.00 35.19 97 ARG E O 1
ATOM 7805 N N . SER E 1 102 ? 9.210 -49.532 81.937 1.00 36.02 98 SER E N 1
ATOM 7806 C CA . SER E 1 102 ? 9.130 -50.232 83.216 1.00 32.03 98 SER E CA 1
ATOM 7807 C C . SER E 1 102 ? 9.666 -51.653 83.117 1.00 32.74 98 SER E C 1
ATOM 7808 O O . SER E 1 102 ? 10.508 -52.065 83.912 1.00 31.63 98 SER E O 1
ATOM 7811 N N . LEU E 1 103 ? 9.166 -52.400 82.137 1.00 36.51 99 LEU E N 1
ATOM 7812 C CA . LEU E 1 103 ? 9.556 -53.795 81.960 1.00 33.30 99 LEU E CA 1
ATOM 7813 C C . LEU E 1 103 ? 11.032 -53.938 81.598 1.00 35.37 99 LEU E C 1
ATOM 7814 O O . LEU E 1 103 ? 11.718 -54.823 82.105 1.00 38.18 99 LEU E O 1
ATOM 7819 N N . ARG E 1 104 ? 11.519 -53.059 80.729 1.00 38.08 100 ARG E N 1
ATOM 7820 C CA . ARG E 1 104 ? 12.915 -53.102 80.306 1.00 38.74 100 ARG E CA 1
ATOM 7821 C C . ARG E 1 104 ? 13.868 -52.798 81.460 1.00 42.23 100 ARG E C 1
ATOM 7822 O O . ARG E 1 104 ? 15.064 -53.074 81.376 1.00 42.94 100 ARG E O 1
ATOM 7830 N N . ALA E 1 105 ? 13.332 -52.230 82.537 1.00 42.60 101 ALA E N 1
ATOM 7831 C CA . ALA E 1 105 ? 14.140 -51.878 83.701 1.00 45.38 101 ALA E CA 1
ATOM 7832 C C . ALA E 1 105 ? 14.523 -53.107 84.521 1.00 43.65 101 ALA E C 1
ATOM 7833 O O . ALA E 1 105 ? 15.446 -53.057 85.331 1.00 46.00 101 ALA E O 1
ATOM 7835 N N . CYS E 1 106 ? 13.811 -54.208 84.311 1.00 41.31 102 CYS E N 1
ATOM 7836 C CA . CYS E 1 106 ? 14.096 -55.442 85.037 1.00 46.01 102 CYS E CA 1
ATOM 7837 C C . CYS E 1 106 ? 14.471 -56.593 84.106 1.00 45.24 102 CYS E C 1
ATOM 7838 O O . CYS E 1 106 ? 14.330 -57.762 84.462 1.00 45.73 102 CYS E O 1
ATOM 7841 N N . ILE E 1 107 ? 14.948 -56.253 82.912 1.00 47.13 103 ILE E N 1
ATOM 7842 C CA . ILE E 1 107 ? 15.465 -57.250 81.982 1.00 51.13 103 ILE E CA 1
ATOM 7843 C C . ILE E 1 107 ? 16.867 -56.875 81.525 1.00 57.03 103 ILE E C 1
ATOM 7844 O O . ILE E 1 107 ? 17.149 -55.708 81.250 1.00 60.80 103 ILE E O 1
ATOM 7849 N N . ASP E 1 108 ? 17.744 -57.870 81.447 1.00 60.86 104 ASP E N 1
ATOM 7850 C CA . ASP E 1 108 ? 19.045 -57.687 80.825 1.00 64.09 104 ASP E CA 1
ATOM 7851 C C . ASP E 1 108 ? 18.940 -58.161 79.382 1.00 67.78 104 ASP E C 1
ATOM 7852 O O . ASP E 1 108 ? 19.057 -59.352 79.099 1.00 72.44 104 ASP E O 1
ATOM 7857 N N . LEU E 1 109 ? 18.698 -57.220 78.476 1.00 68.05 105 LEU E N 1
ATOM 7858 C CA . LEU E 1 109 ? 18.470 -57.538 77.071 1.00 67.63 105 LEU E CA 1
ATOM 7859 C C . LEU E 1 109 ? 19.611 -58.357 76.468 1.00 72.52 105 LEU E C 1
ATOM 7860 O O . LEU E 1 109 ? 19.398 -59.146 75.547 1.00 73.56 105 LEU E O 1
ATOM 7865 N N . ALA E 1 110 ? 20.818 -58.168 76.993 1.00 75.05 106 ALA E N 1
ATOM 7866 C CA . ALA E 1 110 ? 21.974 -58.934 76.547 1.00 78.38 106 ALA E CA 1
ATOM 7867 C C . ALA E 1 110 ? 21.771 -60.407 76.882 1.00 77.68 106 ALA E C 1
ATOM 7868 O O . ALA E 1 110 ? 22.018 -61.287 76.054 1.00 78.00 106 ALA E O 1
ATOM 7870 N N . ALA E 1 111 ? 21.316 -60.667 78.104 1.00 73.82 107 ALA E N 1
ATOM 7871 C CA . ALA E 1 111 ? 21.011 -62.019 78.555 1.00 73.67 107 ALA E CA 1
ATOM 7872 C C . ALA E 1 111 ? 19.909 -62.651 77.703 1.00 73.85 107 ALA E C 1
ATOM 7873 O O . ALA E 1 111 ? 19.626 -63.845 77.817 1.00 73.68 107 ALA E O 1
ATOM 7875 N N . LEU E 1 112 ? 19.298 -61.850 76.837 1.00 71.65 108 LEU E N 1
ATOM 7876 C CA . LEU E 1 112 ? 18.186 -62.316 76.011 1.00 73.38 108 LEU E CA 1
ATOM 7877 C C . LEU E 1 112 ? 18.627 -62.634 74.579 1.00 73.75 108 LEU E C 1
ATOM 7878 O O . LEU E 1 112 ? 17.946 -63.369 73.853 1.00 72.04 108 LEU E O 1
ATOM 7883 N N . GLY E 1 113 ? 19.777 -62.095 74.184 1.00 84.54 109 GLY E N 1
ATOM 7884 C CA . GLY E 1 113 ? 20.248 -62.234 72.810 1.00 90.52 109 GLY E CA 1
ATOM 7885 C C . GLY E 1 113 ? 19.327 -61.569 71.805 1.00 85.71 109 GLY E C 1
ATOM 7886 O O . GLY E 1 113 ? 18.123 -61.454 72.070 1.00 79.26 109 GLY E O 1
ATOM 7887 N N . GLU E 1 114 ? 19.875 -61.125 70.671 1.00 86.30 110 GLU E N 1
ATOM 7888 C CA . GLU E 1 114 ? 19.050 -60.550 69.634 1.00 82.64 110 GLU E CA 1
ATOM 7889 C C . GLU E 1 114 ? 17.736 -61.328 69.558 1.00 84.94 110 GLU E C 1
ATOM 7890 O O . GLU E 1 114 ? 17.724 -62.512 69.210 1.00 84.59 110 GLU E O 1
ATOM 7896 N N . ASN E 1 115 ? 16.639 -60.649 69.869 1.00 77.17 111 ASN E N 1
ATOM 7897 C CA . ASN E 1 115 ? 15.331 -61.257 70.035 1.00 72.66 111 ASN E CA 1
ATOM 7898 C C . ASN E 1 115 ? 14.387 -60.146 70.415 1.00 69.27 111 ASN E C 1
ATOM 7899 O O . ASN E 1 115 ? 14.811 -59.157 71.003 1.00 67.15 111 ASN E O 1
ATOM 7904 N N . THR E 1 116 ? 13.102 -60.324 70.139 1.00 66.85 112 THR E N 1
ATOM 7905 C CA . THR E 1 116 ? 12.135 -59.286 70.470 1.00 62.26 112 THR E CA 1
ATOM 7906 C C . THR E 1 116 ? 10.866 -59.783 71.166 1.00 57.36 112 THR E C 1
ATOM 7907 O O . THR E 1 116 ? 10.208 -60.705 70.690 1.00 54.15 112 THR E O 1
ATOM 7911 N N . ILE E 1 117 ? 10.526 -59.161 72.293 1.00 52.00 113 ILE E N 1
ATOM 7912 C CA . ILE E 1 117 ? 9.291 -59.481 73.007 1.00 47.57 113 ILE E CA 1
ATOM 7913 C C . ILE E 1 117 ? 8.295 -58.336 72.869 1.00 42.57 113 ILE E C 1
ATOM 7914 O O . ILE E 1 117 ? 8.538 -57.232 73.354 1.00 42.56 113 ILE E O 1
ATOM 7919 N N . ALA E 1 118 ? 7.179 -58.600 72.199 1.00 39.53 114 ALA E N 1
ATOM 7920 C CA . ALA E 1 118 ? 6.144 -57.592 72.012 1.00 38.37 114 ALA E CA 1
ATOM 7921 C C . ALA E 1 118 ? 5.071 -57.720 73.088 1.00 36.70 114 ALA E C 1
ATOM 7922 O O . ALA E 1 118 ? 4.356 -58.719 73.149 1.00 32.85 114 ALA E O 1
ATOM 7924 N N . ILE E 1 119 ? 4.978 -56.703 73.940 1.00 32.94 115 ILE E N 1
ATOM 7925 C CA . ILE E 1 119 ? 3.996 -56.674 75.017 1.00 27.35 115 ILE E CA 1
ATOM 7926 C C . ILE E 1 119 ? 2.725 -55.967 74.559 1.00 30.75 115 ILE E C 1
ATOM 7927 O O . ILE E 1 119 ? 2.774 -54.841 74.069 1.00 32.24 115 ILE E O 1
ATOM 7932 N N . ASP E 1 120 ? 1.590 -56.638 74.712 1.00 32.02 116 ASP E N 1
ATOM 7933 C CA . ASP E 1 120 ? 0.297 -56.057 74.374 1.00 24.57 116 ASP E CA 1
ATOM 7934 C C . ASP E 1 120 ? -0.615 -56.088 75.592 1.00 24.99 116 ASP E C 1
ATOM 7935 O O . ASP E 1 120 ? -0.850 -57.146 76.174 1.00 30.21 116 ASP E O 1
ATOM 7940 N N . CYS E 1 121 ? -1.125 -54.925 75.979 1.00 26.00 117 CYS E N 1
ATOM 7941 C CA . CYS E 1 121 ? -2.038 -54.835 77.111 1.00 26.27 117 CYS E CA 1
ATOM 7942 C C . CYS E 1 121 ? -3.359 -54.242 76.661 1.00 26.05 117 CYS E C 1
ATOM 7943 O O . CYS E 1 121 ? -3.460 -53.036 76.436 1.00 25.49 117 CYS E O 1
ATOM 7946 N N . ASP E 1 122 ? -4.369 -55.094 76.522 1.00 26.66 118 ASP E N 1
ATOM 7947 C CA . ASP E 1 122 ? -5.671 -54.650 76.050 1.00 28.18 118 ASP E CA 1
ATOM 7948 C C . ASP E 1 122 ? -6.720 -54.736 77.148 1.00 27.52 118 ASP E C 1
ATOM 7949 O O . ASP E 1 122 ? -7.001 -55.817 77.669 1.00 24.15 118 ASP E O 1
ATOM 7954 N N . VAL E 1 123 ? -7.289 -53.585 77.494 1.00 23.13 119 VAL E N 1
ATOM 7955 C CA . VAL E 1 123 ? -8.257 -53.497 78.578 1.00 20.76 119 VAL E CA 1
ATOM 7956 C C . VAL E 1 123 ? -9.614 -54.036 78.146 1.00 26.92 119 VAL E C 1
ATOM 7957 O O . VAL E 1 123 ? -10.219 -53.538 77.194 1.00 27.85 119 VAL E O 1
ATOM 7961 N N . LEU E 1 124 ? -10.084 -55.060 78.850 1.00 26.04 120 LEU E N 1
ATOM 7962 C CA . LEU E 1 124 ? -11.367 -55.677 78.546 1.00 24.62 120 LEU E CA 1
ATOM 7963 C C . LEU E 1 124 ? -12.481 -54.984 79.317 1.00 26.99 120 LEU E C 1
ATOM 7964 O O . LEU E 1 124 ? -13.602 -54.855 78.824 1.00 24.92 120 LEU E O 1
ATOM 7969 N N . GLN E 1 125 ? -12.164 -54.542 80.530 1.00 25.24 121 GLN E N 1
ATOM 7970 C CA . GLN E 1 125 ? -13.094 -53.754 81.330 1.00 26.29 121 GLN E CA 1
ATOM 7971 C C . GLN E 1 125 ? -12.340 -52.744 82.196 1.00 29.43 121 GLN E C 1
ATOM 7972 O O . GLN E 1 125 ? -11.419 -53.104 82.926 1.00 23.08 121 GLN E O 1
ATOM 7978 N N . ALA E 1 126 ? -12.736 -51.479 82.114 1.00 26.94 122 ALA E N 1
ATOM 7979 C CA . ALA E 1 126 ? -12.056 -50.423 82.857 1.00 25.70 122 ALA E CA 1
ATOM 7980 C C . ALA E 1 126 ? -12.854 -49.965 84.067 1.00 28.97 122 ALA E C 1
ATOM 7981 O O . ALA E 1 126 ? -13.963 -49.451 83.934 1.00 31.30 122 ALA E O 1
ATOM 7983 N N . ASP E 1 127 ? -12.277 -50.152 85.248 1.00 28.41 123 ASP E N 1
ATOM 7984 C CA . ASP E 1 127 ? -12.859 -49.626 86.474 1.00 31.85 123 ASP E CA 1
ATOM 7985 C C . ASP E 1 127 ? -11.761 -49.022 87.342 1.00 28.47 123 ASP E C 1
ATOM 7986 O O . ASP E 1 127 ? -11.659 -49.325 88.529 1.00 28.27 123 ASP E O 1
ATOM 7991 N N . GLY E 1 128 ? -10.938 -48.172 86.737 1.00 28.88 124 GLY E N 1
ATOM 7992 C CA . GLY E 1 128 ? -9.823 -47.557 87.433 1.00 27.04 124 GLY E CA 1
ATOM 7993 C C . GLY E 1 128 ? -8.621 -48.478 87.527 1.00 24.57 124 GLY E C 1
ATOM 7994 O O . GLY E 1 128 ? -8.764 -49.698 87.592 1.00 28.31 124 GLY E O 1
ATOM 7995 N N . GLY E 1 129 ? -7.432 -47.887 87.523 1.00 22.61 125 GLY E N 1
ATOM 7996 C CA . GLY E 1 129 ? -6.195 -48.633 87.663 1.00 22.49 125 GLY E CA 1
ATOM 7997 C C . GLY E 1 129 ? -5.916 -49.618 86.540 1.00 27.34 125 GLY E C 1
ATOM 7998 O O . GLY E 1 129 ? -5.312 -50.665 86.770 1.00 24.52 125 GLY E O 1
ATOM 7999 N N . THR E 1 130 ? -6.343 -49.285 85.325 1.00 22.15 126 THR E N 1
ATOM 8000 C CA . THR E 1 130 ? -6.129 -50.171 84.183 1.00 23.97 126 THR E CA 1
ATOM 8001 C C . THR E 1 130 ? -4.664 -50.234 83.768 1.00 23.98 126 THR E C 1
ATOM 8002 O O . THR E 1 130 ? -4.189 -51.275 83.319 1.00 25.34 126 THR E O 1
ATOM 8006 N N . ARG E 1 131 ? -3.946 -49.124 83.916 1.00 21.63 127 ARG E N 1
ATOM 8007 C CA . ARG E 1 131 ? -2.554 -49.083 83.477 1.00 26.46 127 ARG E CA 1
ATOM 8008 C C . ARG E 1 131 ? -1.611 -49.742 84.481 1.00 24.73 127 ARG E C 1
ATOM 8009 O O . ARG E 1 131 ? -0.590 -50.314 84.096 1.00 26.38 127 ARG E O 1
ATOM 8017 N N . THR E 1 132 ? -1.955 -49.670 85.765 1.00 22.06 128 THR E N 1
ATOM 8018 C CA . THR E 1 132 ? -1.159 -50.330 86.797 1.00 22.23 128 THR E CA 1
ATOM 8019 C C . THR E 1 132 ? -1.418 -51.834 86.794 1.00 25.21 128 THR E C 1
ATOM 8020 O O . THR E 1 132 ? -0.509 -52.632 87.027 1.00 23.73 128 THR E O 1
ATOM 8024 N N . ALA E 1 133 ? -2.662 -52.214 86.524 1.00 26.64 129 ALA E N 1
ATOM 8025 C CA . ALA E 1 133 ? -2.997 -53.618 86.327 1.00 26.65 129 ALA E CA 1
ATOM 8026 C C . ALA E 1 133 ? -2.255 -54.145 85.106 1.00 23.96 129 ALA E C 1
ATOM 8027 O O . ALA E 1 133 ? -1.720 -55.254 85.121 1.00 24.86 129 ALA E O 1
ATOM 8029 N N . ALA E 1 134 ? -2.215 -53.333 84.053 1.00 23.18 130 ALA E N 1
ATOM 8030 C CA . ALA E 1 134 ? -1.575 -53.724 82.800 1.00 24.17 130 ALA E CA 1
ATOM 8031 C C . ALA E 1 134 ? -0.088 -53.976 83.001 1.00 23.04 130 ALA E C 1
ATOM 8032 O O . ALA E 1 134 ? 0.463 -54.933 82.466 1.00 26.95 130 ALA E O 1
ATOM 8034 N N . ILE E 1 135 ? 0.561 -53.112 83.773 1.00 23.82 131 ILE E N 1
ATOM 8035 C CA . ILE E 1 135 ? 1.977 -53.288 84.075 1.00 23.51 131 ILE E CA 1
ATOM 8036 C C . ILE E 1 135 ? 2.208 -54.544 84.915 1.00 24.64 131 ILE E C 1
ATOM 8037 O O . ILE E 1 135 ? 3.083 -55.357 84.611 1.00 25.66 131 ILE E O 1
ATOM 8042 N N . THR E 1 136 ? 1.415 -54.700 85.970 1.00 25.74 132 THR E N 1
ATOM 8043 C CA . THR E 1 136 ? 1.548 -55.845 86.866 1.00 21.18 132 THR E CA 1
ATOM 8044 C C . THR E 1 136 ? 1.346 -57.159 86.113 1.00 28.29 132 THR E C 1
ATOM 8045 O O . THR E 1 136 ? 2.095 -58.117 86.308 1.00 28.82 132 THR E O 1
ATOM 8049 N N . GLY E 1 137 ? 0.335 -57.196 85.251 1.00 25.06 133 GLY E N 1
ATOM 8050 C CA . GLY E 1 137 ? 0.055 -58.377 84.455 1.00 25.33 133 GLY E CA 1
ATOM 8051 C C . GLY E 1 137 ? 1.087 -58.596 83.363 1.00 27.48 133 GLY E C 1
ATOM 8052 O O . GLY E 1 137 ? 1.492 -59.727 83.094 1.00 25.93 133 GLY E O 1
ATOM 8053 N N . ALA E 1 138 ? 1.514 -57.506 82.733 1.00 26.25 134 ALA E N 1
ATOM 8054 C CA . ALA E 1 138 ? 2.501 -57.578 81.662 1.00 24.02 134 ALA E CA 1
ATOM 8055 C C . ALA E 1 138 ? 3.774 -58.278 82.123 1.00 29.88 134 ALA E C 1
ATOM 8056 O O . ALA E 1 138 ? 4.379 -59.042 81.368 1.00 29.56 134 ALA E O 1
ATOM 8058 N N . TYR E 1 139 ? 4.181 -58.020 83.361 1.00 28.91 135 TYR E N 1
ATOM 8059 C CA . TYR E 1 139 ? 5.389 -58.643 83.881 1.00 26.96 135 TYR E CA 1
ATOM 8060 C C . TYR E 1 139 ? 5.257 -60.161 83.947 1.00 28.99 135 TYR E C 1
ATOM 8061 O O . TYR E 1 139 ? 6.185 -60.887 83.595 1.00 31.01 135 TYR E O 1
ATOM 8070 N N . VAL E 1 140 ? 4.104 -60.638 84.406 1.00 27.91 136 VAL E N 1
ATOM 8071 C CA . VAL E 1 140 ? 3.857 -62.071 84.481 1.00 30.25 136 VAL E CA 1
ATOM 8072 C C . VAL E 1 140 ? 3.913 -62.695 83.088 1.00 34.76 136 VAL E C 1
ATOM 8073 O O . VAL E 1 140 ? 4.436 -63.797 82.911 1.00 31.55 136 VAL E O 1
ATOM 8077 N N . ALA E 1 141 ? 3.376 -61.979 82.103 1.00 27.82 137 ALA E N 1
ATOM 8078 C CA . ALA E 1 141 ? 3.394 -62.436 80.718 1.00 30.23 137 ALA E CA 1
ATOM 8079 C C . ALA E 1 141 ? 4.823 -62.475 80.194 1.00 33.98 137 ALA E C 1
ATOM 8080 O O . ALA E 1 141 ? 5.205 -63.390 79.460 1.00 28.27 137 ALA E O 1
ATOM 8082 N N . LEU E 1 142 ? 5.603 -61.471 80.577 1.00 31.27 138 LEU E N 1
ATOM 8083 C CA . LEU E 1 142 ? 7.008 -61.390 80.202 1.00 34.75 138 LEU E CA 1
ATOM 8084 C C . LEU E 1 142 ? 7.799 -62.566 80.769 1.00 32.07 138 LEU E C 1
ATOM 8085 O O . LEU E 1 142 ? 8.657 -63.130 80.094 1.00 32.32 138 LEU E O 1
ATOM 8090 N N . ALA E 1 143 ? 7.508 -62.928 82.014 1.00 35.59 139 ALA E N 1
ATOM 8091 C CA . ALA E 1 143 ? 8.173 -64.059 82.648 1.00 34.18 139 ALA E CA 1
ATOM 8092 C C . ALA E 1 143 ? 7.888 -65.335 81.867 1.00 38.84 139 ALA E C 1
ATOM 8093 O O . ALA E 1 143 ? 8.792 -66.126 81.603 1.00 39.42 139 ALA E O 1
ATOM 8095 N N . ASP E 1 144 ? 6.627 -65.523 81.489 1.00 37.22 140 ASP E N 1
ATOM 8096 C CA . ASP E 1 144 ? 6.235 -66.680 80.692 1.00 36.17 140 ASP E CA 1
ATOM 8097 C C . ASP E 1 144 ? 6.889 -66.654 79.311 1.00 39.68 140 ASP E C 1
ATOM 8098 O O . ASP E 1 144 ? 7.146 -67.701 78.719 1.00 41.87 140 ASP E O 1
ATOM 8103 N N . ALA E 1 145 ? 7.158 -65.456 78.802 1.00 38.28 141 ALA E N 1
ATOM 8104 C CA . ALA E 1 145 ? 7.849 -65.314 77.525 1.00 39.10 141 ALA E CA 1
ATOM 8105 C C . ALA E 1 145 ? 9.306 -65.749 77.663 1.00 43.49 141 ALA E C 1
ATOM 8106 O O . ALA E 1 145 ? 9.862 -66.393 76.774 1.00 43.24 141 ALA E O 1
ATOM 8108 N N . VAL E 1 146 ? 9.920 -65.389 78.785 1.00 40.88 142 VAL E N 1
ATOM 8109 C CA . VAL E 1 146 ? 11.281 -65.819 79.072 1.00 44.01 142 VAL E CA 1
ATOM 8110 C C . VAL E 1 146 ? 11.319 -67.332 79.255 1.00 44.85 142 VAL E C 1
ATOM 8111 O O . VAL E 1 146 ? 12.156 -68.015 78.666 1.00 51.49 142 VAL E O 1
ATOM 8115 N N . THR E 1 147 ? 10.403 -67.848 80.070 1.00 41.61 143 THR E N 1
ATOM 8116 C CA . THR E 1 147 ? 10.266 -69.288 80.263 1.00 46.44 143 THR E CA 1
ATOM 8117 C C . THR E 1 147 ? 10.188 -70.008 78.922 1.00 51.56 143 THR E C 1
ATOM 8118 O O . THR E 1 147 ? 10.820 -71.046 78.723 1.00 57.91 143 THR E O 1
ATOM 8122 N N . TYR E 1 148 ? 9.408 -69.445 78.006 1.00 48.07 144 TYR E N 1
ATOM 8123 C CA . TYR E 1 148 ? 9.248 -70.007 76.672 1.00 50.25 144 TYR E CA 1
ATOM 8124 C C . TYR E 1 148 ? 10.573 -70.005 75.917 1.00 52.35 144 TYR E C 1
ATOM 8125 O O . TYR E 1 148 ? 10.987 -71.026 75.370 1.00 56.69 144 TYR E O 1
ATOM 8134 N N . LEU E 1 149 ? 11.231 -68.850 75.893 1.00 53.97 145 LEU E N 1
ATOM 8135 C CA . LEU E 1 149 ? 12.501 -68.698 75.190 1.00 57.12 145 LEU E CA 1
ATOM 8136 C C . LEU E 1 149 ? 13.583 -69.624 75.735 1.00 62.70 145 LEU E C 1
ATOM 8137 O O . LEU E 1 149 ? 14.439 -70.099 74.988 1.00 62.96 145 LEU E O 1
ATOM 8142 N N . SER E 1 150 ? 13.545 -69.873 77.039 1.00 58.94 146 SER E N 1
ATOM 8143 C CA . SER E 1 150 ? 14.512 -70.764 77.665 1.00 60.46 146 SER E CA 1
ATOM 8144 C C . SER E 1 150 ? 14.311 -72.189 77.160 1.00 61.45 146 SER E C 1
ATOM 8145 O O . SER E 1 150 ? 15.268 -72.867 76.791 1.00 65.92 146 SER E O 1
ATOM 8148 N N . ALA E 1 151 ? 13.059 -72.632 77.137 1.00 58.79 147 ALA E N 1
ATOM 8149 C CA . ALA E 1 151 ? 12.730 -73.974 76.669 1.00 64.52 147 ALA E CA 1
ATOM 8150 C C . ALA E 1 151 ? 13.099 -74.158 75.200 1.00 63.30 147 ALA E C 1
ATOM 8151 O O . ALA E 1 151 ? 13.387 -75.269 74.757 1.00 64.51 147 ALA E O 1
ATOM 8153 N N . ALA E 1 152 ? 13.085 -73.063 74.448 1.00 62.47 148 ALA E N 1
ATOM 8154 C CA . ALA E 1 152 ? 13.468 -73.099 73.042 1.00 63.90 148 ALA E CA 1
ATOM 8155 C C . ALA E 1 152 ? 14.971 -72.888 72.895 1.00 64.29 148 ALA E C 1
ATOM 8156 O O . ALA E 1 152 ? 15.501 -72.882 71.784 1.00 59.31 148 ALA E O 1
ATOM 8158 N N . GLY E 1 153 ? 15.648 -72.712 74.026 1.00 66.19 149 GLY E N 1
ATOM 8159 C CA . GLY E 1 153 ? 17.087 -72.520 74.042 1.00 65.22 149 GLY E CA 1
ATOM 8160 C C . GLY E 1 153 ? 17.547 -71.367 73.172 1.00 66.51 149 GLY E C 1
ATOM 8161 O O . GLY E 1 153 ? 18.502 -71.498 72.408 1.00 69.47 149 GLY E O 1
ATOM 8162 N N . LYS E 1 154 ? 16.869 -70.231 73.291 1.00 65.10 150 LYS E N 1
ATOM 8163 C CA . LYS E 1 154 ? 17.195 -69.062 72.483 1.00 65.78 150 LYS E CA 1
ATOM 8164 C C . LYS E 1 154 ? 17.760 -67.935 73.340 1.00 62.23 150 LYS E C 1
ATOM 8165 O O . LYS E 1 154 ? 18.007 -66.831 72.852 1.00 63.03 150 LYS E O 1
ATOM 8171 N N . LEU E 1 155 ? 17.973 -68.229 74.618 1.00 60.34 151 LEU E N 1
ATOM 8172 C CA . LEU E 1 155 ? 18.489 -67.247 75.565 1.00 70.55 151 LEU E CA 1
ATOM 8173 C C . LEU E 1 155 ? 20.001 -67.347 75.717 1.00 74.25 151 LEU E C 1
ATOM 8174 O O . LEU E 1 155 ? 20.530 -68.414 76.029 1.00 76.44 151 LEU E O 1
ATOM 8179 N N . SER E 1 156 ? 20.692 -66.231 75.504 1.00 71.43 152 SER E N 1
ATOM 8180 C CA . SER E 1 156 ? 22.130 -66.177 75.730 1.00 70.65 152 SER E CA 1
ATOM 8181 C C . SER E 1 156 ? 22.421 -66.525 77.184 1.00 77.07 152 SER E C 1
ATOM 8182 O O . SER E 1 156 ? 23.311 -67.321 77.483 1.00 79.96 152 SER E O 1
ATOM 8185 N N . ASP E 1 157 ? 21.654 -65.919 78.084 1.00 76.40 153 ASP E N 1
ATOM 8186 C CA . ASP E 1 157 ? 21.764 -66.195 79.510 1.00 74.13 153 ASP E CA 1
ATOM 8187 C C . ASP E 1 157 ? 20.443 -66.751 80.032 1.00 74.17 153 ASP E C 1
ATOM 8188 O O . ASP E 1 157 ? 19.372 -66.310 79.614 1.00 76.57 153 ASP E O 1
ATOM 8193 N N . PRO E 1 158 ? 20.516 -67.733 80.942 1.00 74.85 154 PRO E N 1
ATOM 8194 C CA . PRO E 1 158 ? 19.343 -68.391 81.530 1.00 73.32 154 PRO E CA 1
ATOM 8195 C C . PRO E 1 158 ? 18.528 -67.485 82.452 1.00 71.05 154 PRO E C 1
ATOM 8196 O O . PRO E 1 158 ? 17.386 -67.821 82.765 1.00 68.15 154 PRO E O 1
ATOM 8200 N N . ARG E 1 159 ? 19.099 -66.362 82.881 1.00 71.34 155 ARG E N 1
ATOM 8201 C CA . ARG E 1 159 ? 18.428 -65.493 83.849 1.00 70.78 155 ARG E CA 1
ATOM 8202 C C . ARG E 1 159 ? 18.365 -64.028 83.420 1.00 63.85 155 ARG E C 1
ATOM 8203 O O . ARG E 1 159 ? 18.951 -63.164 84.073 1.00 59.38 155 ARG E O 1
ATOM 8211 N N . PRO E 1 160 ? 17.643 -63.743 82.324 1.00 60.68 156 PRO E N 1
ATOM 8212 C CA . PRO E 1 160 ? 17.509 -62.375 81.810 1.00 58.61 156 PRO E CA 1
ATOM 8213 C C . PRO E 1 160 ? 16.796 -61.440 82.786 1.00 54.79 156 PRO E C 1
ATOM 8214 O O . PRO E 1 160 ? 17.071 -60.241 82.791 1.00 54.47 156 PRO E O 1
ATOM 8218 N N . LEU E 1 161 ? 15.892 -61.983 83.596 1.00 48.34 157 LEU E N 1
ATOM 8219 C CA . LEU E 1 161 ? 15.125 -61.176 84.540 1.00 46.97 157 LEU E CA 1
ATOM 8220 C C . LEU E 1 161 ? 15.913 -60.881 85.813 1.00 49.32 157 LEU E C 1
ATOM 8221 O O . LEU E 1 161 ? 16.298 -61.796 86.543 1.00 49.68 157 LEU E O 1
ATOM 8226 N N . SER E 1 162 ? 16.141 -59.598 86.077 1.00 49.72 158 SER E N 1
ATOM 8227 C CA . SER E 1 162 ? 16.933 -59.174 87.228 1.00 43.42 158 SER E CA 1
ATOM 8228 C C . SER E 1 162 ? 16.065 -58.729 88.402 1.00 46.71 158 SER E C 1
ATOM 8229 O O . SER E 1 162 ? 16.558 -58.553 89.516 1.00 51.63 158 SER E O 1
ATOM 8232 N N . CYS E 1 163 ? 14.776 -58.540 88.146 1.00 44.92 159 CYS E N 1
ATOM 8233 C CA . CYS E 1 163 ? 13.835 -58.164 89.195 1.00 42.53 159 CYS E CA 1
ATOM 8234 C C . CYS E 1 163 ? 12.394 -58.224 88.697 1.00 42.97 159 CYS E C 1
ATOM 8235 O O . CYS E 1 163 ? 12.146 -58.374 87.500 1.00 38.16 159 CYS E O 1
ATOM 8238 N N . ALA E 1 164 ? 11.450 -58.115 89.626 1.00 39.78 160 ALA E N 1
ATOM 8239 C CA . ALA E 1 164 ? 10.034 -58.130 89.286 1.00 35.51 160 ALA E CA 1
ATOM 8240 C C . ALA E 1 164 ? 9.466 -56.715 89.271 1.00 37.65 160 ALA E C 1
ATOM 8241 O O . ALA E 1 164 ? 9.909 -55.848 90.025 1.00 35.04 160 ALA E O 1
ATOM 8243 N N . ILE E 1 165 ? 8.485 -56.488 88.404 1.00 36.01 161 ILE E N 1
ATOM 8244 C CA . ILE E 1 165 ? 7.852 -55.182 88.284 1.00 32.21 161 ILE E CA 1
ATOM 8245 C C . ILE E 1 165 ? 6.366 -55.268 88.595 1.00 28.90 161 ILE E C 1
ATOM 8246 O O . ILE E 1 165 ? 5.669 -56.147 88.098 1.00 33.77 161 ILE E O 1
ATOM 8251 N N . ALA E 1 166 ? 5.887 -54.352 89.426 1.00 29.96 162 ALA E N 1
ATOM 8252 C CA . ALA E 1 166 ? 4.459 -54.214 89.674 1.00 27.42 162 ALA E CA 1
ATOM 8253 C C . ALA E 1 166 ? 4.128 -52.734 89.815 1.00 27.45 162 ALA E C 1
ATOM 8254 O O . ALA E 1 166 ? 5.023 -51.903 89.954 1.00 27.49 162 ALA E O 1
ATOM 8256 N N . ALA E 1 167 ? 2.843 -52.406 89.768 1.00 22.36 163 ALA E N 1
ATOM 8257 C CA . ALA E 1 167 ? 2.418 -51.019 89.856 1.00 25.21 163 ALA E CA 1
ATOM 8258 C C . ALA E 1 167 ? 1.032 -50.913 90.470 1.00 26.25 163 ALA E C 1
ATOM 8259 O O . ALA E 1 167 ? 0.211 -51.822 90.344 1.00 26.13 163 ALA E O 1
ATOM 8261 N N . VAL E 1 168 ? 0.777 -49.794 91.134 1.00 20.58 164 VAL E N 1
ATOM 8262 C CA . VAL E 1 168 ? -0.504 -49.572 91.779 1.00 26.00 164 VAL E CA 1
ATOM 8263 C C . VAL E 1 168 ? -0.848 -48.085 91.727 1.00 24.91 164 VAL E C 1
ATOM 8264 O O . VAL E 1 168 ? 0.042 -47.236 91.687 1.00 24.78 164 VAL E O 1
ATOM 8268 N N . SER E 1 169 ? -2.135 -47.765 91.704 1.00 26.28 165 SER E N 1
ATOM 8269 C CA . SER E 1 169 ? -2.544 -46.368 91.760 1.00 27.05 165 SER E CA 1
ATOM 8270 C C . SER E 1 169 ? -2.758 -45.957 93.213 1.00 26.30 165 SER E C 1
ATOM 8271 O O . SER E 1 169 ? -3.158 -46.769 94.045 1.00 25.02 165 SER E O 1
ATOM 8274 N N . VAL E 1 170 ? -2.465 -44.698 93.514 1.00 30.43 166 VAL E N 1
ATOM 8275 C CA . VAL E 1 170 ? -2.660 -44.159 94.853 1.00 29.43 166 VAL E CA 1
ATOM 8276 C C . VAL E 1 170 ? -3.043 -42.691 94.736 1.00 29.30 166 VAL E C 1
ATOM 8277 O O . VAL E 1 170 ? -2.663 -42.025 93.777 1.00 26.63 166 VAL E O 1
ATOM 8281 N N . GLY E 1 171 ? -3.801 -42.184 95.701 1.00 29.04 167 GLY E N 1
ATOM 8282 C CA . GLY E 1 171 ? -4.209 -40.793 95.657 1.00 29.22 167 GLY E CA 1
ATOM 8283 C C . GLY E 1 171 ? -4.844 -40.270 96.928 1.00 31.42 167 GLY E C 1
ATOM 8284 O O . GLY E 1 171 ? -5.030 -41.004 97.897 1.00 30.93 167 GLY E O 1
ATOM 8285 N N . VAL E 1 172 ? -5.160 -38.980 96.922 1.00 32.85 168 VAL E N 1
ATOM 8286 C CA . VAL E 1 172 ? -5.921 -38.367 97.998 1.00 33.98 168 VAL E CA 1
ATOM 8287 C C . VAL E 1 172 ? -7.377 -38.278 97.561 1.00 34.04 168 VAL E C 1
ATOM 8288 O O . VAL E 1 172 ? -7.717 -37.507 96.665 1.00 32.92 168 VAL E O 1
ATOM 8292 N N . VAL E 1 173 ? -8.228 -39.088 98.181 1.00 32.64 169 VAL E N 1
ATOM 8293 C CA . VAL E 1 173 ? -9.646 -39.115 97.848 1.00 30.58 169 VAL E CA 1
ATOM 8294 C C . VAL E 1 173 ? -10.473 -38.885 99.108 1.00 32.81 169 VAL E C 1
ATOM 8295 O O . VAL E 1 173 ? -10.271 -39.551 100.128 1.00 28.86 169 VAL E O 1
ATOM 8299 N N . ASP E 1 174 ? -11.395 -37.931 99.035 1.00 33.53 170 ASP E N 1
ATOM 8300 C CA . ASP E 1 174 ? -12.199 -37.551 100.190 1.00 37.27 170 ASP E CA 1
ATOM 8301 C C . ASP E 1 174 ? -11.306 -37.218 101.383 1.00 34.99 170 ASP E C 1
ATOM 8302 O O . ASP E 1 174 ? -11.656 -37.492 102.528 1.00 33.24 170 ASP E O 1
ATOM 8307 N N . GLY E 1 175 ? -10.144 -36.639 101.101 1.00 36.01 171 GLY E N 1
ATOM 8308 C CA . GLY E 1 175 ? -9.231 -36.198 102.140 1.00 33.87 171 GLY E CA 1
ATOM 8309 C C . GLY E 1 175 ? -8.415 -37.311 102.766 1.00 37.88 171 GLY E C 1
ATOM 8310 O O . GLY E 1 175 ? -7.831 -37.136 103.835 1.00 39.55 171 GLY E O 1
ATOM 8311 N N . ARG E 1 176 ? -8.361 -38.459 102.099 1.00 35.92 172 ARG E N 1
ATOM 8312 C CA . ARG E 1 176 ? -7.651 -39.609 102.646 1.00 35.28 172 ARG E CA 1
ATOM 8313 C C . ARG E 1 176 ? -6.695 -40.242 101.638 1.00 36.27 172 ARG E C 1
ATOM 8314 O O . ARG E 1 176 ? -6.954 -40.243 100.433 1.00 33.22 172 ARG E O 1
ATOM 8322 N N . ILE E 1 177 ? -5.584 -40.770 102.145 1.00 35.75 173 ILE E N 1
ATOM 8323 C CA . ILE E 1 177 ? -4.637 -41.517 101.330 1.00 31.26 173 ILE E CA 1
ATOM 8324 C C . ILE E 1 177 ? -5.206 -42.907 101.073 1.00 33.02 173 ILE E C 1
ATOM 8325 O O . ILE E 1 177 ? -5.442 -43.670 102.009 1.00 28.84 173 ILE E O 1
ATOM 8330 N N . ARG E 1 178 ? -5.437 -43.228 99.805 1.00 28.55 174 ARG E N 1
ATOM 8331 C CA . ARG E 1 178 ? -6.041 -44.503 99.437 1.00 30.40 174 ARG E CA 1
ATOM 8332 C C . ARG E 1 178 ? -5.295 -45.159 98.281 1.00 33.41 174 ARG E C 1
ATOM 8333 O O . ARG E 1 178 ? -4.706 -44.475 97.444 1.00 32.01 174 ARG E O 1
ATOM 8341 N N . VAL E 1 179 ? -5.325 -46.487 98.238 1.00 30.08 175 VAL E N 1
ATOM 8342 C CA . VAL E 1 179 ? -4.608 -47.229 97.209 1.00 28.06 175 VAL E CA 1
ATOM 8343 C C . VAL E 1 179 ? -5.561 -47.959 96.268 1.00 27.96 175 VAL E C 1
ATOM 8344 O O . VAL E 1 179 ? -6.667 -48.332 96.661 1.00 25.65 175 VAL E O 1
ATOM 8348 N N . ASP E 1 180 ? -5.120 -48.150 95.026 1.00 28.60 176 ASP E N 1
ATOM 8349 C CA . ASP E 1 180 ? -5.885 -48.881 94.016 1.00 26.33 176 ASP E CA 1
ATOM 8350 C C . ASP E 1 180 ? -7.276 -48.281 93.830 1.00 26.78 176 ASP E C 1
ATOM 8351 O O . ASP E 1 180 ? -8.280 -48.875 94.223 1.00 26.18 176 ASP E O 1
ATOM 8356 N N . LEU E 1 181 ? -7.327 -47.099 93.223 1.00 24.99 177 LEU E N 1
ATOM 8357 C CA . LEU E 1 181 ? -8.575 -46.360 93.084 1.00 24.03 177 LEU E CA 1
ATOM 8358 C C . LEU E 1 181 ? -9.432 -46.884 91.937 1.00 30.32 177 LEU E C 1
ATOM 8359 O O . LEU E 1 181 ? -8.942 -47.066 90.824 1.00 27.47 177 LEU E O 1
ATOM 8364 N N . PRO E 1 182 ? -10.721 -47.138 92.211 1.00 28.55 178 PRO E N 1
ATOM 8365 C CA . PRO E 1 182 ? -11.677 -47.481 91.154 1.00 28.96 178 PRO E CA 1
ATOM 8366 C C . PRO E 1 182 ? -12.038 -46.245 90.335 1.00 31.73 178 PRO E C 1
ATOM 8367 O O . PRO E 1 182 ? -11.523 -45.161 90.600 1.00 33.12 178 PRO E O 1
ATOM 8371 N N . TYR E 1 183 ? -12.920 -46.411 89.356 1.00 32.96 179 TYR E N 1
ATOM 8372 C CA . TYR E 1 183 ? -13.303 -45.315 88.471 1.00 34.00 179 TYR E CA 1
ATOM 8373 C C . TYR E 1 183 ? -13.873 -44.119 89.232 1.00 36.79 179 TYR E C 1
ATOM 8374 O O . TYR E 1 183 ? -13.532 -42.971 88.950 1.00 33.00 179 TYR E O 1
ATOM 8383 N N . GLU E 1 184 ? -14.741 -44.396 90.198 1.00 39.54 180 GLU E N 1
ATOM 8384 C CA . GLU E 1 184 ? -15.435 -43.339 90.921 1.00 40.11 180 GLU E CA 1
ATOM 8385 C C . GLU E 1 184 ? -14.475 -42.518 91.782 1.00 38.96 180 GLU E C 1
ATOM 8386 O O . GLU E 1 184 ? -14.499 -41.287 91.754 1.00 36.18 180 GLU E O 1
ATOM 8392 N N . GLU E 1 185 ? -13.631 -43.207 92.543 1.00 34.76 181 GLU E N 1
ATOM 8393 C CA . GLU E 1 185 ? -12.654 -42.540 93.398 1.00 38.08 181 GLU E CA 1
ATOM 8394 C C . GLU E 1 185 ? -11.648 -41.735 92.581 1.00 36.19 181 GLU E C 1
ATOM 8395 O O . GLU E 1 185 ? -11.239 -40.643 92.978 1.00 33.66 181 GLU E O 1
ATOM 8401 N N . ASP E 1 186 ? -11.253 -42.285 91.438 1.00 37.60 182 ASP E N 1
ATOM 8402 C CA . ASP E 1 186 ? -10.283 -41.637 90.568 1.00 34.01 182 ASP E CA 1
ATOM 8403 C C . ASP E 1 186 ? -10.802 -40.290 90.077 1.00 37.84 182 ASP E C 1
ATOM 8404 O O . ASP E 1 186 ? -10.040 -39.332 89.946 1.00 37.27 182 ASP E O 1
ATOM 8409 N N . SER E 1 187 ? -12.103 -40.223 89.809 1.00 31.51 183 SER E N 1
ATOM 8410 C CA . SER E 1 187 ? -12.707 -39.005 89.278 1.00 39.98 183 SER E CA 1
ATOM 8411 C C . SER E 1 187 ? -12.832 -37.891 90.320 1.00 37.45 183 SER E C 1
ATOM 8412 O O . SER E 1 187 ? -12.974 -36.722 89.965 1.00 44.01 183 SER E O 1
ATOM 8415 N N . ARG E 1 188 ? -12.776 -38.255 91.600 1.00 32.92 184 ARG E N 1
ATOM 8416 C CA . ARG E 1 188 ? -12.865 -37.278 92.683 1.00 34.15 184 ARG E CA 1
ATOM 8417 C C . ARG E 1 188 ? -11.486 -36.918 93.219 1.00 40.44 184 ARG E C 1
ATOM 8418 O O . ARG E 1 188 ? -11.337 -35.960 93.979 1.00 43.03 184 ARG E O 1
ATOM 8426 N N . ALA E 1 189 ? -10.485 -37.700 92.833 1.00 36.68 185 ALA E N 1
ATOM 8427 C CA . ALA E 1 189 ? -9.148 -37.570 93.402 1.00 33.58 185 ALA E CA 1
ATOM 8428 C C . ALA E 1 189 ? -8.616 -36.142 93.344 1.00 38.83 185 ALA E C 1
ATOM 8429 O O . ALA E 1 189 ? -8.428 -35.577 92.267 1.00 39.23 185 ALA E O 1
ATOM 8431 N N . GLU E 1 190 ? -8.386 -35.568 94.519 1.00 37.44 186 GLU E N 1
ATOM 8432 C CA . GLU E 1 190 ? -7.719 -34.279 94.634 1.00 40.80 186 GLU E CA 1
ATOM 8433 C C . GLU E 1 190 ? -6.325 -34.408 94.032 1.00 40.11 186 GLU E C 1
ATOM 8434 O O . GLU E 1 190 ? -5.855 -33.523 93.318 1.00 37.60 186 GLU E O 1
ATOM 8440 N N . VAL E 1 191 ? -5.678 -35.532 94.327 1.00 35.95 187 VAL E N 1
ATOM 8441 C CA . VAL E 1 191 ? -4.370 -35.871 93.780 1.00 31.59 187 VAL E CA 1
ATOM 8442 C C . VAL E 1 191 ? -4.319 -37.382 93.581 1.00 35.07 187 VAL E C 1
ATOM 8443 O O . VAL E 1 191 ? -4.891 -38.134 94.366 1.00 31.85 187 VAL E O 1
ATOM 8447 N N . ASP E 1 192 ? -3.644 -37.836 92.534 1.00 29.85 188 ASP E N 1
ATOM 8448 C CA . ASP E 1 192 ? -3.484 -39.271 92.334 1.00 37.04 188 ASP E CA 1
ATOM 8449 C C . ASP E 1 192 ? -2.383 -39.571 91.332 1.00 36.35 188 ASP E C 1
ATOM 8450 O O . ASP E 1 192 ? -2.071 -38.748 90.472 1.00 38.57 188 ASP E O 1
ATOM 8455 N N . MET E 1 193 ? -1.792 -40.754 91.454 1.00 32.18 189 MET E N 1
ATOM 8456 C CA . MET E 1 193 ? -0.686 -41.132 90.591 1.00 34.24 189 MET E CA 1
ATOM 8457 C C . MET E 1 193 ? -0.512 -42.639 90.502 1.00 34.58 189 MET E C 1
ATOM 8458 O O . MET E 1 193 ? -1.142 -43.402 91.238 1.00 30.00 189 MET E O 1
ATOM 8463 N N . ASN E 1 194 ? 0.352 -43.054 89.586 1.00 27.84 190 ASN E N 1
ATOM 8464 C CA . ASN E 1 194 ? 0.670 -44.455 89.406 1.00 31.11 190 ASN E CA 1
ATOM 8465 C C . ASN E 1 194 ? 2.113 -44.716 89.805 1.00 29.79 190 ASN E C 1
ATOM 8466 O O . ASN E 1 194 ? 3.039 -44.134 89.244 1.00 28.79 190 ASN E O 1
ATOM 8471 N N . VAL E 1 195 ? 2.292 -45.585 90.792 1.00 24.00 191 VAL E N 1
ATOM 8472 C CA . VAL E 1 195 ? 3.616 -45.915 91.287 1.00 24.56 191 VAL E CA 1
ATOM 8473 C C . VAL E 1 195 ? 4.087 -47.231 90.692 1.00 24.16 191 VAL E C 1
ATOM 8474 O O . VAL E 1 195 ? 3.428 -48.261 90.834 1.00 26.23 191 VAL E O 1
ATOM 8478 N N . VAL E 1 196 ? 5.224 -47.189 90.010 1.00 27.44 192 VAL E N 1
ATOM 8479 C CA . VAL E 1 196 ? 5.808 -48.391 89.439 1.00 28.38 192 VAL E CA 1
ATOM 8480 C C . VAL E 1 196 ? 7.054 -48.765 90.230 1.00 31.51 192 VAL E C 1
ATOM 8481 O O . VAL E 1 196 ? 8.020 -48.005 90.284 1.00 32.15 192 VAL E O 1
ATOM 8485 N N . ALA E 1 197 ? 7.026 -49.939 90.849 1.00 32.38 193 ALA E N 1
ATOM 8486 C CA . ALA E 1 197 ? 8.101 -50.347 91.744 1.00 33.89 193 ALA E CA 1
ATOM 8487 C C . ALA E 1 197 ? 8.678 -51.705 91.367 1.00 36.75 193 ALA E C 1
ATOM 8488 O O . ALA E 1 197 ? 8.074 -52.463 90.607 1.00 31.79 193 ALA E O 1
ATOM 8490 N N . THR E 1 198 ? 9.857 -51.999 91.902 1.00 37.84 194 THR E N 1
ATOM 8491 C CA . THR E 1 198 ? 10.475 -53.305 91.728 1.00 40.04 194 THR E CA 1
ATOM 8492 C C . THR E 1 198 ? 10.383 -54.070 93.037 1.00 41.01 194 THR E C 1
ATOM 8493 O O . THR E 1 198 ? 10.192 -53.473 94.095 1.00 40.61 194 THR E O 1
ATOM 8497 N N . ASP E 1 199 ? 10.515 -55.391 92.965 1.00 39.30 195 ASP E N 1
ATOM 8498 C CA . ASP E 1 199 ? 10.450 -56.229 94.157 1.00 38.28 195 ASP E CA 1
ATOM 8499 C C . ASP E 1 199 ? 11.761 -56.192 94.936 1.00 46.26 195 ASP E C 1
ATOM 8500 O O . ASP E 1 199 ? 11.856 -56.739 96.033 1.00 45.46 195 ASP E O 1
ATOM 8505 N N . THR E 1 200 ? 12.772 -55.550 94.358 1.00 47.79 196 THR E N 1
ATOM 8506 C CA . THR E 1 200 ? 14.064 -55.416 95.015 1.00 49.33 196 THR E CA 1
ATOM 8507 C C . THR E 1 200 ? 14.008 -54.335 96.092 1.00 57.56 196 THR E C 1
ATOM 8508 O O . THR E 1 200 ? 14.509 -54.521 97.201 1.00 66.69 196 THR E O 1
ATOM 8512 N N . GLY E 1 201 ? 13.386 -53.209 95.760 1.00 49.22 197 GLY E N 1
ATOM 8513 C CA . GLY E 1 201 ? 13.252 -52.111 96.697 1.00 47.30 197 GLY E CA 1
ATOM 8514 C C . GLY E 1 201 ? 13.552 -50.778 96.044 1.00 55.01 197 GLY E C 1
ATOM 8515 O O . GLY E 1 201 ? 13.985 -49.833 96.703 1.00 57.69 197 GLY E O 1
ATOM 8516 N N . THR E 1 202 ? 13.324 -50.701 94.737 1.00 51.20 198 THR E N 1
ATOM 8517 C CA . THR E 1 202 ? 13.568 -49.470 93.999 1.00 44.54 198 THR E CA 1
ATOM 8518 C C . THR E 1 202 ? 12.315 -49.014 93.257 1.00 44.54 198 THR E C 1
ATOM 8519 O O . THR E 1 202 ? 11.362 -49.776 93.096 1.00 39.37 198 THR E O 1
ATOM 8523 N N . LEU E 1 203 ? 12.325 -47.761 92.817 1.00 42.64 199 LEU E N 1
ATOM 8524 C CA . LEU E 1 203 ? 11.208 -47.189 92.081 1.00 40.25 199 LEU E CA 1
ATOM 8525 C C . LEU E 1 203 ? 11.570 -47.043 90.610 1.00 41.95 199 LEU E C 1
ATOM 8526 O O . LEU E 1 203 ? 12.724 -46.779 90.272 1.00 46.85 199 LEU E O 1
ATOM 8531 N N . VAL E 1 204 ? 10.583 -47.210 89.737 1.00 38.63 200 VAL E N 1
ATOM 8532 C CA . VAL E 1 204 ? 10.798 -47.040 88.306 1.00 35.17 200 VAL E CA 1
ATOM 8533 C C . VAL E 1 204 ? 10.202 -45.731 87.808 1.00 35.15 200 VAL E C 1
ATOM 85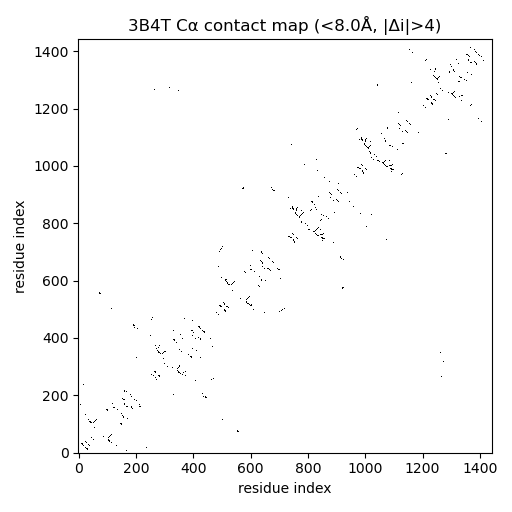34 O O . VAL E 1 204 ? 10.787 -45.053 86.962 1.00 37.99 200 VAL E O 1
ATOM 8538 N N . GLU E 1 205 ? 9.041 -45.371 88.343 1.00 31.78 201 GLU E N 1
ATOM 8539 C CA . GLU E 1 205 ? 8.332 -44.187 87.880 1.00 34.88 201 GLU E CA 1
ATOM 8540 C C . GLU E 1 205 ? 7.207 -43.814 88.833 1.00 29.90 201 GLU E C 1
ATOM 8541 O O . GLU E 1 205 ? 6.604 -44.682 89.464 1.00 30.29 201 GLU E O 1
ATOM 8547 N N . ILE E 1 206 ? 6.937 -42.516 88.932 1.00 27.59 202 ILE E N 1
ATOM 8548 C CA . ILE E 1 206 ? 5.770 -42.007 89.642 1.00 28.35 202 ILE E CA 1
ATOM 8549 C C . ILE E 1 206 ? 4.962 -41.129 88.689 1.00 29.16 202 ILE E C 1
ATOM 8550 O O . ILE E 1 206 ? 5.193 -39.926 88.598 1.00 34.64 202 ILE E O 1
ATOM 8555 N N . GLN E 1 207 ? 4.011 -41.734 87.984 1.00 31.14 203 GLN E N 1
ATOM 8556 C CA . GLN E 1 207 ? 3.316 -41.051 86.893 1.00 31.05 203 GLN E CA 1
ATOM 8557 C C . GLN E 1 207 ? 2.128 -40.200 87.345 1.00 35.89 203 GLN E C 1
ATOM 8558 O O . GLN E 1 207 ? 1.154 -40.720 87.891 1.00 34.77 203 GLN E O 1
ATOM 8564 N N . GLY E 1 208 ? 2.214 -38.893 87.107 1.00 32.81 204 GLY E N 1
ATOM 8565 C CA . GLY E 1 208 ? 1.091 -38.001 87.339 1.00 38.52 204 GLY E CA 1
ATOM 8566 C C . GLY E 1 208 ? 0.028 -38.270 86.293 1.00 43.32 204 GLY E C 1
ATOM 8567 O O . GLY E 1 208 ? 0.345 -38.732 85.196 1.00 41.54 204 GLY E O 1
ATOM 8568 N N . THR E 1 209 ? -1.232 -37.984 86.613 1.00 49.79 205 THR E N 1
ATOM 8569 C CA . THR E 1 209 ? -2.328 -38.406 85.742 1.00 52.67 205 THR E CA 1
ATOM 8570 C C . THR E 1 209 ? -3.469 -37.400 85.575 1.00 56.35 205 THR E C 1
ATOM 8571 O O . THR E 1 209 ? -4.042 -37.283 84.492 1.00 53.65 205 THR E O 1
ATOM 8575 N N . GLY E 1 210 ? -3.806 -36.689 86.646 1.00 57.11 206 GLY E N 1
ATOM 8576 C CA . GLY E 1 210 ? -4.971 -35.818 86.645 1.00 61.81 206 GLY E CA 1
ATOM 8577 C C . GLY E 1 210 ? -4.958 -34.712 85.604 1.00 63.64 206 GLY E C 1
ATOM 8578 O O . GLY E 1 210 ? -4.196 -34.752 84.636 1.00 63.53 206 GLY E O 1
ATOM 8579 N N . GLU E 1 211 ? -5.822 -33.721 85.800 1.00 59.93 207 GLU E N 1
ATOM 8580 C CA . GLU E 1 211 ? -5.847 -32.542 84.944 1.00 55.01 207 GLU E CA 1
ATOM 8581 C C . GLU E 1 211 ? -4.672 -31.634 85.290 1.00 52.15 207 GLU E C 1
ATOM 8582 O O . GLU E 1 211 ? -4.296 -30.755 84.513 1.00 48.32 207 GLU E O 1
ATOM 8588 N N . GLY E 1 212 ? -4.088 -31.867 86.462 1.00 49.83 208 GLY E N 1
ATOM 8589 C CA . GLY E 1 212 ? -2.998 -31.049 86.959 1.00 47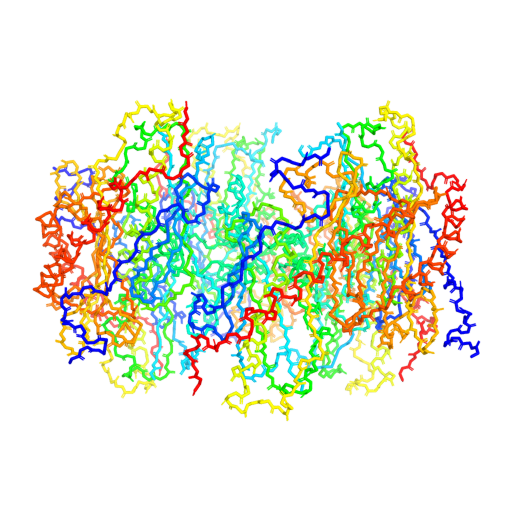.14 208 GLY E CA 1
ATOM 8590 C C . GLY E 1 212 ? -3.287 -30.583 88.373 1.00 53.04 208 GLY E C 1
ATOM 8591 O O . GLY E 1 212 ? -4.270 -29.880 88.610 1.00 55.12 208 GLY E O 1
ATOM 8592 N N . ALA E 1 213 ? -2.434 -30.978 89.314 1.00 47.40 209 ALA E N 1
ATOM 8593 C CA . ALA E 1 213 ? -2.646 -30.653 90.720 1.00 47.17 209 ALA E CA 1
ATOM 8594 C C . ALA E 1 213 ? -1.330 -30.443 91.463 1.00 47.29 209 ALA E C 1
ATOM 8595 O O . ALA E 1 213 ? -0.262 -30.803 90.968 1.00 43.89 209 ALA E O 1
ATOM 8597 N N . THR E 1 214 ? -1.418 -29.857 92.654 1.00 47.39 210 THR E N 1
ATOM 8598 C CA . THR E 1 214 ? -0.243 -29.612 93.480 1.00 44.05 210 THR E CA 1
ATOM 8599 C C . THR E 1 214 ? -0.372 -30.326 94.816 1.00 47.45 210 THR E C 1
ATOM 8600 O O . THR E 1 214 ? -1.450 -30.361 95.408 1.00 50.73 210 THR E O 1
ATOM 8604 N N . PHE E 1 215 ? 0.735 -30.888 95.290 1.00 42.50 211 PHE E N 1
ATOM 8605 C CA . PHE E 1 215 ? 0.744 -31.600 96.560 1.00 39.69 211 PHE E CA 1
ATOM 8606 C C . PHE E 1 215 ? 2.014 -31.323 97.361 1.00 40.65 211 PHE E C 1
ATOM 8607 O O . PHE E 1 215 ? 3.075 -31.059 96.794 1.00 34.92 211 PHE E O 1
ATOM 8615 N N . ALA E 1 216 ? 1.896 -31.376 98.683 1.00 38.41 212 ALA E N 1
ATOM 8616 C CA . ALA E 1 216 ? 3.046 -31.192 99.557 1.00 35.21 212 ALA E CA 1
ATOM 8617 C C . ALA E 1 216 ? 3.960 -32.405 99.475 1.00 35.09 212 ALA E C 1
ATOM 8618 O O . ALA E 1 216 ? 3.522 -33.504 99.138 1.00 37.12 212 ALA E O 1
ATOM 8620 N N . ARG E 1 217 ? 5.234 -32.202 99.785 1.00 29.80 213 ARG E N 1
ATOM 8621 C CA . ARG E 1 217 ? 6.199 -33.288 99.745 1.00 35.64 213 ARG E CA 1
ATOM 8622 C C . ARG E 1 217 ? 5.869 -34.358 100.784 1.00 37.48 213 ARG E C 1
ATOM 8623 O O . ARG E 1 217 ? 6.077 -35.547 100.548 1.00 34.11 213 ARG E O 1
ATOM 8631 N N . SER E 1 218 ? 5.352 -33.929 101.933 1.00 36.52 214 SER E N 1
ATOM 8632 C CA . SER E 1 218 ? 4.956 -34.857 102.986 1.00 33.65 214 SER E CA 1
ATOM 8633 C C . SER E 1 218 ? 3.816 -35.742 102.502 1.00 32.16 214 SER E C 1
ATOM 8634 O O . SER E 1 218 ? 3.753 -36.926 102.829 1.00 30.85 214 SER E O 1
ATOM 8637 N N . THR E 1 219 ? 2.911 -35.158 101.724 1.00 33.53 215 THR E N 1
ATOM 8638 C CA . THR E 1 219 ? 1.827 -35.920 101.125 1.00 30.59 215 THR E CA 1
ATOM 8639 C C . THR E 1 219 ? 2.407 -36.969 100.181 1.00 31.07 215 THR E C 1
ATOM 8640 O O . THR E 1 219 ? 1.959 -38.114 100.164 1.00 29.95 215 THR E O 1
ATOM 8644 N N . LEU E 1 220 ? 3.418 -36.574 99.410 1.00 31.50 216 LEU E N 1
ATOM 8645 C CA . LEU E 1 220 ? 4.081 -37.493 98.487 1.00 31.93 216 LEU E CA 1
ATOM 8646 C C . LEU E 1 220 ? 4.631 -38.708 99.222 1.00 32.56 216 LEU E C 1
ATOM 8647 O O . LEU E 1 220 ? 4.464 -39.844 98.775 1.00 29.54 216 LEU E O 1
ATOM 8652 N N . ASP E 1 221 ? 5.289 -38.464 100.350 1.00 29.53 217 ASP E N 1
ATOM 8653 C CA . ASP E 1 221 ? 5.875 -39.547 101.132 1.00 31.06 217 ASP E CA 1
ATOM 8654 C C . ASP E 1 221 ? 4.816 -40.522 101.641 1.00 27.25 217 ASP E C 1
ATOM 8655 O O . ASP E 1 221 ? 5.032 -41.731 101.641 1.00 30.89 217 ASP E O 1
ATOM 8660 N N . LYS E 1 222 ? 3.676 -39.994 102.078 1.00 27.78 218 LYS E N 1
ATOM 8661 C CA . LYS E 1 222 ? 2.556 -40.837 102.488 1.00 30.67 218 LYS E CA 1
ATOM 8662 C C . LYS E 1 222 ? 2.072 -41.695 101.323 1.00 30.13 218 LYS E C 1
ATOM 8663 O O . LYS E 1 222 ? 1.917 -42.909 101.453 1.00 31.30 218 LYS E O 1
ATOM 8669 N N . LEU E 1 223 ? 1.828 -41.050 100.186 1.00 28.11 219 LEU E N 1
ATOM 8670 C CA . LEU E 1 223 ? 1.355 -41.747 98.996 1.00 30.33 219 LEU E CA 1
ATOM 8671 C C . LEU E 1 223 ? 2.302 -42.878 98.613 1.00 28.40 219 LEU E C 1
ATOM 8672 O O . LEU E 1 223 ? 1.862 -43.987 98.308 1.00 29.92 219 LEU E O 1
ATOM 8677 N N . LEU E 1 224 ? 3.601 -42.590 98.630 1.00 23.77 220 LEU E N 1
ATOM 8678 C CA . LEU E 1 224 ? 4.612 -43.592 98.310 1.00 30.57 220 LEU E CA 1
ATOM 8679 C C . LEU E 1 224 ? 4.641 -44.726 99.334 1.00 33.67 220 LEU E C 1
ATOM 8680 O O . LEU E 1 224 ? 4.768 -45.895 98.971 1.00 30.41 220 LEU E O 1
ATOM 8685 N N . ASP E 1 225 ? 4.529 -44.377 100.612 1.00 31.52 221 ASP E N 1
ATOM 8686 C CA . ASP E 1 225 ? 4.518 -45.381 101.671 1.00 34.91 221 ASP E CA 1
ATOM 8687 C C . ASP E 1 225 ? 3.429 -46.424 101.436 1.00 34.15 221 ASP E C 1
ATOM 8688 O O . ASP E 1 225 ? 3.707 -47.621 101.391 1.00 34.45 221 ASP E O 1
ATOM 8693 N N . MET E 1 226 ? 2.191 -45.968 101.275 1.00 32.98 222 MET E N 1
ATOM 8694 C CA . MET E 1 226 ? 1.075 -46.888 101.080 1.00 38.54 222 MET E CA 1
ATOM 8695 C C . MET E 1 226 ? 1.175 -47.638 99.753 1.00 34.07 222 MET E C 1
ATOM 8696 O O . MET E 1 226 ? 0.926 -48.841 99.695 1.00 35.51 222 MET E O 1
ATOM 8701 N N . ALA E 1 227 ? 1.540 -46.926 98.692 1.00 32.73 223 ALA E N 1
ATOM 8702 C CA . ALA E 1 227 ? 1.663 -47.538 97.372 1.00 33.19 223 ALA E CA 1
ATOM 8703 C C . ALA E 1 227 ? 2.681 -48.678 97.367 1.00 36.07 223 ALA E C 1
ATOM 8704 O O . ALA E 1 227 ? 2.437 -49.737 96.789 1.00 35.15 223 ALA E O 1
ATOM 8706 N N . LEU E 1 228 ? 3.820 -48.457 98.017 1.00 34.40 224 LEU E N 1
ATOM 8707 C CA . LEU E 1 228 ? 4.878 -49.461 98.062 1.00 36.97 224 LEU E CA 1
ATOM 8708 C C . LEU E 1 228 ? 4.479 -50.679 98.893 1.00 38.01 224 LEU E C 1
ATOM 8709 O O . LEU E 1 228 ? 4.953 -51.787 98.648 1.00 36.56 224 LEU E O 1
ATOM 8714 N N . GLY E 1 229 ? 3.608 -50.468 99.874 1.00 38.57 225 GLY E N 1
ATOM 8715 C CA . GLY E 1 229 ? 3.087 -51.564 100.670 1.00 40.43 225 GLY E CA 1
ATOM 8716 C C . GLY E 1 229 ? 2.180 -52.453 99.840 1.00 38.37 225 GLY E C 1
ATOM 8717 O O . GLY E 1 229 ? 2.305 -53.679 99.856 1.00 43.04 225 GLY E O 1
ATOM 8718 N N . ALA E 1 230 ? 1.266 -51.828 99.105 1.00 34.98 226 ALA E N 1
ATOM 8719 C CA . ALA E 1 230 ? 0.342 -52.555 98.241 1.00 36.43 226 ALA E CA 1
ATOM 8720 C C . ALA E 1 230 ? 1.082 -53.358 97.174 1.00 33.68 226 ALA E C 1
ATOM 8721 O O . ALA E 1 230 ? 0.656 -54.451 96.802 1.00 32.42 226 ALA E O 1
ATOM 8723 N N . CYS E 1 231 ? 2.190 -52.811 96.681 1.00 34.95 227 CYS E N 1
ATOM 8724 C CA . CYS E 1 231 ? 2.993 -53.497 95.672 1.00 35.69 227 CYS E CA 1
ATOM 8725 C C . CYS E 1 231 ? 3.542 -54.820 96.198 1.00 38.53 227 CYS E C 1
ATOM 8726 O O . CYS E 1 231 ? 3.655 -55.795 95.452 1.00 34.53 227 CYS E O 1
ATOM 8729 N N . ASP E 1 232 ? 3.885 -54.848 97.483 1.00 39.29 228 ASP E N 1
ATOM 8730 C CA . ASP E 1 232 ? 4.358 -56.075 98.111 1.00 38.92 228 ASP E CA 1
ATOM 8731 C C . ASP E 1 232 ? 3.332 -57.183 97.928 1.00 33.08 228 ASP E C 1
ATOM 8732 O O . ASP E 1 232 ? 3.680 -58.315 97.597 1.00 36.15 228 ASP E O 1
ATOM 8737 N N . THR E 1 233 ? 2.065 -56.845 98.141 1.00 34.21 229 THR E N 1
ATOM 8738 C CA . THR E 1 233 ? 0.970 -57.784 97.928 1.00 32.83 229 THR E CA 1
ATOM 8739 C C . THR E 1 233 ? 0.922 -58.235 96.472 1.00 38.22 229 THR E C 1
ATOM 8740 O O . THR E 1 233 ? 0.618 -59.393 96.178 1.00 31.90 229 THR E O 1
ATOM 8744 N N . LEU E 1 234 ? 1.227 -57.313 95.562 1.00 31.62 230 LEU E N 1
ATOM 8745 C CA . LEU E 1 234 ? 1.195 -57.611 94.136 1.00 29.33 230 LEU E CA 1
ATOM 8746 C C . LEU E 1 234 ? 2.312 -58.567 93.734 1.00 30.74 230 LEU E C 1
ATOM 8747 O O . LEU E 1 234 ? 2.092 -59.491 92.954 1.00 31.13 230 LEU E O 1
ATOM 8752 N N . PHE E 1 235 ? 3.510 -58.343 94.267 1.00 30.47 231 PHE E N 1
ATOM 8753 C CA . PHE E 1 235 ? 4.637 -59.226 93.988 1.00 32.90 231 PHE E CA 1
ATOM 8754 C C . PHE E 1 235 ? 4.334 -60.655 94.441 1.00 36.52 231 PHE E C 1
ATOM 8755 O O . PHE E 1 235 ? 4.746 -61.621 93.799 1.00 36.24 231 PHE E O 1
ATOM 8763 N N . ALA E 1 236 ? 3.612 -60.780 95.549 1.00 34.07 232 ALA E N 1
ATOM 8764 C CA . ALA E 1 236 ? 3.232 -62.088 96.071 1.00 36.91 232 ALA E CA 1
ATOM 8765 C C . ALA E 1 236 ? 2.266 -62.780 95.118 1.00 37.95 232 ALA E C 1
ATOM 8766 O O . ALA E 1 236 ? 2.441 -63.950 94.781 1.00 33.38 232 ALA E O 1
ATOM 8768 N N . ALA E 1 237 ? 1.246 -62.046 94.683 1.00 40.86 233 ALA E N 1
ATOM 8769 C CA . ALA E 1 237 ? 0.274 -62.569 93.729 1.00 34.57 233 ALA E CA 1
ATOM 8770 C C . ALA E 1 237 ? 0.960 -63.037 92.448 1.00 32.52 233 ALA E C 1
ATOM 8771 O O . ALA E 1 237 ? 0.563 -64.037 91.850 1.00 31.57 233 ALA E O 1
ATOM 8773 N N . GLN E 1 238 ? 1.991 -62.307 92.031 1.00 30.37 234 GLN E N 1
ATOM 8774 C CA . GLN E 1 238 ? 2.762 -62.679 90.849 1.00 33.40 234 GLN E CA 1
ATOM 8775 C C . GLN E 1 238 ? 3.493 -64.003 91.054 1.00 32.09 234 GLN E C 1
ATOM 8776 O O . GLN E 1 238 ? 3.512 -64.852 90.163 1.00 33.26 234 GLN E O 1
ATOM 8782 N N . ARG E 1 239 ? 4.099 -64.172 92.227 1.00 39.78 235 ARG E N 1
ATOM 8783 C CA . ARG E 1 239 ? 4.825 -65.401 92.541 1.00 42.65 235 ARG E CA 1
ATOM 8784 C C . ARG E 1 239 ? 3.880 -66.594 92.598 1.00 37.85 235 ARG E C 1
ATOM 8785 O O . ARG E 1 239 ? 4.166 -67.648 92.032 1.00 40.96 235 ARG E O 1
ATOM 8793 N N . ASP E 1 240 ? 2.759 -66.425 93.291 1.00 34.35 236 ASP E N 1
ATOM 8794 C CA . ASP E 1 240 ? 1.769 -67.488 93.400 1.00 35.18 236 ASP E CA 1
ATOM 8795 C C . ASP E 1 240 ? 1.338 -67.970 92.021 1.00 39.61 236 ASP E C 1
ATOM 8796 O O . ASP E 1 240 ? 1.296 -69.172 91.758 1.00 42.11 236 ASP E O 1
ATOM 8801 N N . ALA E 1 241 ? 1.026 -67.025 91.140 1.00 38.94 237 ALA E N 1
ATOM 8802 C CA . ALA E 1 241 ? 0.609 -67.359 89.785 1.00 36.85 237 ALA E CA 1
ATOM 8803 C C . ALA E 1 241 ? 1.734 -68.048 89.023 1.00 34.32 237 ALA E C 1
ATOM 8804 O O . ALA E 1 241 ? 1.510 -69.034 88.322 1.00 38.37 237 ALA E O 1
ATOM 8806 N N . LEU E 1 242 ? 2.946 -67.523 89.172 1.00 36.96 238 LEU E N 1
ATOM 8807 C CA . LEU E 1 242 ? 4.106 -68.037 88.449 1.00 39.37 238 LEU E CA 1
ATOM 8808 C C . LEU E 1 242 ? 4.658 -69.329 89.055 1.00 45.51 238 LEU E C 1
ATOM 8809 O O . LEU E 1 242 ? 5.515 -69.984 88.461 1.00 43.24 238 LEU E O 1
ATOM 8814 N N . ALA E 1 243 ? 4.167 -69.687 90.237 1.00 44.39 239 ALA E N 1
ATOM 8815 C CA . ALA E 1 243 ? 4.607 -70.904 90.911 1.00 45.86 239 ALA E CA 1
ATOM 8816 C C . ALA E 1 243 ? 3.943 -72.126 90.292 1.00 46.52 239 ALA E C 1
ATOM 8817 O O . ALA E 1 243 ? 4.338 -73.261 90.555 1.00 54.88 239 ALA E O 1
ATOM 8819 N N . LEU E 1 244 ? 2.927 -71.884 89.470 1.00 48.23 240 LEU E N 1
ATOM 8820 C CA . LEU E 1 244 ? 2.226 -72.957 88.777 1.00 47.25 240 LEU E CA 1
ATOM 8821 C C . LEU E 1 244 ? 2.995 -73.371 87.525 1.00 48.70 240 LEU E C 1
ATOM 8822 O O . LEU E 1 244 ? 3.914 -72.670 87.097 1.00 46.52 240 LEU E O 1
ATOM 8827 N N . PRO E 1 245 ? 2.632 -74.523 86.941 1.00 49.14 241 PRO E N 1
ATOM 8828 C CA . PRO E 1 245 ? 3.288 -74.992 85.717 1.00 49.63 241 PRO E CA 1
ATOM 8829 C C . PRO E 1 245 ? 2.891 -74.155 84.509 1.00 44.15 241 PRO E C 1
ATOM 8830 O O . PRO E 1 245 ? 1.767 -73.658 84.439 1.00 45.08 241 PRO E O 1
ATOM 8834 N N . TYR E 1 246 ? 3.815 -74.007 83.568 1.00 46.43 242 TYR E N 1
ATOM 8835 C CA . TYR E 1 246 ? 3.555 -73.275 82.338 1.00 44.62 242 TYR E CA 1
ATOM 8836 C C . TYR E 1 246 ? 2.346 -73.865 81.612 1.00 51.16 242 TYR E C 1
ATOM 8837 O O . TYR E 1 246 ? 2.343 -75.043 81.259 1.00 49.16 242 TYR E O 1
ATOM 8846 N N . PRO E 1 247 ? 1.305 -73.042 81.398 1.00 52.76 243 PRO E N 1
ATOM 8847 C CA . PRO E 1 247 ? 0.055 -73.471 80.756 1.00 47.56 243 PRO E CA 1
ATOM 8848 C C . PRO E 1 247 ? 0.229 -73.781 79.272 1.00 52.28 243 PRO E C 1
ATOM 8849 O O . PRO E 1 247 ? -0.762 -73.992 78.574 1.00 63.87 243 PRO E O 1
ATOM 8853 N N . GLY E 1 248 ? 1.472 -73.807 78.802 1.00 58.77 244 GLY E N 1
ATOM 8854 C CA . GLY E 1 248 ? 1.760 -74.111 77.410 1.00 60.64 244 GLY E CA 1
ATOM 8855 C C . GLY E 1 248 ? 1.264 -75.481 76.987 1.00 58.82 244 GLY E C 1
ATOM 8856 O O . GLY E 1 248 ? 0.800 -76.251 77.829 1.00 57.48 244 GLY E O 1
ATOM 8857 N N . VAL E 1 249 ? 1.362 -75.811 75.699 1.00 70.15 245 VAL E N 1
ATOM 8858 C CA . VAL E 1 249 ? 1.974 -74.970 74.660 1.00 64.89 245 VAL E CA 1
ATOM 8859 C C . VAL E 1 249 ? 3.492 -74.839 74.834 1.00 61.11 245 VAL E C 1
ATOM 8860 O O . VAL E 1 249 ? 4.119 -73.924 74.302 1.00 62.68 245 VAL E O 1
ATOM 8864 N N . LEU E 1 250 ? 4.074 -75.777 75.577 1.00 65.46 246 LEU E N 1
ATOM 8865 C CA . LEU E 1 250 ? 5.523 -75.861 75.716 1.00 63.33 246 LEU E CA 1
ATOM 8866 C C . LEU E 1 250 ? 6.160 -76.145 74.357 1.00 66.70 246 LEU E C 1
ATOM 8867 O O . LEU E 1 250 ? 5.678 -76.996 73.609 1.00 71.28 246 LEU E O 1
ATOM 8872 N N . PRO E 1 251 ? 7.250 -75.433 74.034 1.00 60.07 247 PRO E N 1
ATOM 8873 C CA . PRO E 1 251 ? 7.943 -75.583 72.749 1.00 60.97 247 PRO E CA 1
ATOM 8874 C C . PRO E 1 251 ? 8.401 -77.019 72.513 1.00 64.30 247 PRO E C 1
ATOM 8875 O O . PRO E 1 251 ? 8.993 -77.294 71.469 1.00 64.63 247 PRO E O 1
ATOM 8879 N N . SER F 1 5 ? 35.237 -33.132 90.267 1.00 66.60 1 SER F N 1
ATOM 8880 C CA . SER F 1 5 ? 35.482 -31.770 90.728 1.00 64.94 1 SER F CA 1
ATOM 8881 C C . SER F 1 5 ? 34.558 -30.775 90.033 1.00 67.40 1 SER F C 1
ATOM 8882 O O . SER F 1 5 ? 33.934 -29.934 90.683 1.00 67.82 1 SER F O 1
ATOM 8885 N N . LYS F 1 6 ? 34.478 -30.871 88.709 1.00 65.33 2 LYS F N 1
ATOM 8886 C CA . LYS F 1 6 ? 33.594 -30.007 87.931 1.00 60.32 2 LYS F CA 1
ATOM 8887 C C . LYS F 1 6 ? 32.999 -30.732 86.729 1.00 57.83 2 LYS F C 1
ATOM 8888 O O . LYS F 1 6 ? 33.579 -31.689 86.215 1.00 54.15 2 LYS F O 1
ATOM 8894 N N . ARG F 1 7 ? 31.835 -30.266 86.288 1.00 55.52 3 ARG F N 1
ATOM 8895 C CA . ARG F 1 7 ? 31.155 -30.851 85.140 1.00 47.59 3 ARG F CA 1
ATOM 8896 C C . ARG F 1 7 ? 31.810 -30.384 83.842 1.00 48.52 3 ARG F C 1
ATOM 8897 O O . ARG F 1 7 ? 32.588 -29.431 83.845 1.00 48.96 3 ARG F O 1
ATOM 8905 N N . GLU F 1 8 ? 31.503 -31.061 82.739 1.00 47.61 4 GLU F N 1
ATOM 8906 C CA . GLU F 1 8 ? 32.193 -30.809 81.475 1.00 51.96 4 GLU F CA 1
ATOM 8907 C C . GLU F 1 8 ? 32.134 -29.345 81.046 1.00 50.91 4 GLU F C 1
ATOM 8908 O O . GLU F 1 8 ? 33.052 -28.846 80.396 1.00 51.51 4 GLU F O 1
ATOM 8914 N N . ASP F 1 9 ? 31.054 -28.662 81.412 1.00 44.51 5 ASP F N 1
ATOM 8915 C CA . ASP F 1 9 ? 30.901 -27.249 81.082 1.00 45.97 5 ASP F CA 1
ATOM 8916 C C . ASP F 1 9 ? 31.399 -26.343 82.209 1.00 47.12 5 ASP F C 1
ATOM 8917 O O . ASP F 1 9 ? 31.179 -25.131 82.185 1.00 43.96 5 ASP F O 1
ATOM 8922 N N . GLY F 1 10 ? 32.063 -26.939 83.196 1.00 41.67 6 GLY F N 1
ATOM 8923 C CA . GLY F 1 10 ? 32.642 -26.189 84.297 1.00 45.12 6 GLY F CA 1
ATOM 8924 C C . GLY F 1 10 ? 31.676 -25.878 85.428 1.00 47.60 6 GLY F C 1
ATOM 8925 O O . GLY F 1 10 ? 32.025 -25.166 86.371 1.00 49.59 6 GLY F O 1
ATOM 8926 N N . ARG F 1 11 ? 30.462 -26.412 85.340 1.00 44.63 7 ARG F N 1
ATOM 8927 C CA . ARG F 1 11 ? 29.439 -26.148 86.348 1.00 40.76 7 ARG F CA 1
ATOM 8928 C C . ARG F 1 11 ? 29.648 -26.944 87.632 1.00 38.98 7 ARG F C 1
ATOM 8929 O O . ARG F 1 11 ? 30.335 -27.966 87.641 1.00 41.43 7 ARG F O 1
ATOM 8937 N N . LEU F 1 12 ? 29.045 -26.460 88.714 1.00 35.45 8 LEU F N 1
ATOM 8938 C CA . LEU F 1 12 ? 28.947 -27.221 89.950 1.00 36.29 8 LEU F CA 1
ATOM 8939 C C . LEU F 1 12 ? 27.671 -28.057 89.897 1.00 38.81 8 LEU F C 1
ATOM 8940 O O . LEU F 1 12 ? 26.800 -27.814 89.062 1.00 34.82 8 LEU F O 1
ATOM 8945 N N . ASP F 1 13 ? 27.556 -29.034 90.789 1.00 35.36 9 ASP F N 1
ATOM 8946 C CA . ASP F 1 13 ? 26.426 -29.960 90.765 1.00 36.06 9 ASP F CA 1
ATOM 8947 C C . ASP F 1 13 ? 25.064 -29.295 90.973 1.00 34.51 9 ASP F C 1
ATOM 8948 O O . ASP F 1 13 ? 24.041 -29.828 90.553 1.00 39.19 9 ASP F O 1
ATOM 8953 N N . HIS F 1 14 ? 25.053 -28.134 91.618 1.00 36.28 10 HIS F N 1
ATOM 8954 C CA . HIS F 1 14 ? 23.798 -27.476 91.962 1.00 33.84 10 HIS F CA 1
ATOM 8955 C C . HIS F 1 14 ? 23.473 -26.320 91.020 1.00 33.69 10 HIS F C 1
ATOM 8956 O O . HIS F 1 14 ? 22.449 -25.654 91.174 1.00 29.18 10 HIS F O 1
ATOM 8963 N N . GLU F 1 15 ? 24.345 -26.080 90.048 1.00 27.92 11 GLU F N 1
ATOM 8964 C CA . GLU F 1 15 ? 24.205 -24.909 89.190 1.00 36.86 11 GLU F CA 1
ATOM 8965 C C . GLU F 1 15 ? 23.405 -25.182 87.923 1.00 28.02 11 GLU F C 1
ATOM 8966 O O . GLU F 1 15 ? 23.640 -26.169 87.224 1.00 31.05 11 GLU F O 1
ATOM 8972 N N . LEU F 1 16 ? 22.457 -24.298 87.638 1.00 34.61 12 LEU F N 1
ATOM 8973 C CA . LEU F 1 16 ? 21.750 -24.319 86.366 1.00 32.09 12 LEU F CA 1
ATOM 8974 C C . LEU F 1 16 ? 22.667 -23.766 85.290 1.00 32.46 12 LEU F C 1
ATOM 8975 O O . LEU F 1 16 ? 23.513 -22.918 85.571 1.00 32.30 12 LEU F O 1
ATOM 8980 N N . ARG F 1 17 ? 22.500 -24.243 84.061 1.00 36.72 13 ARG F N 1
ATOM 8981 C CA . ARG F 1 17 ? 23.119 -23.597 82.912 1.00 29.93 13 ARG F CA 1
ATOM 8982 C C . ARG F 1 17 ? 22.607 -22.165 82.874 1.00 26.49 13 ARG F C 1
ATOM 8983 O O . ARG F 1 17 ? 21.582 -21.860 83.483 1.00 27.14 13 ARG F O 1
ATOM 8991 N N . PRO F 1 18 ? 23.315 -21.276 82.161 1.00 31.26 14 PRO F N 1
ATOM 8992 C CA . PRO F 1 18 ? 22.828 -19.898 82.040 1.00 28.30 14 PRO F CA 1
ATOM 8993 C C . PRO F 1 18 ? 21.393 -19.870 81.511 1.00 30.68 14 PRO F C 1
ATOM 8994 O O . PRO F 1 18 ? 21.083 -20.539 80.521 1.00 29.77 14 PRO F O 1
ATOM 8998 N N . VAL F 1 19 ? 20.529 -19.111 82.177 1.00 30.83 15 VAL F N 1
ATOM 8999 C CA . VAL F 1 19 ? 19.122 -19.033 81.807 1.00 27.42 15 VAL F CA 1
ATOM 9000 C C . VAL F 1 19 ? 18.779 -17.666 81.221 1.00 31.68 15 VAL F C 1
ATOM 9001 O O . VAL F 1 19 ? 18.988 -16.633 81.860 1.00 29.54 15 VAL F O 1
ATOM 9005 N N . ILE F 1 20 ? 18.254 -17.670 80.000 1.00 29.42 16 ILE F N 1
ATOM 9006 C CA . ILE F 1 20 ? 17.853 -16.442 79.326 1.00 24.31 16 ILE F CA 1
ATOM 9007 C C . ILE F 1 20 ? 16.369 -16.495 78.984 1.00 27.34 16 ILE F C 1
ATOM 9008 O O . ILE F 1 20 ? 15.897 -17.454 78.367 1.00 26.80 16 ILE F O 1
ATOM 9013 N N . ILE F 1 21 ? 15.641 -15.460 79.389 1.00 23.59 17 ILE F N 1
ATOM 9014 C CA . ILE F 1 21 ? 14.204 -15.387 79.163 1.00 22.58 17 ILE F CA 1
ATOM 9015 C C . ILE F 1 21 ? 13.851 -14.112 78.410 1.00 32.55 17 ILE F C 1
ATOM 9016 O O . ILE F 1 21 ? 13.998 -13.010 78.937 1.00 33.11 17 ILE F O 1
ATOM 9021 N N . THR F 1 22 ? 13.385 -14.267 77.175 1.00 30.29 18 THR F N 1
ATOM 9022 C CA . THR F 1 22 ? 13.050 -13.123 76.339 1.00 28.22 18 THR F CA 1
ATOM 9023 C C . THR F 1 22 ? 11.563 -13.093 76.018 1.00 29.10 18 THR F C 1
ATOM 9024 O O . THR F 1 22 ? 11.069 -13.929 75.262 1.00 28.92 18 THR F O 1
ATOM 9028 N N . ARG F 1 23 ? 10.852 -12.127 76.595 1.00 25.21 19 ARG F N 1
ATOM 9029 C CA . ARG F 1 23 ? 9.427 -11.962 76.330 1.00 26.08 19 ARG F CA 1
ATOM 9030 C C . ARG F 1 23 ? 9.208 -11.173 75.041 1.00 32.24 19 ARG F C 1
ATOM 9031 O O . ARG F 1 23 ? 10.109 -10.480 74.564 1.00 29.25 19 ARG F O 1
ATOM 9039 N N . GLY F 1 24 ? 8.008 -11.283 74.482 1.00 30.02 20 GLY F N 1
ATOM 9040 C CA . GLY F 1 24 ? 7.673 -10.609 73.242 1.00 28.13 20 GLY F CA 1
ATOM 9041 C C . GLY F 1 24 ? 8.607 -10.945 72.094 1.00 29.48 20 GLY F C 1
ATOM 9042 O O . GLY F 1 24 ? 8.927 -10.084 71.281 1.00 30.79 20 GLY F O 1
ATOM 9043 N N . PHE F 1 25 ? 9.042 -12.198 72.017 1.00 27.52 21 PHE F N 1
ATOM 9044 C CA . PHE F 1 25 ? 9.928 -12.616 70.936 1.00 27.49 21 PHE F CA 1
ATOM 9045 C C . PHE F 1 25 ? 9.210 -12.557 69.586 1.00 30.84 21 PHE F C 1
ATOM 9046 O O . PHE F 1 25 ? 9.834 -12.319 68.553 1.00 29.54 21 PHE F O 1
ATOM 9054 N N . THR F 1 26 ? 7.898 -12.781 69.608 1.00 29.25 22 THR F N 1
ATOM 9055 C CA . THR F 1 26 ? 7.044 -12.540 68.448 1.00 30.44 22 THR F CA 1
ATOM 9056 C C . THR F 1 26 ? 5.810 -11.754 68.894 1.00 33.41 22 THR F C 1
ATOM 9057 O O . THR F 1 26 ? 5.455 -11.772 70.073 1.00 33.01 22 THR F O 1
ATOM 9061 N N . GLU F 1 27 ? 5.159 -11.076 67.951 1.00 35.11 23 GLU F N 1
ATOM 9062 C CA . GLU F 1 27 ? 4.120 -10.093 68.269 1.00 35.35 23 GLU F CA 1
ATOM 9063 C C . GLU F 1 27 ? 2.698 -10.644 68.332 1.00 35.35 23 GLU F C 1
ATOM 9064 O O . GLU F 1 27 ? 1.896 -10.214 69.161 1.00 38.90 23 GLU F O 1
ATOM 9070 N N . ASN F 1 28 ? 2.375 -11.574 67.442 1.00 34.45 24 ASN F N 1
ATOM 9071 C CA . ASN F 1 28 ? 0.996 -12.041 67.315 1.00 34.55 24 ASN F CA 1
ATOM 9072 C C . ASN F 1 28 ? 0.406 -12.699 68.565 1.00 37.93 24 ASN F C 1
ATOM 9073 O O . ASN F 1 28 ? -0.716 -12.377 68.959 1.00 35.83 24 ASN F O 1
ATOM 9078 N N . PRO F 1 29 ? 1.157 -13.618 69.197 1.00 33.54 25 PRO F N 1
ATOM 9079 C CA . PRO F 1 29 ? 0.633 -14.284 70.394 1.00 35.00 25 PRO F CA 1
ATOM 9080 C C . PRO F 1 29 ? 0.503 -13.312 71.562 1.00 31.94 25 PRO F C 1
ATOM 9081 O O . PRO F 1 29 ? 1.344 -12.429 71.714 1.00 33.77 25 PRO F O 1
ATOM 9085 N N . ALA F 1 30 ? -0.541 -13.472 72.370 1.00 29.45 26 ALA F N 1
ATOM 9086 C CA . ALA F 1 30 ? -0.704 -12.663 73.569 1.00 32.14 26 ALA F CA 1
ATOM 9087 C C . ALA F 1 30 ? 0.517 -12.829 74.465 1.00 35.69 26 ALA F C 1
ATOM 9088 O O . ALA F 1 30 ? 0.876 -11.924 75.215 1.00 37.23 26 ALA F O 1
ATOM 9090 N N . GLY F 1 31 ? 1.149 -13.996 74.377 1.00 30.86 27 GLY F N 1
ATOM 9091 C CA . GLY F 1 31 ? 2.393 -14.257 75.077 1.00 28.02 27 GLY F CA 1
ATOM 9092 C C . GLY F 1 31 ? 3.371 -14.993 74.180 1.00 30.46 27 GLY F C 1
ATOM 9093 O O . GLY F 1 31 ? 3.025 -16.009 73.578 1.00 29.02 27 GLY F O 1
ATOM 9094 N N . SER F 1 32 ? 4.592 -14.479 74.080 1.00 25.88 28 SER F N 1
ATOM 9095 C CA . SER F 1 32 ? 5.615 -15.105 73.250 1.00 25.33 28 SER F CA 1
ATOM 9096 C C . SER F 1 32 ? 6.969 -15.032 73.928 1.00 24.72 28 SER F C 1
ATOM 9097 O O . SER F 1 32 ? 7.563 -13.959 74.033 1.00 27.82 28 SER F O 1
ATOM 9100 N N . VAL F 1 33 ? 7.460 -16.180 74.377 1.00 24.00 29 VAL F N 1
ATOM 9101 C CA . VAL F 1 33 ? 8.667 -16.223 75.191 1.00 26.24 29 VAL F CA 1
ATOM 9102 C C . VAL F 1 33 ? 9.709 -17.188 74.648 1.00 27.22 29 VAL F C 1
ATOM 9103 O O . VAL F 1 33 ? 9.457 -18.386 74.509 1.00 28.55 29 VAL F O 1
ATOM 9107 N N . LEU F 1 34 ? 10.885 -16.661 74.336 1.00 23.11 30 LEU F N 1
ATOM 9108 C CA . LEU F 1 34 ? 12.011 -17.509 73.994 1.00 24.03 30 LEU F CA 1
ATOM 9109 C C . LEU F 1 34 ? 12.814 -17.762 75.261 1.00 32.54 30 LEU F C 1
ATOM 9110 O O . LEU F 1 34 ? 13.330 -16.828 75.873 1.00 33.64 30 LEU F O 1
ATOM 9115 N N . ILE F 1 35 ? 12.902 -19.025 75.664 1.00 28.93 31 ILE F N 1
ATOM 9116 C CA . ILE F 1 35 ? 13.660 -19.381 76.855 1.00 27.08 31 ILE F CA 1
ATOM 9117 C C . ILE F 1 35 ? 14.847 -20.245 76.472 1.00 27.39 31 ILE F C 1
ATOM 9118 O O . ILE F 1 35 ? 14.745 -21.116 75.599 1.00 25.36 31 ILE F O 1
ATOM 9123 N N . GLU F 1 36 ? 15.978 -19.990 77.118 1.00 23.61 32 GLU F N 1
ATOM 9124 C CA . GLU F 1 36 ? 17.194 -20.740 76.847 1.00 26.77 32 GLU F CA 1
ATOM 9125 C C . GLU F 1 36 ? 17.785 -21.307 78.135 1.00 26.52 32 GLU F C 1
ATOM 9126 O O . GLU F 1 36 ? 17.997 -20.579 79.104 1.00 26.38 32 GLU F O 1
ATOM 9132 N N . PHE F 1 37 ? 18.016 -22.617 78.139 1.00 28.48 33 PHE F N 1
ATOM 9133 C CA . PHE F 1 37 ? 18.745 -23.293 79.209 1.00 29.41 33 PHE F CA 1
ATOM 9134 C C . PHE F 1 37 ? 20.054 -23.761 78.601 1.00 28.22 33 PHE F C 1
ATOM 9135 O O . PHE F 1 37 ? 20.117 -24.844 78.024 1.00 29.48 33 PHE F O 1
ATOM 9143 N N . GLY F 1 38 ? 21.098 -22.950 78.713 1.00 29.17 34 GLY F N 1
ATOM 9144 C CA . GLY F 1 38 ? 22.327 -23.238 78.001 1.00 27.93 34 GLY F CA 1
ATOM 9145 C C . GLY F 1 38 ? 22.064 -23.209 76.505 1.00 33.02 34 GLY F C 1
ATOM 9146 O O . GLY F 1 38 ? 21.537 -22.227 75.986 1.00 32.28 34 GLY F O 1
ATOM 9147 N N . HIS F 1 39 ? 22.410 -24.291 75.814 1.00 36.25 35 HIS F N 1
ATOM 9148 C CA . HIS F 1 39 ? 22.226 -24.373 74.365 1.00 37.06 35 HIS F CA 1
ATOM 9149 C C . HIS F 1 39 ? 20.817 -24.813 73.966 1.00 37.71 35 HIS F C 1
ATOM 9150 O O . HIS F 1 39 ? 20.445 -24.742 72.793 1.00 38.45 35 HIS F O 1
ATOM 9157 N N . THR F 1 40 ? 20.040 -25.275 74.939 1.00 30.74 36 THR F N 1
ATOM 9158 C CA . THR F 1 40 ? 18.649 -25.626 74.695 1.00 30.78 36 THR F CA 1
ATOM 9159 C C . THR F 1 40 ? 17.805 -24.364 74.510 1.00 30.95 36 THR F C 1
ATOM 9160 O O . THR F 1 40 ? 17.813 -23.478 75.364 1.00 24.79 36 THR F O 1
ATOM 9164 N N . LYS F 1 41 ? 17.089 -24.287 73.389 1.00 2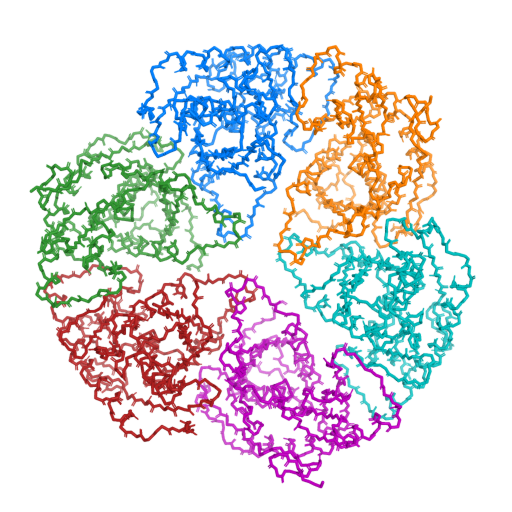8.76 37 LYS F N 1
ATOM 9165 C CA . LYS F 1 41 ? 16.242 -23.133 73.082 1.00 27.64 37 LYS F CA 1
ATOM 9166 C C . LYS F 1 41 ? 14.816 -23.561 72.756 1.00 25.41 37 LYS F C 1
ATOM 9167 O O . LYS F 1 41 ? 14.597 -24.409 71.891 1.00 24.37 37 LYS F O 1
ATOM 9173 N N . VAL F 1 42 ? 13.846 -22.963 73.440 1.00 24.36 38 VAL F N 1
ATOM 9174 C CA . VAL F 1 42 ? 12.445 -23.283 73.199 1.00 25.46 38 VAL F CA 1
ATOM 9175 C C . VAL F 1 42 ? 11.595 -22.019 73.080 1.00 28.29 38 VAL F C 1
ATOM 9176 O O . VAL F 1 42 ? 11.591 -21.182 73.981 1.00 23.54 38 VAL F O 1
ATOM 9180 N N . LEU F 1 43 ? 10.878 -21.884 71.967 1.00 23.33 39 LEU F N 1
ATOM 9181 C CA . LEU F 1 43 ? 9.940 -20.778 71.804 1.00 23.67 39 LEU F CA 1
ATOM 9182 C C . LEU F 1 43 ? 8.592 -21.159 72.401 1.00 25.04 39 LEU F C 1
ATOM 9183 O O . LEU F 1 43 ? 7.957 -22.118 71.957 1.00 28.97 39 LEU F O 1
ATOM 9188 N N . CYS F 1 44 ? 8.162 -20.411 73.412 1.00 20.72 40 CYS F N 1
ATOM 9189 C CA . CYS F 1 44 ? 6.934 -20.723 74.133 1.00 22.30 40 CYS F CA 1
ATOM 9190 C C . CYS F 1 44 ? 5.897 -19.633 73.931 1.00 23.45 40 CYS F C 1
ATOM 9191 O O . CYS F 1 44 ? 6.099 -18.497 74.349 1.00 23.39 40 CYS F O 1
ATOM 9194 N N . THR F 1 45 ? 4.781 -19.982 73.301 1.00 22.75 41 THR F N 1
ATOM 9195 C CA . THR F 1 45 ? 3.754 -18.995 72.993 1.00 25.73 41 THR F CA 1
ATOM 9196 C C . THR F 1 45 ? 2.421 -19.304 73.665 1.00 27.56 41 THR F C 1
ATOM 9197 O O . THR F 1 45 ? 2.099 -20.460 73.945 1.00 26.77 41 THR F O 1
ATOM 9201 N N . ALA F 1 46 ? 1.656 -18.251 73.923 1.00 26.33 42 ALA F N 1
ATOM 9202 C CA . ALA F 1 46 ? 0.344 -18.379 74.536 1.00 31.83 42 ALA F CA 1
ATOM 9203 C C . ALA F 1 46 ? -0.681 -17.614 73.710 1.00 30.93 42 ALA F C 1
ATOM 9204 O O . ALA F 1 46 ? -0.712 -16.386 73.722 1.00 30.74 42 ALA F O 1
ATOM 9206 N N . SER F 1 47 ? -1.518 -18.350 72.989 1.00 36.86 43 SER F N 1
ATOM 9207 C CA . SER F 1 47 ? -2.521 -17.740 72.131 1.00 33.78 43 SER F CA 1
ATOM 9208 C C . SER F 1 47 ? -3.873 -17.735 72.827 1.00 40.40 43 SER F C 1
ATOM 9209 O O . SER F 1 47 ? -4.256 -18.714 73.468 1.00 40.43 43 SER F O 1
ATOM 9212 N N . VAL F 1 48 ? -4.593 -16.627 72.698 1.00 43.81 44 VAL F N 1
ATOM 9213 C CA . VAL F 1 48 ? -5.862 -16.457 73.390 1.00 47.84 44 VAL F CA 1
ATOM 9214 C C . VAL F 1 48 ? -7.049 -16.467 72.434 1.00 56.92 44 VAL F C 1
ATOM 9215 O O . VAL F 1 48 ? -7.025 -15.810 71.391 1.00 59.24 44 VAL F O 1
ATOM 9219 N N . THR F 1 49 ? -8.085 -17.220 72.793 1.00 60.21 45 THR F N 1
ATOM 9220 C CA . THR F 1 49 ? -9.325 -17.235 72.026 1.00 64.30 45 THR F CA 1
ATOM 9221 C C . THR F 1 49 ? -10.529 -17.195 72.960 1.00 72.51 45 THR F C 1
ATOM 9222 O O . THR F 1 49 ? -10.399 -17.406 74.167 1.00 69.82 45 THR F O 1
ATOM 9226 N N . GLU F 1 50 ? -11.701 -16.920 72.396 1.00 80.21 46 GLU F N 1
ATOM 9227 C CA . GLU F 1 50 ? -12.933 -16.902 73.173 1.00 79.79 46 GLU F CA 1
ATOM 9228 C C . GLU F 1 50 ? -13.660 -18.235 73.057 1.00 77.71 46 GLU F C 1
ATOM 9229 O O . GLU F 1 50 ? -13.543 -18.931 72.049 1.00 76.64 46 GLU F O 1
ATOM 9235 N N . GLY F 1 51 ? -14.407 -18.587 74.098 1.00 78.70 47 GLY F N 1
ATOM 9236 C CA . GLY F 1 51 ? -15.154 -19.831 74.108 1.00 85.18 47 GLY F CA 1
ATOM 9237 C C . GLY F 1 51 ? -14.301 -21.028 74.483 1.00 82.48 47 GLY F C 1
ATOM 9238 O O . GLY F 1 51 ? -13.088 -20.912 74.658 1.00 78.01 47 GLY F O 1
ATOM 9239 N N . VAL F 1 52 ? -14.948 -22.183 74.608 1.00 84.20 48 VAL F N 1
ATOM 9240 C CA . VAL F 1 52 ? -14.272 -23.427 74.956 1.00 82.11 48 VAL F CA 1
ATOM 9241 C C . VAL F 1 52 ? -14.897 -24.576 74.172 1.00 84.84 48 VAL F C 1
ATOM 9242 O O . VAL F 1 52 ? -15.919 -24.390 73.511 1.00 92.30 48 VAL F O 1
ATOM 9246 N N . PRO F 1 53 ? -14.284 -25.768 74.230 1.00 86.33 49 PRO F N 1
ATOM 9247 C CA . PRO F 1 53 ? -14.884 -26.939 73.580 1.00 88.51 49 PRO F CA 1
ATOM 9248 C C . PRO F 1 53 ? -16.258 -27.279 74.156 1.00 85.93 49 PRO F C 1
ATOM 9249 O O . PRO F 1 53 ? -16.726 -26.596 75.067 1.00 84.63 49 PRO F O 1
ATOM 9253 N N . LEU F 1 61 ? -16.319 -22.075 83.176 1.00 72.95 57 LEU F N 1
ATOM 9254 C CA . LEU F 1 61 ? -14.869 -22.169 83.297 1.00 73.88 57 LEU F CA 1
ATOM 9255 C C . LEU F 1 61 ? -14.206 -22.174 81.923 1.00 68.21 57 LEU F C 1
ATOM 9256 O O . LEU F 1 61 ? -14.800 -22.613 80.940 1.00 68.32 57 LEU F O 1
ATOM 9261 N N . GLY F 1 62 ? -12.970 -21.687 81.865 1.00 71.80 58 GLY F N 1
ATOM 9262 C CA . GLY F 1 62 ? -12.206 -21.683 80.630 1.00 64.05 58 GLY F CA 1
ATOM 9263 C C . GLY F 1 62 ? -11.306 -22.898 80.534 1.00 59.34 58 GLY F C 1
ATOM 9264 O O . GLY F 1 62 ? -11.312 -23.753 81.419 1.00 62.29 58 GLY F O 1
ATOM 9265 N N . TRP F 1 63 ? -10.528 -22.979 79.461 1.00 56.89 59 TRP F N 1
ATOM 9266 C CA . TRP F 1 63 ? -9.652 -24.127 79.258 1.00 52.55 59 TRP F CA 1
ATOM 9267 C C . TRP F 1 63 ? -8.240 -23.724 78.849 1.00 47.05 59 TRP F C 1
ATOM 9268 O O . TRP F 1 63 ? -8.016 -22.633 78.326 1.00 50.87 59 TRP F O 1
ATOM 9279 N N . LEU F 1 64 ? -7.289 -24.615 79.106 1.00 41.60 60 LEU F N 1
ATOM 9280 C CA . LEU F 1 64 ? -5.923 -24.439 78.637 1.00 40.05 60 LEU F CA 1
ATOM 9281 C C . LEU F 1 64 ? -5.426 -25.732 78.009 1.00 40.92 60 LEU F C 1
ATOM 9282 O O . LEU F 1 64 ? -5.572 -26.811 78.583 1.00 43.31 60 LEU F O 1
ATOM 9287 N N . THR F 1 65 ? -4.842 -25.613 76.824 1.00 37.08 61 THR F N 1
ATOM 9288 C CA . THR F 1 65 ? -4.301 -26.760 76.115 1.00 36.36 61 THR F CA 1
ATOM 9289 C C . THR F 1 65 ? -2.838 -26.498 75.798 1.00 30.31 61 THR F C 1
ATOM 9290 O O . THR F 1 65 ? -2.420 -25.349 75.683 1.00 34.22 61 THR F O 1
ATOM 9294 N N . ALA F 1 66 ? -2.057 -27.561 75.660 1.00 32.35 62 ALA F N 1
ATOM 9295 C CA . ALA F 1 66 ? -0.632 -27.410 75.409 1.00 33.74 62 ALA F CA 1
ATOM 9296 C C . ALA F 1 66 ? -0.132 -28.407 74.375 1.00 29.69 62 ALA F C 1
ATOM 9297 O O . ALA F 1 66 ? -0.498 -29.581 74.398 1.00 30.00 62 ALA F O 1
ATOM 9299 N N . GLU F 1 67 ? 0.709 -27.925 73.468 1.00 22.00 63 GLU F N 1
ATOM 9300 C CA . GLU F 1 67 ? 1.333 -28.784 72.478 1.00 25.37 63 GLU F CA 1
ATOM 9301 C C . GLU F 1 67 ? 2.833 -28.536 72.434 1.00 27.00 63 GLU F C 1
ATOM 9302 O O . GLU F 1 67 ? 3.289 -27.393 72.402 1.00 27.19 63 GLU F O 1
ATOM 9308 N N . TYR F 1 68 ? 3.594 -29.623 72.432 1.00 22.01 64 TYR F N 1
ATOM 9309 C CA . TYR F 1 68 ? 5.043 -29.555 72.389 1.00 25.04 64 TYR F CA 1
ATOM 9310 C C . TYR F 1 68 ? 5.529 -30.178 71.088 1.00 25.11 64 TYR F C 1
ATOM 9311 O O . TYR F 1 68 ? 4.986 -31.181 70.630 1.00 25.34 64 TYR F O 1
ATOM 9320 N N . ALA F 1 69 ? 6.549 -29.576 70.489 1.00 24.71 65 ALA F N 1
ATOM 9321 C CA . ALA F 1 69 ? 7.110 -30.090 69.249 1.00 20.85 65 ALA F CA 1
ATOM 9322 C C . ALA F 1 69 ? 8.562 -29.676 69.105 1.00 20.48 65 ALA F C 1
ATOM 9323 O O . ALA F 1 69 ? 8.996 -28.691 69.691 1.00 25.52 65 ALA F O 1
ATOM 9325 N N . MET F 1 70 ? 9.311 -30.439 68.321 1.00 22.86 66 MET F N 1
ATOM 9326 C CA . MET F 1 70 ? 10.696 -30.112 68.035 1.00 24.03 66 MET F CA 1
ATOM 9327 C C . MET F 1 70 ? 10.888 -29.911 66.538 1.00 26.60 66 MET F C 1
ATOM 9328 O O . MET F 1 70 ? 10.491 -30.759 65.739 1.00 25.53 66 MET F O 1
ATOM 9333 N N . LEU F 1 71 ? 11.490 -28.788 66.158 1.00 24.86 67 LEU F N 1
ATOM 9334 C CA . LEU F 1 71 ? 11.883 -28.593 64.772 1.00 28.27 67 LEU F CA 1
ATOM 9335 C C . LEU F 1 71 ? 12.805 -29.739 64.391 1.00 28.07 67 LEU F C 1
ATOM 9336 O O . LEU F 1 71 ? 13.575 -30.216 65.223 1.00 29.45 67 LEU F O 1
ATOM 9341 N N . PRO F 1 72 ? 12.723 -30.192 63.134 1.00 27.76 68 PRO F N 1
ATOM 9342 C CA . PRO F 1 72 ? 13.514 -31.325 62.645 1.00 33.03 68 PRO F CA 1
ATOM 9343 C C . PRO F 1 72 ? 15.007 -31.178 62.931 1.00 29.67 68 PRO F C 1
ATOM 9344 O O . PRO F 1 72 ? 15.681 -32.172 63.201 1.00 31.65 68 PRO F O 1
ATOM 9348 N N . SER F 1 73 ? 15.513 -29.951 62.876 1.00 27.94 69 SER F N 1
ATOM 9349 C CA . SER F 1 73 ? 16.946 -29.717 63.019 1.00 30.35 69 SER F CA 1
ATOM 9350 C C . SER F 1 73 ? 17.374 -29.508 64.474 1.00 29.87 69 SER F C 1
ATOM 9351 O O . SER F 1 73 ? 18.564 -29.408 64.765 1.00 25.41 69 SER F O 1
ATOM 9354 N N . ALA F 1 74 ? 16.404 -29.446 65.379 1.00 25.65 70 ALA F N 1
ATOM 9355 C CA . ALA F 1 74 ? 16.693 -29.198 66.788 1.00 31.19 70 ALA F CA 1
ATOM 9356 C C . ALA F 1 74 ? 17.618 -30.259 67.386 1.00 33.05 70 ALA F C 1
ATOM 9357 O O . ALA F 1 74 ? 18.457 -29.952 68.232 1.00 40.00 70 ALA F O 1
ATOM 9359 N N . THR F 1 75 ? 17.463 -31.502 66.939 1.00 35.85 71 THR F N 1
ATOM 9360 C CA . THR F 1 75 ? 18.268 -32.613 67.443 1.00 35.98 71 THR F CA 1
ATOM 9361 C C . THR F 1 75 ? 19.620 -32.703 66.739 1.00 41.46 71 THR F C 1
ATOM 9362 O O . THR F 1 75 ? 19.807 -32.124 65.671 1.00 40.03 71 THR F O 1
ATOM 9366 N N . HIS F 1 76 ? 20.556 -33.432 67.341 1.00 44.00 72 HIS F N 1
ATOM 9367 C CA . HIS F 1 76 ? 21.900 -33.573 66.779 1.00 49.64 72 HIS F CA 1
ATOM 9368 C C . HIS F 1 76 ? 21.867 -34.014 65.322 1.00 44.88 72 HIS F C 1
ATOM 9369 O O . HIS F 1 76 ? 22.619 -33.507 64.492 1.00 52.35 72 HIS F O 1
ATOM 9376 N N . SER F 1 77 ? 20.998 -34.971 65.023 1.00 44.94 73 SER F N 1
ATOM 9377 C CA . SER F 1 77 ? 20.754 -35.372 63.647 1.00 43.93 73 SER F CA 1
ATOM 9378 C C . SER F 1 77 ? 19.283 -35.145 63.322 1.00 43.79 73 SER F C 1
ATOM 9379 O O . SER F 1 77 ? 18.403 -35.508 64.105 1.00 38.01 73 SER F O 1
ATOM 9382 N N . ARG F 1 78 ? 19.021 -34.532 62.172 1.00 40.48 74 ARG F N 1
ATOM 9383 C CA . ARG F 1 78 ? 17.662 -34.163 61.791 1.00 38.22 74 ARG F CA 1
ATOM 9384 C C . ARG F 1 78 ? 16.668 -35.298 62.006 1.00 37.50 74 ARG F C 1
ATOM 9385 O O . ARG F 1 78 ? 16.937 -36.445 61.653 1.00 41.58 74 ARG F O 1
ATOM 9393 N N . SER F 1 79 ? 15.518 -34.969 62.587 1.00 33.67 75 SER F N 1
ATOM 9394 C CA . SER F 1 79 ? 14.444 -35.940 62.754 1.00 38.60 75 SER F CA 1
ATOM 9395 C C . SER F 1 79 ? 13.281 -35.617 61.820 1.00 38.83 75 SER F C 1
ATOM 9396 O O . SER F 1 79 ? 13.017 -34.449 61.518 1.00 35.92 75 SER F O 1
ATOM 9399 N N . ASP F 1 80 ? 12.588 -36.657 61.368 1.00 35.96 76 ASP F N 1
ATOM 9400 C CA . ASP F 1 80 ? 11.481 -36.503 60.432 1.00 34.74 76 ASP F CA 1
ATOM 9401 C C . ASP F 1 80 ? 10.356 -35.644 60.999 1.00 36.18 76 ASP F C 1
ATOM 9402 O O . ASP F 1 80 ? 9.960 -35.797 62.154 1.00 32.28 76 ASP F O 1
ATOM 9407 N N . ARG F 1 81 ? 9.847 -34.741 60.170 1.00 28.99 77 ARG F N 1
ATOM 9408 C CA . ARG F 1 81 ? 8.757 -33.860 60.561 1.00 28.66 77 ARG F CA 1
ATOM 9409 C C . ARG F 1 81 ? 7.481 -34.676 60.757 1.00 28.18 77 ARG F C 1
ATOM 9410 O O . ARG F 1 81 ? 7.099 -35.463 59.893 1.00 28.74 77 ARG F O 1
ATOM 9418 N N . GLU F 1 82 ? 6.827 -34.487 61.897 1.00 27.47 78 GLU F N 1
ATOM 9419 C CA . GLU F 1 82 ? 5.644 -35.269 62.250 1.00 28.41 78 GLU F CA 1
ATOM 9420 C C . GLU F 1 82 ? 4.469 -35.071 61.293 1.00 31.73 78 GLU F C 1
ATOM 9421 O O . GLU F 1 82 ? 3.698 -36.001 61.043 1.00 26.94 78 GLU F O 1
ATOM 9427 N N . SER F 1 83 ? 4.326 -33.857 60.773 1.00 29.05 79 SER F N 1
ATOM 9428 C CA . SER F 1 83 ? 3.255 -33.558 59.828 1.00 27.26 79 SER F CA 1
ATOM 9429 C C . SER F 1 83 ? 3.459 -34.347 58.544 1.00 30.95 79 SER F C 1
ATOM 9430 O O . SER F 1 83 ? 2.501 -34.799 57.919 1.00 27.70 79 SER F O 1
ATOM 9433 N N . VAL F 1 84 ? 4.718 -34.506 58.157 1.00 29.69 80 VAL F N 1
ATOM 9434 C CA . VAL F 1 84 ? 5.064 -35.253 56.959 1.00 30.76 80 VAL F CA 1
ATOM 9435 C C . VAL F 1 84 ? 4.882 -36.747 57.204 1.00 38.46 80 VAL F C 1
ATOM 9436 O O . VAL F 1 84 ? 4.373 -37.473 56.348 1.00 34.92 80 VAL F O 1
ATOM 9440 N N . ARG F 1 85 ? 5.292 -37.195 58.386 1.00 37.01 81 ARG F N 1
ATOM 9441 C CA . ARG F 1 85 ? 5.195 -38.601 58.760 1.00 35.99 81 ARG F CA 1
ATOM 9442 C C . ARG F 1 85 ? 3.735 -39.026 58.923 1.00 36.28 81 ARG F C 1
ATOM 9443 O O . ARG F 1 85 ? 3.402 -40.204 58.790 1.00 34.29 81 ARG F O 1
ATOM 9451 N N . GLY F 1 86 ? 2.871 -38.057 59.216 1.00 35.26 82 GLY F N 1
ATOM 9452 C CA . GLY F 1 86 ? 1.444 -38.305 59.315 1.00 33.41 82 GLY F CA 1
ATOM 9453 C C . GLY F 1 86 ? 0.930 -38.643 60.705 1.00 44.17 82 GLY F C 1
ATOM 9454 O O . GLY F 1 86 ? -0.250 -38.959 60.871 1.00 44.99 82 GLY F O 1
ATOM 9455 N N . ARG F 1 87 ? 1.801 -38.578 61.708 1.00 39.46 83 ARG F N 1
ATOM 9456 C CA . ARG F 1 87 ? 1.386 -38.860 63.080 1.00 36.53 83 ARG F CA 1
ATOM 9457 C C . ARG F 1 87 ? 2.319 -38.234 64.112 1.00 33.01 83 ARG F C 1
ATOM 9458 O O . ARG F 1 87 ? 3.470 -37.917 63.817 1.00 31.43 83 ARG F O 1
ATOM 9466 N N . LEU F 1 88 ? 1.807 -38.059 65.326 1.00 28.98 84 LEU F N 1
ATOM 9467 C CA . LEU F 1 88 ? 2.613 -37.578 66.441 1.00 32.55 84 LEU F CA 1
ATOM 9468 C C . LEU F 1 88 ? 3.414 -38.727 67.043 1.00 30.36 84 LEU F C 1
ATOM 9469 O O . LEU F 1 88 ? 2.911 -39.844 67.166 1.00 30.88 84 LEU F O 1
ATOM 9474 N N . SER F 1 89 ? 4.660 -38.454 67.414 1.00 32.76 85 SER F N 1
ATOM 9475 C CA . SER F 1 89 ? 5.481 -39.452 68.092 1.00 33.59 85 SER F CA 1
ATOM 9476 C C . SER F 1 89 ? 5.045 -39.595 69.547 1.00 29.67 85 SER F C 1
ATOM 9477 O O . SER F 1 89 ? 4.455 -38.677 70.119 1.00 28.64 85 SER F O 1
ATOM 9480 N N . GLY F 1 90 ? 5.331 -40.750 70.138 1.00 33.02 86 GLY F N 1
ATOM 9481 C CA . GLY F 1 90 ? 4.962 -41.011 71.517 1.00 30.63 86 GLY F CA 1
ATOM 9482 C C . GLY F 1 90 ? 5.568 -39.996 72.467 1.00 24.49 86 GLY F C 1
ATOM 9483 O O . GLY F 1 90 ? 4.917 -39.541 73.406 1.00 22.40 86 GLY F O 1
ATOM 9484 N N . ARG F 1 91 ? 6.822 -39.640 72.217 1.00 29.51 87 ARG F N 1
ATOM 9485 C CA . ARG F 1 91 ? 7.507 -38.640 73.027 1.00 32.99 87 ARG F CA 1
ATOM 9486 C C . ARG F 1 91 ? 6.733 -37.324 73.043 1.00 29.71 87 ARG F C 1
ATOM 9487 O O . ARG F 1 91 ? 6.621 -36.670 74.082 1.00 29.52 87 ARG F O 1
ATOM 9495 N N . THR F 1 92 ? 6.196 -36.949 71.885 1.00 26.53 88 THR F N 1
ATOM 9496 C CA . THR F 1 92 ? 5.479 -35.688 71.731 1.00 25.26 88 THR F CA 1
ATOM 9497 C C . THR F 1 92 ? 4.191 -35.635 72.547 1.00 24.74 88 THR F C 1
ATOM 9498 O O . THR F 1 92 ? 3.882 -34.618 73.168 1.00 25.54 88 THR F O 1
ATOM 9502 N N . GLN F 1 93 ? 3.437 -36.727 72.543 1.00 26.63 89 GLN F N 1
ATOM 9503 C CA . GLN F 1 93 ? 2.189 -36.782 73.298 1.00 31.45 89 GLN F CA 1
ATOM 9504 C C . GLN F 1 93 ? 2.458 -36.814 74.798 1.00 28.64 89 GLN F C 1
ATOM 9505 O O . GLN F 1 93 ? 1.732 -36.210 75.585 1.00 25.65 89 GLN F O 1
ATOM 9511 N N . GLU F 1 94 ? 3.509 -37.528 75.182 1.00 29.29 90 GLU F N 1
ATOM 9512 C CA . GLU F 1 94 ? 3.917 -37.607 76.577 1.00 31.40 90 GLU F CA 1
ATOM 9513 C C . GLU F 1 94 ? 4.224 -36.211 77.118 1.00 31.23 90 GLU F C 1
ATOM 9514 O O . GLU F 1 94 ? 3.621 -35.762 78.093 1.00 28.71 90 GLU F O 1
ATOM 9520 N N . ILE F 1 95 ? 5.154 -35.522 76.463 1.00 26.82 91 ILE F N 1
ATOM 9521 C CA . ILE F 1 95 ? 5.573 -34.191 76.896 1.00 26.38 91 ILE F CA 1
ATOM 9522 C C . ILE F 1 95 ? 4.469 -33.140 76.766 1.00 26.19 91 ILE F C 1
ATOM 9523 O O . ILE F 1 95 ? 4.328 -32.275 77.629 1.00 27.10 91 ILE F O 1
ATOM 9528 N N . SER F 1 96 ? 3.689 -33.213 75.691 1.00 27.34 92 SER F N 1
ATOM 9529 C CA . SER F 1 96 ? 2.590 -32.270 75.490 1.00 24.87 92 SER F CA 1
ATOM 9530 C C . SER F 1 96 ? 1.614 -32.310 76.662 1.00 29.55 92 SER F C 1
ATOM 9531 O O . SER F 1 96 ? 1.216 -31.270 77.192 1.00 29.32 92 SER F O 1
ATOM 9534 N N . ARG F 1 97 ? 1.227 -33.520 77.054 1.00 25.94 93 ARG F N 1
ATOM 9535 C CA . ARG F 1 97 ? 0.298 -33.709 78.162 1.00 29.13 93 ARG F CA 1
ATOM 9536 C C . ARG F 1 97 ? 0.904 -33.220 79.480 1.00 30.18 93 ARG F C 1
ATOM 9537 O O . ARG F 1 97 ? 0.222 -32.592 80.290 1.00 25.88 93 ARG F O 1
ATOM 9545 N N . LEU F 1 98 ? 2.188 -33.499 79.681 1.00 27.33 94 LEU F N 1
ATOM 9546 C CA . LEU F 1 98 ? 2.903 -33.020 80.864 1.00 30.66 94 LEU F CA 1
ATOM 9547 C C . LEU F 1 98 ? 2.776 -31.506 81.026 1.00 31.72 94 LEU F C 1
ATOM 9548 O O . LEU F 1 98 ? 2.413 -31.017 82.095 1.00 32.11 94 LEU F O 1
ATOM 9553 N N . ILE F 1 99 ? 3.073 -30.768 79.959 1.00 29.42 95 ILE F N 1
ATOM 9554 C CA . ILE F 1 99 ? 2.992 -29.310 79.989 1.00 27.85 95 ILE F CA 1
ATOM 9555 C C . ILE F 1 99 ? 1.584 -28.821 80.323 1.00 29.48 95 ILE F C 1
ATOM 9556 O O . ILE F 1 99 ? 1.412 -27.880 81.097 1.00 30.33 95 ILE F O 1
ATOM 9561 N N . GLY F 1 100 ? 0.580 -29.464 79.738 1.00 29.16 96 GLY F N 1
ATOM 9562 C CA . GLY F 1 100 ? -0.803 -29.111 80.001 1.00 29.45 96 GLY F CA 1
ATOM 9563 C C . GLY F 1 100 ? -1.173 -29.293 81.460 1.00 30.32 96 GLY F C 1
ATOM 9564 O O . GLY F 1 100 ? -1.756 -28.400 82.072 1.00 33.89 96 GLY F O 1
ATOM 9565 N N . ARG F 1 101 ? -0.836 -30.453 82.017 1.00 33.21 97 ARG F N 1
ATOM 9566 C CA . ARG F 1 101 ? -1.062 -30.720 83.435 1.00 37.54 97 ARG F CA 1
ATOM 9567 C C . ARG F 1 101 ? -0.346 -29.687 84.302 1.00 34.47 97 ARG F C 1
ATOM 9568 O O . ARG F 1 101 ? -0.949 -29.074 85.182 1.00 38.28 97 ARG F O 1
ATOM 9576 N N . SER F 1 102 ? 0.942 -29.496 84.040 1.00 31.84 98 SER F N 1
ATOM 9577 C CA . SER F 1 102 ? 1.765 -28.591 84.837 1.00 34.13 98 SER F CA 1
ATOM 9578 C C . SER F 1 102 ? 1.198 -27.176 84.911 1.00 35.66 98 SER F C 1
ATOM 9579 O O . SER F 1 102 ? 1.102 -26.597 85.993 1.00 41.16 98 SER F O 1
ATOM 9582 N N . LEU F 1 103 ? 0.827 -26.620 83.762 1.00 30.97 99 LEU F N 1
ATOM 9583 C CA . LEU F 1 103 ? 0.341 -25.241 83.712 1.00 32.43 99 LEU F CA 1
ATOM 9584 C C . LEU F 1 103 ? -1.045 -25.075 84.333 1.00 34.75 99 LEU F C 1
ATOM 9585 O O . LEU F 1 103 ? -1.291 -24.117 85.062 1.00 39.74 99 LEU F O 1
ATOM 9590 N N . ARG F 1 104 ? -1.948 -26.009 84.053 1.00 40.37 100 ARG F N 1
ATOM 9591 C CA . ARG F 1 104 ? -3.290 -25.956 84.627 1.00 39.88 100 ARG F CA 1
ATOM 9592 C C . ARG F 1 104 ? -3.261 -26.017 86.154 1.00 42.32 100 ARG F C 1
ATOM 9593 O O . ARG F 1 104 ? -4.236 -25.664 86.818 1.00 45.58 100 ARG F O 1
ATOM 9601 N N . ALA F 1 105 ? -2.135 -26.456 86.706 1.00 41.36 101 ALA F N 1
ATOM 9602 C CA . ALA F 1 105 ? -2.000 -26.611 88.149 1.00 44.73 101 ALA F CA 1
ATOM 9603 C C . ALA F 1 105 ? -2.040 -25.281 88.897 1.00 46.10 101 ALA F C 1
ATOM 9604 O O . ALA F 1 105 ? -2.379 -25.240 90.079 1.00 47.67 101 ALA F O 1
ATOM 9606 N N . CYS F 1 106 ? -1.697 -24.195 88.210 1.00 43.67 102 CYS F N 1
ATOM 9607 C CA . CYS F 1 106 ? -1.606 -22.890 88.861 1.00 48.53 102 CYS F CA 1
ATOM 9608 C C . CYS F 1 106 ? -2.543 -21.837 88.273 1.00 49.19 102 CYS F C 1
ATOM 9609 O O . CYS F 1 106 ? -2.353 -20.642 88.496 1.00 50.62 102 CYS F O 1
ATOM 9612 N N . ILE F 1 107 ? -3.552 -22.273 87.528 1.00 48.16 103 ILE F N 1
ATOM 9613 C CA . ILE F 1 107 ? -4.518 -21.338 86.964 1.00 50.34 103 ILE F CA 1
ATOM 9614 C C . ILE F 1 107 ? -5.913 -21.597 87.502 1.00 53.99 103 ILE F C 1
ATOM 9615 O O . ILE F 1 107 ? -6.328 -22.744 87.654 1.00 57.93 103 ILE F O 1
ATOM 9620 N N . ASP F 1 108 ? -6.636 -20.522 87.784 1.00 58.66 104 ASP F N 1
ATOM 9621 C CA . ASP F 1 108 ? -8.031 -20.630 88.171 1.00 63.75 104 ASP F CA 1
ATOM 9622 C C . ASP F 1 108 ? -8.893 -20.453 86.928 1.00 64.46 104 ASP F C 1
ATOM 9623 O O . ASP F 1 108 ? -9.297 -19.339 86.598 1.00 68.88 104 ASP F O 1
ATOM 9628 N N . LEU F 1 109 ? -9.154 -21.556 86.232 1.00 65.33 105 LEU F N 1
ATOM 9629 C CA . LEU F 1 109 ? -9.925 -21.522 84.992 1.00 65.42 105 LEU F CA 1
ATOM 9630 C C . LEU F 1 109 ? -11.307 -20.912 85.213 1.00 68.98 105 LEU F C 1
ATOM 9631 O O . LEU F 1 109 ? -11.931 -20.404 84.280 1.00 68.08 105 LEU F O 1
ATOM 9636 N N . ALA F 1 110 ? -11.779 -20.969 86.454 1.00 71.46 106 ALA F N 1
ATOM 9637 C CA . ALA F 1 110 ? -13.055 -20.370 86.822 1.00 74.41 106 ALA F CA 1
ATOM 9638 C C . ALA F 1 110 ? -12.908 -18.859 86.929 1.00 74.28 106 ALA F C 1
ATOM 9639 O O . ALA F 1 110 ? -13.881 -18.115 86.809 1.00 78.62 106 ALA F O 1
ATOM 9641 N N . ALA F 1 111 ? -11.675 -18.417 87.152 1.00 74.19 107 ALA F N 1
ATOM 9642 C CA . ALA F 1 111 ? -11.376 -17.004 87.344 1.00 77.72 107 ALA F CA 1
ATOM 9643 C C . ALA F 1 111 ? -10.755 -16.400 86.091 1.00 73.88 107 ALA F C 1
ATOM 9644 O O . ALA F 1 111 ? -10.072 -15.379 86.155 1.00 74.39 107 ALA F O 1
ATOM 9646 N N . LEU F 1 112 ? -10.998 -17.039 84.953 1.00 72.01 108 LEU F N 1
ATOM 9647 C CA . LEU F 1 112 ? -10.420 -16.599 83.691 1.00 74.69 108 LEU F CA 1
ATOM 9648 C C . LEU F 1 112 ? -11.512 -16.219 82.700 1.00 76.83 108 LEU F C 1
ATOM 9649 O O . LEU F 1 112 ? -11.321 -15.349 81.850 1.00 77.18 108 LEU F O 1
ATOM 9654 N N . GLY F 1 113 ? -12.661 -16.873 82.824 1.00 78.27 109 GLY F N 1
ATOM 9655 C CA . GLY F 1 113 ? -13.752 -16.688 81.886 1.00 78.80 109 GLY F CA 1
ATOM 9656 C C . GLY F 1 113 ? -13.853 -17.890 80.970 1.00 78.46 109 GLY F C 1
ATOM 9657 O O . GLY F 1 113 ? -13.055 -18.820 81.076 1.00 76.12 109 GLY F O 1
ATOM 9658 N N . GLU F 1 114 ? -14.832 -17.879 80.071 1.00 78.83 110 GLU F N 1
ATOM 9659 C CA . GLU F 1 114 ? -14.996 -18.973 79.121 1.00 80.47 110 GLU F CA 1
ATOM 9660 C C . GLU F 1 114 ? -13.966 -18.850 78.003 1.00 79.72 110 GLU F C 1
ATOM 9661 O O . GLU F 1 114 ? -14.264 -19.096 76.836 1.00 81.64 110 GLU F O 1
ATOM 9667 N N . ASN F 1 115 ? -12.749 -18.466 78.374 1.00 77.56 111 ASN F N 1
ATOM 9668 C CA . ASN F 1 115 ? -11.677 -18.263 77.408 1.00 77.28 111 ASN F CA 1
ATOM 9669 C C . ASN F 1 115 ? -10.783 -19.491 77.274 1.00 67.89 111 ASN F C 1
ATOM 9670 O O . ASN F 1 115 ? -10.784 -20.368 78.137 1.00 62.31 111 ASN F O 1
ATOM 9675 N N . THR F 1 116 ? -10.021 -19.545 76.187 1.00 65.45 112 THR F N 1
ATOM 9676 C CA . THR F 1 116 ? -9.102 -20.652 75.954 1.00 57.02 112 THR F CA 1
ATOM 9677 C C . THR F 1 116 ? -7.692 -20.155 75.659 1.00 52.33 112 THR F C 1
ATOM 9678 O O . THR F 1 116 ? -7.487 -19.313 74.784 1.00 49.91 112 THR F O 1
ATOM 9682 N N . ILE F 1 117 ? -6.721 -20.683 76.397 1.00 45.61 113 ILE F N 1
ATOM 9683 C CA . ILE F 1 117 ? -5.325 -20.354 76.158 1.00 40.25 113 ILE F CA 1
ATOM 9684 C C . ILE F 1 117 ? -4.599 -21.555 75.572 1.00 37.75 113 ILE F C 1
ATOM 9685 O O . ILE F 1 117 ? -4.473 -22.595 76.220 1.00 37.65 113 ILE F O 1
ATOM 9690 N N . ALA F 1 118 ? -4.134 -21.411 74.337 1.00 34.48 114 ALA F N 1
ATOM 9691 C CA . ALA F 1 118 ? -3.386 -22.474 73.685 1.00 32.67 114 ALA F CA 1
ATOM 9692 C C . ALA F 1 118 ? -1.895 -22.249 73.866 1.00 31.86 114 ALA F C 1
ATOM 9693 O O . ALA F 1 118 ? -1.340 -21.268 73.374 1.00 30.98 114 ALA F O 1
ATOM 9695 N N . ILE F 1 119 ? -1.255 -23.166 74.583 1.00 33.13 115 ILE F N 1
ATOM 9696 C CA . ILE F 1 119 ? 0.176 -23.097 74.817 1.00 28.44 115 ILE F CA 1
ATOM 9697 C C . ILE F 1 119 ? 0.917 -23.904 73.765 1.00 28.44 115 ILE F C 1
ATOM 9698 O O . ILE F 1 119 ? 0.643 -25.087 73.568 1.00 29.89 115 ILE F O 1
ATOM 9703 N N . ASP F 1 120 ? 1.855 -23.256 73.085 1.00 27.41 116 ASP F N 1
ATOM 9704 C CA . ASP F 1 120 ? 2.686 -23.936 72.107 1.00 25.60 116 ASP F CA 1
ATOM 9705 C C . ASP F 1 120 ? 4.140 -23.850 72.530 1.00 28.49 116 ASP F C 1
ATOM 9706 O O . ASP F 1 120 ? 4.650 -22.766 72.808 1.00 29.59 116 ASP F O 1
ATOM 9711 N N . CYS F 1 121 ? 4.804 -24.997 72.584 1.00 24.67 117 CYS F N 1
ATOM 9712 C CA . CYS F 1 121 ? 6.216 -25.038 72.921 1.00 24.28 117 CYS F CA 1
ATOM 9713 C C . CYS F 1 121 ? 6.988 -25.711 71.800 1.00 25.64 117 CYS F C 1
ATOM 9714 O O . CYS F 1 121 ? 6.890 -26.924 71.599 1.00 26.61 117 CYS F O 1
ATOM 9717 N N . ASP F 1 122 ? 7.753 -24.917 71.063 1.00 21.08 118 ASP F N 1
ATOM 9718 C CA . ASP F 1 122 ? 8.504 -25.441 69.935 1.00 26.18 118 ASP F CA 1
ATOM 9719 C C . ASP F 1 122 ? 10.005 -25.334 70.158 1.00 27.44 118 ASP F C 1
ATOM 9720 O O . ASP F 1 122 ? 10.553 -24.239 70.294 1.00 25.02 118 ASP F O 1
ATOM 9725 N N . VAL F 1 123 ? 10.658 -26.490 70.203 1.00 22.97 119 VAL F N 1
ATOM 9726 C CA . VAL F 1 123 ? 12.085 -26.560 70.471 1.00 24.85 119 VAL F CA 1
ATOM 9727 C C . VAL F 1 123 ? 12.893 -26.191 69.238 1.00 25.02 119 VAL F C 1
ATOM 9728 O O . VAL F 1 123 ? 12.813 -26.865 68.211 1.00 23.15 119 VAL F O 1
ATOM 9732 N N . LEU F 1 124 ? 13.671 -25.119 69.348 1.00 25.53 120 LEU F N 1
ATOM 9733 C CA . LEU F 1 124 ? 14.533 -24.681 68.256 1.00 25.61 120 LEU F CA 1
ATOM 9734 C C . LEU F 1 124 ? 15.865 -25.423 68.297 1.00 26.61 120 LEU F C 1
ATOM 9735 O O . LEU F 1 124 ? 16.441 -25.743 67.258 1.00 25.77 120 LEU F O 1
ATOM 9740 N N . GLN F 1 125 ? 16.350 -25.692 69.506 1.00 26.78 121 GLN F N 1
ATOM 9741 C CA . GLN F 1 125 ? 17.556 -26.492 69.684 1.00 26.48 121 GLN F CA 1
ATOM 9742 C C . GLN F 1 125 ? 17.460 -27.357 70.934 1.00 32.05 121 GLN F C 1
ATOM 9743 O O . GLN F 1 125 ? 17.156 -26.866 72.022 1.00 28.87 121 GLN F O 1
ATOM 9749 N N . ALA F 1 126 ? 17.724 -28.649 70.771 1.00 32.44 122 ALA F N 1
ATOM 9750 C CA . ALA F 1 126 ? 17.644 -29.589 71.881 1.00 35.90 122 ALA F CA 1
ATOM 9751 C C . ALA F 1 126 ? 19.023 -29.981 72.399 1.00 36.97 122 ALA F C 1
ATOM 9752 O O . ALA F 1 126 ? 19.828 -30.571 71.678 1.00 34.62 122 ALA F O 1
ATOM 9754 N N . ASP F 1 127 ? 19.287 -29.642 73.655 1.00 28.59 123 ASP F N 1
ATOM 9755 C CA . ASP F 1 127 ? 20.525 -30.029 74.310 1.00 30.18 123 ASP F CA 1
ATOM 9756 C C . ASP F 1 127 ? 20.200 -30.472 75.730 1.00 33.78 123 ASP F C 1
ATOM 9757 O O . ASP F 1 127 ? 20.841 -30.047 76.690 1.00 31.47 123 ASP F O 1
ATOM 9762 N N . GLY F 1 128 ? 19.183 -31.320 75.851 1.00 31.01 124 GLY F N 1
ATOM 9763 C CA . GLY F 1 128 ? 18.743 -31.812 77.142 1.00 28.84 124 GLY F CA 1
ATOM 9764 C C . GLY F 1 128 ? 17.885 -30.801 77.872 1.00 25.23 124 GLY F C 1
ATOM 9765 O O . GLY F 1 128 ? 18.117 -29.597 77.777 1.00 30.29 124 GLY F O 1
ATOM 9766 N N . GLY F 1 129 ? 16.882 -31.292 78.592 1.00 23.93 125 GLY F N 1
ATOM 9767 C CA . GLY F 1 129 ? 16.047 -30.449 79.426 1.00 24.50 125 GLY F CA 1
ATOM 9768 C C . GLY F 1 129 ? 15.065 -29.581 78.664 1.00 26.66 125 GLY F C 1
ATOM 9769 O O . GLY F 1 129 ? 14.639 -28.536 79.161 1.00 27.51 125 GLY F O 1
ATOM 9770 N N . THR F 1 130 ? 14.689 -30.017 77.464 1.00 25.23 126 THR F N 1
ATOM 9771 C CA . THR F 1 130 ? 13.791 -29.231 76.622 1.00 24.77 126 THR F CA 1
ATOM 9772 C C . THR F 1 130 ? 12.392 -29.117 77.227 1.00 21.37 126 THR F C 1
ATOM 9773 O O . THR F 1 130 ? 11.773 -28.058 77.170 1.00 22.26 126 THR F O 1
ATOM 9777 N N . ARG F 1 131 ? 11.903 -30.201 77.818 1.00 21.83 127 ARG F N 1
ATOM 9778 C CA . ARG F 1 131 ? 10.560 -30.197 78.391 1.00 25.25 127 ARG F CA 1
ATOM 9779 C C . ARG F 1 131 ? 10.463 -29.349 79.662 1.00 25.08 127 ARG F C 1
ATOM 9780 O O . ARG F 1 131 ? 9.422 -28.740 79.931 1.00 20.79 127 ARG F O 1
ATOM 9788 N N . THR F 1 132 ? 11.542 -29.307 80.442 1.00 24.75 128 THR F N 1
ATOM 9789 C CA . THR F 1 132 ? 11.567 -28.474 81.643 1.00 25.35 128 THR F CA 1
ATOM 9790 C C . THR F 1 132 ? 11.766 -26.997 81.297 1.00 22.19 128 THR F C 1
ATOM 9791 O O . THR F 1 132 ? 11.147 -26.120 81.900 1.00 19.97 128 THR F O 1
ATOM 9795 N N . ALA F 1 133 ? 12.629 -26.723 80.326 1.00 23.76 129 ALA F N 1
ATOM 9796 C CA . ALA F 1 133 ? 12.755 -25.364 79.812 1.00 23.81 129 ALA F CA 1
ATOM 9797 C C . ALA F 1 133 ? 11.409 -24.930 79.248 1.00 20.67 129 ALA F C 1
ATOM 9798 O O . ALA F 1 133 ? 10.956 -23.810 79.485 1.00 23.91 129 ALA F O 1
ATOM 9800 N N . ALA F 1 134 ? 10.767 -25.839 78.515 1.00 22.35 130 ALA F N 1
ATOM 9801 C CA . ALA F 1 134 ? 9.472 -25.572 77.892 1.00 23.84 130 ALA F CA 1
ATOM 9802 C C . ALA F 1 134 ? 8.432 -25.152 78.919 1.00 22.82 130 ALA F C 1
ATOM 9803 O O . ALA F 1 134 ? 7.694 -24.189 78.713 1.00 23.88 130 ALA F O 1
ATOM 9805 N N . ILE F 1 135 ? 8.372 -25.883 80.026 1.00 20.70 131 ILE F N 1
ATOM 9806 C CA . ILE F 1 135 ? 7.416 -25.578 81.083 1.00 22.60 131 ILE F CA 1
ATOM 9807 C C . ILE F 1 135 ? 7.724 -24.233 81.733 1.00 19.71 131 ILE F C 1
ATOM 9808 O O . ILE F 1 135 ? 6.829 -23.408 81.933 1.00 24.10 131 ILE F O 1
ATOM 9813 N N . THR F 1 136 ? 8.994 -24.013 82.055 1.00 21.92 132 THR F N 1
ATOM 9814 C CA . THR F 1 136 ? 9.408 -22.771 82.704 1.00 21.21 132 THR F CA 1
ATOM 9815 C C . THR F 1 136 ? 9.084 -21.572 81.821 1.00 23.94 132 THR F C 1
ATOM 9816 O O . THR F 1 136 ? 8.572 -20.558 82.297 1.00 25.33 132 THR F O 1
ATOM 9820 N N . GLY F 1 137 ? 9.379 -21.697 80.530 1.00 21.64 133 GLY F N 1
ATOM 9821 C CA . GLY F 1 137 ? 9.103 -20.633 79.580 1.00 21.96 133 GLY F CA 1
ATOM 9822 C C . GLY F 1 137 ? 7.619 -20.458 79.317 1.00 24.32 133 GLY F C 1
ATOM 9823 O O . GLY F 1 137 ? 7.138 -19.339 79.148 1.00 26.22 133 GLY F O 1
ATOM 9824 N N . ALA F 1 138 ? 6.892 -21.571 79.282 1.00 24.19 134 ALA F N 1
ATOM 9825 C CA . ALA F 1 138 ? 5.456 -21.536 79.034 1.00 23.70 134 ALA F CA 1
ATOM 9826 C C . ALA F 1 138 ? 4.712 -20.781 80.128 1.00 24.84 134 ALA F C 1
ATOM 9827 O O . ALA F 1 138 ? 3.686 -20.150 79.866 1.00 25.73 134 ALA F O 1
ATOM 9829 N N . TYR F 1 139 ? 5.217 -20.844 81.355 1.00 27.56 135 TYR F N 1
ATOM 9830 C CA . TYR F 1 139 ? 4.568 -20.121 82.441 1.00 27.35 135 TYR F CA 1
ATOM 9831 C C . TYR F 1 139 ? 4.645 -18.614 82.227 1.00 27.71 135 TYR F C 1
ATOM 9832 O O . TYR F 1 139 ? 3.667 -17.899 82.445 1.00 26.76 135 TYR F O 1
ATOM 9841 N N . VAL F 1 140 ? 5.811 -18.134 81.805 1.00 25.18 136 VAL F N 1
ATOM 9842 C CA . VAL F 1 140 ? 5.981 -16.713 81.523 1.00 29.84 136 VAL F CA 1
ATOM 9843 C C . VAL F 1 140 ? 5.061 -16.280 80.379 1.00 30.89 136 VAL F C 1
ATOM 9844 O O . VAL F 1 140 ? 4.485 -15.191 80.408 1.00 25.92 136 VAL F O 1
ATOM 9848 N N . ALA F 1 141 ? 4.921 -17.141 79.375 1.00 23.33 137 ALA F N 1
ATOM 9849 C CA . ALA F 1 141 ? 4.021 -16.863 78.261 1.00 26.97 137 ALA F CA 1
ATOM 9850 C C . ALA F 1 141 ? 2.591 -16.775 78.772 1.00 25.54 137 ALA F C 1
ATOM 9851 O O . ALA F 1 141 ? 1.849 -15.858 78.423 1.00 25.00 137 ALA F O 1
ATOM 9853 N N . LEU F 1 142 ? 2.216 -17.739 79.605 1.00 29.39 138 LEU F N 1
ATOM 9854 C CA . LEU F 1 142 ? 0.898 -17.755 80.224 1.00 27.69 138 LEU F CA 1
ATOM 9855 C C . LEU F 1 142 ? 0.646 -16.470 81.006 1.00 31.08 138 LEU F C 1
ATOM 9856 O O . LEU F 1 142 ? -0.429 -15.879 80.917 1.00 30.60 138 LEU F O 1
ATOM 9861 N N . ALA F 1 143 ? 1.644 -16.045 81.773 1.00 30.04 139 ALA F N 1
ATOM 9862 C CA . ALA F 1 143 ? 1.530 -14.831 82.572 1.00 30.80 139 ALA F CA 1
ATOM 9863 C C . ALA F 1 143 ? 1.244 -13.619 81.691 1.00 34.30 139 ALA F C 1
ATOM 9864 O O . ALA F 1 143 ? 0.456 -12.750 82.059 1.00 35.19 139 ALA F O 1
ATOM 9866 N N . ASP F 1 144 ? 1.886 -13.568 80.528 1.00 31.95 140 ASP F N 1
ATOM 9867 C CA . ASP F 1 144 ? 1.669 -12.474 79.587 1.00 33.25 140 ASP F CA 1
ATOM 9868 C C . ASP F 1 144 ? 0.296 -12.572 78.925 1.00 39.87 140 ASP F C 1
ATOM 9869 O O . ASP F 1 144 ? -0.342 -11.556 78.646 1.00 33.94 140 ASP F O 1
ATOM 9874 N N . ALA F 1 145 ? -0.158 -13.798 78.681 1.00 35.65 141 ALA F N 1
ATOM 9875 C CA . ALA F 1 145 ? -1.492 -14.015 78.134 1.00 35.11 141 ALA F CA 1
ATOM 9876 C C . ALA F 1 145 ? -2.558 -13.561 79.128 1.00 43.60 141 ALA F C 1
ATOM 9877 O O . ALA F 1 145 ? -3.600 -13.036 78.737 1.00 46.47 141 ALA F O 1
ATOM 9879 N N . VAL F 1 146 ? -2.291 -13.770 80.414 1.00 39.43 142 VAL F N 1
ATOM 9880 C CA . VAL F 1 146 ? -3.198 -13.327 81.469 1.00 45.08 142 VAL F CA 1
ATOM 9881 C C . VAL F 1 146 ? -3.214 -11.801 81.575 1.00 42.90 142 VAL F C 1
ATOM 9882 O O . VAL F 1 146 ? -4.257 -11.197 81.821 1.00 47.68 142 VAL F O 1
ATOM 9886 N N . THR F 1 147 ? -2.052 -11.185 81.384 1.00 41.03 143 THR F N 1
ATOM 9887 C CA . THR F 1 147 ? -1.947 -9.730 81.388 1.00 45.60 143 THR F CA 1
ATOM 9888 C C . THR F 1 147 ? -2.728 -9.134 80.223 1.00 48.96 143 THR F C 1
ATOM 9889 O O . THR F 1 147 ? -3.441 -8.143 80.377 1.00 52.55 143 THR F O 1
ATOM 9893 N N . TYR F 1 148 ? -2.580 -9.748 79.054 1.00 48.12 144 TYR F N 1
ATOM 9894 C CA . TYR F 1 148 ? -3.284 -9.313 77.857 1.00 50.03 144 TYR F CA 1
ATOM 9895 C C . TYR F 1 148 ? -4.791 -9.394 78.067 1.00 52.28 144 TYR F C 1
ATOM 9896 O O . TYR F 1 148 ? -5.515 -8.430 77.821 1.00 60.47 144 TYR F O 1
ATOM 9905 N N . LEU F 1 149 ? -5.258 -10.552 78.523 1.00 51.44 145 LEU F N 1
ATOM 9906 C CA . LEU F 1 149 ? -6.675 -10.756 78.794 1.00 55.87 145 LEU F CA 1
ATOM 9907 C C . LEU F 1 149 ? -7.208 -9.740 79.798 1.00 60.47 145 LEU F C 1
ATOM 9908 O O . LEU F 1 149 ? -8.349 -9.289 79.693 1.00 62.45 145 LEU F O 1
ATOM 9913 N N . SER F 1 150 ? -6.376 -9.385 80.772 1.00 62.53 146 SER F N 1
ATOM 9914 C CA . SER F 1 150 ? -6.762 -8.433 81.807 1.00 62.60 146 SER F CA 1
ATOM 9915 C C . SER F 1 150 ? -7.028 -7.053 81.218 1.00 61.48 146 SER F C 1
ATOM 9916 O O . SER F 1 150 ? -8.025 -6.410 81.543 1.00 63.11 146 SER F O 1
ATOM 9919 N N . ALA F 1 151 ? -6.126 -6.606 80.350 1.00 63.05 147 ALA F N 1
ATOM 9920 C CA . ALA F 1 151 ? -6.251 -5.300 79.717 1.00 62.68 147 ALA F CA 1
ATOM 9921 C C . ALA F 1 151 ? -7.493 -5.224 78.837 1.00 68.27 147 ALA F C 1
ATOM 9922 O O . ALA F 1 151 ? -8.110 -4.167 78.710 1.00 69.51 147 ALA F O 1
ATOM 9924 N N . ALA F 1 152 ? -7.853 -6.350 78.230 1.00 66.63 148 ALA F N 1
ATOM 9925 C CA . ALA F 1 152 ? -9.029 -6.410 77.370 1.00 68.46 148 ALA F CA 1
ATOM 9926 C C . ALA F 1 152 ? -10.302 -6.620 78.184 1.00 66.47 148 ALA F C 1
ATOM 9927 O O . ALA F 1 152 ? -11.385 -6.788 77.625 1.00 67.78 148 ALA F O 1
ATOM 9929 N N . GLY F 1 153 ? -10.166 -6.608 79.506 1.00 69.03 149 GLY F N 1
ATOM 9930 C CA . GLY F 1 153 ? -11.295 -6.818 80.394 1.00 68.88 149 GLY F CA 1
ATOM 9931 C C . GLY F 1 153 ? -12.025 -8.112 80.093 1.00 72.50 149 GLY F C 1
ATOM 9932 O O . GLY F 1 153 ? -13.230 -8.112 79.845 1.00 74.08 149 GLY F O 1
ATOM 9933 N N . LYS F 1 154 ? -11.290 -9.220 80.118 1.00 71.62 150 LYS F N 1
ATOM 9934 C CA . LYS F 1 154 ? -11.851 -10.524 79.776 1.00 72.10 150 LYS F CA 1
ATOM 9935 C C . LYS F 1 154 ? -11.864 -11.480 80.964 1.00 71.28 150 LYS F C 1
ATOM 9936 O O . LYS F 1 154 ? -12.377 -12.594 80.868 1.00 70.36 150 LYS F O 1
ATOM 9942 N N . LEU F 1 155 ? -11.300 -11.040 82.084 1.00 66.94 151 LEU F N 1
ATOM 9943 C CA . LEU F 1 155 ? -11.166 -11.898 83.255 1.00 73.98 151 LEU F CA 1
ATOM 9944 C C . LEU F 1 155 ? -12.380 -11.822 84.174 1.00 78.55 151 LEU F C 1
ATOM 9945 O O . LEU F 1 155 ? -12.895 -10.739 84.452 1.00 84.17 151 LEU F O 1
ATOM 9950 N N . SER F 1 156 ? -12.834 -12.980 84.640 1.00 77.74 152 SER F N 1
ATOM 9951 C CA . SER F 1 156 ? -13.899 -13.036 85.631 1.00 80.20 152 SER F CA 1
ATOM 9952 C C . SER F 1 156 ? -13.337 -12.621 86.984 1.00 82.53 152 SER F C 1
ATOM 9953 O O . SER F 1 156 ? -14.029 -12.013 87.800 1.00 86.23 152 SER F O 1
ATOM 9956 N N . ASP F 1 157 ? -12.072 -12.959 87.209 1.00 80.01 153 ASP F N 1
ATOM 9957 C CA . ASP F 1 157 ? -11.356 -12.548 88.409 1.00 80.15 153 ASP F CA 1
ATOM 9958 C C . ASP F 1 157 ? -10.028 -11.921 88.000 1.00 78.56 153 ASP F C 1
ATOM 9959 O O . ASP F 1 157 ? -9.380 -12.393 87.065 1.00 77.04 153 ASP F O 1
ATOM 9964 N N . PRO F 1 158 ? -9.622 -10.850 88.696 1.00 81.43 154 PRO F N 1
ATOM 9965 C CA . PRO F 1 158 ? -8.408 -10.089 88.377 1.00 79.66 154 PRO F CA 1
ATOM 9966 C C . PRO F 1 158 ? -7.139 -10.937 88.401 1.00 74.25 154 PRO F C 1
ATOM 9967 O O . PRO F 1 158 ? -6.220 -10.681 87.622 1.00 72.92 154 PRO F O 1
ATOM 9971 N N . ARG F 1 159 ? -7.090 -11.929 89.284 1.00 70.17 155 ARG F N 1
ATOM 9972 C CA . ARG F 1 159 ? -5.884 -12.730 89.462 1.00 67.61 155 ARG F CA 1
ATOM 9973 C C . ARG F 1 159 ? -6.142 -14.213 89.225 1.00 67.08 155 ARG F C 1
ATOM 9974 O O . ARG F 1 159 ? -6.345 -14.969 90.174 1.00 66.02 155 ARG F O 1
ATOM 9982 N N . PRO F 1 160 ? -6.131 -14.636 87.953 1.00 63.06 156 PRO F N 1
ATOM 9983 C CA . PRO F 1 160 ? -6.339 -16.047 87.610 1.00 60.20 156 PRO F CA 1
ATOM 9984 C C . PRO F 1 160 ? -5.232 -16.943 88.160 1.00 52.44 156 PRO F C 1
ATOM 9985 O O . PRO F 1 160 ? -5.516 -18.018 88.686 1.00 53.24 156 PRO F O 1
ATOM 9989 N N . LEU F 1 161 ? -3.984 -16.503 88.037 1.00 49.07 157 LEU F N 1
ATOM 9990 C CA . LEU F 1 161 ? -2.847 -17.308 88.471 1.00 48.93 157 LEU F CA 1
ATOM 9991 C C . LEU F 1 161 ? -2.744 -17.380 89.992 1.00 48.87 157 LEU F C 1
ATOM 9992 O O . LEU F 1 161 ? -2.732 -16.355 90.673 1.00 53.21 157 LEU F O 1
ATOM 9997 N N . SER F 1 162 ? -2.667 -18.600 90.515 1.00 49.91 158 SER F N 1
ATOM 9998 C CA . SER F 1 162 ? -2.612 -18.818 91.957 1.00 51.36 158 SER F CA 1
ATOM 9999 C C . SER F 1 162 ? -1.203 -19.168 92.421 1.00 50.24 158 SER F C 1
ATOM 10000 O O . SER F 1 162 ? -0.923 -19.200 93.620 1.00 51.89 158 SER F O 1
ATOM 10003 N N . CYS F 1 163 ? -0.320 -19.433 91.465 1.00 48.14 159 CYS F N 1
ATOM 10004 C CA . CYS F 1 163 ? 1.075 -19.723 91.774 1.00 45.88 159 CYS F CA 1
ATOM 10005 C C . CYS F 1 163 ? 1.932 -19.736 90.512 1.00 44.13 159 CYS F C 1
ATOM 10006 O O . CYS F 1 163 ? 1.414 -19.694 89.394 1.00 47.40 159 CYS F O 1
ATOM 10009 N N . ALA F 1 164 ? 3.246 -19.785 90.702 1.00 41.85 160 ALA F N 1
ATOM 10010 C CA . ALA F 1 164 ? 4.180 -19.833 89.586 1.00 39.37 160 ALA F CA 1
ATOM 10011 C C . ALA F 1 164 ? 4.684 -21.256 89.370 1.00 38.94 160 ALA F C 1
ATOM 10012 O O . ALA F 1 164 ? 4.936 -21.986 90.328 1.00 37.56 160 ALA F O 1
ATOM 10014 N N . ILE F 1 165 ? 4.827 -21.643 88.107 1.00 33.73 161 ILE F N 1
ATOM 10015 C CA . ILE F 1 165 ? 5.299 -22.974 87.756 1.00 28.93 161 ILE F CA 1
ATOM 10016 C C . ILE F 1 165 ? 6.686 -22.910 87.135 1.00 28.72 161 ILE F C 1
ATOM 10017 O O . ILE F 1 165 ? 6.958 -22.059 86.290 1.00 33.61 161 ILE F O 1
ATOM 10022 N N . ALA F 1 166 ? 7.560 -23.814 87.559 1.00 27.10 162 ALA F N 1
ATOM 10023 C CA . ALA F 1 166 ? 8.871 -23.966 86.944 1.00 24.33 162 ALA F CA 1
ATOM 10024 C C . ALA F 1 166 ? 9.264 -25.431 87.008 1.00 25.39 162 ALA F C 1
ATOM 10025 O O . ALA F 1 166 ? 8.654 -26.208 87.738 1.00 25.76 162 ALA F O 1
ATOM 10027 N N . ALA F 1 167 ? 10.277 -25.813 86.242 1.00 22.49 163 ALA F N 1
ATOM 10028 C CA . ALA F 1 167 ? 10.665 -27.211 86.179 1.00 22.52 163 ALA F CA 1
ATOM 10029 C C . ALA F 1 167 ? 12.124 -27.370 85.793 1.00 21.31 163 ALA F C 1
ATOM 10030 O O . ALA F 1 167 ? 12.685 -26.546 85.077 1.00 25.45 163 ALA F O 1
ATOM 10032 N N . VAL F 1 168 ? 12.731 -28.451 86.260 1.00 24.52 164 VAL F N 1
ATOM 10033 C CA . VAL F 1 168 ? 14.135 -28.694 85.988 1.00 26.75 164 VAL F CA 1
ATOM 10034 C C . VAL F 1 168 ? 14.402 -30.192 85.955 1.00 24.85 164 VAL F C 1
ATOM 10035 O O . VAL F 1 168 ? 13.683 -30.973 86.577 1.00 24.63 164 VAL F O 1
ATOM 10039 N N . SER F 1 169 ? 15.425 -30.593 85.211 1.00 26.70 165 SER F N 1
ATOM 10040 C CA . SER F 1 169 ? 15.818 -31.990 85.176 1.00 24.90 165 SER F CA 1
ATOM 10041 C C . SER F 1 169 ? 16.883 -32.259 86.236 1.00 31.85 165 SER F C 1
ATOM 10042 O O . SER F 1 169 ? 17.717 -31.399 86.526 1.00 28.29 165 SER F O 1
ATOM 10045 N N . VAL F 1 170 ? 16.835 -33.447 86.825 1.00 29.08 166 VAL F N 1
ATOM 10046 C CA . VAL F 1 170 ? 17.831 -33.865 87.803 1.00 28.28 166 VAL F CA 1
ATOM 10047 C C . VAL F 1 170 ? 18.159 -35.334 87.598 1.00 32.40 166 VAL F C 1
ATOM 10048 O O . VAL F 1 170 ? 17.343 -36.095 87.080 1.00 30.52 166 VAL F O 1
ATOM 10052 N N . GLY F 1 171 ? 19.358 -35.733 88.002 1.00 32.96 167 GLY F N 1
ATOM 10053 C CA . GLY F 1 171 ? 19.758 -37.118 87.870 1.00 36.57 167 GLY F CA 1
ATOM 10054 C C . GLY F 1 171 ? 21.063 -37.439 88.563 1.00 36.59 167 GLY F C 1
ATOM 10055 O O . GLY F 1 171 ? 21.702 -36.571 89.159 1.00 33.87 167 GLY F O 1
ATOM 10056 N N . VAL F 1 172 ? 21.454 -38.704 88.484 1.00 38.88 168 VAL F N 1
ATOM 10057 C CA . VAL F 1 172 ? 22.730 -39.143 89.019 1.00 42.99 168 VAL F CA 1
ATOM 10058 C C . VAL F 1 172 ? 23.687 -39.432 87.870 1.00 44.65 168 VAL F C 1
ATOM 10059 O O . VAL F 1 172 ? 23.565 -40.446 87.184 1.00 46.38 168 VAL F O 1
ATOM 10063 N N . VAL F 1 173 ? 24.627 -38.520 87.655 1.00 43.94 169 VAL F N 1
ATOM 10064 C CA . VAL F 1 173 ? 25.641 -38.694 86.628 1.00 51.03 169 VAL F CA 1
ATOM 10065 C C . VAL F 1 173 ? 27.003 -38.741 87.303 1.00 50.54 169 VAL F C 1
ATOM 10066 O O . VAL F 1 173 ? 27.319 -37.884 88.128 1.00 54.92 169 VAL F O 1
ATOM 10070 N N . ASP F 1 174 ? 27.803 -39.745 86.961 1.00 54.98 170 ASP F N 1
ATOM 10071 C CA . ASP F 1 174 ? 29.107 -39.925 87.588 1.00 57.59 170 ASP F CA 1
ATOM 10072 C C . ASP F 1 174 ? 28.961 -40.094 89.097 1.00 58.26 170 ASP F C 1
ATOM 10073 O O . ASP F 1 174 ? 29.786 -39.604 89.869 1.00 57.16 170 ASP F O 1
ATOM 10078 N N . GLY F 1 175 ? 27.901 -40.782 89.511 1.00 56.37 171 GLY F N 1
ATOM 10079 C CA . GLY F 1 175 ? 27.659 -41.048 90.919 1.00 49.63 171 GLY F CA 1
ATOM 10080 C C . GLY F 1 175 ? 27.347 -39.803 91.726 1.00 54.92 171 GLY F C 1
ATOM 10081 O O . GLY F 1 175 ? 27.275 -39.853 92.955 1.00 54.15 171 GLY F O 1
ATOM 10082 N N . ARG F 1 176 ? 27.159 -38.683 91.035 1.00 50.84 172 ARG F N 1
ATOM 10083 C CA . ARG F 1 176 ? 26.865 -37.415 91.690 1.00 45.93 172 ARG F CA 1
ATOM 10084 C C . ARG F 1 176 ? 25.470 -36.927 91.320 1.00 46.56 172 ARG F C 1
ATOM 10085 O O . ARG F 1 176 ? 25.011 -37.126 90.194 1.00 43.11 172 ARG F O 1
ATOM 10093 N N . ILE F 1 177 ? 24.797 -36.284 92.267 1.00 43.04 173 ILE F N 1
ATOM 10094 C CA . ILE F 1 177 ? 23.478 -35.726 92.001 1.00 42.08 173 ILE F CA 1
ATOM 10095 C C . ILE F 1 177 ? 23.591 -34.321 91.423 1.00 39.68 173 ILE F C 1
ATOM 10096 O O . ILE F 1 177 ? 24.058 -33.393 92.088 1.00 36.36 173 ILE F O 1
ATOM 10101 N N . ARG F 1 178 ? 23.161 -34.178 90.174 1.00 37.36 174 ARG F N 1
ATOM 10102 C CA . ARG F 1 178 ? 23.322 -32.928 89.447 1.00 36.82 174 ARG F CA 1
ATOM 10103 C C . ARG F 1 178 ? 21.996 -32.428 88.889 1.00 34.31 174 ARG F C 1
ATOM 10104 O O . ARG F 1 178 ? 21.073 -33.208 88.661 1.00 30.73 174 ARG F O 1
ATOM 10112 N N . VAL F 1 179 ? 21.909 -31.121 88.676 1.00 31.34 175 VAL F N 1
ATOM 10113 C CA . VAL F 1 179 ? 20.680 -30.509 88.193 1.00 35.42 175 VAL F CA 1
ATOM 10114 C C . VAL F 1 179 ? 20.866 -29.939 86.783 1.00 29.71 175 VAL F C 1
ATOM 10115 O O . VAL F 1 179 ? 21.957 -29.490 86.425 1.00 25.78 175 VAL F O 1
ATOM 10119 N N . ASP F 1 180 ? 19.802 -29.982 85.985 1.00 31.39 176 ASP F N 1
ATOM 10120 C CA . ASP F 1 180 ? 19.807 -29.419 84.634 1.00 29.11 176 ASP F CA 1
ATOM 10121 C C . ASP F 1 180 ? 20.857 -30.081 83.744 1.00 26.99 176 ASP F C 1
ATOM 10122 O O . ASP F 1 180 ? 21.912 -29.502 83.480 1.00 30.77 176 ASP F O 1
ATOM 10127 N N . LEU F 1 181 ? 20.558 -31.290 83.278 1.00 27.76 177 LEU F N 1
ATOM 10128 C CA . LEU F 1 181 ? 21.517 -32.081 82.508 1.00 31.68 177 LEU F CA 1
ATOM 10129 C C . LEU F 1 181 ? 21.481 -31.764 81.015 1.00 36.14 177 LEU F C 1
ATOM 10130 O O . LEU F 1 181 ? 20.418 -31.784 80.397 1.00 32.51 177 LEU F O 1
ATOM 10135 N N . PRO F 1 182 ? 22.649 -31.469 80.428 1.00 38.61 178 PRO F N 1
ATOM 10136 C CA . PRO F 1 182 ? 22.739 -31.324 78.972 1.00 37.06 178 PRO F CA 1
ATOM 10137 C C . PRO F 1 182 ? 22.663 -32.699 78.327 1.00 42.29 178 PRO F C 1
ATOM 10138 O O . PRO F 1 182 ? 22.505 -33.692 79.035 1.00 38.96 178 PRO F O 1
ATOM 10142 N N . TYR F 1 183 ? 22.780 -32.762 77.005 1.00 42.93 179 TYR F N 1
ATOM 10143 C CA . TYR F 1 183 ? 22.742 -34.041 76.308 1.00 44.23 179 TYR F CA 1
ATOM 10144 C C . TYR F 1 183 ? 23.920 -34.927 76.708 1.00 47.14 179 TYR F C 1
ATOM 10145 O O . TYR F 1 183 ? 23.772 -36.138 76.862 1.00 43.81 179 TYR F O 1
ATOM 10154 N N . GLU F 1 184 ? 25.088 -34.316 76.874 1.00 47.83 180 GLU F N 1
ATOM 10155 C CA . GLU F 1 184 ? 26.289 -35.052 77.252 1.00 48.10 180 GLU F CA 1
ATOM 10156 C C . GLU F 1 184 ? 26.073 -35.866 78.525 1.00 50.39 180 GLU F C 1
ATOM 10157 O O . GLU F 1 184 ? 26.309 -37.074 78.547 1.00 54.45 180 GLU F O 1
ATOM 10163 N N . GLU F 1 185 ? 25.629 -35.195 79.584 1.00 45.51 181 GLU F N 1
ATOM 10164 C CA . GLU F 1 185 ? 25.404 -35.840 80.874 1.00 44.77 181 GLU F CA 1
ATOM 10165 C C . GLU F 1 185 ? 24.180 -36.748 80.843 1.00 47.34 181 GLU F C 1
ATOM 10166 O O . GLU F 1 185 ? 24.204 -37.862 81.366 1.00 48.96 181 GLU F O 1
ATOM 10172 N N . ASP F 1 186 ? 23.109 -36.260 80.227 1.00 46.50 182 ASP F N 1
ATOM 10173 C CA . ASP F 1 186 ? 21.842 -36.980 80.189 1.00 46.06 182 ASP F CA 1
ATOM 10174 C C . ASP F 1 186 ? 21.970 -38.343 79.505 1.00 49.33 182 ASP F C 1
ATOM 10175 O O . ASP F 1 186 ? 21.162 -39.243 79.737 1.00 50.59 182 ASP F O 1
ATOM 10180 N N . SER F 1 187 ? 22.991 -38.494 78.670 1.00 46.07 183 SER F N 1
ATOM 10181 C CA . SER F 1 187 ? 23.195 -39.740 77.938 1.00 45.93 183 SER F CA 1
ATOM 10182 C C . SER F 1 187 ? 23.976 -40.773 78.751 1.00 49.11 183 SER F C 1
ATOM 10183 O O . SER F 1 187 ? 24.061 -41.938 78.364 1.00 45.03 183 SER F O 1
ATOM 10186 N N . ARG F 1 188 ? 24.544 -40.343 79.874 1.00 47.68 184 ARG F N 1
ATOM 10187 C CA . ARG F 1 188 ? 25.313 -41.238 80.735 1.00 48.05 184 ARG F CA 1
ATOM 10188 C C . ARG F 1 188 ? 24.658 -41.376 82.102 1.00 45.13 184 ARG F C 1
ATOM 10189 O O . ARG F 1 188 ? 25.135 -42.124 82.954 1.00 51.11 184 ARG F O 1
ATOM 10197 N N . ALA F 1 189 ? 23.568 -40.646 82.307 1.00 48.90 185 ALA F N 1
ATOM 10198 C CA . ALA F 1 189 ? 22.910 -40.600 83.607 1.00 48.96 185 ALA F CA 1
ATOM 10199 C C . ALA F 1 189 ? 22.503 -41.983 84.103 1.00 49.62 185 ALA F C 1
ATOM 10200 O O . ALA F 1 189 ? 21.855 -42.746 83.386 1.00 52.55 185 ALA F O 1
ATOM 10202 N N . GLU F 1 190 ? 22.894 -42.297 85.333 1.00 51.26 186 GLU F N 1
ATOM 10203 C CA . GLU F 1 190 ? 22.481 -43.536 85.978 1.00 49.32 186 GLU F CA 1
ATOM 10204 C C . GLU F 1 190 ? 20.967 -43.528 86.165 1.00 42.85 186 GLU F C 1
ATOM 10205 O O . GLU F 1 190 ? 20.307 -44.554 86.026 1.00 47.37 186 GLU F O 1
ATOM 10211 N N . VAL F 1 191 ? 20.426 -42.356 86.479 1.00 44.27 187 VAL F N 1
ATOM 10212 C CA . VAL F 1 191 ? 18.986 -42.181 86.615 1.00 43.88 187 VAL F CA 1
ATOM 10213 C C . VAL F 1 191 ? 18.587 -40.752 86.253 1.00 45.81 187 VAL F C 1
ATOM 10214 O O . VAL F 1 191 ? 19.263 -39.795 86.627 1.00 44.45 187 VAL F O 1
ATOM 10218 N N . ASP F 1 192 ? 17.491 -40.620 85.514 1.00 49.74 188 ASP F N 1
ATOM 10219 C CA . ASP F 1 192 ? 17.031 -39.323 85.031 1.00 46.70 188 ASP F CA 1
ATOM 10220 C C . ASP F 1 192 ? 15.611 -39.046 85.481 1.00 43.18 188 ASP F C 1
ATOM 10221 O O . ASP F 1 192 ? 14.859 -39.969 85.786 1.00 50.01 188 ASP F O 1
ATOM 10226 N N . MET F 1 193 ? 15.246 -37.770 85.515 1.00 35.41 189 MET F N 1
ATOM 10227 C CA . MET F 1 193 ? 13.848 -37.390 85.677 1.00 38.45 189 MET F CA 1
ATOM 10228 C C . MET F 1 193 ? 13.630 -35.883 85.671 1.00 32.98 189 MET F C 1
ATOM 10229 O O . MET F 1 193 ? 14.578 -35.098 85.738 1.00 32.91 189 MET F O 1
ATOM 10234 N N . ASN F 1 194 ? 12.363 -35.498 85.592 1.00 33.37 190 ASN F N 1
ATOM 10235 C CA . ASN F 1 194 ? 11.972 -34.102 85.498 1.00 30.79 190 ASN F CA 1
ATOM 10236 C C . ASN F 1 194 ? 11.021 -33.731 86.626 1.00 29.66 190 ASN F C 1
ATOM 10237 O O . ASN F 1 194 ? 10.033 -34.424 86.868 1.00 34.77 190 ASN F O 1
ATOM 10242 N N . VAL F 1 195 ? 11.325 -32.637 87.314 1.00 25.77 191 VAL F N 1
ATOM 10243 C CA . VAL F 1 195 ? 10.521 -32.204 88.448 1.00 23.27 191 VAL F CA 1
ATOM 10244 C C . VAL F 1 195 ? 9.834 -30.877 88.162 1.00 23.58 191 VAL F C 1
ATOM 10245 O O . VAL F 1 195 ? 10.469 -29.919 87.722 1.00 28.60 191 VAL F O 1
ATOM 10249 N N . VAL F 1 196 ? 8.532 -30.828 88.413 1.00 25.06 192 VAL F N 1
ATOM 10250 C CA . VAL F 1 196 ? 7.766 -29.605 88.250 1.00 24.66 192 VAL F CA 1
ATOM 10251 C C . VAL F 1 196 ? 7.248 -29.172 89.610 1.00 30.70 192 VAL F C 1
ATOM 10252 O O . VAL F 1 196 ? 6.694 -29.982 90.357 1.00 29.05 192 VAL F O 1
ATOM 10256 N N . ALA F 1 197 ? 7.431 -27.895 89.931 1.00 29.56 193 ALA F N 1
ATOM 10257 C CA . ALA F 1 197 ? 7.079 -27.389 91.252 1.00 34.24 193 ALA F CA 1
ATOM 10258 C C . ALA F 1 197 ? 6.491 -25.990 91.186 1.00 35.31 193 ALA F C 1
ATOM 10259 O O . ALA F 1 197 ? 6.573 -25.320 90.157 1.00 35.30 193 ALA F O 1
ATOM 10261 N N . THR F 1 198 ? 5.900 -25.553 92.293 1.00 38.75 194 THR F N 1
ATOM 10262 C CA . THR F 1 198 ? 5.357 -24.204 92.393 1.00 38.58 194 THR F CA 1
ATOM 10263 C C . THR F 1 198 ? 6.268 -23.332 93.248 1.00 38.76 194 THR F C 1
ATOM 10264 O O . THR F 1 198 ? 7.173 -23.832 93.914 1.00 37.32 194 THR F O 1
ATOM 10268 N N . ASP F 1 199 ? 6.026 -22.026 93.223 1.00 39.83 195 ASP F N 1
ATOM 10269 C CA . ASP F 1 199 ? 6.785 -21.095 94.046 1.00 41.29 195 ASP F CA 1
ATOM 10270 C C . ASP F 1 199 ? 6.138 -20.978 95.420 1.00 43.58 195 ASP F C 1
ATOM 10271 O O . ASP F 1 199 ? 6.577 -20.198 96.263 1.00 44.77 195 ASP F O 1
ATOM 10276 N N . THR F 1 200 ? 5.087 -21.762 95.633 1.00 44.17 196 THR F N 1
ATOM 10277 C CA . THR F 1 200 ? 4.401 -21.794 96.917 1.00 45.59 196 THR F CA 1
ATOM 10278 C C . THR F 1 200 ? 4.736 -23.074 97.683 1.00 49.67 196 THR F C 1
ATOM 10279 O O . THR F 1 200 ? 3.941 -23.552 98.492 1.00 52.85 196 THR F O 1
ATOM 10283 N N . GLY F 1 201 ? 5.914 -23.627 97.408 1.00 47.98 197 GLY F N 1
ATOM 10284 C CA . GLY F 1 201 ? 6.439 -24.751 98.162 1.00 47.62 197 GLY F CA 1
ATOM 10285 C C . GLY F 1 201 ? 5.868 -26.119 97.834 1.00 46.39 197 GLY F C 1
ATOM 10286 O O . GLY F 1 201 ? 6.284 -27.120 98.416 1.00 47.37 197 GLY F O 1
ATOM 10287 N N . THR F 1 202 ? 4.921 -26.176 96.904 1.00 43.32 198 THR F N 1
ATOM 10288 C CA . THR F 1 202 ? 4.272 -27.444 96.578 1.00 40.40 198 THR F CA 1
ATOM 10289 C C . THR F 1 202 ? 4.828 -28.081 95.306 1.00 39.69 198 THR F C 1
ATOM 10290 O O . THR F 1 202 ? 5.472 -27.418 94.494 1.00 39.92 198 THR F O 1
ATOM 10294 N N . LEU F 1 203 ? 4.577 -29.378 95.147 1.00 40.78 199 LEU F N 1
ATOM 10295 C CA . LEU F 1 203 ? 5.028 -30.117 93.974 1.00 35.87 199 LEU F CA 1
ATOM 10296 C C . LEU F 1 203 ? 3.907 -30.234 92.952 1.00 38.73 199 LEU F C 1
ATOM 10297 O O . LEU F 1 203 ? 2.733 -30.089 93.289 1.00 36.85 199 LEU F O 1
ATOM 10302 N N . VAL F 1 204 ? 4.273 -30.503 91.703 1.00 35.61 200 VAL F N 1
ATOM 10303 C CA . VAL F 1 204 ? 3.286 -30.653 90.638 1.00 32.88 200 VAL F CA 1
ATOM 10304 C C . VAL F 1 204 ? 3.383 -32.019 89.975 1.00 30.42 200 VAL F C 1
ATOM 10305 O O . VAL F 1 204 ? 2.373 -32.698 89.786 1.00 36.56 200 VAL F O 1
ATOM 10309 N N . GLU F 1 205 ? 4.599 -32.423 89.621 1.00 21.19 201 GLU F N 1
ATOM 10310 C CA . GLU F 1 205 ? 4.794 -33.722 88.997 1.00 28.27 201 GLU F CA 1
ATOM 10311 C C . GLU F 1 205 ? 6.259 -34.140 88.936 1.00 29.24 201 GLU F C 1
ATOM 10312 O O . GLU F 1 205 ? 7.157 -33.303 88.828 1.00 32.16 201 GLU F O 1
ATOM 10318 N N . ILE F 1 206 ? 6.483 -35.447 89.022 1.00 26.23 202 ILE F N 1
ATOM 10319 C CA . ILE F 1 206 ? 7.791 -36.042 88.797 1.00 25.68 202 ILE F CA 1
ATOM 10320 C C . ILE F 1 206 ? 7.616 -36.996 87.628 1.00 27.73 202 ILE F C 1
ATOM 10321 O O . ILE F 1 206 ? 6.696 -37.813 87.630 1.00 31.74 202 ILE F O 1
ATOM 10326 N N . GLN F 1 207 ? 8.482 -36.896 86.626 1.00 29.86 203 GLN F N 1
ATOM 10327 C CA . GLN F 1 207 ? 8.191 -37.528 85.344 1.00 30.77 203 GLN F CA 1
ATOM 10328 C C . GLN F 1 207 ? 9.422 -37.986 84.567 1.00 34.79 203 GLN F C 1
ATOM 10329 O O . GLN F 1 207 ? 10.503 -37.406 84.681 1.00 33.25 203 GLN F O 1
ATOM 10335 N N . GLY F 1 208 ? 9.239 -39.040 83.778 1.00 37.18 204 GLY F N 1
ATOM 10336 C CA . GLY F 1 208 ? 10.223 -39.454 82.794 1.00 42.34 204 GLY F CA 1
ATOM 10337 C C . GLY F 1 208 ? 11.557 -39.915 83.343 1.00 44.75 204 GLY F C 1
ATOM 10338 O O . GLY F 1 208 ? 12.573 -39.240 83.174 1.00 44.15 204 GLY F O 1
ATOM 10339 N N . THR F 1 209 ? 11.558 -41.075 83.992 1.00 43.37 205 THR F N 1
ATOM 10340 C CA . THR F 1 209 ? 12.799 -41.676 84.463 1.00 45.88 205 THR F CA 1
ATOM 10341 C C . THR F 1 209 ? 13.607 -42.174 83.268 1.00 44.65 205 THR F C 1
ATOM 10342 O O . THR F 1 209 ? 13.044 -42.681 82.297 1.00 46.97 205 THR F O 1
ATOM 10346 N N . GLY F 1 210 ? 14.925 -42.011 83.336 1.00 47.65 206 GLY F N 1
ATOM 10347 C CA . GLY F 1 210 ? 15.802 -42.400 82.246 1.00 51.48 206 GLY F CA 1
ATOM 10348 C C . GLY F 1 210 ? 15.657 -43.856 81.841 1.00 51.78 206 GLY F C 1
ATOM 10349 O O . GLY F 1 210 ? 15.362 -44.718 82.671 1.00 40.83 206 GLY F O 1
ATOM 10350 N N . GLU F 1 211 ? 15.869 -44.129 80.557 1.00 53.56 207 GLU F N 1
ATOM 10351 C CA . GLU F 1 211 ? 15.754 -45.484 80.026 1.00 55.26 207 GLU F CA 1
ATOM 10352 C C . GLU F 1 211 ? 16.565 -46.491 80.841 1.00 52.28 207 GLU F C 1
ATOM 10353 O O . GLU F 1 211 ? 17.785 -46.374 80.956 1.00 53.77 207 GLU F O 1
ATOM 10359 N N . GLY F 1 212 ? 15.873 -47.474 81.410 1.00 51.44 208 GLY F N 1
ATOM 10360 C CA . GLY F 1 212 ? 16.518 -48.555 82.134 1.00 54.93 208 GLY F CA 1
ATOM 10361 C C . GLY F 1 212 ? 16.914 -48.204 83.554 1.00 57.35 208 GLY F C 1
ATOM 10362 O O . GLY F 1 212 ? 17.568 -48.994 84.236 1.00 58.87 208 GLY F O 1
ATOM 10363 N N . ALA F 1 213 ? 16.509 -47.023 84.010 1.00 50.71 209 ALA F N 1
ATOM 10364 C CA . ALA F 1 213 ? 16.922 -46.535 85.321 1.00 51.12 209 ALA F CA 1
ATOM 10365 C C . ALA F 1 213 ? 15.890 -46.789 86.417 1.00 44.75 209 ALA F C 1
ATOM 10366 O O . ALA F 1 213 ? 14.692 -46.575 86.224 1.00 41.39 209 ALA F O 1
ATOM 10368 N N . THR F 1 214 ? 16.373 -47.255 87.564 1.00 45.25 210 THR F N 1
ATOM 10369 C CA . THR F 1 214 ? 15.566 -47.347 88.775 1.00 48.18 210 THR F CA 1
ATOM 10370 C C . THR F 1 214 ? 16.285 -46.605 89.898 1.00 53.42 210 THR F C 1
ATOM 10371 O O . THR F 1 214 ? 17.488 -46.351 89.809 1.00 52.56 210 THR F O 1
ATOM 10375 N N . PHE F 1 215 ? 15.555 -46.252 90.951 1.00 48.56 211 PHE F N 1
ATOM 10376 C CA . PHE F 1 215 ? 16.133 -45.450 92.021 1.00 42.12 211 PHE F CA 1
ATOM 10377 C C . PHE F 1 215 ? 15.514 -45.723 93.389 1.00 43.35 211 PHE F C 1
ATOM 10378 O O . PHE F 1 215 ? 14.306 -45.927 93.512 1.00 42.54 211 PHE F O 1
ATOM 10386 N N . ALA F 1 216 ? 16.357 -45.715 94.416 1.00 38.03 212 ALA F N 1
ATOM 10387 C CA . ALA F 1 216 ? 15.900 -45.909 95.786 1.00 40.78 212 ALA F CA 1
ATOM 10388 C C . ALA F 1 216 ? 15.144 -44.691 96.307 1.00 36.04 212 ALA F C 1
ATOM 10389 O O . ALA F 1 216 ? 15.287 -43.581 95.790 1.00 35.63 212 ALA F O 1
ATOM 10391 N N . ARG F 1 217 ? 14.338 -44.918 97.339 1.00 39.10 213 ARG F N 1
ATOM 10392 C CA . ARG F 1 217 ? 13.566 -43.865 97.985 1.00 36.20 213 ARG F CA 1
ATOM 10393 C C . ARG F 1 217 ? 14.475 -42.724 98.443 1.00 36.48 213 ARG F C 1
ATOM 10394 O O . ARG F 1 217 ? 14.138 -41.548 98.295 1.00 33.05 213 ARG F O 1
ATOM 10402 N N . SER F 1 218 ? 15.632 -43.080 98.995 1.00 38.93 214 SER F N 1
ATOM 10403 C CA . SER F 1 218 ? 16.580 -42.094 99.508 1.00 38.47 214 SER F CA 1
ATOM 10404 C C . SER F 1 218 ? 17.173 -41.253 98.383 1.00 33.39 214 SER F C 1
ATOM 10405 O O . SER F 1 218 ? 17.437 -40.063 98.560 1.00 31.62 214 SER F O 1
ATOM 10408 N N . THR F 1 219 ? 17.386 -41.879 97.230 1.00 31.26 215 THR F N 1
ATOM 10409 C CA . THR F 1 219 ? 17.878 -41.168 96.058 1.00 33.83 215 THR F CA 1
ATOM 10410 C C . THR F 1 219 ? 16.841 -40.158 95.577 1.00 29.64 215 THR F C 1
ATOM 10411 O O . THR F 1 219 ? 17.174 -39.027 95.222 1.00 28.54 215 THR F O 1
ATOM 10415 N N . LEU F 1 220 ? 15.579 -40.573 95.572 1.00 34.65 216 LEU F N 1
ATOM 10416 C CA . LEU F 1 220 ? 14.488 -39.690 95.183 1.00 33.63 216 LEU F CA 1
ATOM 10417 C C . LEU F 1 220 ? 14.491 -38.412 96.015 1.00 32.03 216 LEU F C 1
ATOM 10418 O O . LEU F 1 220 ? 14.325 -37.316 95.483 1.00 31.46 216 LEU F O 1
ATOM 10423 N N . ASP F 1 221 ? 14.683 -38.559 97.323 1.00 31.49 217 ASP F N 1
ATOM 10424 C CA . ASP F 1 221 ? 14.660 -37.419 98.233 1.00 33.83 217 ASP F CA 1
ATOM 10425 C C . ASP F 1 221 ? 15.805 -36.445 97.971 1.00 28.60 217 ASP F C 1
ATOM 10426 O O . ASP F 1 221 ? 15.632 -35.234 98.087 1.00 34.05 217 ASP F O 1
ATOM 10431 N N . LYS F 1 222 ? 16.971 -36.974 97.618 1.00 28.74 218 LYS F N 1
ATOM 10432 C CA . LYS F 1 222 ? 18.112 -36.123 97.293 1.00 34.50 218 LYS F CA 1
ATOM 10433 C C . LYS F 1 222 ? 17.899 -35.419 95.952 1.00 31.97 218 LYS F C 1
ATOM 10434 O O . LYS F 1 222 ? 18.223 -34.239 95.798 1.00 26.66 218 LYS F O 1
ATOM 10440 N N . LEU F 1 223 ? 17.359 -36.152 94.983 1.00 28.51 219 LEU F N 1
ATOM 10441 C CA . LEU F 1 223 ? 17.029 -35.570 93.689 1.00 26.48 219 LEU F CA 1
ATOM 10442 C C . LEU F 1 223 ? 16.011 -34.451 93.869 1.00 21.89 219 LEU F C 1
ATOM 10443 O O . LEU F 1 223 ? 16.142 -33.378 93.281 1.00 25.04 219 LEU F O 1
ATOM 10448 N N . LEU F 1 224 ? 14.998 -34.702 94.693 1.00 24.54 220 LEU F N 1
ATOM 10449 C CA . LEU F 1 224 ? 13.971 -33.703 94.958 1.00 27.90 220 LEU F CA 1
ATOM 10450 C C . LEU F 1 224 ? 14.562 -32.468 95.631 1.00 30.84 220 LEU F C 1
ATOM 10451 O O . LEU F 1 224 ? 14.259 -31.342 95.241 1.00 24.47 220 LEU F O 1
ATOM 10456 N N . ASP F 1 225 ? 15.403 -32.684 96.641 1.00 30.18 221 ASP F N 1
ATOM 10457 C CA . ASP F 1 225 ? 16.080 -31.582 97.323 1.00 31.27 221 ASP F CA 1
ATOM 10458 C C . ASP F 1 225 ? 16.780 -30.680 96.315 1.00 25.55 221 ASP F C 1
ATOM 10459 O O . ASP F 1 225 ? 16.589 -29.465 96.312 1.00 25.11 221 ASP F O 1
ATOM 10464 N N . MET F 1 226 ? 17.597 -31.291 95.465 1.00 27.58 222 MET F N 1
ATOM 10465 C CA . MET F 1 226 ? 18.376 -30.559 94.476 1.00 31.15 222 MET F CA 1
ATOM 10466 C C . MET F 1 226 ? 17.478 -29.825 93.480 1.00 31.41 222 MET F C 1
ATOM 10467 O O . MET F 1 226 ? 17.626 -28.621 93.262 1.00 26.03 222 MET F O 1
ATOM 10472 N N . ALA F 1 227 ? 16.543 -30.556 92.883 1.00 28.08 223 ALA F N 1
ATOM 10473 C CA . ALA F 1 227 ? 15.627 -29.975 91.908 1.00 28.10 223 ALA F CA 1
ATOM 10474 C C . ALA F 1 227 ? 14.922 -28.745 92.472 1.00 32.44 223 ALA F C 1
ATOM 10475 O O . ALA F 1 227 ? 14.892 -27.690 91.836 1.00 30.64 223 ALA F O 1
ATOM 10477 N N . LEU F 1 228 ? 14.360 -28.886 93.669 1.00 29.28 224 LEU F N 1
A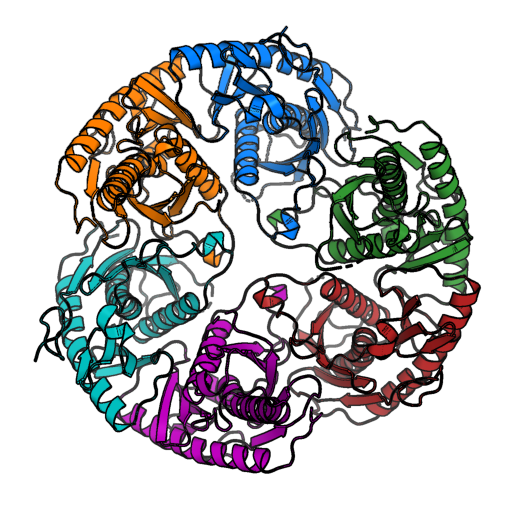TOM 10478 C CA . LEU F 1 228 ? 13.615 -27.803 94.300 1.00 32.90 224 LEU F CA 1
ATOM 10479 C C . LEU F 1 228 ? 14.492 -26.583 94.577 1.00 34.45 224 LEU F C 1
ATOM 10480 O O . LEU F 1 228 ? 14.008 -25.451 94.598 1.00 34.40 224 LEU F O 1
ATOM 10485 N N . GLY F 1 229 ? 15.781 -26.817 94.789 1.00 32.04 225 GLY F N 1
ATOM 10486 C CA . GLY F 1 229 ? 16.719 -25.726 94.973 1.00 36.25 225 GLY F CA 1
ATOM 10487 C C . GLY F 1 229 ? 16.868 -24.913 93.699 1.00 36.60 225 GLY F C 1
ATOM 10488 O O . GLY F 1 229 ? 16.808 -23.682 93.720 1.00 37.08 225 GLY F O 1
ATOM 10489 N N . ALA F 1 230 ? 17.055 -25.610 92.583 1.00 34.60 226 ALA F N 1
ATOM 10490 C CA . ALA F 1 230 ? 17.219 -24.961 91.287 1.00 33.96 226 ALA F CA 1
ATOM 10491 C C . ALA F 1 230 ? 15.961 -24.206 90.870 1.00 31.53 226 ALA F C 1
ATOM 10492 O O . ALA F 1 230 ? 16.041 -23.121 90.291 1.00 35.98 226 ALA F O 1
ATOM 10494 N N . CYS F 1 231 ? 14.800 -24.780 91.165 1.00 31.91 227 CYS F N 1
ATOM 10495 C CA . CYS F 1 231 ? 13.538 -24.146 90.803 1.00 29.15 227 CYS F CA 1
ATOM 10496 C C . CYS F 1 231 ? 13.418 -22.754 91.416 1.00 35.64 227 CYS F C 1
ATOM 10497 O O . CYS F 1 231 ? 12.856 -21.847 90.802 1.00 36.74 227 CYS F O 1
ATOM 10500 N N . ASP F 1 232 ? 13.953 -22.585 92.623 1.00 35.26 228 ASP F N 1
ATOM 10501 C CA . ASP F 1 232 ? 13.954 -21.280 93.277 1.00 32.94 228 ASP F CA 1
ATOM 10502 C C . ASP F 1 232 ? 14.702 -20.253 92.435 1.00 28.86 228 ASP F C 1
ATOM 10503 O O . ASP F 1 232 ? 14.280 -19.103 92.324 1.00 29.55 228 ASP F O 1
ATOM 10508 N N . THR F 1 233 ? 15.818 -20.674 91.850 1.00 27.03 229 THR F N 1
ATOM 10509 C CA . THR F 1 233 ? 16.569 -19.817 90.941 1.00 30.10 229 THR F CA 1
ATOM 10510 C C . THR F 1 233 ? 15.721 -19.484 89.720 1.00 30.50 229 THR F C 1
ATOM 10511 O O . THR F 1 233 ? 15.750 -18.360 89.220 1.00 31.01 229 THR F O 1
ATOM 10515 N N . LEU F 1 234 ? 14.962 -20.469 89.247 1.00 26.54 230 LEU F N 1
ATOM 10516 C CA . LEU F 1 234 ? 14.106 -20.282 88.081 1.00 29.03 230 LEU F CA 1
ATOM 10517 C C . LEU F 1 234 ? 12.994 -19.277 88.359 1.00 29.41 230 LEU F C 1
ATOM 10518 O O . LEU F 1 234 ? 12.743 -18.387 87.547 1.00 28.98 230 LEU F O 1
ATOM 10523 N N . PHE F 1 235 ? 12.339 -19.413 89.510 1.00 28.13 231 PHE F N 1
ATOM 10524 C CA . PHE F 1 235 ? 11.255 -18.507 89.872 1.00 29.30 231 PHE F CA 1
ATOM 10525 C C . PHE F 1 235 ? 11.749 -17.067 89.913 1.00 33.73 231 PHE F C 1
ATOM 10526 O O . PHE F 1 235 ? 11.023 -16.142 89.548 1.00 32.25 231 PHE F O 1
ATOM 10534 N N . ALA F 1 236 ? 12.988 -16.883 90.358 1.00 33.53 232 ALA F N 1
ATOM 10535 C CA . ALA F 1 236 ? 13.595 -15.556 90.395 1.00 35.58 232 ALA F CA 1
ATOM 10536 C C . ALA F 1 236 ? 13.805 -15.016 88.982 1.00 34.57 232 ALA F C 1
ATOM 10537 O O . ALA F 1 236 ? 13.508 -13.852 88.700 1.00 32.72 232 ALA F O 1
ATOM 10539 N N . ALA F 1 237 ? 14.314 -15.866 88.096 1.00 30.06 233 ALA F N 1
ATOM 10540 C CA . ALA F 1 237 ? 14.510 -15.483 86.701 1.00 28.71 233 ALA F CA 1
ATOM 10541 C C . ALA F 1 237 ? 13.185 -15.080 86.061 1.00 30.30 233 ALA F C 1
ATOM 10542 O O . ALA F 1 237 ? 13.114 -14.087 85.343 1.00 28.43 233 ALA F O 1
ATOM 10544 N N . GLN F 1 238 ? 12.140 -15.858 86.328 1.00 33.95 234 GLN F N 1
ATOM 10545 C CA . GLN F 1 238 ? 10.811 -15.556 85.816 1.00 28.85 234 GLN F CA 1
ATOM 10546 C C . GLN F 1 238 ? 10.351 -14.189 86.306 1.00 31.47 234 GLN F C 1
ATOM 10547 O O . GLN F 1 238 ? 9.888 -13.360 85.523 1.00 34.95 234 GLN F O 1
ATOM 10553 N N . ARG F 1 239 ? 10.478 -13.965 87.610 1.00 33.23 235 ARG F N 1
ATOM 10554 C CA . ARG F 1 239 ? 10.108 -12.689 88.215 1.00 36.01 235 ARG F CA 1
ATOM 10555 C C . ARG F 1 239 ? 10.876 -11.519 87.604 1.00 32.59 235 ARG F C 1
ATOM 10556 O O . ARG F 1 239 ? 10.302 -10.460 87.335 1.00 32.78 235 ARG F O 1
ATOM 10564 N N . ASP F 1 240 ? 12.173 -11.711 87.390 1.00 28.63 236 ASP F N 1
ATOM 10565 C CA . ASP F 1 240 ? 13.003 -10.673 86.791 1.00 33.23 236 ASP F CA 1
ATOM 10566 C C . ASP F 1 240 ? 12.505 -10.324 85.393 1.00 35.18 236 ASP F C 1
ATOM 10567 O O . ASP F 1 240 ? 12.423 -9.151 85.028 1.00 33.53 236 ASP F O 1
ATOM 10572 N N . ALA F 1 241 ? 12.168 -11.349 84.618 1.00 36.46 237 ALA F N 1
ATOM 10573 C CA . ALA F 1 241 ? 11.671 -11.150 83.263 1.00 31.56 237 ALA F CA 1
ATOM 10574 C C . ALA F 1 241 ? 10.295 -10.496 83.278 1.00 35.14 237 ALA F C 1
ATOM 10575 O O . ALA F 1 241 ? 10.022 -9.588 82.493 1.00 36.69 237 ALA F O 1
ATOM 10577 N N . LEU F 1 242 ? 9.431 -10.953 84.181 1.00 34.07 238 LEU F N 1
ATOM 10578 C CA . LEU F 1 242 ? 8.068 -10.435 84.256 1.00 37.57 238 LEU F CA 1
ATOM 10579 C C . LEU F 1 242 ? 8.001 -9.041 84.879 1.00 39.16 238 LEU F C 1
ATOM 10580 O O . LEU F 1 242 ? 6.955 -8.393 84.850 1.00 37.21 238 LEU F O 1
ATOM 10585 N N . ALA F 1 243 ? 9.120 -8.585 85.437 1.00 40.47 239 ALA F N 1
ATOM 10586 C CA . ALA F 1 243 ? 9.196 -7.251 86.025 1.00 36.46 239 ALA F CA 1
ATOM 10587 C C . ALA F 1 243 ? 9.167 -6.175 84.944 1.00 41.37 239 ALA F C 1
ATOM 10588 O O . ALA F 1 243 ? 8.614 -5.092 85.145 1.00 47.21 239 ALA F O 1
ATOM 10590 N N . LEU F 1 244 ? 9.770 -6.481 83.801 1.00 38.88 240 LEU F N 1
ATOM 10591 C CA . LEU F 1 244 ? 9.779 -5.568 82.664 1.00 43.39 240 LEU F CA 1
ATOM 10592 C C . LEU F 1 244 ? 8.356 -5.320 82.172 1.00 41.61 240 LEU F C 1
ATOM 10593 O O . LEU F 1 244 ? 7.465 -6.139 82.397 1.00 42.61 240 LEU F O 1
ATOM 10598 N N . PRO F 1 245 ? 8.137 -4.181 81.500 1.00 48.15 241 PRO F N 1
ATOM 10599 C CA . PRO F 1 245 ? 6.822 -3.844 80.942 1.00 47.05 241 PRO F CA 1
ATOM 10600 C C . PRO F 1 245 ? 6.398 -4.828 79.855 1.00 41.55 241 PRO F C 1
ATOM 10601 O O . PRO F 1 245 ? 7.254 -5.442 79.217 1.00 40.17 241 PRO F O 1
ATOM 10605 N N . TYR F 1 246 ? 5.091 -4.976 79.652 1.00 38.97 242 TYR F N 1
ATOM 10606 C CA . TYR F 1 246 ? 4.575 -5.802 78.567 1.00 42.99 242 TYR F CA 1
ATOM 10607 C C . TYR F 1 246 ? 5.238 -5.388 77.256 1.00 46.87 242 TYR F C 1
ATOM 10608 O O . TYR F 1 246 ? 5.159 -4.227 76.856 1.00 49.88 242 TYR F O 1
ATOM 10617 N N . PRO F 1 247 ? 5.897 -6.346 76.588 1.00 44.38 243 PRO F N 1
ATOM 10618 C CA . PRO F 1 247 ? 6.780 -6.114 75.437 1.00 48.71 243 PRO F CA 1
ATOM 10619 C C . PRO F 1 247 ? 6.058 -5.734 74.145 1.00 53.04 243 PRO F C 1
ATOM 10620 O O . PRO F 1 247 ? 6.692 -5.715 73.089 1.00 58.60 243 PRO F O 1
ATOM 10624 N N . GLY F 1 248 ? 4.767 -5.434 74.216 1.00 51.46 244 GLY F N 1
ATOM 10625 C CA . GLY F 1 248 ? 4.023 -5.093 73.018 1.00 55.93 244 GLY F CA 1
ATOM 10626 C C . GLY F 1 248 ? 2.835 -4.181 73.249 1.00 64.71 244 GLY F C 1
ATOM 10627 O O . GLY F 1 248 ? 2.623 -3.677 74.352 1.00 61.12 244 GLY F O 1
ATOM 10628 N N . VAL F 1 249 ? 2.061 -3.963 72.191 1.00 72.27 245 VAL F N 1
ATOM 10629 C CA . VAL F 1 249 ? 0.847 -3.162 72.279 1.00 74.82 245 VAL F CA 1
ATOM 10630 C C . VAL F 1 249 ? -0.209 -3.916 73.078 1.00 70.63 245 VAL F C 1
ATOM 10631 O O . VAL F 1 249 ? -0.477 -5.089 72.817 1.00 69.87 245 VAL F O 1
ATOM 10635 N N . LEU F 1 250 ? -0.804 -3.239 74.053 1.00 70.01 246 LEU F N 1
ATOM 10636 C CA . LEU F 1 250 ? -1.784 -3.867 74.931 1.00 71.48 246 LEU F CA 1
ATOM 10637 C C . LEU F 1 250 ? -3.194 -3.363 74.628 1.00 74.17 246 LEU F C 1
ATOM 10638 O O . LEU F 1 250 ? -3.397 -2.166 74.427 1.00 77.31 246 LEU F O 1
ATOM 10643 N N . PRO F 1 251 ? -4.172 -4.283 74.590 1.00 72.41 247 PRO F N 1
ATOM 10644 C CA . PRO F 1 251 ? -5.575 -3.944 74.328 1.00 73.86 247 PRO F CA 1
ATOM 10645 C C . PRO F 1 251 ? -6.032 -2.724 75.121 1.00 76.84 247 PRO F C 1
ATOM 10646 O O . PRO F 1 251 ? -5.643 -2.583 76.281 1.00 71.84 247 PRO F O 1
#

Secondary structure (DSSP, 8-state):
--STTS--TTPPPPEEEEETSSSSSSEEEEEEETTEEEEEEEEEEES----S--EEEEEEEE-GGGSSS----HHHHTS--HHHHHHHHHHHHHHHTTB-HHHH-SEEEEEEEEEEE-SS-HHHHHHHHHHHHHHHHHHHHHHTT--SSS--B-S-EEEEEEEEETTEEEES--HHHHTT-SEEEEEEEETTS-EEEEEE-SS---B-HHHHHHHHHHHHHHHHHHHHHHHHHHTSPPSS---/--TTS--TTPPPPEEEEETSSSSSSEEEEEEETTEEEEEEEEEEES----EEEEEEEE-TTSSSS----HHHHTS--HHHHHHHHHHHHHHHTTB-TTTT-SEEEEEEEEEEE-SS-HHHHHHHHHHHHHHHHHHHHHHTT--SSS--B-S-EEEEEEEEETTEEEES--HHHHTT-SEEEEEEEETTS-EEEEE-PPTT--B-HHHHHHHHHHHHHHHHHHHHHHHHHHHSPPSS---/--TTS--TTPPPPEEEEETSSSSSSEEEEEEETTEEEEEEEEEEES-S----EEEEEEEE-GGGSSS----HHHHTS--HHHHHHHHHHHHHHHTTB-TTTT-SEEEEEEEEEEE-SS-HHHHHHHHHHHHHHHHHHHHHHHT--SSS--B-S-EEEEEEEEETTEEEES--HHHHHHEEEEEEEEEETTS-EEEEE-PPTT--B-HHHHHHHHHHHHHHHHHHHHHHHHHHTSPPSS---/--TTS--SSPPPPEEEEETSSSSSSEEEEEEETTEEEEEEEEEESS----EEEEEEEE-GGGSSS-PPPHHHHTS--HHHHHHHHHHHHHHHTTB-TTTS-S-EEEEEEEEEE-SS-HHHHHHHHHHHHHHHHHHHHHHTT--SSS--B-S-EEEEEEEEETTEEEES--HHHHTT-SEEEEEEEESSS-EEEEEE-SS---B-HHHHHHHHHHHHHHHHHHHHHHHHHHHSPPSS---/---TTS--TTPPPPEEEEETSSSSSSEEEEEEETTEEEEEEEEEES-----EEEEEEEE-TTTSSSPPPPHHHHTS--HHHHHHHHHHHHHHHTTB-GGGG-S-EEEEEEEEEE-SS-HHHHHHHHHHHHHHHHHHHHHHTT--SSS--B-S-EEEEEEEEETTEEEES--HHHHHH-SEEEEEEEESSS-EEEEEE-SS---B-HHHHHHHHHHHHHHHHHHHHHHHHHHTSPP-S---/---TTS--TTPPPPEEEEE-SSSSSSEEEEEEETTEEEEEEEEEEES----EEEEEEEE-TTSSSS----HHHHTS--HHHHHHHHHHHHHHHTTB-GGGT-SEEEEEEEEEEE-SS-HHHHHHHHHHHHHHHHHHHHHHTT--SSS--B-S-EEEEEEEEETTEEEES--HHHHTT-SEEEEEEEETTS-EEEEE-PPTT--B-HHHHHHHHHHHHHHHHHHHHHHHHHHHSPPSS---

Nearest PDB structures (foldseek):
  3b4t-assembly1_A  TM=1.004E+00  e=2.560E-54  Mycobacterium tuberculosis H37Rv
  3b4t-assembly1_C  TM=9.939E-01  e=3.105E-47  Mycobacterium tuberculosis H37Rv
  3b4t-assembly1_F  TM=9.953E-01  e=6.360E-47  Mycobacterium tuberculosis H37Rv
  1oyr-assembly1_C  TM=9.600E-01  e=1.183E-30  Bacillus subtilis
  3dd6-assembly1_A  TM=9.550E-01  e=5.593E-30  unclassified

Organism: Mycobacterium tuberculosis (strain ATCC 25618 / H37Rv) (NCBI:txid83332)